Protein 3V4C (pdb70)

Secondary structure (DSSP, 8-state):
-------EEETTEEE--SSEEE---SSS---EEEPP-HHHHHHHHHHHHHHHHHHTT--HHHHHHHHHHHHHHHHHTHHHHHHHHHHHH---HHHHHHHHHHHHHHHHHHHHHHHH-GGG--EEE-----SSSPPPPEEEEEEE-S-EEEE--SSSTTTTSTTSHHHHHHHHHT--EEEE--TT-HHHHHHHHHHHHHHHHHHT--GGGEEEE----HHHHHHHHH-TT--EEEEES-HHHHHHHHHHHHHSSS---EEEE-------B-HHHHHHHHHHHHHHHHHHH--TT--TT---EEEEESSHHHHHHHHHHHHHHHTPPPB---HHHHHHHHHHHHHHHT-TT-EEEE-----TT-B--EEEEEEHHHHHH-GGGG---SSSEEEEEEESSS---HHHHHPPPEEEEEE--GGGHHHHHHHHHHHHHHEEEEEESS-TT----S------TTTTBS-TT--SS---GGGGEEEEEEE--GGGS-TT-/------EEETTEEE--SSEEE---SSS---EEEPP-HHHHHHHHHHHHHHHHHHTT--HHHHHHHHHHHHHHHHHTHHHHHHHHHHHH---HHHHHHHHHHHHHHHHHHHHHHHH-GGG--EEE-----SSSPPPPEEEEEEE-S-EEEE--SS-TTTTSTTSHHHHHHHHHT--EEEE--TTSHHHHHHHHHHHHHHHHHHT--GGGEEEE----HHHHHHHHH-TT--EEEEES-HHHHHHHHHHHHHSSS---EEEE-------B-HHHHHHHHHHHHHHHHHHH--TT--TT---EEEEESSHHHHHHHHHHHHHHTTPPPB---HHHHHHHHHHHHHHHT-TTSEEEE-----TT-B--EEEEEEHHHHHH-GGGGS--SSSEEEEEEESSS---HHHHHPPP-SEEEE--GGGHHHHHHHHHHHHHH-SEEEESS-TT----S------STTSBS-TT--SS---GGGGEEEEEEE--GGGS---

Nearest PDB structures (foldseek):
  3v4c-assembly1_B  TM=9.998E-01  e=1.213E-91  Sinorhizobium meliloti 1021
  1eyy-assembly1_A  TM=9.717E-01  e=1.287E-53  Vibrio harveyi
  3rhd-assembly1_A  TM=8.665E-01  e=6.251E-26  Methanocaldococcus jannaschii
  2y5d-assembly1_B  TM=8.096E-01  e=1.812E-25  Paraburkholderia xenovorans LB400
  5uju-assembly1_A  TM=7.709E-01  e=1.338E-21  Burkholderia multivorans ATCC 17616

Structure (mmCIF, N/CA/C/O backbone):
data_3V4C
#
_entry.id   3V4C
#
_cell.length_a   187.197
_cell.length_b   46.079
_cell.length_c   117.404
_cell.angle_alpha   90.00
_cell.angle_beta   104.76
_cell.angle_gamma   90.00
#
_symmetry.space_group_name_H-M   'C 1 2 1'
#
loop_
_entity.id
_entity.type
_entity.pdbx_description
1 polymer 'Aldehyde dehydrogenase (NADP+)'
2 non-polymer 2-{2-[2-(2-{2-[2-(2-ETHOXY-ETHOXY)-ETHOXY]-ETHOXY}-ETHOXY)-ETHOXY]-ETHOXY}-ETHANOL
3 water water
#
loop_
_atom_site.group_PDB
_atom_site.id
_atom_site.type_symbol
_atom_site.label_atom_id
_atom_site.label_alt_id
_atom_site.label_comp_id
_atom_site.label_asym_id
_atom_site.label_entity_id
_atom_site.label_seq_id
_atom_site.pdbx_PDB_ins_code
_atom_site.Cartn_x
_atom_site.Cartn_y
_atom_site.Cartn_z
_atom_site.occupancy
_atom_site.B_iso_or_equiv
_atom_site.auth_seq_id
_atom_site.auth_comp_id
_atom_site.auth_asym_id
_atom_site.auth_atom_id
_atom_site.pdbx_PDB_model_num
ATOM 10 N N . ILE A 1 25 ? 39.079 4.085 -10.238 1.00 52.81 2 ILE A N 1
ATOM 11 C CA . ILE A 1 25 ? 37.959 3.126 -10.340 1.00 51.38 2 ILE A CA 1
ATOM 12 C C . ILE A 1 25 ? 36.609 3.813 -9.994 1.00 50.15 2 ILE A C 1
ATOM 13 O O . ILE A 1 25 ? 35.570 3.484 -10.575 1.00 51.15 2 ILE A O 1
ATOM 18 N N . PHE A 1 26 ? 36.642 4.803 -9.102 1.00 47.54 3 PHE A N 1
ATOM 19 C CA . PHE A 1 26 ? 35.431 5.431 -8.570 1.00 44.55 3 PHE A CA 1
ATOM 20 C C . PHE A 1 26 ? 35.618 6.938 -8.517 1.00 42.86 3 PHE A C 1
ATOM 21 O O . PHE A 1 26 ? 36.561 7.427 -7.899 1.00 43.12 3 PHE A O 1
ATOM 29 N N . THR A 1 27 ? 34.745 7.679 -9.174 1.00 41.78 4 THR A N 1
ATOM 30 C CA . THR A 1 27 ? 34.685 9.126 -8.959 1.00 41.36 4 THR A CA 1
ATOM 31 C C . THR A 1 27 ? 33.352 9.503 -8.276 1.00 40.80 4 THR A C 1
ATOM 32 O O . THR A 1 27 ? 32.290 9.196 -8.793 1.00 39.20 4 THR A O 1
ATOM 36 N N . PRO A 1 28 ? 33.415 10.155 -7.095 1.00 40.97 5 PRO A N 1
ATOM 37 C CA . PRO A 1 28 ? 32.182 10.377 -6.389 1.00 40.71 5 PRO A CA 1
ATOM 38 C C . PRO A 1 28 ? 31.298 11.418 -7.031 1.00 40.67 5 PRO A C 1
ATOM 39 O O . PRO A 1 28 ? 31.780 12.444 -7.464 1.00 40.58 5 PRO A O 1
ATOM 43 N N . LYS A 1 29 ? 30.006 11.094 -7.079 1.00 40.13 6 LYS A N 1
ATOM 44 C CA . LYS A 1 29 ? 28.909 12.033 -7.330 1.00 39.99 6 LYS A CA 1
ATOM 45 C C . LYS A 1 29 ? 29.027 13.235 -6.413 1.00 37.74 6 LYS A C 1
ATOM 46 O O . LYS A 1 29 ? 28.739 14.348 -6.815 1.00 37.90 6 LYS A O 1
ATOM 52 N N . GLY A 1 30 ? 29.414 12.998 -5.157 1.00 36.09 7 GLY A N 1
ATOM 53 C CA . GLY A 1 30 ? 29.424 14.027 -4.142 1.00 33.51 7 GLY A CA 1
ATOM 54 C C . GLY A 1 30 ? 28.044 14.480 -3.703 1.00 33.19 7 GLY A C 1
ATOM 55 O O . GLY A 1 30 ? 27.913 15.573 -3.217 1.00 34.06 7 GLY A O 1
ATOM 56 N N . LYS A 1 31 ? 27.005 13.672 -3.904 1.00 31.45 8 LYS A N 1
ATOM 57 C CA . LYS A 1 31 ? 25.638 14.087 -3.518 1.00 30.72 8 LYS A CA 1
ATOM 58 C C . LYS A 1 31 ? 25.150 13.377 -2.227 1.00 28.01 8 LYS A C 1
ATOM 59 O O . LYS A 1 31 ? 25.697 12.359 -1.852 1.00 25.10 8 LYS A O 1
ATOM 65 N N . HIS A 1 32 ? 24.131 13.955 -1.575 1.00 27.34 9 HIS A N 1
ATOM 66 C CA . HIS A 1 32 ? 23.380 13.234 -0.513 1.00 27.01 9 HIS A CA 1
ATOM 67 C C . HIS A 1 32 ? 22.509 12.179 -1.100 1.00 25.64 9 HIS A C 1
ATOM 68 O O . HIS A 1 32 ? 21.971 12.376 -2.228 1.00 25.80 9 HIS A O 1
ATOM 75 N N . LEU A 1 33 ? 22.342 11.062 -0.385 1.00 24.88 10 LEU A N 1
ATOM 76 C CA . LEU A 1 33 ? 21.325 10.093 -0.798 1.00 23.00 10 LEU A CA 1
ATOM 77 C C . LEU A 1 33 ? 20.154 10.226 0.165 1.00 24.93 10 LEU A C 1
ATOM 78 O O . LEU A 1 33 ? 20.301 9.888 1.368 1.00 23.82 10 LEU A O 1
ATOM 83 N N . VAL A 1 34 ? 19.027 10.755 -0.324 1.00 23.96 11 VAL A N 1
ATOM 84 C CA . VAL A 1 34 ? 17.874 10.988 0.538 1.00 25.04 11 VAL A CA 1
ATOM 85 C C . VAL A 1 34 ? 16.728 10.197 -0.042 1.00 25.97 11 VAL A C 1
ATOM 86 O O . VAL A 1 34 ? 16.218 10.537 -1.132 1.00 24.09 11 VAL A O 1
ATOM 90 N N . ALA A 1 35 ? 16.403 9.065 0.621 1.00 24.78 12 ALA A N 1
ATOM 91 C CA . ALA A 1 35 ? 15.288 8.219 0.184 1.00 24.69 12 ALA A CA 1
ATOM 92 C C . ALA A 1 35 ? 15.248 7.961 -1.344 1.00 24.99 12 ALA A C 1
ATOM 93 O O . ALA A 1 35 ? 14.254 8.245 -2.001 1.00 25.61 12 ALA A O 1
ATOM 95 N N . GLY A 1 36 ? 16.339 7.439 -1.871 1.00 25.03 13 GLY A N 1
ATOM 96 C CA . GLY A 1 36 ? 16.473 7.042 -3.277 1.00 25.90 13 GLY A CA 1
ATOM 97 C C . GLY A 1 36 ? 16.841 8.145 -4.247 1.00 26.37 13 GLY A C 1
ATOM 98 O O . GLY A 1 36 ? 17.017 7.843 -5.433 1.00 26.90 13 GLY A O 1
ATOM 99 N N . GLU A 1 37 ? 16.965 9.392 -3.785 1.00 26.26 14 GLU A N 1
ATOM 100 C CA . GLU A 1 37 ? 17.280 10.510 -4.669 1.00 28.02 14 GLU A CA 1
ATOM 101 C C . GLU A 1 37 ? 18.619 11.048 -4.312 1.00 29.24 14 GLU A C 1
ATOM 102 O O . GLU A 1 37 ? 18.878 11.250 -3.110 1.00 28.44 14 GLU A O 1
ATOM 108 N N . TRP A 1 38 ? 19.462 11.320 -5.316 1.00 28.22 15 TRP A N 1
ATOM 109 C CA . TRP A 1 38 ? 20.755 11.943 -5.046 1.00 29.82 15 TRP A CA 1
ATOM 110 C C . TRP A 1 38 ? 20.645 13.446 -5.175 1.00 30.99 15 TRP A C 1
ATOM 111 O O . TRP A 1 38 ? 20.202 13.986 -6.219 1.00 31.09 15 TRP A O 1
ATOM 122 N N . LEU A 1 39 ? 20.984 14.120 -4.095 1.00 30.23 16 LEU A N 1
ATOM 123 C CA . LEU A 1 39 ? 20.644 15.518 -3.944 1.00 30.92 16 LEU A CA 1
ATOM 124 C C . LEU A 1 39 ? 21.818 16.409 -3.654 1.00 31.97 16 LEU A C 1
ATOM 125 O O . LEU A 1 39 ? 22.808 15.995 -3.050 1.00 30.42 16 LEU A O 1
ATOM 130 N N . ASP A 1 40 ? 21.710 17.665 -4.101 1.00 33.28 17 ASP A N 1
ATOM 131 C CA . ASP A 1 40 ? 22.748 18.624 -3.749 1.00 35.05 17 ASP A CA 1
ATOM 132 C C . ASP A 1 40 ? 22.359 19.259 -2.443 1.00 34.22 17 ASP A C 1
ATOM 133 O O . ASP A 1 40 ? 21.261 19.043 -1.918 1.00 33.21 17 ASP A O 1
ATOM 138 N N . GLY A 1 41 ? 23.271 20.071 -1.950 1.00 34.46 18 GLY A N 1
ATOM 139 C CA . GLY A 1 41 ? 23.162 20.696 -0.656 1.00 35.53 18 GLY A CA 1
ATOM 140 C C . GLY A 1 41 ? 23.467 22.182 -0.694 1.00 37.02 18 GLY A C 1
ATOM 141 O O . GLY A 1 41 ? 23.484 22.788 -1.784 1.00 36.76 18 GLY A O 1
ATOM 142 N N . ALA A 1 42 ? 23.678 22.772 0.487 1.00 36.93 19 ALA A N 1
ATOM 143 C CA . ALA A 1 42 ? 24.030 24.188 0.595 1.00 38.11 19 ALA A CA 1
ATOM 144 C C . ALA A 1 42 ? 25.484 24.426 0.191 1.00 37.48 19 ALA A C 1
ATOM 145 O O . ALA A 1 42 ? 26.307 24.713 1.041 1.00 37.65 19 ALA A O 1
ATOM 147 N N . GLY A 1 43 ? 25.784 24.342 -1.105 1.00 37.36 20 GLY A N 1
ATOM 148 C CA . GLY A 1 43 ? 27.165 24.475 -1.556 1.00 37.37 20 GLY A CA 1
ATOM 149 C C . GLY A 1 43 ? 27.925 23.172 -1.357 1.00 37.26 20 GLY A C 1
ATOM 150 O O . GLY A 1 43 ? 27.326 22.088 -1.235 1.00 37.33 20 GLY A O 1
ATOM 151 N N . THR A 1 44 ? 29.242 23.250 -1.331 1.00 37.42 21 THR A N 1
ATOM 152 C CA . THR A 1 44 ? 30.079 22.057 -1.244 1.00 38.10 21 THR A CA 1
ATOM 153 C C . THR A 1 44 ? 31.233 22.194 -0.272 1.00 37.83 21 THR A C 1
ATOM 154 O O . THR A 1 44 ? 31.654 23.294 0.103 1.00 38.05 21 THR A O 1
ATOM 158 N N . PHE A 1 45 ? 31.736 21.054 0.174 1.00 36.48 22 PHE A N 1
ATOM 159 C CA . PHE A 1 45 ? 32.949 21.063 0.946 1.00 36.25 22 PHE A CA 1
ATOM 160 C C . PHE A 1 45 ? 33.898 20.048 0.336 1.00 36.56 22 PHE A C 1
ATOM 161 O O . PHE A 1 45 ? 33.472 19.067 -0.271 1.00 36.51 22 PHE A O 1
ATOM 169 N N . ALA A 1 46 ? 35.200 20.301 0.458 1.00 37.49 23 ALA A N 1
ATOM 170 C CA . ALA A 1 46 ? 36.218 19.430 -0.155 1.00 37.37 23 ALA A CA 1
ATOM 171 C C . ALA A 1 46 ? 36.645 18.360 0.807 1.00 37.18 23 ALA A C 1
ATOM 172 O O . ALA A 1 46 ? 36.794 18.647 1.966 1.00 38.43 23 ALA A O 1
ATOM 174 N N . SER A 1 47 ? 36.875 17.136 0.350 1.00 37.30 24 SER A N 1
ATOM 175 C CA . SER A 1 47 ? 37.472 16.133 1.233 1.00 37.01 24 SER A CA 1
ATOM 176 C C . SER A 1 47 ? 38.951 16.460 1.494 1.00 38.57 24 SER A C 1
ATOM 177 O O . SER A 1 47 ? 39.567 17.243 0.748 1.00 37.41 24 SER A O 1
ATOM 180 N N . ALA A 1 48 ? 39.517 15.861 2.534 1.00 37.59 25 ALA A N 1
ATOM 181 C CA . ALA A 1 48 ? 40.910 16.127 2.879 1.00 37.82 25 ALA A CA 1
ATOM 182 C C . ALA A 1 48 ? 41.697 14.853 2.927 1.00 37.15 25 ALA A C 1
ATOM 183 O O . ALA A 1 48 ? 42.163 14.514 4.005 1.00 36.94 25 ALA A O 1
ATOM 185 N N . PRO A 1 49 ? 41.847 14.141 1.775 1.00 36.74 26 PRO A N 1
ATOM 186 C CA . PRO A 1 49 ? 42.452 12.841 1.803 1.00 36.50 26 PRO A CA 1
ATOM 187 C C . PRO A 1 49 ? 43.940 12.958 2.137 1.00 38.33 26 PRO A C 1
ATOM 188 O O . PRO A 1 49 ? 44.540 14.058 1.959 1.00 37.59 26 PRO A O 1
ATOM 192 N N . ALA A 1 50 ? 44.483 11.837 2.619 1.00 37.89 27 ALA A N 1
ATOM 193 C CA . ALA A 1 50 ? 45.871 11.680 2.941 1.00 39.30 27 ALA A CA 1
ATOM 194 C C . ALA A 1 50 ? 46.657 11.615 1.636 1.00 40.75 27 ALA A C 1
ATOM 195 O O . ALA A 1 50 ? 47.789 12.079 1.569 1.00 41.70 27 ALA A O 1
ATOM 197 N N . HIS A 1 51 ? 46.049 11.014 0.608 1.00 41.61 28 HIS A N 1
ATOM 198 C CA . HIS A 1 51 ? 46.645 10.882 -0.724 1.00 41.11 28 HIS A CA 1
ATOM 199 C C . HIS A 1 51 ? 45.527 10.643 -1.729 1.00 41.25 28 HIS A C 1
ATOM 200 O O . HIS A 1 51 ? 44.417 10.282 -1.346 1.00 40.72 28 HIS A O 1
ATOM 207 N N . GLY A 1 52 ? 45.817 10.844 -3.005 1.00 39.68 29 GLY A N 1
ATOM 208 C CA . GLY A 1 52 ? 44.774 10.830 -4.033 1.00 38.73 29 GLY A CA 1
ATOM 209 C C . GLY A 1 52 ? 44.101 12.192 -4.116 1.00 37.95 29 GLY A C 1
ATOM 210 O O . GLY A 1 52 ? 44.456 13.108 -3.380 1.00 38.31 29 GLY A O 1
ATOM 211 N N . PRO A 1 53 ? 43.144 12.358 -5.030 1.00 37.43 30 PRO A N 1
ATOM 212 C CA . PRO A 1 53 ? 42.486 13.667 -5.201 1.00 37.82 30 PRO A CA 1
ATOM 213 C C . PRO A 1 53 ? 41.375 14.014 -4.175 1.00 38.25 30 PRO A C 1
ATOM 214 O O . PRO A 1 53 ? 40.556 13.125 -3.840 1.00 38.85 30 PRO A O 1
ATOM 218 N N . ALA A 1 54 ? 41.307 15.269 -3.729 1.00 38.40 31 ALA A N 1
ATOM 219 C CA . ALA A 1 54 ? 40.147 15.781 -2.971 1.00 38.84 31 ALA A CA 1
ATOM 220 C C . ALA A 1 54 ? 38.919 15.724 -3.872 1.00 39.26 31 ALA A C 1
ATOM 221 O O . ALA A 1 54 ? 39.083 15.810 -5.073 1.00 39.42 31 ALA A O 1
ATOM 223 N N . HIS A 1 55 ? 37.703 15.590 -3.319 1.00 38.12 32 HIS A N 1
ATOM 224 C CA . HIS A 1 55 ? 36.456 15.694 -4.109 1.00 36.97 32 HIS A CA 1
ATOM 225 C C . HIS A 1 55 ? 35.509 16.673 -3.444 1.00 36.26 32 HIS A C 1
ATOM 226 O O . HIS A 1 55 ? 35.661 16.969 -2.245 1.00 35.33 32 HIS A O 1
ATOM 233 N N . ASP A 1 56 ? 34.560 17.232 -4.189 1.00 36.51 33 ASP A N 1
ATOM 234 C CA . ASP A 1 56 ? 33.637 18.181 -3.554 1.00 37.35 33 ASP A CA 1
ATOM 235 C C . ASP A 1 56 ? 32.395 17.389 -3.128 1.00 36.17 33 ASP A C 1
ATOM 236 O O . ASP A 1 56 ? 31.906 16.571 -3.898 1.00 35.72 33 ASP A O 1
ATOM 241 N N . PHE A 1 57 ? 31.889 17.648 -1.920 1.00 35.93 34 PHE A N 1
ATOM 242 C CA . PHE A 1 57 ? 30.662 16.975 -1.447 1.00 34.64 34 PHE A CA 1
ATOM 243 C C . PHE A 1 57 ? 29.597 17.990 -1.062 1.00 34.21 34 PHE A C 1
ATOM 244 O O . PHE A 1 57 ? 29.881 19.113 -0.574 1.00 33.74 34 PHE A O 1
ATOM 252 N N . ALA A 1 58 ? 28.361 17.622 -1.332 1.00 32.94 35 ALA A N 1
ATOM 253 C CA . ALA A 1 58 ? 27.256 18.442 -0.908 1.00 33.35 35 ALA A CA 1
ATOM 254 C C . ALA A 1 58 ? 27.275 18.678 0.638 1.00 33.87 35 ALA A C 1
ATOM 255 O O . ALA A 1 58 ? 27.549 17.746 1.409 1.00 34.12 35 ALA A O 1
ATOM 257 N N . VAL A 1 59 ? 26.973 19.907 1.052 1.00 33.19 36 VAL A N 1
ATOM 258 C CA . VAL A 1 59 ? 26.889 20.293 2.451 1.00 32.54 36 VAL A CA 1
ATOM 259 C C . VAL A 1 59 ? 25.453 19.999 2.966 1.00 32.03 36 VAL A C 1
ATOM 260 O O . VAL A 1 59 ? 24.485 20.420 2.338 1.00 30.86 36 VAL A O 1
ATOM 264 N N . GLY A 1 60 ? 25.295 19.335 4.129 1.00 30.79 37 GLY A N 1
ATOM 265 C CA . GLY A 1 60 ? 23.916 19.064 4.602 1.00 29.03 37 GLY A CA 1
ATOM 266 C C . GLY A 1 60 ? 23.221 20.249 5.225 1.00 29.01 37 GLY A C 1
ATOM 267 O O . GLY A 1 60 ? 23.873 21.225 5.614 1.00 28.67 37 GLY A O 1
ATOM 268 N N . THR A 1 61 ? 21.901 20.200 5.293 1.00 27.22 38 THR A N 1
ATOM 269 C CA . THR A 1 61 ? 21.119 21.284 5.862 1.00 28.01 38 THR A CA 1
ATOM 270 C C . THR A 1 61 ? 20.024 20.664 6.705 1.00 27.16 38 THR A C 1
ATOM 271 O O . THR A 1 61 ? 19.734 19.459 6.566 1.00 27.99 38 THR A O 1
ATOM 275 N N . VAL A 1 62 ? 19.400 21.466 7.526 1.00 28.32 39 VAL A N 1
ATOM 276 C CA . VAL A 1 62 ? 18.199 21.053 8.289 1.00 29.50 39 VAL A CA 1
ATOM 277 C C . VAL A 1 62 ? 17.049 20.630 7.387 1.00 29.63 39 VAL A C 1
ATOM 278 O O . VAL A 1 62 ? 16.401 19.596 7.637 1.00 29.32 39 VAL A O 1
ATOM 282 N N . GLU A 1 63 ? 16.820 21.337 6.274 1.00 29.78 40 GLU A N 1
ATOM 283 C CA . GLU A 1 63 ? 15.790 20.835 5.300 1.00 30.61 40 GLU A CA 1
ATOM 284 C C . GLU A 1 63 ? 16.023 19.411 4.807 1.00 28.87 40 GLU A C 1
ATOM 285 O O . GLU A 1 63 ? 15.035 18.627 4.622 1.00 26.77 40 GLU A O 1
ATOM 291 N N . LEU A 1 64 ? 17.286 19.108 4.490 1.00 27.33 41 LEU A N 1
ATOM 292 C CA . LEU A 1 64 ? 17.663 17.790 4.006 1.00 26.72 41 LEU A CA 1
ATOM 293 C C . LEU A 1 64 ? 17.426 16.749 5.133 1.00 26.09 41 LEU A C 1
ATOM 294 O O . LEU A 1 64 ? 16.893 15.703 4.876 1.00 25.52 41 LEU A O 1
ATOM 299 N N . VAL A 1 65 ? 17.742 17.130 6.372 1.00 24.95 42 VAL A N 1
ATOM 300 C CA . VAL A 1 65 ? 17.410 16.265 7.542 1.00 25.00 42 VAL A CA 1
ATOM 301 C C . VAL A 1 65 ? 15.909 15.999 7.605 1.00 23.49 42 VAL A C 1
ATOM 302 O O . VAL A 1 65 ? 15.505 14.864 7.724 1.00 25.10 42 VAL A O 1
ATOM 306 N N . ASN A 1 66 ? 15.089 17.042 7.567 1.00 23.29 43 ASN A N 1
ATOM 307 C CA . ASN A 1 66 ? 13.673 16.905 7.576 1.00 23.93 43 ASN A CA 1
ATOM 308 C C . ASN A 1 66 ? 13.149 15.992 6.484 1.00 23.58 43 ASN A C 1
ATOM 309 O O . ASN A 1 66 ? 12.316 15.098 6.716 1.00 23.18 43 ASN A O 1
ATOM 314 N N . ARG A 1 67 ? 13.639 16.208 5.277 1.00 23.49 44 ARG A N 1
ATOM 315 C CA . ARG A 1 67 ? 13.276 15.346 4.156 1.00 24.25 44 ARG A CA 1
ATOM 316 C C . ARG A 1 67 ? 13.574 13.851 4.398 1.00 23.61 44 ARG A C 1
ATOM 317 O O . ARG A 1 67 ? 12.716 12.966 4.148 1.00 21.19 44 ARG A O 1
ATOM 325 N N . ALA A 1 68 ? 14.815 13.565 4.803 1.00 23.08 45 ALA A N 1
ATOM 326 C CA . ALA A 1 68 ? 15.194 12.185 5.112 1.00 21.22 45 ALA A CA 1
ATOM 327 C C . ALA A 1 68 ? 14.293 11.551 6.220 1.00 21.55 45 ALA A C 1
ATOM 328 O O . ALA A 1 68 ? 13.966 10.376 6.133 1.00 21.97 45 ALA A O 1
ATOM 330 N N . CYS A 1 69 ? 14.002 12.312 7.278 1.00 21.54 46 CYS A N 1
ATOM 331 C CA . CYS A 1 69 ? 13.303 11.763 8.451 1.00 20.41 46 CYS A CA 1
ATOM 332 C C . CYS A 1 69 ? 11.860 11.565 8.143 1.00 21.32 46 CYS A C 1
ATOM 333 O O . CYS A 1 69 ? 11.295 10.527 8.540 1.00 20.05 46 CYS A O 1
ATOM 336 N N . GLU A 1 70 ? 11.244 12.493 7.379 1.00 19.74 47 GLU A N 1
ATOM 337 C CA . GLU A 1 70 ? 9.877 12.247 6.878 1.00 20.84 47 GLU A CA 1
ATOM 338 C C . GLU A 1 70 ? 9.762 11.020 6.015 1.00 19.93 47 GLU A C 1
ATOM 339 O O . GLU A 1 70 ? 8.765 10.275 6.106 1.00 19.67 47 GLU A O 1
ATOM 345 N N . ALA A 1 71 ? 10.716 10.839 5.121 1.00 19.44 48 ALA A N 1
ATOM 346 C CA . ALA A 1 71 ? 10.741 9.635 4.320 1.00 19.43 48 ALA A CA 1
ATOM 347 C C . ALA A 1 71 ? 10.952 8.360 5.117 1.00 19.33 48 ALA A C 1
ATOM 348 O O . ALA A 1 71 ? 10.404 7.291 4.698 1.00 18.31 48 ALA A O 1
ATOM 350 N N . ALA A 1 72 ? 11.784 8.457 6.182 1.00 18.99 49 ALA A N 1
ATOM 351 C CA . ALA A 1 72 ? 12.058 7.267 7.043 1.00 19.14 49 ALA A CA 1
ATOM 352 C C . ALA A 1 72 ? 10.776 6.880 7.787 1.00 18.64 49 ALA A C 1
ATOM 353 O O . ALA A 1 72 ? 10.397 5.707 7.851 1.00 18.62 49 ALA A O 1
ATOM 355 N N . GLU A 1 73 ? 10.046 7.898 8.235 1.00 16.95 50 GLU A N 1
ATOM 356 C CA . GLU A 1 73 ? 8.733 7.667 8.830 1.00 19.19 50 GLU A CA 1
ATOM 357 C C . GLU A 1 73 ? 7.786 6.990 7.866 1.00 19.86 50 GLU A C 1
ATOM 358 O O . GLU A 1 73 ? 7.180 5.950 8.168 1.00 17.39 50 GLU A O 1
ATOM 364 N N . GLU A 1 74 ? 7.716 7.501 6.627 1.00 20.48 51 GLU A N 1
ATOM 365 C CA . GLU A 1 74 ? 6.838 6.905 5.649 1.00 19.48 51 GLU A CA 1
ATOM 366 C C . GLU A 1 74 ? 7.300 5.469 5.338 1.00 20.61 51 GLU A C 1
ATOM 367 O O . GLU A 1 74 ? 6.472 4.519 5.292 1.00 19.66 51 GLU A O 1
ATOM 373 N N . ALA A 1 75 ? 8.613 5.241 5.187 1.00 20.09 52 ALA A N 1
ATOM 374 C CA . ALA A 1 75 ? 9.090 3.837 4.985 1.00 19.92 52 ALA A CA 1
ATOM 375 C C . ALA A 1 75 ? 8.730 2.863 6.104 1.00 19.28 52 ALA A C 1
ATOM 376 O O . ALA A 1 75 ? 8.612 1.657 5.863 1.00 19.76 52 ALA A O 1
ATOM 378 N N . PHE A 1 76 ? 8.643 3.375 7.325 1.00 19.61 53 PHE A N 1
ATOM 379 C CA . PHE A 1 76 ? 8.473 2.516 8.474 1.00 19.45 53 PHE A CA 1
ATOM 380 C C . PHE A 1 76 ? 7.147 1.797 8.385 1.00 21.71 53 PHE A C 1
ATOM 381 O O . PHE A 1 76 ? 7.099 0.627 8.774 1.00 19.15 53 PHE A O 1
ATOM 389 N N . TRP A 1 77 ? 6.106 2.446 7.804 1.00 19.96 54 TRP A N 1
ATOM 390 C CA . TRP A 1 77 ? 4.818 1.708 7.677 1.00 23.56 54 TRP A CA 1
ATOM 391 C C . TRP A 1 77 ? 4.886 0.459 6.877 1.00 23.72 54 TRP A C 1
ATOM 392 O O . TRP A 1 77 ? 4.043 -0.373 7.060 1.00 25.12 54 TRP A O 1
ATOM 403 N N . THR A 1 78 ? 5.871 0.301 5.990 1.00 23.03 55 THR A N 1
ATOM 404 C CA . THR A 1 78 ? 6.012 -0.956 5.281 1.00 22.26 55 THR A CA 1
ATOM 405 C C . THR A 1 78 ? 7.230 -1.729 5.834 1.00 22.45 55 THR A C 1
ATOM 406 O O . THR A 1 78 ? 7.109 -2.925 6.169 1.00 21.11 55 THR A O 1
ATOM 410 N N . TYR A 1 79 ? 8.377 -1.034 5.978 1.00 20.36 56 TYR A N 1
ATOM 411 C CA . TYR A 1 79 ? 9.604 -1.754 6.372 1.00 20.18 56 TYR A CA 1
ATOM 412 C C . TYR A 1 79 ? 9.562 -2.257 7.824 1.00 18.68 56 TYR A C 1
ATOM 413 O O . TYR A 1 79 ? 10.031 -3.363 8.097 1.00 20.84 56 TYR A O 1
ATOM 422 N N . GLY A 1 80 ? 8.946 -1.471 8.714 1.00 19.03 57 GLY A N 1
ATOM 423 C CA . GLY A 1 80 ? 8.689 -1.865 10.105 1.00 19.98 57 GLY A CA 1
ATOM 424 C C . GLY A 1 80 ? 7.772 -3.072 10.216 1.00 22.25 57 GLY A C 1
ATOM 425 O O . GLY A 1 80 ? 7.717 -3.725 11.277 1.00 21.87 57 GLY A O 1
ATOM 426 N N . TYR A 1 81 ? 7.120 -3.419 9.108 1.00 21.23 58 TYR A N 1
ATOM 427 C CA . TYR A 1 81 ? 6.101 -4.472 9.152 1.00 22.60 58 TYR A CA 1
ATOM 428 C C . TYR A 1 81 ? 6.437 -5.636 8.250 1.00 23.65 58 TYR A C 1
ATOM 429 O O . TYR A 1 81 ? 5.612 -6.516 8.044 1.00 23.90 58 TYR A O 1
ATOM 438 N N . SER A 1 82 ? 7.682 -5.662 7.743 1.00 23.07 59 SER A N 1
ATOM 439 C CA . SER A 1 82 ? 8.162 -6.647 6.813 1.00 22.73 59 SER A CA 1
ATOM 440 C C . SER A 1 82 ? 8.480 -7.915 7.590 1.00 22.93 59 SER A C 1
ATOM 441 O O . SER A 1 82 ? 8.558 -7.888 8.820 1.00 23.03 59 SER A O 1
ATOM 444 N N . SER A 1 83 ? 8.653 -9.017 6.899 1.00 21.48 60 SER A N 1
ATOM 445 C CA . SER A 1 83 ? 8.984 -10.264 7.501 1.00 22.09 60 SER A CA 1
ATOM 446 C C . SER A 1 83 ? 10.479 -10.332 7.775 1.00 21.73 60 SER A C 1
ATOM 447 O O . SER A 1 83 ? 11.241 -9.667 7.166 1.00 20.96 60 SER A O 1
ATOM 450 N N . ARG A 1 84 ? 10.872 -11.207 8.655 1.00 21.26 61 ARG A N 1
ATOM 451 C CA . ARG A 1 84 ? 12.255 -11.437 8.941 1.00 22.96 61 ARG A CA 1
ATOM 452 C C . ARG A 1 84 ? 13.001 -11.944 7.705 1.00 23.95 61 ARG A C 1
ATOM 453 O O . ARG A 1 84 ? 14.093 -11.527 7.423 1.00 20.68 61 ARG A O 1
ATOM 461 N N . LYS A 1 85 ? 12.342 -12.812 6.960 1.00 24.44 62 LYS A N 1
ATOM 462 C CA . LYS A 1 85 ? 12.912 -13.378 5.737 1.00 25.78 62 LYS A CA 1
ATOM 463 C C . LYS A 1 85 ? 13.192 -12.265 4.748 1.00 24.38 62 LYS A C 1
ATOM 464 O O . LYS A 1 85 ? 14.228 -12.203 4.164 1.00 23.03 62 LYS A O 1
ATOM 470 N N . GLU A 1 86 ? 12.248 -11.365 4.616 1.00 24.40 63 GLU A N 1
ATOM 471 C CA . GLU A 1 86 ? 12.475 -10.169 3.757 1.00 22.76 63 GLU A CA 1
ATOM 472 C C . GLU A 1 86 ? 13.603 -9.272 4.248 1.00 21.26 63 GLU A C 1
ATOM 473 O O . GLU A 1 86 ? 14.388 -8.765 3.440 1.00 19.00 63 GLU A O 1
ATOM 479 N N . ARG A 1 87 ? 13.717 -9.040 5.553 1.00 19.95 64 ARG A N 1
ATOM 480 C CA . ARG A 1 87 ? 14.847 -8.200 5.992 1.00 18.78 64 ARG A CA 1
ATOM 481 C C . ARG A 1 87 ? 16.186 -8.923 5.888 1.00 19.38 64 ARG A C 1
ATOM 482 O O . ARG A 1 87 ? 17.184 -8.283 5.625 1.00 19.92 64 ARG A O 1
ATOM 490 N N . ALA A 1 88 ? 16.181 -10.245 6.108 1.00 19.01 65 ALA A N 1
ATOM 491 C CA . ALA A 1 88 ? 17.420 -11.019 6.017 1.00 20.44 65 ALA A CA 1
ATOM 492 C C . ALA A 1 88 ? 17.911 -10.943 4.585 1.00 21.24 65 ALA A C 1
ATOM 493 O O . ALA A 1 88 ? 19.115 -10.708 4.346 1.00 22.44 65 ALA A O 1
ATOM 495 N N . ALA A 1 89 ? 16.947 -11.083 3.641 1.00 23.31 66 ALA A N 1
ATOM 496 C CA . ALA A 1 89 ? 17.261 -10.935 2.217 1.00 23.48 66 ALA A CA 1
ATOM 497 C C . ALA A 1 89 ? 17.883 -9.562 1.897 1.00 23.24 66 ALA A C 1
ATOM 498 O O . ALA A 1 89 ? 18.873 -9.453 1.156 1.00 21.61 66 ALA A O 1
ATOM 500 N N . PHE A 1 90 ? 17.329 -8.513 2.489 1.00 20.89 67 PHE A N 1
ATOM 501 C CA . PHE A 1 90 ? 17.812 -7.204 2.255 1.00 20.51 67 PHE A CA 1
ATOM 502 C C . PHE A 1 90 ? 19.221 -6.998 2.859 1.00 21.73 67 PHE A C 1
ATOM 503 O O . PHE A 1 90 ? 20.082 -6.359 2.215 1.00 20.88 67 PHE A O 1
ATOM 511 N N . LEU A 1 91 ? 19.462 -7.529 4.066 1.00 20.68 68 LEU A N 1
ATOM 512 C CA . LEU A 1 91 ? 20.814 -7.371 4.665 1.00 19.89 68 LEU A CA 1
ATOM 513 C C . LEU A 1 91 ? 21.849 -8.140 3.807 1.00 19.52 68 LEU A C 1
ATOM 514 O O . LEU A 1 91 ? 22.927 -7.651 3.551 1.00 20.62 68 LEU A O 1
ATOM 519 N N . ARG A 1 92 ? 21.460 -9.297 3.301 1.00 22.42 69 ARG A N 1
ATOM 520 C CA . ARG A 1 92 ? 22.369 -10.113 2.480 1.00 23.43 69 ARG A CA 1
ATOM 521 C C . ARG A 1 92 ? 22.657 -9.438 1.146 1.00 24.88 69 ARG A C 1
ATOM 522 O O . ARG A 1 92 ? 23.793 -9.478 0.618 1.00 25.88 69 ARG A O 1
ATOM 530 N N . ALA A 1 93 ? 21.625 -8.799 0.610 1.00 24.11 70 ALA A N 1
ATOM 531 C CA . ALA A 1 93 ? 21.768 -7.987 -0.583 1.00 23.35 70 ALA A CA 1
ATOM 532 C C . ALA A 1 93 ? 22.717 -6.775 -0.357 1.00 22.88 70 ALA A C 1
ATOM 533 O O . ALA A 1 93 ? 23.555 -6.459 -1.226 1.00 23.64 70 ALA A O 1
ATOM 535 N N . ILE A 1 94 ? 22.634 -6.105 0.780 1.00 21.06 71 ILE A N 1
ATOM 536 C CA . ILE A 1 94 ? 23.546 -5.016 1.004 1.00 21.13 71 ILE A CA 1
ATOM 537 C C . ILE A 1 94 ? 25.005 -5.542 1.061 1.00 21.97 71 ILE A C 1
ATOM 538 O O . ILE A 1 94 ? 25.963 -4.879 0.541 1.00 22.05 71 ILE A O 1
ATOM 543 N N . ALA A 1 95 ? 25.171 -6.675 1.721 1.00 23.12 72 ALA A N 1
ATOM 544 C CA . ALA A 1 95 ? 26.512 -7.239 1.923 1.00 24.90 72 ALA A CA 1
ATOM 545 C C . ALA A 1 95 ? 27.093 -7.591 0.521 1.00 25.69 72 ALA A C 1
ATOM 546 O O . ALA A 1 95 ? 28.275 -7.397 0.268 1.00 27.00 72 ALA A O 1
ATOM 548 N N . ASP A 1 96 ? 26.239 -8.137 -0.350 1.00 25.71 73 ASP A N 1
ATOM 549 C CA . ASP A 1 96 ? 26.651 -8.572 -1.691 1.00 25.76 73 ASP A CA 1
ATOM 550 C C . ASP A 1 96 ? 26.998 -7.378 -2.492 1.00 24.45 73 ASP A C 1
ATOM 551 O O . ASP A 1 96 ? 27.966 -7.404 -3.252 1.00 23.24 73 ASP A O 1
ATOM 556 N N . GLU A 1 97 ? 26.236 -6.299 -2.353 1.00 24.13 74 GLU A N 1
ATOM 557 C CA . GLU A 1 97 ? 26.589 -5.059 -3.084 1.00 23.02 74 GLU A CA 1
ATOM 558 C C . GLU A 1 97 ? 27.879 -4.380 -2.608 1.00 24.58 74 GLU A C 1
ATOM 559 O O . GLU A 1 97 ? 28.613 -3.763 -3.372 1.00 25.19 74 GLU A O 1
ATOM 565 N N . ILE A 1 98 ? 28.161 -4.481 -1.319 1.00 24.11 75 ILE A N 1
ATOM 566 C CA . ILE A 1 98 ? 29.351 -3.879 -0.784 1.00 25.02 75 ILE A CA 1
ATOM 567 C C . ILE A 1 98 ? 30.534 -4.669 -1.358 1.00 25.42 75 ILE A C 1
ATOM 568 O O . ILE A 1 98 ? 31.532 -4.088 -1.762 1.00 25.36 75 ILE A O 1
ATOM 573 N N . GLU A 1 99 ? 30.421 -5.986 -1.333 1.00 26.85 76 GLU A N 1
ATOM 574 C CA . GLU A 1 99 ? 31.475 -6.870 -1.878 1.00 29.80 76 GLU A CA 1
ATOM 575 C C . GLU A 1 99 ? 31.686 -6.674 -3.407 1.00 30.95 76 GLU A C 1
ATOM 576 O O . GLU A 1 99 ? 32.842 -6.737 -3.908 1.00 28.88 76 GLU A O 1
ATOM 582 N N . ALA A 1 100 ? 30.603 -6.383 -4.147 1.00 29.92 77 ALA A N 1
ATOM 583 C CA . ALA A 1 100 ? 30.742 -6.009 -5.554 1.00 31.28 77 ALA A CA 1
ATOM 584 C C . ALA A 1 100 ? 31.531 -4.724 -5.710 1.00 31.43 77 ALA A C 1
ATOM 585 O O . ALA A 1 100 ? 32.104 -4.477 -6.784 1.00 32.10 77 ALA A O 1
ATOM 587 N N . ARG A 1 101 ? 31.648 -3.931 -4.650 1.00 30.20 78 ARG A N 1
ATOM 588 C CA . ARG A 1 101 ? 32.398 -2.684 -4.739 1.00 28.75 78 ARG A CA 1
ATOM 589 C C . ARG A 1 101 ? 33.770 -2.662 -4.017 1.00 27.79 78 ARG A C 1
ATOM 590 O O . ARG A 1 101 ? 34.308 -1.587 -3.794 1.00 28.63 78 ARG A O 1
ATOM 598 N N . ALA A 1 102 ? 34.280 -3.836 -3.669 1.00 28.62 79 ALA A N 1
ATOM 599 C CA . ALA A 1 102 ? 35.549 -4.047 -2.945 1.00 28.75 79 ALA A CA 1
ATOM 600 C C . ALA A 1 102 ? 36.653 -3.125 -3.439 1.00 30.69 79 ALA A C 1
ATOM 601 O O . ALA A 1 102 ? 37.199 -2.315 -2.682 1.00 29.43 79 ALA A O 1
ATOM 603 N N . GLU A 1 103 ? 36.926 -3.183 -4.753 1.00 30.90 80 GLU A N 1
ATOM 604 C CA . GLU A 1 103 ? 37.965 -2.323 -5.322 1.00 32.07 80 GLU A CA 1
ATOM 605 C C . GLU A 1 103 ? 37.752 -0.834 -5.131 1.00 30.63 80 GLU A C 1
ATOM 606 O O . GLU A 1 103 ? 38.667 -0.187 -4.673 1.00 31.09 80 GLU A O 1
ATOM 612 N N . ALA A 1 104 ? 36.573 -0.262 -5.415 1.00 29.56 81 ALA A N 1
ATOM 613 C CA . ALA A 1 104 ? 36.356 1.204 -5.199 1.00 29.11 81 ALA A CA 1
ATOM 614 C C . ALA A 1 104 ? 36.421 1.587 -3.672 1.00 28.96 81 ALA A C 1
ATOM 615 O O . ALA A 1 104 ? 36.886 2.670 -3.319 1.00 28.94 81 ALA A O 1
ATOM 617 N N . ILE A 1 105 ? 35.942 0.680 -2.806 1.00 29.24 82 ILE A N 1
ATOM 618 C CA . ILE A 1 105 ? 35.913 0.934 -1.339 1.00 29.34 82 ILE A CA 1
ATOM 619 C C . ILE A 1 105 ? 37.364 1.071 -0.794 1.00 30.24 82 ILE A C 1
ATOM 620 O O . ILE A 1 105 ? 37.737 2.064 -0.141 1.00 30.90 82 ILE A O 1
ATOM 625 N N . THR A 1 106 ? 38.190 0.097 -1.113 1.00 31.11 83 THR A N 1
ATOM 626 C CA . THR A 1 106 ? 39.619 0.178 -0.768 1.00 32.25 83 THR A CA 1
ATOM 627 C C . THR A 1 106 ? 40.321 1.441 -1.314 1.00 32.23 83 THR A C 1
ATOM 628 O O . THR A 1 106 ? 41.004 2.134 -0.568 1.00 33.49 83 THR A O 1
ATOM 632 N N . GLU A 1 107 ? 40.094 1.797 -2.568 1.00 33.12 84 GLU A N 1
ATOM 633 C CA . GLU A 1 107 ? 40.720 2.973 -3.135 1.00 32.85 84 GLU A CA 1
ATOM 634 C C . GLU A 1 107 ? 40.286 4.280 -2.464 1.00 33.69 84 GLU A C 1
ATOM 635 O O . GLU A 1 107 ? 41.137 5.095 -2.037 1.00 32.01 84 GLU A O 1
ATOM 641 N N . ILE A 1 108 ? 38.979 4.522 -2.366 1.00 30.97 85 ILE A N 1
ATOM 642 C CA . ILE A 1 108 ? 38.610 5.806 -1.823 1.00 31.95 85 ILE A CA 1
ATOM 643 C C . ILE A 1 108 ? 38.865 5.784 -0.293 1.00 31.84 85 ILE A C 1
ATOM 644 O O . ILE A 1 108 ? 39.251 6.821 0.311 1.00 32.57 85 ILE A O 1
ATOM 649 N N . GLY A 1 109 ? 38.630 4.609 0.309 1.00 30.77 86 GLY A N 1
ATOM 650 C CA . GLY A 1 109 ? 38.780 4.432 1.763 1.00 32.14 86 GLY A CA 1
ATOM 651 C C . GLY A 1 109 ? 40.186 4.679 2.237 1.00 32.07 86 GLY A C 1
ATOM 652 O O . GLY A 1 109 ? 40.392 5.420 3.189 1.00 32.57 86 GLY A O 1
ATOM 653 N N . SER A 1 110 ? 41.161 4.104 1.546 1.00 32.66 87 SER A N 1
ATOM 654 C CA . SER A 1 110 ? 42.567 4.380 1.920 1.00 34.02 87 SER A CA 1
ATOM 655 C C . SER A 1 110 ? 43.001 5.809 1.593 1.00 33.59 87 SER A C 1
ATOM 656 O O . SER A 1 110 ? 43.691 6.461 2.388 1.00 33.88 87 SER A O 1
ATOM 659 N N . GLN A 1 111 ? 42.565 6.349 0.455 1.00 33.02 88 GLN A N 1
ATOM 660 C CA . GLN A 1 111 ? 42.819 7.759 0.222 1.00 32.18 88 GLN A CA 1
ATOM 661 C C . GLN A 1 111 ? 42.416 8.684 1.378 1.00 33.16 88 GLN A C 1
ATOM 662 O O . GLN A 1 111 ? 43.177 9.608 1.790 1.00 32.73 88 GLN A O 1
ATOM 668 N N . GLU A 1 112 ? 41.176 8.492 1.845 1.00 31.51 89 GLU A N 1
ATOM 669 C CA . GLU A 1 112 ? 40.541 9.484 2.721 1.00 30.93 89 GLU A CA 1
ATOM 670 C C . GLU A 1 112 ? 41.091 9.421 4.130 1.00 29.57 89 GLU A C 1
ATOM 671 O O . GLU A 1 112 ? 41.375 10.463 4.759 1.00 29.89 89 GLU A O 1
ATOM 677 N N . THR A 1 113 ? 41.263 8.203 4.587 1.00 29.59 90 THR A N 1
ATOM 678 C CA . THR A 1 113 ? 41.667 7.974 5.937 1.00 31.21 90 THR A CA 1
ATOM 679 C C . THR A 1 113 ? 43.180 7.890 6.182 1.00 32.41 90 THR A C 1
ATOM 680 O O . THR A 1 113 ? 43.612 8.156 7.314 1.00 34.96 90 THR A O 1
ATOM 684 N N . GLY A 1 114 ? 43.954 7.508 5.160 1.00 32.25 91 GLY A N 1
ATOM 685 C CA . GLY A 1 114 ? 45.399 7.259 5.309 1.00 31.81 91 GLY A CA 1
ATOM 686 C C . GLY A 1 114 ? 45.648 5.859 5.849 1.00 30.98 91 GLY A C 1
ATOM 687 O O . GLY A 1 114 ? 46.763 5.483 6.090 1.00 30.57 91 GLY A O 1
ATOM 688 N N . LEU A 1 115 ? 44.596 5.110 6.131 1.00 29.86 92 LEU A N 1
ATOM 689 C CA . LEU A 1 115 ? 44.779 3.732 6.565 1.00 31.78 92 LEU A CA 1
ATOM 690 C C . LEU A 1 115 ? 45.246 2.875 5.393 1.00 32.70 92 LEU A C 1
ATOM 691 O O . LEU A 1 115 ? 44.789 3.090 4.273 1.00 32.95 92 LEU A O 1
ATOM 696 N N . PRO A 1 116 ? 46.132 1.891 5.636 1.00 34.24 93 PRO A N 1
ATOM 697 C CA . PRO A 1 116 ? 46.618 1.072 4.531 1.00 34.24 93 PRO A CA 1
ATOM 698 C C . PRO A 1 116 ? 45.477 0.353 3.809 1.00 35.77 93 PRO A C 1
ATOM 699 O O . PRO A 1 116 ? 44.466 0.009 4.437 1.00 34.32 93 PRO A O 1
ATOM 703 N N . GLU A 1 117 ? 45.663 0.071 2.511 1.00 34.11 94 GLU A N 1
ATOM 704 C CA . GLU A 1 117 ? 44.769 -0.819 1.789 1.00 34.94 94 GLU A CA 1
ATOM 705 C C . GLU A 1 117 ? 44.439 -2.116 2.522 1.00 34.42 94 GLU A C 1
ATOM 706 O O . GLU A 1 117 ? 43.255 -2.521 2.534 1.00 33.56 94 GLU A O 1
ATOM 712 N N . ALA A 1 118 ? 45.431 -2.779 3.150 1.00 32.09 95 ALA A N 1
ATOM 713 C CA . ALA A 1 118 ? 45.115 -4.060 3.816 1.00 31.28 95 ALA A CA 1
ATOM 714 C C . ALA A 1 118 ? 44.052 -3.903 4.958 1.00 30.98 95 ALA A C 1
ATOM 715 O O . ALA A 1 118 ? 43.284 -4.855 5.303 1.00 30.27 95 ALA A O 1
ATOM 717 N N . ARG A 1 119 ? 44.060 -2.742 5.570 1.00 29.70 96 ARG A N 1
ATOM 718 C CA . ARG A 1 119 ? 43.073 -2.455 6.579 1.00 29.20 96 ARG A CA 1
ATOM 719 C C . ARG A 1 119 ? 41.663 -2.311 5.991 1.00 29.22 96 ARG A C 1
ATOM 720 O O . ARG A 1 119 ? 40.736 -2.867 6.488 1.00 30.29 96 ARG A O 1
ATOM 728 N N . LEU A 1 120 ? 41.558 -1.585 4.903 1.00 29.20 97 LEU A N 1
ATOM 729 C CA . LEU A 1 120 ? 40.286 -1.369 4.254 1.00 28.70 97 LEU A CA 1
ATOM 730 C C . LEU A 1 120 ? 39.707 -2.677 3.750 1.00 30.33 97 LEU A C 1
ATOM 731 O O . LEU A 1 120 ? 38.531 -2.916 3.857 1.00 29.51 97 LEU A O 1
ATOM 736 N N . ASN A 1 121 ? 40.551 -3.525 3.201 1.00 30.60 98 ASN A N 1
ATOM 737 C CA . ASN A 1 121 ? 40.107 -4.812 2.747 1.00 31.02 98 ASN A CA 1
ATOM 738 C C . ASN A 1 121 ? 39.613 -5.705 3.878 1.00 30.33 98 ASN A C 1
ATOM 739 O O . ASN A 1 121 ? 38.583 -6.307 3.779 1.00 30.15 98 ASN A O 1
ATOM 744 N N . GLY A 1 122 ? 40.343 -5.736 4.972 1.00 28.93 99 GLY A N 1
ATOM 745 C CA . GLY A 1 122 ? 39.916 -6.567 6.091 1.00 28.48 99 GLY A CA 1
ATOM 746 C C . GLY A 1 122 ? 38.653 -6.008 6.744 1.00 25.57 99 GLY A C 1
ATOM 747 O O . GLY A 1 122 ? 37.791 -6.766 7.110 1.00 26.03 99 GLY A O 1
ATOM 748 N N . GLU A 1 123 ? 38.564 -4.699 6.910 1.00 26.21 100 GLU A N 1
ATOM 749 C CA . GLU A 1 123 ? 37.376 -4.088 7.577 1.00 26.73 100 GLU A CA 1
ATOM 750 C C . GLU A 1 123 ? 36.128 -4.232 6.671 1.00 28.08 100 GLU A C 1
ATOM 751 O O . GLU A 1 123 ? 34.951 -4.236 7.150 1.00 27.98 100 GLU A O 1
ATOM 757 N N . ARG A 1 124 ? 36.345 -4.325 5.359 1.00 28.48 101 ARG A N 1
ATOM 758 C CA . ARG A 1 124 ? 35.224 -4.637 4.472 1.00 28.09 101 ARG A CA 1
ATOM 759 C C . ARG A 1 124 ? 34.647 -5.983 4.774 1.00 27.99 101 ARG A C 1
ATOM 760 O O . ARG A 1 124 ? 33.434 -6.109 4.839 1.00 26.37 101 ARG A O 1
ATOM 768 N N . GLY A 1 125 ? 35.510 -6.979 4.988 1.00 26.66 102 GLY A N 1
ATOM 769 C CA . GLY A 1 125 ? 35.092 -8.337 5.348 1.00 25.90 102 GLY A CA 1
ATOM 770 C C . GLY A 1 125 ? 34.352 -8.392 6.692 1.00 25.22 102 GLY A C 1
ATOM 771 O O . GLY A 1 125 ? 33.373 -9.128 6.875 1.00 22.87 102 GLY A O 1
ATOM 772 N N . ARG A 1 126 ? 34.810 -7.571 7.604 1.00 25.48 103 ARG A N 1
ATOM 773 C CA . ARG A 1 126 ? 34.129 -7.45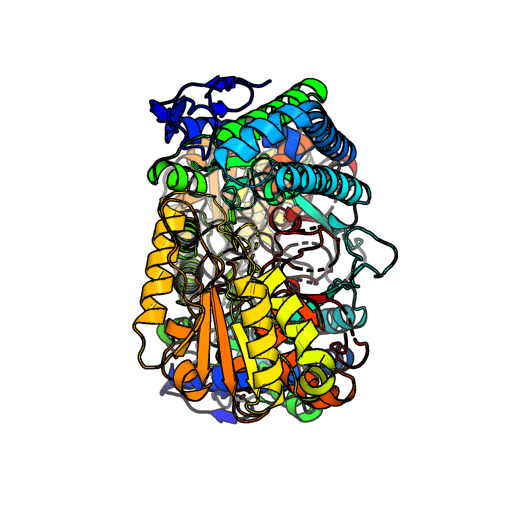7 8.906 1.00 25.84 103 ARG A CA 1
ATOM 774 C C . ARG A 1 126 ? 32.705 -6.915 8.672 1.00 24.29 103 ARG A C 1
ATOM 775 O O . ARG A 1 126 ? 31.777 -7.415 9.241 1.00 26.13 103 ARG A O 1
ATOM 783 N N . THR A 1 127 ? 32.593 -5.863 7.890 1.00 24.97 104 THR A N 1
ATOM 784 C CA . THR A 1 127 ? 31.299 -5.197 7.615 1.00 25.58 104 THR A CA 1
ATOM 785 C C . THR A 1 127 ? 30.294 -6.142 6.970 1.00 25.72 104 THR A C 1
ATOM 786 O O . THR A 1 127 ? 29.120 -6.195 7.373 1.00 23.02 104 THR A O 1
ATOM 790 N N . THR A 1 128 ? 30.731 -6.877 5.935 1.00 24.78 105 THR A N 1
ATOM 791 C CA . THR A 1 128 ? 29.802 -7.748 5.232 1.00 24.99 105 THR A CA 1
ATOM 792 C C . THR A 1 128 ? 29.501 -8.932 6.074 1.00 24.87 105 THR A C 1
ATOM 793 O O . THR A 1 128 ? 28.381 -9.414 6.032 1.00 23.58 105 THR A O 1
ATOM 797 N N . GLY A 1 129 ? 30.484 -9.464 6.829 1.00 25.09 106 GLY A N 1
ATOM 798 C CA . GLY A 1 129 ? 30.140 -10.608 7.660 1.00 23.29 106 GLY A CA 1
ATOM 799 C C . GLY A 1 129 ? 29.138 -10.213 8.772 1.00 22.76 106 GLY A C 1
ATOM 800 O O . GLY A 1 129 ? 28.287 -10.994 9.165 1.00 21.79 106 GLY A O 1
ATOM 801 N N . GLN A 1 130 ? 29.273 -8.999 9.253 1.00 23.32 107 GLN A N 1
ATOM 802 C CA . GLN A 1 130 ? 28.411 -8.463 10.379 1.00 23.11 107 GLN A CA 1
ATOM 803 C C . GLN A 1 130 ? 26.957 -8.333 9.830 1.00 22.53 107 GLN A C 1
ATOM 804 O O . GLN A 1 130 ? 26.041 -8.737 10.494 1.00 21.74 107 GLN A O 1
ATOM 810 N N . LEU A 1 131 ? 26.775 -7.817 8.610 1.00 21.02 108 LEU A N 1
ATOM 811 C CA . LEU A 1 131 ? 25.431 -7.810 7.938 1.00 21.00 108 LEU A CA 1
ATOM 812 C C . LEU A 1 131 ? 24.800 -9.185 7.891 1.00 20.61 108 LEU A C 1
ATOM 813 O O . LEU A 1 131 ? 23.613 -9.396 8.231 1.00 23.26 108 LEU A O 1
ATOM 818 N N . ARG A 1 132 ? 25.608 -10.148 7.485 1.00 20.55 109 ARG A N 1
ATOM 819 C CA . ARG A 1 132 ? 25.159 -11.529 7.282 1.00 20.23 109 ARG A CA 1
ATOM 820 C C . ARG A 1 132 ? 24.887 -12.212 8.608 1.00 20.60 109 ARG A C 1
ATOM 821 O O . ARG A 1 132 ? 24.029 -13.031 8.689 1.00 21.41 109 ARG A O 1
ATOM 829 N N . LEU A 1 133 ? 25.627 -11.879 9.666 1.00 22.52 110 LEU A N 1
ATOM 830 C CA . LEU A 1 133 ? 25.360 -12.431 11.018 1.00 21.71 110 LEU A CA 1
ATOM 831 C C . LEU A 1 133 ? 23.974 -11.899 11.477 1.00 20.86 110 LEU A C 1
ATOM 832 O O . LEU A 1 133 ? 23.166 -12.643 11.969 1.00 21.13 110 LEU A O 1
ATOM 837 N N . PHE A 1 134 ? 23.704 -10.621 11.264 1.00 19.28 111 PHE A N 1
ATOM 838 C CA . PHE A 1 134 ? 22.348 -10.134 11.621 1.00 21.48 111 PHE A CA 1
ATOM 839 C C . PHE A 1 134 ? 21.258 -10.819 10.804 1.00 20.98 111 PHE A C 1
ATOM 840 O O . PHE A 1 134 ? 20.161 -11.090 11.299 1.00 19.25 111 PHE A O 1
ATOM 848 N N . ALA A 1 135 ? 21.552 -11.077 9.519 1.00 21.99 112 ALA A N 1
ATOM 849 C CA . ALA A 1 135 ? 20.565 -11.774 8.726 1.00 21.04 112 ALA A CA 1
ATOM 850 C C . ALA A 1 135 ? 20.283 -13.142 9.294 1.00 21.96 112 ALA A C 1
ATOM 851 O O . ALA A 1 135 ? 19.127 -13.518 9.442 1.00 21.28 112 ALA A O 1
ATOM 853 N N . ASP A 1 136 ? 21.324 -13.896 9.624 1.00 21.63 113 ASP A N 1
ATOM 854 C CA . ASP A 1 136 ? 21.093 -15.198 10.228 1.00 23.31 113 ASP A CA 1
ATOM 855 C C . ASP A 1 136 ? 20.312 -15.076 11.546 1.00 22.05 113 ASP A C 1
ATOM 856 O O . ASP A 1 136 ? 19.408 -15.894 11.865 1.00 22.88 113 ASP A O 1
ATOM 861 N N . HIS A 1 137 ? 20.701 -14.084 12.336 1.00 20.70 114 HIS A N 1
ATOM 862 C CA . HIS A 1 137 ? 20.136 -13.891 13.670 1.00 20.37 114 HIS A CA 1
ATOM 863 C C . HIS A 1 137 ? 18.634 -13.671 13.629 1.00 19.48 114 HIS A C 1
ATOM 864 O O . HIS A 1 137 ? 17.887 -14.306 14.363 1.00 19.24 114 HIS A O 1
ATOM 871 N N . ILE A 1 138 ? 18.163 -12.801 12.738 1.00 21.34 115 ILE A N 1
ATOM 872 C CA . ILE A 1 138 ? 16.706 -12.591 12.704 1.00 20.11 115 ILE A CA 1
ATOM 873 C C . ILE A 1 138 ? 15.939 -13.774 12.115 1.00 22.30 115 ILE A C 1
ATOM 874 O O . ILE A 1 138 ? 14.793 -14.027 12.489 1.00 21.98 115 ILE A O 1
ATOM 879 N N . GLU A 1 139 ? 16.555 -14.502 11.198 1.00 23.00 116 GLU A N 1
ATOM 880 C CA . GLU A 1 139 ? 15.898 -15.712 10.730 1.00 25.06 116 GLU A CA 1
ATOM 881 C C . GLU A 1 139 ? 15.666 -16.758 11.812 1.00 23.77 116 GLU A C 1
ATOM 882 O O . GLU A 1 139 ? 14.671 -17.417 11.763 1.00 24.71 116 GLU A O 1
ATOM 888 N N . LYS A 1 140 ? 16.559 -16.869 12.794 1.00 23.18 117 LYS A N 1
ATOM 889 C CA . LYS A 1 140 ? 16.357 -17.731 13.983 1.00 24.46 117 LYS A CA 1
ATOM 890 C C . LYS A 1 140 ? 15.164 -17.254 14.813 1.00 24.12 117 LYS A C 1
ATOM 891 O O . LYS A 1 140 ? 14.433 -18.086 15.355 1.00 23.60 117 LYS A O 1
ATOM 897 N N . GLY A 1 141 ? 14.958 -15.919 14.900 1.00 24.10 118 GLY A N 1
ATOM 898 C CA . GLY A 1 141 ? 13.747 -15.373 15.565 1.00 22.97 118 GLY A CA 1
ATOM 899 C C . GLY A 1 141 ? 13.700 -15.349 17.093 1.00 23.28 118 GLY A C 1
ATOM 900 O O . GLY A 1 141 ? 12.670 -14.920 17.682 1.00 21.99 118 GLY A O 1
ATOM 901 N N . ASP A 1 142 ? 14.731 -15.895 17.742 1.00 22.71 119 ASP A N 1
ATOM 902 C CA . ASP A 1 142 ? 14.753 -15.904 19.199 1.00 22.31 119 ASP A CA 1
ATOM 903 C C . ASP A 1 142 ? 14.778 -14.426 19.724 1.00 20.99 119 ASP A C 1
ATOM 904 O O . ASP A 1 142 ? 14.224 -14.205 20.773 1.00 20.21 119 ASP A O 1
ATOM 909 N N . TYR A 1 143 ? 15.454 -13.513 19.004 1.00 19.70 120 TYR A N 1
ATOM 910 C CA . TYR A 1 143 ? 15.579 -12.121 19.421 1.00 21.39 120 TYR A CA 1
ATOM 911 C C . TYR A 1 143 ? 14.178 -11.472 19.610 1.00 19.80 120 TYR A C 1
ATOM 912 O O . TYR A 1 143 ? 14.093 -10.364 20.231 1.00 20.22 120 TYR A O 1
ATOM 921 N N . LEU A 1 144 ? 13.111 -12.060 19.021 1.00 19.60 121 LEU A N 1
ATOM 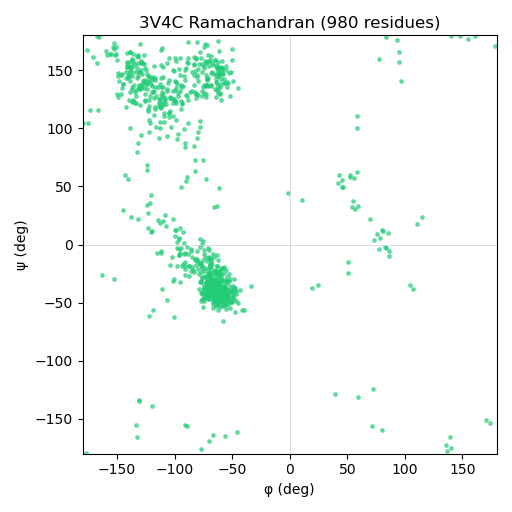922 C CA . LEU A 1 144 ? 11.749 -11.428 19.103 1.00 20.34 121 LEU A CA 1
ATOM 923 C C . LEU A 1 144 ? 11.183 -11.536 20.503 1.00 20.46 121 LEU A C 1
ATOM 924 O O . LEU A 1 144 ? 10.130 -10.946 20.807 1.00 17.97 121 LEU A O 1
ATOM 929 N N . ASP A 1 145 ? 11.821 -12.343 21.338 1.00 20.94 122 ASP A N 1
ATOM 930 C CA . ASP A 1 145 ? 11.418 -12.575 22.718 1.00 21.92 122 ASP A CA 1
ATOM 931 C C . ASP A 1 145 ? 9.978 -13.030 22.824 1.00 22.71 122 ASP A C 1
ATOM 932 O O . ASP A 1 145 ? 9.320 -12.641 23.725 1.00 22.29 122 ASP A O 1
ATOM 937 N N . ARG A 1 146 ? 9.502 -13.836 21.900 1.00 21.48 123 ARG A N 1
ATOM 938 C CA . ARG A 1 146 ? 8.098 -14.166 21.896 1.00 22.95 123 ARG A CA 1
ATOM 939 C C . ARG A 1 146 ? 7.724 -14.918 23.167 1.00 24.01 123 ARG A C 1
ATOM 940 O O . ARG A 1 146 ? 8.403 -15.799 23.574 1.00 21.75 123 ARG A O 1
ATOM 948 N N . ARG A 1 147 ? 6.638 -14.505 23.796 1.00 20.22 124 ARG A N 1
ATOM 949 C CA . ARG A 1 147 ? 6.158 -15.116 25.018 1.00 20.48 124 ARG A CA 1
ATOM 950 C C . ARG A 1 147 ? 4.639 -15.173 24.958 1.00 19.72 124 ARG A C 1
ATOM 951 O O . ARG A 1 147 ? 4.042 -14.387 24.311 1.00 18.85 124 ARG A O 1
ATOM 959 N N . VAL A 1 148 ? 4.039 -16.132 25.641 1.00 20.58 125 VAL A N 1
ATOM 960 C CA . VAL A 1 148 ? 2.611 -16.228 25.729 1.00 19.84 125 VAL A CA 1
ATOM 961 C C . VAL A 1 148 ? 2.152 -16.731 27.082 1.00 21.26 125 VAL A C 1
ATOM 962 O O . VAL A 1 148 ? 2.726 -17.613 27.618 1.00 20.53 125 VAL A O 1
ATOM 966 N N . ASP A 1 149 ? 1.106 -16.140 27.606 1.00 18.58 126 ASP A N 1
ATOM 967 C CA . ASP A 1 149 ? 0.490 -16.618 28.803 1.00 20.98 126 ASP A CA 1
ATOM 968 C C . ASP A 1 149 ? -0.936 -16.900 28.445 1.00 20.12 126 ASP A C 1
ATOM 969 O O . ASP A 1 149 ? -1.686 -16.011 28.044 1.00 20.09 126 ASP A O 1
ATOM 974 N N . ALA A 1 150 ? -1.350 -18.172 28.585 1.00 20.66 127 ALA A N 1
ATOM 975 C CA . ALA A 1 150 ? -2.673 -18.616 28.058 1.00 19.01 127 ALA A CA 1
ATOM 976 C C . ALA A 1 150 ? -3.833 -17.978 28.787 1.00 20.47 127 ALA A C 1
ATOM 977 O O . ALA A 1 150 ? -3.711 -17.590 29.944 1.00 20.88 127 ALA A O 1
ATOM 979 N N . ALA A 1 151 ? -4.987 -17.861 28.138 1.00 19.59 128 ALA A N 1
ATOM 980 C CA . ALA A 1 151 ? -6.199 -17.517 28.836 1.00 20.07 128 ALA A CA 1
ATOM 981 C C . ALA A 1 151 ? -6.547 -18.460 29.978 1.00 23.67 128 ALA A C 1
ATOM 982 O O . ALA A 1 151 ? -6.230 -19.651 29.936 1.00 21.09 128 ALA A O 1
ATOM 992 N N . PRO A 1 153 ? -10.113 -18.506 31.615 1.00 20.87 130 PRO A N 1
ATOM 993 C CA . PRO A 1 153 ? -11.508 -18.158 31.882 1.00 22.68 130 PRO A CA 1
ATOM 994 C C . PRO A 1 153 ? -12.018 -18.671 33.245 1.00 23.82 130 PRO A C 1
ATOM 995 O O . PRO A 1 153 ? -12.941 -18.094 33.873 1.00 22.29 130 PRO A O 1
ATOM 999 N N . GLU A 1 154 ? -11.392 -19.738 33.703 1.00 21.99 131 GLU A N 1
ATOM 1000 C CA . GLU A 1 154 ? -11.819 -20.357 34.949 1.00 23.08 131 GLU A CA 1
ATOM 1001 C C . GLU A 1 154 ? -11.278 -19.609 36.149 1.00 23.87 131 GLU A C 1
ATOM 1002 O O . GLU A 1 154 ? -11.711 -19.879 37.299 1.00 24.91 131 GLU A O 1
ATOM 1008 N N . ARG A 1 155 ? -10.294 -18.713 35.967 1.00 23.23 132 ARG A N 1
ATOM 1009 C CA . ARG A 1 155 ? -9.684 -18.116 37.151 1.00 24.32 132 ARG A CA 1
ATOM 1010 C C . ARG A 1 155 ? -10.697 -17.287 37.908 1.00 26.74 132 ARG A C 1
ATOM 1011 O O . ARG A 1 155 ? -11.514 -16.589 37.311 1.00 28.25 132 ARG A O 1
ATOM 1019 N N . GLN A 1 156 ? -10.578 -17.363 39.226 1.00 30.24 133 GLN A N 1
ATOM 1020 C CA . GLN A 1 156 ? -11.401 -16.632 40.218 1.00 34.04 133 GLN A CA 1
ATOM 1021 C C . GLN A 1 156 ? -10.484 -15.713 41.046 1.00 33.25 133 GLN A C 1
ATOM 1022 O O . GLN A 1 156 ? -9.370 -16.102 41.381 1.00 33.39 133 GLN A O 1
ATOM 1028 N N . PRO A 1 157 ? -10.965 -14.515 41.427 1.00 34.76 134 PRO A N 1
ATOM 1029 C CA . PRO A 1 157 ? -12.315 -14.055 41.210 1.00 34.36 134 PRO A CA 1
ATOM 1030 C C . PRO A 1 157 ? -12.560 -13.405 39.842 1.00 34.63 134 PRO A C 1
ATOM 1031 O O . PRO A 1 157 ? -13.703 -13.082 39.529 1.00 35.92 134 PRO A O 1
ATOM 1035 N N . ALA A 1 158 ? -11.512 -13.250 39.021 1.00 31.63 135 ALA A N 1
ATOM 1036 C CA . ALA A 1 158 ? -11.702 -12.715 37.677 1.00 30.37 135 ALA A CA 1
ATOM 1037 C C . ALA A 1 158 ? -10.850 -13.490 36.714 1.00 27.31 135 ALA A C 1
ATOM 1038 O O . ALA A 1 158 ? -9.682 -13.791 37.045 1.00 26.93 135 ALA A O 1
ATOM 1040 N N . PRO A 1 159 ? -11.416 -13.758 35.522 1.00 25.87 136 PRO A N 1
ATOM 1041 C CA . PRO A 1 159 ? -10.773 -14.559 34.473 1.00 24.90 136 PRO A CA 1
ATOM 1042 C C . PRO A 1 159 ? -9.499 -13.850 34.019 1.00 24.39 136 PRO A C 1
ATOM 1043 O O . PRO A 1 159 ? -9.411 -12.587 34.146 1.00 23.49 136 PRO A O 1
ATOM 1047 N N . ARG A 1 160 ? -8.533 -14.621 33.533 1.00 20.89 137 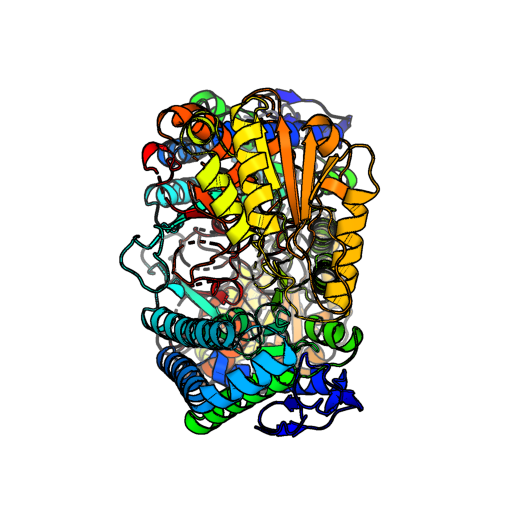ARG A N 1
ATOM 1048 C CA . ARG A 1 160 ? -7.363 -14.079 32.831 1.00 20.11 137 ARG A CA 1
ATOM 1049 C C . ARG A 1 160 ? -7.544 -14.206 31.322 1.00 20.33 137 ARG A C 1
ATOM 1050 O O . ARG A 1 160 ? -7.973 -15.261 30.768 1.00 19.57 137 ARG A O 1
ATOM 1058 N N . GLN A 1 161 ? -7.263 -13.124 30.614 1.00 17.69 138 GLN A N 1
ATOM 1059 C CA . GLN A 1 161 ? -7.237 -13.164 29.149 1.00 17.03 138 GLN A CA 1
ATOM 1060 C C . GLN A 1 161 ? -5.909 -13.536 28.664 1.00 15.60 138 GLN A C 1
ATOM 1061 O O . GLN A 1 161 ? -4.903 -13.309 29.334 1.00 16.33 138 GLN A O 1
ATOM 1067 N N . GLU A 1 162 ? -5.853 -14.081 27.437 1.00 17.07 139 GLU A N 1
ATOM 1068 C CA . GLU A 1 162 ? -4.548 -14.453 26.837 1.00 17.31 139 GLU A CA 1
ATOM 1069 C C . GLU A 1 162 ? -3.690 -13.192 26.629 1.00 17.69 139 GLU A C 1
ATOM 1070 O O . GLU A 1 162 ? -4.238 -12.144 26.233 1.00 18.31 139 GLU A O 1
ATOM 1076 N N . ILE A 1 163 ? -2.395 -13.294 26.900 1.00 17.14 140 ILE A N 1
ATOM 1077 C CA . ILE A 1 163 ? -1.485 -12.195 26.574 1.00 16.99 140 ILE A CA 1
ATOM 1078 C C . ILE A 1 163 ? -0.258 -12.726 25.894 1.00 17.70 140 ILE A C 1
ATOM 1079 O O . ILE A 1 163 ? 0.383 -13.682 26.384 1.00 17.59 140 ILE A O 1
ATOM 1084 N N . ARG A 1 164 ? 0.124 -12.080 24.778 1.00 16.09 141 ARG A N 1
ATOM 1085 C CA . ARG A 1 164 ? 1.321 -12.423 24.059 1.00 17.00 141 ARG A CA 1
ATOM 1086 C C . ARG A 1 164 ? 2.240 -11.252 23.957 1.00 19.06 141 ARG A C 1
ATOM 1087 O O . ARG A 1 164 ? 1.770 -10.120 23.806 1.00 19.19 141 ARG A O 1
ATOM 1095 N N . LEU A 1 165 ? 3.545 -11.509 24.004 1.00 16.86 142 LEU A N 1
ATOM 1096 C CA . LEU A 1 165 ? 4.495 -10.413 23.906 1.00 17.92 142 LEU A CA 1
ATOM 1097 C C . LEU A 1 165 ? 5.400 -10.645 22.687 1.00 18.33 142 LEU A C 1
ATOM 1098 O O . LEU A 1 165 ? 5.816 -11.771 22.460 1.00 18.33 142 LEU A O 1
ATOM 1103 N N . VAL A 1 166 ? 5.790 -9.586 21.961 1.00 17.06 143 VAL A N 1
ATOM 1104 C CA . VAL A 1 166 ? 6.836 -9.692 20.923 1.00 15.75 143 VAL A CA 1
ATOM 1105 C C . VAL A 1 166 ? 7.585 -8.357 20.816 1.00 16.16 143 VAL A C 1
ATOM 1106 O O . VAL A 1 166 ? 6.949 -7.296 20.990 1.00 14.98 143 VAL A O 1
ATOM 1110 N N . GLN A 1 167 ? 8.863 -8.413 20.502 1.00 15.11 144 GLN A N 1
ATOM 1111 C CA . GLN A 1 167 ? 9.632 -7.228 20.209 1.00 15.49 144 GLN A CA 1
ATOM 1112 C C . GLN A 1 167 ? 9.234 -6.642 18.864 1.00 15.94 144 GLN A C 1
ATOM 1113 O O . GLN A 1 167 ? 8.974 -7.357 17.929 1.00 15.72 144 GLN A O 1
ATOM 1119 N N . ARG A 1 168 ? 9.196 -5.316 18.811 1.00 15.36 145 ARG A N 1
ATOM 1120 C CA . ARG A 1 168 ? 8.890 -4.580 17.620 1.00 14.84 145 ARG A CA 1
ATOM 1121 C C . ARG A 1 168 ? 9.934 -3.466 17.361 1.00 15.00 145 ARG A C 1
ATOM 1122 O O . ARG A 1 168 ? 10.434 -2.924 18.259 1.00 14.48 145 ARG A O 1
ATOM 1130 N N . PRO A 1 169 ? 10.220 -3.123 16.117 1.00 16.51 146 PRO A N 1
ATOM 1131 C CA . PRO A 1 169 ? 11.170 -2.052 15.869 1.00 16.62 146 PRO A CA 1
ATOM 1132 C C . PRO A 1 169 ? 10.686 -0.718 16.441 1.00 18.24 146 PRO A C 1
ATOM 1133 O O . PRO A 1 169 ? 9.540 -0.465 16.443 1.00 19.25 146 PRO A O 1
ATOM 1137 N N . VAL A 1 170 ? 11.588 0.091 16.928 1.00 16.59 147 VAL A N 1
ATOM 1138 C CA . VAL A 1 170 ? 11.199 1.371 17.522 1.00 16.86 147 VAL A CA 1
ATOM 1139 C C . VAL A 1 170 ? 10.731 2.443 16.532 1.00 17.82 147 VAL A C 1
ATOM 1140 O O . VAL A 1 170 ? 9.883 3.258 16.892 1.00 17.35 147 VAL A O 1
ATOM 1144 N N . GLY A 1 171 ? 11.266 2.465 15.332 1.00 17.57 148 GLY A N 1
ATOM 1145 C CA . GLY A 1 171 ? 10.930 3.569 14.422 1.00 18.83 148 GLY A CA 1
ATOM 1146 C C . GLY A 1 171 ? 12.214 3.924 13.717 1.00 18.31 148 GLY A C 1
ATOM 1147 O O . GLY A 1 171 ? 13.216 3.225 13.876 1.00 18.10 148 GLY A O 1
ATOM 1148 N N . PRO A 1 172 ? 12.197 4.998 12.894 1.00 18.64 149 PRO A N 1
ATOM 1149 C CA . PRO A 1 172 ? 13.407 5.529 12.314 1.00 17.95 149 PRO A CA 1
ATOM 1150 C C . PRO A 1 172 ? 14.497 5.746 13.375 1.00 15.55 149 PRO A C 1
ATOM 1151 O O . PRO A 1 172 ? 14.243 6.248 14.503 1.00 18.14 149 PRO A O 1
ATOM 1155 N N . VAL A 1 173 ? 15.721 5.428 12.995 1.00 16.59 150 VAL A N 1
ATOM 1156 C CA . VAL A 1 173 ? 16.910 5.604 13.815 1.00 16.82 150 VAL A CA 1
ATOM 1157 C C . VAL A 1 173 ? 17.947 6.471 13.124 1.00 17.59 150 VAL A C 1
ATOM 1158 O O . VAL A 1 173 ? 18.175 6.302 11.941 1.00 18.69 150 VAL A O 1
ATOM 1162 N N . ALA A 1 174 ? 18.613 7.365 13.867 1.00 17.60 151 ALA A N 1
ATOM 1163 C CA . ALA A 1 174 ? 19.734 8.151 13.371 1.00 17.82 151 ALA A CA 1
ATOM 1164 C C . ALA A 1 174 ? 21.056 7.407 13.736 1.00 19.64 151 ALA A C 1
ATOM 1165 O O . ALA A 1 174 ? 21.194 6.923 14.861 1.00 18.83 151 ALA A O 1
ATOM 1167 N N . VAL A 1 175 ? 21.987 7.330 12.789 1.00 18.15 152 VAL A N 1
ATOM 1168 C CA . VAL A 1 175 ? 23.324 6.709 13.005 1.00 19.42 152 VAL A CA 1
ATOM 1169 C C . VAL A 1 175 ? 24.392 7.771 12.691 1.00 21.07 152 VAL A C 1
ATOM 1170 O O . VAL A 1 175 ? 24.388 8.387 11.619 1.00 21.03 152 VAL A O 1
ATOM 1174 N N . PHE A 1 176 ? 25.274 8.022 13.664 1.00 21.54 153 PHE A N 1
ATOM 1175 C CA . PHE A 1 176 ? 26.422 8.949 13.482 1.00 23.69 153 PHE A CA 1
ATOM 1176 C C . PHE A 1 176 ? 27.589 7.994 13.329 1.00 25.01 153 PHE A C 1
ATOM 1177 O O . PHE A 1 176 ? 27.882 7.170 14.243 1.00 26.13 153 PHE A O 1
ATOM 1185 N N . GLY A 1 177 ? 28.205 7.990 12.134 1.00 25.93 154 GLY A N 1
ATOM 1186 C CA . GLY A 1 177 ? 29.262 7.003 11.851 1.00 26.73 154 GLY A CA 1
ATOM 1187 C C . GLY A 1 177 ? 30.574 7.332 12.559 1.00 27.28 154 GLY A C 1
ATOM 1188 O O . GLY A 1 177 ? 30.849 8.493 12.810 1.00 29.41 154 GLY A O 1
ATOM 1189 N N . ALA A 1 178 ? 31.372 6.334 12.871 1.00 28.56 155 ALA A N 1
ATOM 1190 C CA . ALA A 1 178 ? 32.671 6.605 13.495 1.00 30.59 155 ALA A CA 1
ATOM 1191 C C . ALA A 1 178 ? 33.734 7.030 12.442 1.00 31.78 155 ALA A C 1
ATOM 1192 O O . ALA A 1 178 ? 33.743 6.479 11.349 1.00 31.56 155 ALA A O 1
ATOM 1194 N N . SER A 1 179 ? 34.666 7.927 12.810 1.00 31.65 156 SER A N 1
ATOM 1195 C CA . SER A 1 179 ? 35.750 8.271 11.900 1.00 32.64 156 SER A CA 1
ATOM 1196 C C . SER A 1 179 ? 36.822 7.175 11.769 1.00 33.21 156 SER A C 1
ATOM 1197 O O . SER A 1 179 ? 37.465 7.042 10.723 1.00 32.35 156 SER A O 1
ATOM 1200 N N . ASN A 1 180 ? 36.994 6.368 12.811 1.00 31.75 157 ASN A N 1
ATOM 1201 C CA . ASN A 1 180 ? 38.166 5.525 12.877 1.00 32.92 157 ASN A CA 1
ATOM 1202 C C . ASN A 1 180 ? 37.938 4.104 12.374 1.00 32.55 157 ASN A C 1
ATOM 1203 O O . ASN A 1 180 ? 38.870 3.305 12.234 1.00 32.55 157 ASN A O 1
ATOM 1208 N N . PHE A 1 181 ? 36.674 3.770 12.126 1.00 31.27 158 PHE A N 1
ATOM 1209 C CA . PHE A 1 181 ? 36.315 2.518 11.523 1.00 30.66 158 PHE A CA 1
ATOM 1210 C C . PHE A 1 181 ? 35.325 2.851 10.423 1.00 30.27 158 PHE A C 1
ATOM 1211 O O . PHE A 1 181 ? 34.147 2.739 10.622 1.00 30.51 158 PHE A O 1
ATOM 1219 N N . PRO A 1 182 ? 35.824 3.306 9.273 1.00 31.12 159 PRO A N 1
ATOM 1220 C CA . PRO A 1 182 ? 35.043 4.008 8.251 1.00 29.83 159 PRO A CA 1
ATOM 1221 C C . PRO A 1 182 ? 34.128 3.072 7.432 1.00 27.30 159 PRO A C 1
ATOM 1222 O O . PRO A 1 182 ? 33.427 3.508 6.536 1.00 26.60 159 PRO A O 1
ATOM 1226 N N . LEU A 1 183 ? 34.133 1.822 7.788 1.00 24.99 160 LEU A N 1
ATOM 1227 C CA . LEU A 1 183 ? 33.253 0.813 7.211 1.00 25.81 160 LEU A CA 1
ATOM 1228 C C . LEU A 1 183 ? 32.379 0.123 8.272 1.00 24.44 160 LEU A C 1
ATOM 1229 O O . LEU A 1 183 ? 31.144 0.245 8.205 1.00 23.39 160 LEU A O 1
ATOM 1234 N N . ALA A 1 184 ? 33.021 -0.557 9.250 1.00 22.47 161 ALA A N 1
ATOM 1235 C CA . ALA A 1 184 ? 32.340 -1.469 10.163 1.00 22.36 161 ALA A CA 1
ATOM 1236 C C . ALA A 1 184 ? 31.592 -0.727 11.265 1.00 22.32 161 ALA A C 1
ATOM 1237 O O . ALA A 1 184 ? 30.756 -1.348 11.916 1.00 23.67 161 ALA A O 1
ATOM 1239 N N . PHE A 1 185 ? 31.918 0.546 11.473 1.00 22.16 162 PHE A N 1
ATOM 1240 C CA . PHE A 1 185 ? 31.246 1.408 12.439 1.00 23.83 162 PHE A CA 1
ATOM 1241 C C . PHE A 1 185 ? 30.708 2.643 11.743 1.00 23.51 162 PHE A C 1
ATOM 1242 O O . PHE A 1 185 ? 30.556 3.697 12.354 1.00 24.35 162 PHE A O 1
ATOM 1250 N N . SER A 1 186 ? 30.407 2.527 10.454 1.00 24.95 163 SER A N 1
ATOM 1251 C CA . SER A 1 186 ? 30.013 3.708 9.710 1.00 25.15 163 SER A CA 1
ATOM 1252 C C . SER A 1 186 ? 28.718 3.417 8.913 1.00 24.43 163 SER A C 1
ATOM 1253 O O . SER A 1 186 ? 27.771 2.794 9.416 1.00 22.80 163 SER A O 1
ATOM 1256 N N . THR A 1 187 ? 28.727 3.838 7.659 1.00 24.55 164 THR A N 1
ATOM 1257 C CA . THR A 1 187 ? 27.536 3.814 6.778 1.00 24.34 164 THR A CA 1
ATOM 1258 C C . THR A 1 187 ? 26.629 2.607 6.877 1.00 23.85 164 THR A C 1
ATOM 1259 O O . THR A 1 187 ? 25.410 2.774 7.142 1.00 24.79 164 THR A O 1
ATOM 1263 N N . ALA A 1 188 ? 27.210 1.421 6.678 1.00 21.46 165 ALA A N 1
ATOM 1264 C CA . ALA A 1 188 ? 26.490 0.156 6.767 1.00 20.60 165 ALA A CA 1
ATOM 1265 C C . ALA A 1 188 ? 27.140 -0.710 7.828 1.00 21.01 165 ALA A C 1
ATOM 1266 O O . ALA A 1 188 ? 27.183 -1.953 7.699 1.00 22.40 165 ALA A O 1
ATOM 1268 N N . GLY A 1 189 ? 27.615 -0.069 8.889 1.00 20.64 166 GLY A N 1
ATOM 1269 C CA . GLY A 1 189 ? 28.339 -0.760 9.940 1.00 20.30 166 GLY A CA 1
ATOM 1270 C C . GLY A 1 189 ? 27.389 -1.235 11.021 1.00 21.59 166 GLY A C 1
ATOM 1271 O O . GLY A 1 189 ? 26.185 -1.450 10.734 1.00 21.49 166 GLY A O 1
ATOM 1272 N N . GLY A 1 190 ? 27.905 -1.412 12.256 1.00 18.76 167 GLY A N 1
ATOM 1273 C CA . GLY A 1 190 ? 27.163 -2.154 13.289 1.00 18.65 167 GLY A CA 1
ATOM 1274 C C . GLY A 1 190 ? 25.832 -1.570 13.715 1.00 19.56 167 GLY A C 1
ATOM 1275 O O . GLY A 1 190 ? 24.898 -2.315 13.973 1.00 20.78 167 GLY A O 1
ATOM 1276 N N . ASP A 1 191 ? 25.754 -0.251 13.790 1.00 18.64 168 ASP A N 1
ATOM 1277 C CA . ASP A 1 191 ? 24.493 0.364 14.220 1.00 19.71 168 ASP A CA 1
ATOM 1278 C C . ASP A 1 191 ? 23.480 0.334 13.088 1.00 19.82 168 ASP A C 1
ATOM 1279 O O . ASP A 1 191 ? 22.311 -0.002 13.296 1.00 19.86 168 ASP A O 1
ATOM 1284 N N . THR A 1 192 ? 23.901 0.719 11.895 1.00 19.10 169 THR A N 1
ATOM 1285 C CA . THR A 1 192 ? 22.990 0.567 10.732 1.00 18.90 169 THR A CA 1
ATOM 1286 C C . THR A 1 192 ? 22.478 -0.854 10.560 1.00 18.37 169 THR A C 1
ATOM 1287 O O . THR A 1 192 ? 21.243 -1.114 10.342 1.00 17.95 169 THR A O 1
ATOM 1291 N N . ALA A 1 193 ? 23.416 -1.815 10.604 1.00 18.18 170 ALA A N 1
ATOM 1292 C CA . ALA A 1 193 ? 23.025 -3.196 10.456 1.00 18.52 170 ALA A CA 1
ATOM 1293 C C . ALA A 1 193 ? 22.004 -3.675 11.527 1.00 17.97 170 ALA A C 1
ATOM 1294 O O . ALA A 1 193 ? 20.992 -4.279 11.199 1.00 17.37 170 ALA A O 1
ATOM 1296 N N . ALA A 1 194 ? 22.288 -3.410 12.805 1.00 17.37 171 ALA A N 1
ATOM 1297 C CA . ALA A 1 194 ? 21.321 -3.762 13.893 1.00 17.18 171 ALA A CA 1
ATOM 1298 C C . ALA A 1 194 ? 19.950 -3.077 13.693 1.00 15.80 171 ALA A C 1
ATOM 1299 O O . ALA A 1 194 ? 18.904 -3.682 13.897 1.00 15.86 171 ALA A O 1
ATOM 1301 N N . ALA A 1 195 ? 19.971 -1.804 13.337 1.00 16.83 172 ALA A N 1
ATOM 1302 C CA . ALA A 1 195 ? 18.678 -1.067 13.162 1.00 15.90 172 ALA A CA 1
ATOM 1303 C C . ALA A 1 195 ? 17.866 -1.608 11.988 1.00 16.99 172 ALA A C 1
ATOM 1304 O O . ALA A 1 195 ? 16.646 -1.871 12.126 1.00 16.20 172 ALA A O 1
ATOM 1306 N N . LEU A 1 196 ? 18.509 -1.815 10.843 1.00 16.81 173 LEU A N 1
ATOM 1307 C CA . LEU A 1 196 ? 17.837 -2.459 9.700 1.00 17.51 173 LEU A CA 1
ATOM 1308 C C . LEU A 1 196 ? 17.325 -3.846 10.008 1.00 18.82 173 LEU A C 1
ATOM 1309 O O . LEU A 1 196 ? 16.229 -4.207 9.571 1.00 19.44 173 LEU A O 1
ATOM 1314 N N . ALA A 1 197 ? 18.114 -4.645 10.765 1.00 17.67 174 ALA A N 1
ATOM 1315 C CA . ALA A 1 197 ? 17.709 -5.982 11.108 1.00 17.18 174 ALA A CA 1
ATOM 1316 C C . ALA A 1 197 ? 16.461 -5.929 11.948 1.00 16.10 174 ALA A C 1
ATOM 1317 O O . ALA A 1 197 ? 15.596 -6.774 11.800 1.00 16.91 174 ALA A O 1
ATOM 1319 N N . ALA A 1 198 ? 16.381 -4.972 12.868 1.00 17.59 175 ALA A N 1
ATOM 1320 C CA . ALA A 1 198 ? 15.180 -4.840 13.753 1.00 17.62 175 ALA A CA 1
ATOM 1321 C C . ALA A 1 198 ? 13.894 -4.535 12.944 1.00 17.15 175 ALA A C 1
ATOM 1322 O O . ALA A 1 198 ? 12.807 -4.887 13.386 1.00 19.42 175 ALA A O 1
ATOM 1324 N N . GLY A 1 199 ? 14.059 -3.747 11.880 1.00 16.97 176 GLY A N 1
ATOM 1325 C CA . GLY A 1 199 ? 12.962 -3.177 11.051 1.00 16.59 176 GLY A CA 1
ATOM 1326 C C . GLY A 1 199 ? 12.908 -1.661 11.148 1.00 16.74 176 GLY A C 1
ATOM 1327 O O . GLY A 1 199 ? 11.819 -1.053 10.915 1.00 17.53 176 GLY A O 1
ATOM 1328 N N . CYS A 1 200 ? 14.038 -1.047 11.497 1.00 15.98 177 CYS A N 1
ATOM 1329 C CA . CYS A 1 200 ? 14.125 0.432 11.568 1.00 16.48 177 CYS A CA 1
ATOM 1330 C C . CYS A 1 200 ? 14.770 1.012 10.330 1.00 16.99 177 CYS A C 1
ATOM 1331 O O . CYS A 1 200 ? 15.888 0.687 10.031 1.00 17.88 177 CYS A O 1
ATOM 1334 N N . PRO A 1 201 ? 14.085 1.930 9.625 1.00 17.55 178 PRO A N 1
ATOM 1335 C CA . PRO A 1 201 ? 14.831 2.711 8.615 1.00 16.31 178 PRO A CA 1
ATOM 1336 C C . PRO A 1 201 ? 15.940 3.548 9.323 1.00 17.94 178 PRO A C 1
ATOM 1337 O O . PRO A 1 201 ? 15.780 3.909 10.480 1.00 16.90 178 PRO A O 1
ATOM 1341 N N . VAL A 1 202 ? 16.999 3.939 8.592 1.00 17.91 179 VAL A N 1
ATOM 1342 C CA . VAL A 1 202 ? 18.181 4.574 9.193 1.00 17.62 179 VAL A CA 1
ATOM 1343 C C . VAL A 1 202 ? 18.468 5.848 8.430 1.00 18.15 179 VAL A C 1
ATOM 1344 O O . VAL A 1 202 ? 18.417 5.838 7.191 1.00 18.37 179 VAL A O 1
ATOM 1348 N N . VAL A 1 203 ? 18.748 6.926 9.153 1.00 18.52 180 VAL A N 1
ATOM 1349 C CA . VAL A 1 203 ? 19.266 8.155 8.552 1.00 18.35 180 VAL A CA 1
ATOM 1350 C C . VAL A 1 203 ? 20.677 8.282 9.088 1.00 20.48 180 VAL A C 1
ATOM 1351 O O . VAL A 1 203 ? 20.863 8.365 10.277 1.00 19.29 180 VAL A O 1
ATOM 1355 N N . VAL A 1 204 ? 21.658 8.262 8.188 1.00 19.82 181 VAL A N 1
ATOM 1356 C CA . VAL A 1 204 ? 23.081 8.284 8.590 1.00 21.90 181 VAL A CA 1
ATOM 1357 C C . VAL A 1 204 ? 23.557 9.726 8.375 1.00 23.16 181 VAL A C 1
ATOM 1358 O O . VAL A 1 204 ? 23.362 10.289 7.285 1.00 23.25 181 VAL A O 1
ATOM 1362 N N . LYS A 1 205 ? 24.032 10.331 9.459 1.00 24.07 182 LYS A N 1
ATOM 1363 C CA . LYS A 1 205 ? 24.873 11.531 9.447 1.00 27.68 182 LYS A CA 1
ATOM 1364 C C . LYS A 1 205 ? 26.316 11.126 9.075 1.00 27.85 182 LYS A C 1
ATOM 1365 O O . LYS A 1 205 ? 27.054 10.577 9.878 1.00 26.34 182 LYS A O 1
ATOM 1371 N N . GLY A 1 206 ? 26.671 11.365 7.806 1.00 29.63 183 GLY A N 1
ATOM 1372 C CA . GLY A 1 206 ? 27.982 10.947 7.250 1.00 30.15 183 GLY A CA 1
ATOM 1373 C C . GLY A 1 206 ? 29.113 11.731 7.865 1.00 29.66 183 GLY A C 1
ATOM 1374 O O . GLY A 1 206 ? 28.986 12.917 8.148 1.00 31.99 183 GLY A O 1
ATOM 1375 N N . HIS A 1 207 ? 30.156 11.033 8.199 1.00 29.75 184 HIS A N 1
ATOM 1376 C CA . HIS A 1 207 ? 31.306 11.664 8.820 1.00 30.97 184 HIS A CA 1
ATOM 1377 C C . HIS A 1 207 ? 32.095 12.510 7.776 1.00 31.26 184 HIS A C 1
ATOM 1378 O O . HIS A 1 207 ? 32.421 12.034 6.693 1.00 30.31 184 HIS A O 1
ATOM 1385 N N . SER A 1 208 ? 32.375 13.766 8.115 1.00 32.52 185 SER A N 1
ATOM 1386 C CA . SER A 1 208 ? 33.162 14.659 7.269 1.00 33.84 185 SER A CA 1
ATOM 1387 C C . SER A 1 208 ? 34.513 14.155 6.877 1.00 33.71 185 SER A C 1
ATOM 1388 O O . SER A 1 208 ? 35.038 14.618 5.872 1.00 32.74 185 SER A O 1
ATOM 1391 N N . ALA A 1 209 ? 35.057 13.219 7.652 1.00 31.55 186 ALA A N 1
ATOM 1392 C CA . ALA A 1 209 ? 36.398 12.702 7.420 1.00 31.97 186 ALA A CA 1
ATOM 1393 C C . ALA A 1 209 ? 36.564 11.616 6.348 1.00 31.30 186 ALA A C 1
ATOM 1394 O O . ALA A 1 209 ? 37.686 11.346 5.901 1.00 30.82 186 ALA A O 1
ATOM 1396 N N . HIS A 1 210 ? 35.463 10.969 5.958 1.00 30.17 187 HIS A N 1
ATOM 1397 C CA . HIS A 1 210 ? 35.454 10.016 4.865 1.00 28.53 187 HIS A CA 1
ATOM 1398 C C . HIS A 1 210 ? 34.204 10.077 3.960 1.00 28.47 187 HIS A C 1
ATOM 1399 O O . HIS A 1 210 ? 33.539 9.079 3.806 1.00 27.23 187 HIS A O 1
ATOM 1406 N N . PRO A 1 211 ? 33.884 11.233 3.360 1.00 29.00 188 PRO A N 1
ATOM 1407 C CA . PRO A 1 211 ? 32.576 11.310 2.649 1.00 29.21 188 PRO A CA 1
ATOM 1408 C C . PRO A 1 211 ? 32.462 10.421 1.399 1.00 29.37 188 PRO A C 1
ATOM 1409 O O . PRO A 1 211 ? 31.362 9.906 1.057 1.00 28.44 188 PRO A O 1
ATOM 1413 N N . GLY A 1 212 ? 33.603 10.204 0.731 1.00 29.89 189 GLY A N 1
ATOM 1414 C CA . GLY A 1 212 ? 33.629 9.336 -0.476 1.00 28.25 189 GLY A CA 1
ATOM 1415 C C . GLY A 1 212 ? 33.484 7.901 -0.100 1.00 27.70 189 GLY A C 1
ATOM 1416 O O . GLY A 1 212 ? 32.756 7.120 -0.753 1.00 26.87 189 GLY A O 1
ATOM 1417 N N . THR A 1 213 ? 34.087 7.528 1.022 1.00 26.36 190 THR A N 1
ATOM 1418 C CA . THR A 1 213 ? 33.869 6.163 1.537 1.00 25.02 190 THR A CA 1
ATOM 1419 C C . THR A 1 213 ? 32.351 5.926 1.964 1.00 25.97 190 THR A C 1
ATOM 1420 O O . THR A 1 213 ? 31.789 4.856 1.721 1.00 27.62 190 THR A O 1
ATOM 1424 N N . GLY A 1 214 ? 31.724 6.926 2.564 1.00 25.36 191 GLY A N 1
ATOM 1425 C CA . GLY A 1 214 ? 30.300 6.879 2.918 1.00 25.84 191 GLY A CA 1
ATOM 1426 C C . GLY A 1 214 ? 29.491 6.789 1.627 1.00 26.03 191 GLY A C 1
ATOM 1427 O O . GLY A 1 214 ? 28.623 5.911 1.496 1.00 24.47 191 GLY A O 1
ATOM 1428 N N . GLU A 1 215 ? 29.844 7.608 0.622 1.00 26.61 192 GLU A N 1
ATOM 1429 C CA . GLU A 1 215 ? 29.145 7.506 -0.695 1.00 27.09 192 GLU A CA 1
ATOM 1430 C C . GLU A 1 215 ? 29.153 6.113 -1.372 1.00 24.60 192 GLU A C 1
ATOM 1431 O O . GLU A 1 215 ? 28.098 5.654 -1.753 1.00 25.59 192 GLU A O 1
ATOM 1437 N N . ILE A 1 216 ? 30.303 5.449 -1.557 1.00 24.56 193 ILE A N 1
ATOM 1438 C CA . ILE A 1 216 ? 30.324 4.150 -2.244 1.00 22.75 193 ILE A CA 1
ATOM 1439 C C . ILE A 1 216 ? 29.518 3.149 -1.480 1.00 23.24 193 ILE A C 1
ATOM 1440 O O . ILE A 1 216 ? 28.875 2.269 -2.041 1.00 22.68 193 ILE A O 1
ATOM 1445 N N . VAL A 1 217 ? 29.517 3.255 -0.154 1.00 23.46 194 VAL A N 1
ATOM 1446 C CA . VAL A 1 217 ? 28.664 2.300 0.605 1.00 21.94 194 VAL A CA 1
ATOM 1447 C C . VAL A 1 217 ? 27.155 2.653 0.488 1.00 21.03 194 VAL A C 1
ATOM 1448 O O . VAL A 1 217 ? 26.326 1.773 0.368 1.00 21.21 194 VAL A O 1
ATOM 1452 N N . ALA A 1 218 ? 26.814 3.935 0.477 1.00 22.96 195 ALA A N 1
ATOM 1453 C CA . ALA A 1 218 ? 25.428 4.329 0.192 1.00 23.18 195 ALA A CA 1
ATOM 1454 C C . ALA A 1 218 ? 24.984 3.831 -1.189 1.00 23.53 195 ALA A C 1
ATOM 1455 O O . ALA A 1 218 ? 23.826 3.485 -1.372 1.00 22.41 195 ALA A O 1
ATOM 1457 N N . GLU A 1 219 ? 25.906 3.823 -2.191 1.00 23.95 196 GLU A N 1
ATOM 1458 C CA . GLU A 1 219 ? 25.600 3.242 -3.522 1.00 23.78 196 GLU A CA 1
ATOM 1459 C C . GLU A 1 219 ? 25.262 1.748 -3.473 1.00 24.10 196 GLU A C 1
ATOM 1460 O O . GLU A 1 219 ? 24.365 1.243 -4.184 1.00 21.66 196 GLU A O 1
ATOM 1466 N N . ALA A 1 220 ? 25.970 1.014 -2.606 1.00 22.21 197 ALA A N 1
ATOM 1467 C CA . ALA A 1 220 ? 25.702 -0.386 -2.408 1.00 23.06 197 ALA A CA 1
ATOM 1468 C C . ALA A 1 220 ? 24.312 -0.557 -1.797 1.00 22.18 197 ALA A C 1
ATOM 1469 O O . ALA A 1 220 ? 23.579 -1.468 -2.183 1.00 23.59 197 ALA A O 1
ATOM 1471 N N . VAL A 1 221 ? 24.000 0.226 -0.772 1.00 21.56 198 VAL A N 1
ATOM 1472 C CA . VAL A 1 221 ? 22.700 0.126 -0.109 1.00 20.82 198 VAL A CA 1
ATOM 1473 C C . VAL A 1 221 ? 21.581 0.499 -1.118 1.00 20.77 198 VAL A C 1
ATOM 1474 O O . VAL A 1 221 ? 20.569 -0.159 -1.169 1.00 20.57 198 VAL A O 1
ATOM 1478 N N . ASP A 1 222 ? 21.775 1.581 -1.848 1.00 20.89 199 ASP A N 1
ATOM 1479 C CA . ASP A 1 222 ? 20.870 1.984 -2.924 1.00 22.94 199 ASP A CA 1
ATOM 1480 C C . ASP A 1 222 ? 20.650 0.851 -3.924 1.00 21.90 199 ASP A C 1
ATOM 1481 O O . ASP A 1 222 ? 19.518 0.525 -4.280 1.00 21.58 199 ASP A O 1
ATOM 1486 N N . ALA A 1 223 ? 21.719 0.195 -4.358 1.00 23.10 200 ALA A N 1
ATOM 1487 C CA . ALA A 1 223 ? 21.526 -0.925 -5.247 1.00 22.87 200 ALA A CA 1
ATOM 1488 C C . ALA A 1 223 ? 20.692 -2.045 -4.605 1.00 23.24 200 ALA A C 1
ATOM 1489 O O . ALA A 1 223 ? 19.790 -2.655 -5.276 1.00 21.39 200 ALA A O 1
ATOM 1491 N N . ALA A 1 224 ? 20.959 -2.312 -3.324 1.00 20.58 201 ALA A N 1
ATOM 1492 C CA . ALA A 1 224 ? 20.226 -3.404 -2.626 1.00 21.09 201 ALA A CA 1
ATOM 1493 C C . ALA A 1 224 ? 18.727 -3.057 -2.483 1.00 19.27 201 ALA A C 1
ATOM 1494 O O . ALA A 1 224 ? 17.865 -3.930 -2.557 1.00 22.04 201 ALA A O 1
ATOM 1496 N N . ILE A 1 225 ? 18.437 -1.788 -2.241 1.00 21.04 202 ILE A N 1
ATOM 1497 C CA . ILE A 1 225 ? 17.052 -1.292 -2.111 1.00 20.93 202 ILE A CA 1
ATOM 1498 C C . ILE A 1 225 ? 16.320 -1.500 -3.472 1.00 22.64 202 ILE A C 1
ATOM 1499 O O . ILE A 1 225 ? 15.221 -2.019 -3.498 1.00 22.93 202 ILE A O 1
ATOM 1504 N N . ARG A 1 226 ? 16.917 -1.047 -4.581 1.00 23.91 203 ARG A N 1
ATOM 1505 C CA . ARG A 1 226 ? 16.294 -1.279 -5.958 1.00 24.56 203 ARG A CA 1
ATOM 1506 C C . ARG A 1 226 ? 16.086 -2.771 -6.233 1.00 24.82 203 ARG A C 1
ATOM 1507 O O . ARG A 1 226 ? 15.020 -3.200 -6.714 1.00 25.77 203 ARG A O 1
ATOM 1515 N N . LYS A 1 227 ? 17.092 -3.585 -5.963 1.00 24.15 204 LYS A N 1
ATOM 1516 C CA . LYS A 1 227 ? 16.925 -5.015 -6.196 1.00 25.43 204 LYS A CA 1
ATOM 1517 C C . LYS A 1 227 ? 15.835 -5.693 -5.328 1.00 24.09 204 LYS A C 1
ATOM 1518 O O . LYS A 1 227 ? 15.092 -6.549 -5.816 1.00 23.03 204 LYS A O 1
ATOM 1524 N N . THR A 1 228 ? 15.757 -5.372 -4.049 1.00 24.09 205 THR A N 1
ATOM 1525 C CA . THR A 1 228 ? 14.796 -6.052 -3.148 1.00 24.28 205 THR A CA 1
ATOM 1526 C C . THR A 1 228 ? 13.395 -5.452 -3.189 1.00 23.57 205 THR A C 1
ATOM 1527 O O . THR A 1 228 ? 12.400 -6.095 -2.837 1.00 24.04 205 THR A O 1
ATOM 1531 N N . GLY A 1 229 ? 13.273 -4.213 -3.617 1.00 23.59 206 GLY A N 1
ATOM 1532 C CA . GLY A 1 229 ? 11.944 -3.638 -3.608 1.00 22.72 206 GLY A CA 1
ATOM 1533 C C . GLY A 1 229 ? 11.534 -3.014 -2.265 1.00 24.00 206 GLY A C 1
ATOM 1534 O O . GLY A 1 229 ? 10.416 -2.543 -2.121 1.00 22.97 206 GLY A O 1
ATOM 1535 N N . VAL A 1 230 ? 12.446 -2.855 -1.316 1.00 22.99 207 VAL A N 1
ATOM 1536 C CA . VAL A 1 230 ? 12.038 -2.184 -0.035 1.00 24.23 207 VAL A CA 1
ATOM 1537 C C . VAL A 1 230 ? 11.875 -0.702 -0.283 1.00 24.54 207 VAL A C 1
ATOM 1538 O O . VAL A 1 230 ? 12.412 -0.200 -1.279 1.00 22.73 207 VAL A O 1
ATOM 1542 N N . HIS A 1 231 ? 11.104 -0.013 0.565 1.00 24.57 208 HIS A N 1
ATOM 1543 C CA . HIS A 1 231 ? 10.839 1.408 0.404 1.00 23.67 208 HIS A CA 1
ATOM 1544 C C . HIS A 1 231 ? 12.133 2.217 0.460 1.00 25.42 208 HIS A C 1
ATOM 1545 O O . HIS A 1 231 ? 12.940 2.007 1.397 1.00 23.60 208 HIS A O 1
ATOM 1552 N N . PRO A 1 232 ? 12.372 3.121 -0.536 1.00 25.12 209 PRO A N 1
ATOM 1553 C CA . PRO A 1 232 ? 13.644 3.830 -0.541 1.00 24.55 209 PRO A CA 1
ATOM 1554 C C . PRO A 1 232 ? 13.929 4.668 0.696 1.00 24.31 209 PRO A C 1
ATOM 1555 O O . PRO A 1 232 ? 15.101 4.978 0.886 1.00 24.46 209 PRO A O 1
ATOM 1559 N N . GLY A 1 233 ? 12.896 5.042 1.474 1.00 21.20 210 GLY A N 1
ATOM 1560 C CA . GLY A 1 233 ? 13.067 5.837 2.729 1.00 20.53 210 GLY A CA 1
ATOM 1561 C C . GLY A 1 233 ? 13.738 5.004 3.827 1.00 19.61 210 GLY A C 1
ATOM 1562 O O . GLY A 1 233 ? 14.019 5.534 4.923 1.00 20.05 210 GLY A O 1
ATOM 1563 N N . VAL A 1 234 ? 13.965 3.707 3.554 1.00 19.59 211 VAL A N 1
ATOM 1564 C CA . VAL A 1 234 ? 14.653 2.822 4.549 1.00 21.19 211 VAL A CA 1
ATOM 1565 C C . VAL A 1 234 ? 16.100 3.328 4.847 1.00 21.93 211 VAL A C 1
ATOM 1566 O O . VAL A 1 234 ? 16.666 3.066 5.930 1.00 20.95 211 VAL A O 1
ATOM 1570 N N . PHE A 1 235 ? 16.679 4.086 3.914 1.00 21.98 212 PHE A N 1
ATOM 1571 C CA . PHE A 1 235 ? 18.057 4.520 4.127 1.00 22.47 212 PHE A CA 1
ATOM 1572 C C . PHE A 1 235 ? 18.351 5.849 3.472 1.00 22.49 212 PHE A C 1
ATOM 1573 O O . PHE A 1 235 ? 18.036 6.050 2.283 1.00 22.64 212 PHE A O 1
ATOM 1581 N N . SER A 1 236 ? 18.929 6.774 4.251 1.00 22.22 213 SER A N 1
ATOM 1582 C CA . SER A 1 236 ? 19.426 8.048 3.710 1.00 21.73 213 SER A CA 1
ATOM 1583 C C . SER A 1 236 ? 20.855 8.265 4.247 1.00 24.46 213 SER A C 1
ATOM 1584 O O . SER A 1 236 ? 21.204 7.775 5.357 1.00 22.96 213 SER A O 1
ATOM 1587 N N . LEU A 1 237 ? 21.638 9.067 3.508 1.00 24.93 214 LEU A N 1
ATOM 1588 C CA . LEU A 1 237 ? 22.955 9.492 3.963 1.00 24.48 214 LEU A CA 1
ATOM 1589 C C . LEU A 1 237 ? 23.053 10.990 3.694 1.00 24.62 214 LEU A C 1
ATOM 1590 O O . LEU A 1 237 ? 22.898 11.427 2.525 1.00 24.56 214 LEU A O 1
ATOM 1595 N N . ILE A 1 238 ? 23.290 11.760 4.757 1.00 24.19 215 ILE A N 1
ATOM 1596 C CA . ILE A 1 238 ? 23.490 13.178 4.693 1.00 26.00 215 ILE A CA 1
ATOM 1597 C C . ILE A 1 238 ? 24.960 13.519 4.999 1.00 26.99 215 ILE A C 1
ATOM 1598 O O . ILE A 1 238 ? 25.452 13.273 6.110 1.00 25.51 215 ILE A O 1
ATOM 1603 N N . GLN A 1 239 ? 25.613 14.183 4.027 1.00 27.22 216 GLN A N 1
ATOM 1604 C CA . GLN A 1 239 ? 27.048 14.494 4.083 1.00 27.65 216 GLN A CA 1
ATOM 1605 C C . GLN A 1 239 ? 27.295 15.838 4.717 1.00 28.10 216 GLN A C 1
ATOM 1606 O O . GLN A 1 239 ? 26.507 16.701 4.594 1.00 27.74 216 GLN A O 1
ATOM 1612 N N . GLY A 1 240 ? 28.431 16.010 5.384 1.00 32.32 217 GLY A N 1
ATOM 1613 C CA . GLY A 1 240 ? 28.816 17.316 5.982 1.00 34.46 217 GLY A CA 1
ATOM 1614 C C . GLY A 1 240 ? 27.856 18.230 6.722 1.00 37.07 217 GLY A C 1
ATOM 1615 O O . GLY A 1 240 ? 27.752 19.432 6.435 1.00 37.50 217 GLY A O 1
ATOM 1616 N N . GLY A 1 241 ? 27.148 17.730 7.717 1.00 38.15 218 GLY A N 1
ATOM 1617 C CA . GLY A 1 241 ? 26.452 18.679 8.566 1.00 42.92 218 GLY A CA 1
ATOM 1618 C C . GLY A 1 241 ? 27.315 19.656 9.392 1.00 44.42 218 GLY A C 1
ATOM 1619 O O . GLY A 1 241 ? 28.228 19.207 10.092 1.00 46.24 218 GLY A O 1
ATOM 1620 N N . SER A 1 242 ? 27.044 20.970 9.288 1.00 44.48 219 SER A N 1
ATOM 1621 C CA . SER A 1 242 ? 27.306 21.893 10.397 1.00 44.58 219 SER A CA 1
ATOM 1622 C C . SER A 1 242 ? 26.677 21.303 11.660 1.00 44.55 219 SER A C 1
ATOM 1623 O O . SER A 1 242 ? 25.868 20.371 11.590 1.00 44.47 219 SER A O 1
ATOM 1626 N N . ARG A 1 243 ? 27.019 21.874 12.813 1.00 44.25 220 ARG A N 1
ATOM 1627 C CA . ARG A 1 243 ? 26.586 21.342 14.125 1.00 43.87 220 ARG A CA 1
ATOM 1628 C C . ARG A 1 243 ? 25.061 21.403 14.242 1.00 42.38 220 ARG A C 1
ATOM 1629 O O . ARG A 1 243 ? 24.466 20.504 14.824 1.00 41.74 220 ARG A O 1
ATOM 1637 N N . ASP A 1 244 ? 24.430 22.415 13.644 1.00 39.96 221 ASP A N 1
ATOM 1638 C CA . ASP A 1 244 ? 22.981 22.463 13.611 1.00 39.34 221 ASP A CA 1
ATOM 1639 C C . ASP A 1 244 ? 22.324 21.320 12.844 1.00 36.85 221 ASP A C 1
ATOM 1640 O O . ASP A 1 244 ? 21.165 21.007 13.111 1.00 35.29 221 ASP A O 1
ATOM 1645 N N . VAL A 1 245 ? 23.052 20.702 11.919 1.00 34.11 222 VAL A N 1
ATOM 1646 C CA . VAL A 1 245 ? 22.501 19.625 11.135 1.00 32.86 222 VAL A CA 1
ATOM 1647 C C . VAL A 1 245 ? 22.430 18.345 12.011 1.00 32.20 222 VAL A C 1
ATOM 1648 O O . VAL A 1 245 ? 21.399 17.652 12.013 1.00 30.48 222 VAL A O 1
ATOM 1652 N N . GLY A 1 246 ? 23.526 18.049 12.726 1.00 30.80 223 GLY A N 1
ATOM 1653 C CA . GLY A 1 246 ? 23.545 16.907 13.678 1.00 29.30 223 GLY A CA 1
ATOM 1654 C C . GLY A 1 246 ? 22.496 17.066 14.773 1.00 27.68 223 GLY A C 1
ATOM 1655 O O . GLY A 1 246 ? 21.813 16.089 15.147 1.00 25.97 223 GLY A O 1
ATOM 1656 N N . HIS A 1 247 ? 22.327 18.297 15.258 1.00 25.48 224 HIS A N 1
ATOM 1657 C CA . HIS A 1 247 ? 21.289 18.594 16.225 1.00 26.51 224 HIS A CA 1
ATOM 1658 C C . HIS A 1 247 ? 19.895 18.370 15.678 1.00 26.14 224 HIS A C 1
ATOM 1659 O O . HIS A 1 247 ? 19.019 17.791 16.356 1.00 22.16 224 HIS A O 1
ATOM 1666 N N . ALA A 1 248 ? 19.632 18.894 14.482 1.00 26.35 225 ALA A N 1
ATOM 1667 C CA . ALA A 1 248 ? 18.297 18.716 13.943 1.00 26.38 225 ALA A CA 1
ATOM 1668 C C . ALA A 1 248 ? 17.951 17.228 13.825 1.00 25.50 225 ALA A C 1
ATOM 1669 O O . ALA A 1 248 ? 16.776 16.835 13.961 1.00 26.91 225 ALA A O 1
ATOM 1671 N N . LEU A 1 249 ? 18.948 16.417 13.511 1.00 24.86 226 LEU A N 1
ATOM 1672 C CA . LEU A 1 249 ? 18.733 15.004 13.308 1.00 23.53 226 LEU A CA 1
ATOM 1673 C C . LEU A 1 249 ? 18.295 14.334 14.637 1.00 23.20 226 LEU A C 1
ATOM 1674 O O . LEU A 1 249 ? 17.292 13.622 14.653 1.00 20.75 226 LEU A O 1
ATOM 1679 N N . VAL A 1 250 ? 18.996 14.597 15.740 1.00 22.13 227 VAL A N 1
ATOM 1680 C CA . VAL A 1 250 ? 18.677 13.885 17.021 1.00 20.98 227 VAL A CA 1
ATOM 1681 C C . VAL A 1 250 ? 17.416 14.471 17.644 1.00 20.55 227 VAL A C 1
ATOM 1682 O O . VAL A 1 250 ? 16.755 13.782 18.423 1.00 21.51 227 VAL A O 1
ATOM 1686 N N . GLN A 1 251 ? 17.033 15.715 17.261 1.00 19.60 228 GLN A N 1
ATOM 1687 C CA . GLN A 1 251 ? 15.776 16.328 17.723 1.00 19.17 228 GLN A CA 1
ATOM 1688 C C . GLN A 1 251 ? 14.594 16.076 16.837 1.00 19.22 228 GLN A C 1
ATOM 1689 O O . GLN A 1 251 ? 13.475 16.467 17.186 1.00 19.60 228 GLN A O 1
ATOM 1695 N N . HIS A 1 252 ? 14.805 15.483 15.683 1.00 19.72 229 HIS A N 1
ATOM 1696 C CA . HIS A 1 252 ? 13.686 15.301 14.766 1.00 20.88 229 HIS A CA 1
ATOM 1697 C C . HIS A 1 252 ? 12.559 14.434 15.408 1.00 21.67 229 HIS A C 1
ATOM 1698 O O . HIS A 1 252 ? 12.836 13.364 15.905 1.00 22.76 229 HIS A O 1
ATOM 1705 N N . PRO A 1 253 ? 11.280 14.882 15.365 1.00 22.46 230 PRO A N 1
ATOM 1706 C CA . PRO A 1 253 ? 10.174 14.148 16.062 1.00 21.65 230 PRO A CA 1
ATOM 1707 C C . PRO A 1 253 ? 9.976 12.681 15.573 1.00 19.97 230 PRO A C 1
ATOM 1708 O O . PRO A 1 253 ? 9.509 11.841 16.350 1.00 20.34 230 PRO A O 1
ATOM 1712 N N . HIS A 1 254 ? 10.325 12.368 14.322 1.00 17.83 231 HIS A N 1
ATOM 1713 C CA . HIS A 1 254 ? 10.227 10.993 13.855 1.00 19.54 231 HIS A CA 1
ATOM 1714 C C . HIS A 1 254 ? 11.444 10.085 14.178 1.00 18.39 231 HIS A C 1
ATOM 1715 O O . HIS A 1 254 ? 11.383 8.878 13.958 1.00 19.81 231 HIS A O 1
ATOM 1722 N N . ILE A 1 255 ? 12.545 10.645 14.640 1.00 19.15 232 ILE A N 1
ATOM 1723 C CA . ILE A 1 255 ? 13.722 9.821 14.970 1.00 16.20 232 ILE A CA 1
ATOM 1724 C C . ILE A 1 255 ? 13.424 9.258 16.380 1.00 17.56 232 ILE A C 1
ATOM 1725 O O . ILE A 1 255 ? 13.042 10.010 17.294 1.00 17.08 232 ILE A O 1
ATOM 1730 N N . LYS A 1 256 ? 13.578 7.936 16.522 1.00 17.04 233 LYS A N 1
ATOM 1731 C CA . LYS A 1 256 ? 13.152 7.211 17.755 1.00 15.52 233 LYS A CA 1
ATOM 1732 C C . LYS A 1 256 ? 14.312 6.641 18.614 1.00 16.76 233 LYS A C 1
ATOM 1733 O O . LYS A 1 256 ? 14.093 6.210 19.745 1.00 15.75 233 LYS A O 1
ATOM 1739 N N . ALA A 1 257 ? 15.536 6.730 18.099 1.00 16.25 234 ALA A N 1
ATOM 1740 C CA . ALA A 1 257 ? 16.733 6.325 18.888 1.00 16.02 234 ALA A CA 1
ATOM 1741 C C . ALA A 1 257 ? 17.937 6.794 18.037 1.00 17.51 234 ALA A C 1
ATOM 1742 O O . ALA A 1 257 ? 17.802 6.964 16.820 1.00 17.01 234 ALA A O 1
ATOM 1744 N N . VAL A 1 258 ? 19.109 6.909 18.665 1.00 16.11 235 VAL A N 1
ATOM 1745 C CA . VAL A 1 258 ? 20.317 7.331 17.983 1.00 16.93 235 VAL A CA 1
ATOM 1746 C C . VAL A 1 258 ? 21.433 6.336 18.320 1.00 18.45 235 VAL A C 1
ATOM 1747 O O . VAL A 1 258 ? 21.632 5.997 19.492 1.00 18.42 235 VAL A O 1
ATOM 1751 N N . GLY A 1 259 ? 22.168 5.906 17.311 1.00 18.26 236 GLY A N 1
ATOM 1752 C CA . GLY A 1 259 ? 23.447 5.198 17.603 1.00 20.29 236 GLY A CA 1
ATOM 1753 C C . GLY A 1 259 ? 24.607 6.080 17.199 1.00 20.78 236 GLY A C 1
ATOM 1754 O O . GLY A 1 259 ? 24.576 6.669 16.098 1.00 21.80 236 GLY A O 1
ATOM 1755 N N . PHE A 1 260 ? 25.633 6.184 18.040 1.00 20.17 237 PHE A N 1
ATOM 1756 C CA . PHE A 1 260 ? 26.677 7.182 17.805 1.00 21.17 237 PHE A CA 1
ATOM 1757 C C . PHE A 1 260 ? 28.018 6.598 18.266 1.00 23.75 237 PHE A C 1
ATOM 1758 O O . PHE A 1 260 ? 28.065 5.832 19.236 1.00 21.51 237 PHE A O 1
ATOM 1766 N N . THR A 1 261 ? 29.105 6.983 17.571 1.00 24.59 238 THR A N 1
ATOM 1767 C CA . THR A 1 261 ? 30.482 6.601 17.991 1.00 26.93 238 THR A CA 1
ATOM 1768 C C . THR A 1 261 ? 31.335 7.836 17.756 1.00 27.16 238 THR A C 1
ATOM 1769 O O . THR A 1 261 ? 31.286 8.435 16.668 1.00 27.40 238 THR A O 1
ATOM 1773 N N . GLY A 1 262 ? 32.026 8.308 18.790 1.00 27.50 239 GLY A N 1
ATOM 1774 C CA . GLY A 1 262 ? 32.713 9.567 18.688 1.00 27.97 239 GLY A CA 1
ATOM 1775 C C . GLY A 1 262 ? 33.325 9.994 20.015 1.00 29.54 239 GLY A C 1
ATOM 1776 O O . GLY A 1 262 ? 33.652 9.174 20.867 1.00 28.57 239 GLY A O 1
ATOM 1777 N N . SER A 1 263 ? 33.485 11.300 20.164 1.00 29.11 240 SER A N 1
ATOM 1778 C CA . SER A 1 263 ? 34.100 11.840 21.354 1.00 31.57 240 SER A CA 1
ATOM 1779 C C . SER A 1 263 ? 33.096 11.979 22.514 1.00 31.17 240 SER A C 1
ATOM 1780 O O . SER A 1 263 ? 31.883 12.149 22.289 1.00 31.12 240 SER A O 1
ATOM 1783 N N . LEU A 1 264 ? 33.637 11.963 23.724 1.00 30.03 241 LEU A N 1
ATOM 1784 C CA . LEU A 1 264 ? 32.907 12.350 24.920 1.00 29.75 241 LEU A CA 1
ATOM 1785 C C . LEU A 1 264 ? 32.148 13.669 24.780 1.00 31.59 241 LEU A C 1
ATOM 1786 O O . LEU A 1 264 ? 30.924 13.694 24.974 1.00 29.97 241 LEU A O 1
ATOM 1791 N N . ALA A 1 265 ? 32.823 14.780 24.463 1.00 30.97 242 ALA A N 1
ATOM 1792 C CA . ALA A 1 265 ? 32.128 16.084 24.489 1.00 31.85 242 ALA A CA 1
ATOM 1793 C C . ALA A 1 265 ? 30.984 16.111 23.484 1.00 31.06 242 ALA A C 1
ATOM 1794 O O . ALA A 1 265 ? 29.894 16.638 23.748 1.00 30.66 242 ALA A O 1
ATOM 1796 N N . GLY A 1 266 ? 31.266 15.549 22.318 1.00 30.49 243 GLY A N 1
ATOM 1797 C CA . GLY A 1 266 ? 30.317 15.553 21.212 1.00 30.08 243 GLY A CA 1
ATOM 1798 C C . GLY A 1 266 ? 29.121 14.633 21.559 1.00 28.88 243 GLY A C 1
ATOM 1799 O O . GLY A 1 266 ? 27.976 15.028 21.343 1.00 28.17 243 GLY A O 1
ATOM 1800 N N . GLY A 1 267 ? 29.435 13.431 22.052 1.00 26.57 244 GLY A N 1
ATOM 1801 C CA . GLY A 1 267 ? 28.432 12.444 22.439 1.00 26.47 244 GLY A CA 1
ATOM 1802 C C . GLY A 1 267 ? 27.560 12.946 23.586 1.00 24.83 244 GLY A C 1
ATOM 1803 O O . GLY A 1 267 ? 26.361 12.913 23.496 1.00 24.98 244 GLY A O 1
ATOM 1804 N N . ARG A 1 268 ? 28.162 13.429 24.679 1.00 22.21 245 ARG A N 1
ATOM 1805 C CA . ARG A 1 268 ? 27.387 13.888 25.786 1.00 22.26 245 ARG A CA 1
ATOM 1806 C C . ARG A 1 268 ? 26.489 15.041 25.368 1.00 22.86 245 ARG A C 1
ATOM 1807 O O . ARG A 1 268 ? 25.368 15.142 25.849 1.00 21.70 245 ARG A O 1
ATOM 1815 N N . ALA A 1 269 ? 26.949 15.933 24.476 1.00 23.65 246 ALA A N 1
ATOM 1816 C CA . ALA A 1 269 ? 26.073 17.064 24.070 1.00 24.17 246 ALA A CA 1
ATOM 1817 C C . ALA A 1 269 ? 24.850 16.526 23.346 1.00 22.71 246 ALA A C 1
ATOM 1818 O O . ALA A 1 269 ? 23.765 17.024 23.586 1.00 24.24 246 ALA A O 1
ATOM 1820 N N . LEU A 1 270 ? 25.018 15.544 22.449 1.00 23.11 247 LEU A N 1
ATOM 1821 C CA . LEU A 1 270 ? 23.853 14.976 21.737 1.00 22.79 247 LEU A CA 1
ATOM 1822 C C . LEU A 1 270 ? 22.927 14.203 22.707 1.00 22.36 247 LEU A C 1
ATOM 1823 O O . LEU A 1 270 ? 21.665 14.267 22.583 1.00 21.94 247 LEU A O 1
ATOM 1828 N N . PHE A 1 271 ? 23.554 13.405 23.609 1.00 21.62 248 PHE A N 1
ATOM 1829 C CA . PHE A 1 271 ? 22.761 12.737 24.680 1.00 19.76 248 PHE A CA 1
ATOM 1830 C C . PHE A 1 271 ? 21.855 13.769 25.410 1.00 20.43 248 PHE A C 1
ATOM 1831 O O . PHE A 1 271 ? 20.673 13.521 25.697 1.00 18.52 248 PHE A O 1
ATOM 1839 N N . ASP A 1 272 ? 22.413 14.930 25.745 1.00 20.16 249 ASP A N 1
ATOM 1840 C CA . ASP A 1 272 ? 21.662 15.904 26.534 1.00 21.58 249 ASP A CA 1
ATOM 1841 C C . ASP A 1 272 ? 20.579 16.455 25.657 1.00 20.45 249 ASP A C 1
ATOM 1842 O O . ASP A 1 272 ? 19.509 16.731 26.166 1.00 20.28 249 ASP A O 1
ATOM 1847 N N . LEU A 1 273 ? 20.840 16.642 24.365 1.00 19.58 250 LEU A N 1
ATOM 1848 C CA . LEU A 1 273 ? 19.747 17.071 23.489 1.00 20.57 250 LEU A CA 1
ATOM 1849 C C . LEU A 1 273 ? 18.592 16.037 23.420 1.00 18.82 250 LEU A C 1
ATOM 1850 O O . LEU A 1 273 ? 17.394 16.394 23.389 1.00 18.56 250 LEU A O 1
ATOM 1855 N N . CYS A 1 274 ? 18.958 14.762 23.352 1.00 19.09 251 CYS A N 1
ATOM 1856 C CA . CYS A 1 274 ? 17.906 13.691 23.300 1.00 17.14 251 CYS A CA 1
ATOM 1857 C C . CYS A 1 274 ? 17.083 13.682 24.552 1.00 18.42 251 CYS A C 1
ATOM 1858 O O . CYS A 1 274 ? 15.874 13.460 24.482 1.00 18.82 251 CYS A O 1
ATOM 1861 N N . ALA A 1 275 ? 17.712 14.011 25.705 1.00 18.32 252 ALA A N 1
ATOM 1862 C CA . ALA A 1 275 ? 17.011 13.993 26.962 1.00 18.86 252 ALA A CA 1
ATOM 1863 C C . ALA A 1 275 ? 16.162 15.248 27.115 1.00 19.54 252 ALA A C 1
ATOM 1864 O O . ALA A 1 275 ? 15.157 15.232 27.824 1.00 18.37 252 ALA A O 1
ATOM 1866 N N . ALA A 1 276 ? 16.558 16.330 26.441 1.00 21.27 253 ALA A N 1
ATOM 1867 C CA . ALA A 1 276 ? 15.777 17.610 26.481 1.00 21.30 253 ALA A CA 1
ATOM 1868 C C . ALA A 1 276 ? 14.613 17.760 25.476 1.00 21.66 253 ALA A C 1
ATOM 1869 O O . ALA A 1 276 ? 13.807 18.674 25.570 1.00 19.29 253 ALA A O 1
ATOM 1871 N N . ARG A 1 277 ? 14.448 16.807 24.566 1.00 20.65 254 ARG A N 1
ATOM 1872 C CA . ARG A 1 277 ? 13.399 16.852 23.602 1.00 19.97 254 ARG A CA 1
ATOM 1873 C C . ARG A 1 277 ? 12.052 16.889 24.307 1.00 21.03 254 ARG A C 1
ATOM 1874 O O . ARG A 1 277 ? 11.932 16.348 25.430 1.00 19.27 254 ARG A O 1
ATOM 1882 N N . PRO A 1 278 ? 11.007 17.476 23.659 1.00 22.10 255 PRO A N 1
ATOM 1883 C CA . PRO A 1 278 ? 9.622 17.376 24.172 1.00 22.21 255 PRO A CA 1
ATOM 1884 C C . PRO A 1 278 ? 9.243 15.889 24.414 1.00 21.85 255 PRO A C 1
ATOM 1885 O O . PRO A 1 278 ? 8.693 15.585 25.492 1.00 21.78 255 PRO A O 1
ATOM 1889 N N . GLU A 1 279 ? 9.681 14.995 23.511 1.00 20.59 256 GLU A N 1
ATOM 1890 C CA . GLU A 1 279 ? 9.538 13.537 23.702 1.00 20.60 256 GLU A CA 1
ATOM 1891 C C . GLU A 1 279 ? 10.929 12.908 23.639 1.00 17.95 256 GLU A C 1
ATOM 1892 O O . GLU A 1 279 ? 11.480 12.735 22.542 1.00 19.30 256 GLU A O 1
ATOM 1898 N N . PRO A 1 280 ? 11.553 12.664 24.795 1.00 17.40 257 PRO A N 1
ATOM 1899 C CA . PRO A 1 280 ? 12.929 12.190 24.757 1.00 16.23 257 PRO A CA 1
ATOM 1900 C C . PRO A 1 280 ? 13.008 10.831 24.116 1.00 15.76 257 PRO A C 1
ATOM 1901 O O . PRO A 1 280 ? 11.992 10.112 24.023 1.00 16.34 257 PRO A O 1
ATOM 1905 N N . ILE A 1 281 ? 14.203 10.529 23.640 1.00 15.62 258 ILE A N 1
ATOM 1906 C CA . ILE A 1 281 ? 14.504 9.247 22.962 1.00 16.77 258 ILE A CA 1
ATOM 1907 C C . ILE A 1 281 ? 15.842 8.745 23.497 1.00 16.78 258 ILE A C 1
ATOM 1908 O O . ILE A 1 281 ? 16.682 9.543 23.938 1.00 15.77 258 ILE A O 1
ATOM 1913 N N . PRO A 1 282 ? 16.044 7.405 23.463 1.00 14.26 259 PRO A N 1
ATOM 1914 C CA . PRO A 1 282 ? 17.335 6.901 23.913 1.00 15.34 259 PRO A CA 1
ATOM 1915 C C . PRO A 1 282 ? 18.529 7.192 22.962 1.00 14.73 259 PRO A C 1
ATOM 1916 O O . PRO A 1 282 ? 18.406 7.027 21.742 1.00 16.07 259 PRO A O 1
ATOM 1920 N N . PHE A 1 283 ? 19.670 7.597 23.532 1.00 15.21 260 PHE A N 1
ATOM 1921 C CA . PHE A 1 283 ? 20.908 7.908 22.761 1.00 15.50 260 PHE A CA 1
ATOM 1922 C C . PHE A 1 283 ? 21.933 6.862 23.153 1.00 16.56 260 PHE A C 1
ATOM 1923 O O . PHE A 1 283 ? 22.219 6.730 24.325 1.00 17.21 260 PHE A O 1
ATOM 1931 N N . PHE A 1 284 ? 22.454 6.106 22.178 1.00 17.71 261 PHE A N 1
ATOM 1932 C CA . PHE A 1 284 ? 23.354 5.023 22.459 1.00 17.93 261 PHE A CA 1
ATOM 1933 C C . PHE A 1 284 ? 24.721 5.446 21.861 1.00 18.74 261 PHE A C 1
ATOM 1934 O O . PHE A 1 284 ? 24.981 5.189 20.678 1.00 17.72 261 PHE A O 1
ATOM 1942 N N . GLY A 1 285 ? 25.572 6.105 22.665 1.00 19.31 262 GLY A N 1
ATOM 1943 C CA . GLY A 1 285 ? 26.854 6.530 22.167 1.00 21.11 262 GLY A CA 1
ATOM 1944 C C . GLY A 1 285 ? 28.047 5.818 22.763 1.00 22.60 262 GLY A C 1
ATOM 1945 O O . GLY A 1 285 ? 28.108 5.666 23.980 1.00 20.88 262 GLY A O 1
ATOM 1946 N N . GLU A 1 286 ? 28.993 5.424 21.921 1.00 23.75 263 GLU A N 1
ATOM 1947 C CA . GLU A 1 286 ? 30.251 4.828 22.392 1.00 27.73 263 GLU A CA 1
ATOM 1948 C C . GLU A 1 286 ? 31.249 5.959 22.342 1.00 28.68 263 GLU A C 1
ATOM 1949 O O . GLU A 1 286 ? 31.360 6.644 21.305 1.00 28.88 263 GLU A O 1
ATOM 1955 N N . LEU A 1 287 ? 31.895 6.254 23.483 1.00 29.85 264 LEU A N 1
ATOM 1956 C CA . LEU A 1 287 ? 32.656 7.497 23.636 1.00 31.26 264 LEU A CA 1
ATOM 1957 C C . LEU A 1 287 ? 34.114 7.076 23.916 1.00 33.38 264 LEU A C 1
ATOM 1958 O O . LEU A 1 287 ? 34.617 6.082 23.343 1.00 36.69 264 LEU A O 1
ATOM 1963 N N . GLY A 1 288 ? 34.769 7.758 24.828 1.00 34.31 265 GLY A N 1
ATOM 1964 C CA . GLY A 1 288 ? 36.199 7.469 25.062 1.00 34.26 265 GLY A CA 1
ATOM 1965 C C . GLY A 1 288 ? 36.495 6.437 26.144 1.00 33.30 265 GLY A C 1
ATOM 1966 O O . GLY A 1 288 ? 35.801 6.409 27.166 1.00 34.71 265 GLY A O 1
ATOM 1967 N N . SER A 1 289 ? 37.547 5.622 25.946 1.00 30.40 266 SER A N 1
ATOM 1968 C CA . SER A 1 289 ? 38.105 4.775 27.029 1.00 30.49 266 SER A CA 1
ATOM 1969 C C . SER A 1 289 ? 39.639 4.749 27.000 1.00 29.69 266 SER A C 1
ATOM 1970 O O . SER A 1 289 ? 40.186 4.775 25.901 1.00 29.52 266 SER A O 1
ATOM 1973 N N . VAL A 1 290 ? 40.302 4.680 28.175 1.00 29.11 267 VAL A N 1
ATOM 1974 C CA . VAL A 1 290 ? 41.763 4.326 28.279 1.00 28.92 267 VAL A CA 1
ATOM 1975 C C . VAL A 1 290 ? 42.062 2.850 28.262 1.00 27.42 267 VAL A C 1
ATOM 1976 O O . VAL A 1 290 ? 43.150 2.477 27.914 1.00 28.92 267 VAL A O 1
ATOM 1980 N N . ASN A 1 291 ? 41.103 1.994 28.633 1.00 26.02 268 ASN A N 1
ATOM 1981 C CA . ASN A 1 291 ? 41.257 0.556 28.504 1.00 24.27 268 ASN A CA 1
ATOM 1982 C C . ASN A 1 291 ? 42.493 0.011 29.277 1.00 24.98 268 ASN A C 1
ATOM 1983 O O . ASN A 1 291 ? 43.369 -0.581 28.665 1.00 25.57 268 ASN A O 1
ATOM 1988 N N . PRO A 1 292 ? 42.510 0.166 30.606 1.00 24.17 269 PRO A N 1
ATOM 1989 C CA . PRO A 1 292 ? 43.686 -0.216 31.420 1.00 23.77 269 PRO A CA 1
ATOM 1990 C C . PRO A 1 292 ? 43.885 -1.751 31.486 1.00 23.25 269 PRO A C 1
ATOM 1991 O O . PRO A 1 292 ? 42.930 -2.507 31.462 1.00 21.22 269 PRO A O 1
ATOM 2003 N N . PHE A 1 294 ? 46.242 -4.715 33.695 1.00 23.39 271 PHE A N 1
ATOM 2004 C CA . PHE A 1 294 ? 46.840 -4.947 34.992 1.00 26.52 271 PHE A CA 1
ATOM 2005 C C . PHE A 1 294 ? 47.634 -6.234 34.773 1.00 27.34 271 PHE A C 1
ATOM 2006 O O . PHE A 1 294 ? 47.053 -7.288 34.504 1.00 27.59 271 PHE A O 1
ATOM 2014 N N . LEU A 1 295 ? 48.946 -6.113 34.902 1.00 29.09 272 LEU A N 1
ATOM 2015 C CA . LEU A 1 295 ? 49.853 -7.198 34.611 1.00 31.57 272 LEU A CA 1
ATOM 2016 C C . LEU A 1 295 ? 50.334 -7.740 35.969 1.00 31.26 272 LEU A C 1
ATOM 2017 O O . LEU A 1 295 ? 50.998 -7.054 36.730 1.00 32.53 272 LEU A O 1
ATOM 2022 N N . LEU A 1 296 ? 49.943 -8.959 36.271 1.00 31.39 273 LEU A N 1
ATOM 2023 C CA . LEU A 1 296 ? 50.111 -9.478 37.621 1.00 31.64 273 LEU A CA 1
ATOM 2024 C C . LEU A 1 296 ? 51.527 -10.021 37.781 1.00 33.30 273 LEU A C 1
ATOM 2025 O O . LEU A 1 296 ? 52.185 -10.366 36.768 1.00 31.02 273 LEU A O 1
ATOM 2030 N N . PRO A 1 297 ? 52.013 -10.044 39.037 1.00 34.15 274 PRO A N 1
ATOM 2031 C CA . PRO A 1 297 ? 53.466 -10.343 39.265 1.00 35.40 274 PRO A CA 1
ATOM 2032 C C . PRO A 1 297 ? 53.966 -11.667 38.661 1.00 35.19 274 PRO A C 1
ATOM 2033 O O . PRO A 1 297 ? 55.075 -11.707 38.141 1.00 36.10 274 PRO A O 1
ATOM 2037 N N . GLU A 1 298 ? 53.188 -12.737 38.687 1.00 35.54 275 GLU A N 1
ATOM 2038 C CA . GLU A 1 298 ? 53.749 -13.978 38.196 1.00 36.55 275 GLU A CA 1
ATOM 2039 C C . GLU A 1 298 ? 53.818 -14.032 36.649 1.00 37.27 275 GLU A C 1
ATOM 2040 O O . GLU A 1 298 ? 54.677 -14.716 36.060 1.00 35.86 275 GLU A O 1
ATOM 2046 N N . ALA A 1 299 ? 52.918 -13.316 35.973 1.00 36.54 276 ALA A N 1
ATOM 2047 C CA . ALA A 1 299 ? 52.855 -13.407 34.519 1.00 35.41 276 ALA A CA 1
ATOM 2048 C C . ALA A 1 299 ? 54.003 -12.567 34.055 1.00 35.33 276 ALA A C 1
ATOM 2049 O O . ALA A 1 299 ? 54.664 -12.813 33.015 1.00 33.87 276 ALA A O 1
ATOM 2051 N N . LEU A 1 300 ? 54.258 -11.557 34.842 1.00 34.68 277 LEU A N 1
ATOM 2052 C CA . LEU A 1 300 ? 55.187 -10.577 34.416 1.00 37.38 277 LEU A CA 1
ATOM 2053 C C . LEU A 1 300 ? 56.578 -11.206 34.593 1.00 40.12 277 LEU A C 1
ATOM 2054 O O . LEU A 1 300 ? 57.560 -10.913 33.839 1.00 40.75 277 LEU A O 1
ATOM 2059 N N . LYS A 1 301 ? 56.663 -12.106 35.569 1.00 41.60 278 LYS A N 1
ATOM 2060 C CA . LYS A 1 301 ? 57.977 -12.644 35.870 1.00 42.92 278 LYS A CA 1
ATOM 2061 C C . LYS A 1 301 ? 58.307 -13.589 34.745 1.00 42.10 278 LYS A C 1
ATOM 2062 O O . LYS A 1 301 ? 59.425 -13.513 34.222 1.00 43.13 278 LYS A O 1
ATOM 2068 N N . ALA A 1 302 ? 57.320 -14.402 34.333 1.00 41.03 279 ALA A N 1
ATOM 2069 C CA . ALA A 1 302 ? 57.458 -15.406 33.280 1.00 41.11 279 ALA A CA 1
ATOM 2070 C C . ALA A 1 302 ? 57.438 -14.861 31.833 1.00 41.83 279 ALA A C 1
ATOM 2071 O O . ALA A 1 302 ? 58.091 -15.430 30.970 1.00 43.14 279 ALA A O 1
ATOM 2073 N N . ARG A 1 303 ? 56.717 -13.777 31.544 1.00 41.35 280 ARG A N 1
ATOM 2074 C CA . ARG A 1 303 ? 56.491 -13.425 30.159 1.00 40.26 280 ARG A CA 1
ATOM 2075 C C . ARG A 1 303 ? 56.608 -11.954 29.862 1.00 40.03 280 ARG A C 1
ATOM 2076 O O . ARG A 1 303 ? 56.028 -11.514 28.849 1.00 39.37 280 ARG A O 1
ATOM 2084 N N . ALA A 1 304 ? 57.347 -11.194 30.687 1.00 37.70 281 ALA A N 1
ATOM 2085 C CA . ALA A 1 304 ? 57.434 -9.730 30.556 1.00 37.93 281 ALA A CA 1
ATOM 2086 C C . ALA A 1 304 ? 57.789 -9.199 29.189 1.00 39.02 281 ALA A C 1
ATOM 2087 O O . ALA A 1 304 ? 57.325 -8.100 28.790 1.00 37.08 281 ALA A O 1
ATOM 2089 N N . GLU A 1 305 ? 58.657 -9.932 28.482 1.00 38.39 282 GLU A N 1
ATOM 2090 C CA . GLU A 1 305 ? 59.193 -9.428 27.199 1.00 39.24 282 GLU A CA 1
ATOM 2091 C C . GLU A 1 305 ? 58.136 -9.527 26.093 1.00 36.62 282 GLU A C 1
ATOM 2092 O O . GLU A 1 305 ? 57.913 -8.574 25.315 1.00 36.62 282 GLU A O 1
ATOM 2098 N N . THR A 1 306 ? 57.516 -10.692 26.064 1.00 35.98 283 THR A N 1
ATOM 2099 C CA . THR A 1 306 ? 56.438 -11.040 25.185 1.00 36.60 283 THR A CA 1
ATOM 2100 C C . THR A 1 306 ? 55.224 -10.110 25.442 1.00 36.15 283 THR A C 1
ATOM 2101 O O . THR A 1 306 ? 54.578 -9.581 24.476 1.00 35.56 283 THR A O 1
ATOM 2105 N N . LEU A 1 307 ? 54.972 -9.862 26.732 1.00 33.67 284 LEU A N 1
ATOM 2106 C CA . LEU A 1 307 ? 53.921 -8.945 27.156 1.00 32.87 284 LEU A CA 1
ATOM 2107 C C . LEU A 1 307 ? 54.219 -7.501 26.717 1.00 33.62 284 LEU A C 1
ATOM 2108 O O . LEU A 1 307 ? 53.313 -6.724 26.317 1.00 31.53 284 LEU A O 1
ATOM 2113 N N . GLY A 1 308 ? 55.491 -7.114 26.747 1.00 32.82 285 GLY A N 1
ATOM 2114 C CA . GLY A 1 308 ? 55.815 -5.719 26.403 1.00 32.84 285 GLY A CA 1
ATOM 2115 C C . GLY A 1 308 ? 55.685 -5.547 24.897 1.00 33.63 285 GLY A C 1
ATOM 2116 O O . GLY A 1 308 ? 55.254 -4.492 24.417 1.00 32.70 285 GLY A O 1
ATOM 2117 N N . GLN A 1 309 ? 56.083 -6.576 24.143 1.00 34.80 286 GLN A N 1
ATOM 2118 C CA . GLN A 1 309 ? 55.936 -6.546 22.659 1.00 36.77 286 GLN A CA 1
ATOM 2119 C C . GLN A 1 309 ? 54.490 -6.662 22.198 1.00 36.15 286 GLN A C 1
ATOM 2120 O O . GLN A 1 309 ? 54.117 -6.022 21.214 1.00 36.50 286 GLN A O 1
ATOM 2126 N N . GLY A 1 310 ? 53.735 -7.556 22.841 1.00 35.47 287 GLY A N 1
ATOM 2127 C CA . GLY A 1 310 ? 52.257 -7.680 22.611 1.00 35.60 287 GLY A CA 1
ATOM 2128 C C . GLY A 1 310 ? 51.597 -6.303 22.842 1.00 35.00 287 GLY A C 1
ATOM 2129 O O . GLY A 1 310 ? 50.780 -5.838 22.019 1.00 35.89 287 GLY A O 1
ATOM 2130 N N . TRP A 1 311 ? 51.983 -5.626 23.920 1.00 32.80 288 TRP A N 1
ATOM 2131 C CA . TRP A 1 311 ? 51.477 -4.277 24.189 1.00 33.02 288 TRP A CA 1
ATOM 2132 C C . TRP A 1 311 ? 51.871 -3.265 23.127 1.00 33.07 288 TRP A C 1
ATOM 2133 O O . TRP A 1 311 ? 51.036 -2.461 22.695 1.00 33.34 288 TRP A O 1
ATOM 2144 N N . ALA A 1 312 ? 53.139 -3.259 22.703 1.00 31.42 289 ALA A N 1
ATOM 2145 C CA . ALA A 1 312 ? 53.501 -2.251 21.716 1.00 32.05 289 ALA A CA 1
ATOM 2146 C C . ALA A 1 312 ? 52.706 -2.497 20.422 1.00 31.38 289 ALA A C 1
ATOM 2147 O O . ALA A 1 312 ? 52.329 -1.541 19.733 1.00 32.43 289 ALA A O 1
ATOM 2149 N N . GLY A 1 313 ? 52.445 -3.755 20.104 1.00 31.56 290 GLY A N 1
ATOM 2150 C CA . GLY A 1 313 ? 51.615 -4.043 18.938 1.00 32.50 290 GLY A CA 1
ATOM 2151 C C . GLY A 1 313 ? 50.185 -3.456 19.010 1.00 32.32 290 GLY A C 1
ATOM 2152 O O . GLY A 1 313 ? 49.696 -2.825 18.057 1.00 33.72 290 GLY A O 1
ATOM 2153 N N . SER A 1 314 ? 49.533 -3.639 20.138 1.00 32.09 291 SER A N 1
ATOM 2154 C CA . SER A 1 314 ? 48.200 -3.111 20.408 1.00 30.04 291 SER A CA 1
ATOM 2155 C C . SER A 1 314 ? 48.144 -1.583 20.417 1.00 30.58 291 SER A C 1
ATOM 2156 O O . SER A 1 314 ? 47.244 -1.012 19.900 1.00 31.25 291 SER A O 1
ATOM 2159 N N . LEU A 1 315 ? 49.120 -0.952 20.998 1.00 28.67 292 LEU A N 1
ATOM 2160 C CA . LEU A 1 315 ? 49.177 0.485 21.085 1.00 31.27 292 LEU A CA 1
ATOM 2161 C C . LEU A 1 315 ? 49.261 1.145 19.736 1.00 30.78 292 LEU A C 1
ATOM 2162 O O . LEU A 1 315 ? 48.771 2.210 19.562 1.00 31.36 292 LEU A O 1
ATOM 2167 N N . THR A 1 316 ? 50.013 0.549 18.823 1.00 31.60 293 THR A N 1
ATOM 2168 C CA . THR A 1 316 ? 50.287 1.158 17.527 1.00 31.32 293 THR A CA 1
ATOM 2169 C C . THR A 1 316 ? 49.423 0.719 16.334 1.00 31.65 293 THR A C 1
ATOM 2170 O O . THR A 1 316 ? 49.508 1.294 15.306 1.00 32.11 293 THR A O 1
ATOM 2182 N N . GLY A 1 318 ? 46.645 0.521 13.602 1.00 30.70 295 GLY A N 1
ATOM 2183 C CA . GLY A 1 318 ? 45.936 1.669 13.004 1.00 30.62 295 GLY A CA 1
ATOM 2184 C C . GLY A 1 318 ? 46.311 3.036 13.531 1.00 31.39 295 GLY A C 1
ATOM 2185 O O . GLY A 1 318 ? 45.414 3.895 13.786 1.00 31.68 295 GLY A O 1
ATOM 2186 N N . ALA A 1 319 ? 47.633 3.280 13.685 1.00 30.05 296 ALA A N 1
ATOM 2187 C CA . ALA A 1 319 ? 48.129 4.560 14.204 1.00 28.94 296 ALA A CA 1
ATOM 2188 C C . ALA A 1 319 ? 47.535 4.868 15.573 1.00 28.14 296 ALA A C 1
ATOM 2189 O O . ALA A 1 319 ? 47.316 6.059 15.945 1.00 27.88 296 ALA A O 1
ATOM 2191 N N . GLY A 1 320 ? 47.251 3.797 16.323 1.00 26.94 297 GLY A N 1
ATOM 2192 C CA . GLY A 1 320 ? 46.655 3.984 17.653 1.00 28.21 297 GLY A CA 1
ATOM 2193 C C . GLY A 1 320 ? 45.153 4.292 17.682 1.00 28.73 297 GLY A C 1
ATOM 2194 O O . GLY A 1 320 ? 44.581 4.507 18.762 1.00 28.63 297 GLY A O 1
ATOM 2195 N N . GLN A 1 321 ? 44.506 4.257 16.521 1.00 27.59 298 GLN A N 1
ATOM 2196 C CA . GLN A 1 321 ? 43.166 4.871 16.383 1.00 27.81 298 GLN A CA 1
ATOM 2197 C C . GLN A 1 321 ? 42.078 3.844 16.607 1.00 27.70 298 GLN A C 1
ATOM 2198 O O . GLN A 1 321 ? 41.134 3.772 15.809 1.00 26.84 298 GLN A O 1
ATOM 2204 N N . PHE A 1 322 ? 42.182 3.089 17.714 1.00 27.24 299 PHE A N 1
ATOM 2205 C CA . PHE A 1 322 ? 41.158 2.125 18.105 1.00 27.71 299 PHE A CA 1
ATOM 2206 C C . PHE A 1 322 ? 40.522 2.652 19.390 1.00 27.81 299 PHE A C 1
ATOM 2207 O O . PHE A 1 322 ? 41.233 3.174 20.269 1.00 26.02 299 PHE A O 1
ATOM 2215 N N . CYS A 1 323 ? 39.190 2.564 19.516 1.00 27.55 300 CYS A N 1
ATOM 2216 C CA . CYS A 1 323 ? 38.544 2.961 20.772 1.00 28.64 300 CYS A CA 1
ATOM 2217 C C . CYS A 1 323 ? 38.974 2.018 21.932 1.00 26.15 300 CYS A C 1
ATOM 2218 O O . CYS A 1 323 ? 38.920 2.414 23.096 1.00 27.62 300 CYS A O 1
ATOM 2222 N N . THR A 1 324 ? 39.429 0.828 21.605 1.00 25.73 301 THR A N 1
ATOM 2223 C CA . THR A 1 324 ? 39.777 -0.199 22.604 1.00 25.52 301 THR A CA 1
ATOM 2224 C C . THR A 1 324 ? 41.331 -0.204 22.856 1.00 25.46 301 THR A C 1
ATOM 2225 O O . THR A 1 324 ? 41.879 -1.146 23.432 1.00 24.86 301 THR A O 1
ATOM 2229 N N . ASN A 1 325 ? 42.013 0.826 22.380 1.00 24.40 302 ASN A N 1
ATOM 2230 C CA . ASN A 1 325 ? 43.474 0.946 22.563 1.00 25.00 302 ASN A CA 1
ATOM 2231 C C . ASN A 1 325 ? 43.823 0.982 24.083 1.00 26.23 302 ASN A C 1
ATOM 2232 O O . ASN A 1 325 ? 43.289 1.845 24.832 1.00 25.82 302 ASN A O 1
ATOM 2237 N N . PRO A 1 326 ? 44.713 0.054 24.566 1.00 27.21 303 PRO A N 1
ATOM 2238 C CA . PRO A 1 326 ? 45.070 -0.014 26.004 1.00 26.97 303 PRO A CA 1
ATOM 2239 C C . PRO A 1 326 ? 46.098 1.062 26.289 1.00 27.93 303 PRO A C 1
ATOM 2240 O O . PRO A 1 326 ? 47.310 0.857 26.019 1.00 26.88 303 PRO A O 1
ATOM 2244 N N . GLY A 1 327 ? 45.643 2.215 26.785 1.00 25.92 304 GLY A N 1
ATOM 2245 C CA . GLY A 1 327 ? 46.508 3.369 26.921 1.00 25.53 304 GLY A CA 1
ATOM 2246 C C . GLY A 1 327 ? 47.382 3.289 28.199 1.00 26.24 304 GLY A C 1
ATOM 2247 O O . GLY A 1 327 ? 48.291 4.102 28.374 1.00 26.50 304 GLY A O 1
ATOM 2248 N N . ILE A 1 328 ? 47.061 2.352 29.102 1.00 26.46 305 ILE A N 1
ATOM 2249 C CA . ILE A 1 328 ? 47.658 2.301 30.434 1.00 27.06 305 ILE A CA 1
ATOM 2250 C C . ILE A 1 328 ? 47.977 0.880 30.825 1.00 27.82 305 ILE A C 1
ATOM 2251 O O . ILE A 1 328 ? 47.102 -0.014 30.685 1.00 28.56 305 ILE A O 1
ATOM 2256 N N . ALA A 1 329 ? 49.214 0.638 31.310 1.00 27.25 306 ALA A N 1
ATOM 2257 C CA . ALA A 1 329 ? 49.561 -0.717 31.844 1.00 27.33 306 ALA A CA 1
ATOM 2258 C C . ALA A 1 329 ? 49.997 -0.533 33.289 1.00 27.71 306 ALA A C 1
ATOM 2259 O O . ALA A 1 329 ? 50.845 0.339 33.569 1.00 29.27 306 ALA A O 1
ATOM 2261 N N . VAL A 1 330 ? 49.386 -1.308 34.181 1.00 27.30 307 VAL A N 1
ATOM 2262 C CA . VAL A 1 330 ? 49.579 -1.141 35.623 1.00 28.68 307 VAL A CA 1
ATOM 2263 C C . VAL A 1 330 ? 50.358 -2.339 36.087 1.00 28.98 307 VAL A C 1
ATOM 2264 O O . VAL A 1 330 ? 49.936 -3.504 35.884 1.00 28.09 307 VAL A O 1
ATOM 2268 N N . VAL A 1 331 ? 51.464 -2.045 36.775 1.00 30.37 308 VAL A N 1
ATOM 2269 C CA . VAL A 1 331 ? 52.430 -3.104 37.152 1.00 31.35 308 VAL A CA 1
ATOM 2270 C C . VAL A 1 331 ? 52.934 -2.807 38.568 1.00 32.31 308 VAL A C 1
ATOM 2271 O O . VAL A 1 331 ? 53.065 -1.632 38.926 1.00 31.53 308 VAL A O 1
ATOM 2275 N N . ILE A 1 332 ? 53.155 -3.868 39.352 1.00 33.67 309 ILE A N 1
ATOM 2276 C CA . ILE A 1 332 ? 53.894 -3.744 40.630 1.00 36.12 309 ILE A CA 1
ATOM 2277 C C . ILE A 1 332 ? 55.399 -3.517 40.320 1.00 36.98 309 ILE A C 1
ATOM 2278 O O . ILE A 1 332 ? 55.985 -4.240 39.517 1.00 37.59 309 ILE A O 1
ATOM 2283 N N . GLU A 1 333 ? 55.964 -2.459 40.907 1.00 39.14 310 GLU A N 1
ATOM 2284 C CA . GLU A 1 333 ? 57.355 -2.018 40.715 1.00 41.12 310 GLU A CA 1
ATOM 2285 C C . GLU A 1 333 ? 58.337 -3.163 40.912 1.00 41.36 310 GLU A C 1
ATOM 2286 O O . GLU A 1 333 ? 58.079 -4.116 41.711 1.00 40.65 310 GLU A O 1
ATOM 2292 N N . GLY A 1 334 ? 59.441 -3.090 40.180 1.00 41.22 311 GLY A N 1
ATOM 2293 C CA . GLY A 1 334 ? 60.544 -4.016 40.408 1.00 42.83 311 GLY A CA 1
ATOM 2294 C C . GLY A 1 334 ? 61.156 -4.485 39.121 1.00 43.69 311 GLY A C 1
ATOM 2295 O O . GLY A 1 334 ? 60.900 -3.930 38.029 1.00 43.38 311 GLY A O 1
ATOM 2296 N N . ALA A 1 335 ? 61.949 -5.536 39.240 1.00 44.00 312 ALA A N 1
ATOM 2297 C CA . ALA A 1 335 ? 62.739 -5.990 38.121 1.00 44.48 312 ALA A CA 1
ATOM 2298 C C . ALA A 1 335 ? 61.899 -6.400 36.886 1.00 44.56 312 ALA A C 1
ATOM 2299 O O . ALA A 1 335 ? 62.257 -6.082 35.730 1.00 43.50 312 ALA A O 1
ATOM 2301 N N . ASP A 1 336 ? 60.826 -7.150 37.134 1.00 43.85 313 ASP A N 1
ATOM 2302 C CA . ASP A 1 336 ? 60.029 -7.707 36.050 1.00 44.22 313 ASP A CA 1
ATOM 2303 C C . ASP A 1 336 ? 59.305 -6.588 35.319 1.00 43.63 313 ASP A C 1
ATOM 2304 O O . ASP A 1 336 ? 59.198 -6.632 34.102 1.00 43.95 313 ASP A O 1
ATOM 2309 N N . ALA A 1 337 ? 58.830 -5.590 36.071 1.00 43.58 314 ALA A N 1
ATOM 2310 C CA . ALA A 1 337 ? 58.275 -4.356 35.466 1.00 43.06 314 ALA A CA 1
ATOM 2311 C C . ALA A 1 337 ? 59.287 -3.723 34.499 1.00 43.22 314 ALA A C 1
ATOM 2312 O O . ALA A 1 337 ? 58.912 -3.268 33.371 1.00 40.95 314 ALA A O 1
ATOM 2314 N N . ASP A 1 338 ? 60.572 -3.729 34.915 1.00 42.13 315 ASP A N 1
ATOM 2315 C CA . ASP A 1 338 ? 61.650 -3.107 34.115 1.00 41.79 315 ASP A CA 1
ATOM 2316 C C . ASP A 1 338 ? 61.876 -3.868 32.803 1.00 40.57 315 ASP A C 1
ATOM 2317 O O . ASP A 1 338 ? 62.012 -3.268 31.731 1.00 41.10 315 ASP A O 1
ATOM 2322 N N . ARG A 1 339 ? 61.906 -5.193 32.909 1.00 39.44 316 ARG A N 1
ATOM 2323 C CA . ARG A 1 339 ? 61.926 -6.115 31.776 1.00 39.25 316 ARG A CA 1
ATOM 2324 C C . ARG A 1 339 ? 60.763 -5.763 30.808 1.00 38.90 316 ARG A C 1
ATOM 2325 O O . ARG A 1 339 ? 60.960 -5.547 29.627 1.00 38.31 316 ARG A O 1
ATOM 2333 N N . PHE A 1 340 ? 59.546 -5.719 31.339 1.00 38.90 317 PHE A N 1
ATOM 2334 C CA . PHE A 1 340 ? 58.353 -5.398 30.534 1.00 37.38 317 PHE A CA 1
ATOM 2335 C C . PHE A 1 340 ? 58.499 -4.053 29.843 1.00 37.68 317 PHE A C 1
ATOM 2336 O O . PHE A 1 340 ? 58.298 -3.951 28.626 1.00 37.48 317 PHE A O 1
ATOM 2344 N N . THR A 1 341 ? 58.854 -3.030 30.620 1.00 35.90 318 THR A N 1
ATOM 2345 C CA . THR A 1 341 ? 58.930 -1.657 30.151 1.00 36.76 318 THR A CA 1
ATOM 2346 C C . THR A 1 341 ? 60.006 -1.427 29.057 1.00 37.85 318 THR A C 1
ATOM 2347 O O . THR A 1 341 ? 59.804 -0.643 28.079 1.00 37.37 318 THR A O 1
ATOM 2351 N N . THR A 1 342 ? 61.174 -2.065 29.260 1.00 37.70 319 THR A N 1
ATOM 2352 C CA . THR A 1 342 ? 62.242 -2.124 28.243 1.00 36.90 319 THR A CA 1
ATOM 2353 C C . THR A 1 342 ? 61.794 -2.852 26.979 1.00 36.13 319 THR A C 1
ATOM 2354 O O . THR A 1 342 ? 62.073 -2.390 25.864 1.00 35.45 319 THR A O 1
ATOM 2358 N N . ALA A 1 343 ? 61.117 -3.983 27.152 1.00 36.52 320 ALA A N 1
ATOM 2359 C CA . ALA A 1 343 ? 60.598 -4.756 26.018 1.00 37.33 320 ALA A CA 1
ATOM 2360 C C . ALA A 1 343 ? 59.609 -3.933 25.150 1.00 38.64 320 ALA A C 1
ATOM 2361 O O . ALA A 1 343 ? 59.657 -4.006 23.898 1.00 38.39 320 ALA A O 1
ATOM 2363 N N . ALA A 1 344 ? 58.755 -3.138 25.823 1.00 38.58 321 ALA A N 1
ATOM 2364 C CA . ALA A 1 344 ? 57.782 -2.234 25.166 1.00 38.67 321 ALA A CA 1
ATOM 2365 C C . ALA A 1 344 ? 58.486 -1.121 24.422 1.00 39.37 321 ALA A C 1
ATOM 2366 O O . ALA A 1 344 ? 58.265 -0.929 23.209 1.00 38.43 321 ALA A O 1
ATOM 2368 N N . VAL A 1 345 ? 59.348 -0.398 25.155 1.00 40.39 322 VAL A N 1
ATOM 2369 C CA . VAL A 1 345 ? 60.181 0.673 24.576 1.00 41.73 322 VAL A CA 1
ATOM 2370 C C . VAL A 1 345 ? 60.893 0.187 23.290 1.00 42.65 322 VAL A C 1
ATOM 2371 O O . VAL A 1 345 ? 60.869 0.881 22.243 1.00 43.49 322 VAL A O 1
ATOM 2375 N N . GLU A 1 346 ? 61.501 -1.002 23.362 1.00 44.50 323 GLU A N 1
ATOM 2376 C CA . GLU A 1 346 ? 62.286 -1.532 22.223 1.00 45.34 323 GLU A CA 1
ATOM 2377 C C . GLU A 1 346 ? 61.428 -1.742 20.987 1.00 44.95 323 GLU A C 1
ATOM 2378 O O . GLU A 1 346 ? 61.725 -1.161 19.918 1.00 44.89 323 GLU A O 1
ATOM 2384 N N . ALA A 1 347 ? 60.362 -2.535 21.158 1.00 43.89 324 ALA A N 1
ATOM 2385 C CA . ALA A 1 347 ? 59.348 -2.775 20.117 1.00 42.91 324 ALA A CA 1
ATOM 2386 C C . ALA A 1 347 ? 58.764 -1.456 19.556 1.00 42.37 324 ALA A C 1
ATOM 2387 O O . ALA A 1 347 ? 58.789 -1.213 18.334 1.00 43.29 324 ALA A O 1
ATOM 2389 N N . LEU A 1 348 ? 58.317 -0.563 20.433 1.00 41.50 325 LEU A N 1
ATOM 2390 C CA . LEU A 1 348 ? 57.888 0.765 19.990 1.00 40.87 325 LEU A CA 1
ATOM 2391 C C . LEU A 1 348 ? 58.949 1.553 19.230 1.00 41.45 325 LEU A C 1
ATOM 2392 O O . LEU A 1 348 ? 58.606 2.298 18.288 1.00 40.98 325 LEU A O 1
ATOM 2397 N N . ALA A 1 349 ? 60.211 1.477 19.650 1.00 41.40 326 ALA A N 1
ATOM 2398 C CA . ALA A 1 349 ? 61.236 2.278 18.923 1.00 42.07 326 ALA A CA 1
ATOM 2399 C C . ALA A 1 349 ? 61.386 1.911 17.423 1.00 42.23 326 ALA A C 1
ATOM 2400 O O . ALA A 1 349 ? 61.751 2.788 16.608 1.00 42.74 326 ALA A O 1
ATOM 2402 N N . LYS A 1 350 ? 61.052 0.655 17.092 1.00 41.22 327 LYS A N 1
ATOM 2403 C CA . LYS A 1 350 ? 61.012 0.114 15.738 1.00 41.40 327 LYS A CA 1
ATOM 2404 C C . LYS A 1 350 ? 59.842 0.554 14.855 1.00 42.03 327 LYS A C 1
ATOM 2405 O O . LYS A 1 350 ? 59.861 0.213 13.688 1.00 40.70 327 LYS A O 1
ATOM 2411 N N . VAL A 1 351 ? 58.826 1.278 15.396 1.00 41.26 328 VAL A N 1
ATOM 2412 C CA . VAL A 1 351 ? 57.575 1.555 14.637 1.00 40.00 328 VAL A CA 1
ATOM 2413 C C . VAL A 1 351 ? 57.670 2.905 13.905 1.00 40.59 328 VAL A C 1
ATOM 2414 O O . VAL A 1 351 ? 57.878 3.966 14.517 1.00 40.16 328 VAL A O 1
ATOM 2418 N N . ALA A 1 352 ? 57.522 2.841 12.585 1.00 41.16 329 ALA A N 1
ATOM 2419 C CA . ALA A 1 352 ? 57.569 4.033 11.732 1.00 40.86 329 ALA A CA 1
ATOM 2420 C C . ALA A 1 352 ? 56.318 4.889 11.922 1.00 40.98 329 ALA A C 1
ATOM 2421 O O . ALA A 1 352 ? 55.273 4.359 12.333 1.00 40.19 329 ALA A O 1
ATOM 2423 N N . PRO A 1 353 ? 56.406 6.205 11.598 1.00 40.79 330 PRO A N 1
ATOM 2424 C CA . PRO A 1 353 ? 55.214 7.058 11.632 1.00 40.59 330 PRO A CA 1
ATOM 2425 C C . PRO A 1 353 ? 54.078 6.445 10.814 1.00 39.82 330 PRO A C 1
ATOM 2426 O O . PRO A 1 353 ? 54.305 5.720 9.822 1.00 38.46 330 PRO A O 1
ATOM 2430 N N . GLN A 1 354 ? 52.865 6.707 11.294 1.00 39.18 331 GLN A N 1
ATOM 2431 C CA . GLN A 1 354 ? 51.636 6.317 10.616 1.00 37.46 331 GLN A CA 1
ATOM 2432 C C . GLN A 1 354 ? 50.760 7.559 10.457 1.00 36.04 331 GLN A C 1
ATOM 2433 O O . GLN A 1 354 ? 50.623 8.390 11.369 1.00 34.62 331 GLN A O 1
ATOM 2439 N N . THR A 1 355 ? 50.224 7.687 9.254 1.00 34.82 332 THR A N 1
ATOM 2440 C CA . THR A 1 355 ? 49.232 8.679 8.905 1.00 34.28 332 THR A CA 1
ATOM 2441 C C . THR A 1 355 ? 47.948 8.458 9.741 1.00 32.64 332 THR A C 1
ATOM 2442 O O . THR A 1 355 ? 47.460 7.359 9.821 1.00 32.09 332 THR A O 1
ATOM 2454 N N . LEU A 1 357 ? 43.809 10.031 10.804 1.00 30.45 334 LEU A N 1
ATOM 2455 C CA . LEU A 1 357 ? 42.606 10.170 10.031 1.00 30.94 334 LEU A CA 1
ATOM 2456 C C . LEU A 1 357 ? 42.359 11.586 9.552 1.00 32.70 334 LEU A C 1
ATOM 2457 O O . LEU A 1 357 ? 41.707 11.788 8.526 1.00 33.99 334 LEU A O 1
ATOM 2462 N N . THR A 1 358 ? 42.789 12.554 10.336 1.00 32.50 335 THR A N 1
ATOM 2463 C CA . THR A 1 358 ? 42.623 13.963 10.005 1.00 35.48 335 THR A CA 1
ATOM 2464 C C . THR A 1 358 ? 43.763 14.775 10.617 1.00 36.09 335 THR A C 1
ATOM 2465 O O . THR A 1 358 ? 44.479 14.296 11.499 1.00 33.27 335 THR A O 1
ATOM 2469 N N . ASP A 1 359 ? 43.914 16.017 10.124 1.00 38.52 336 ASP A N 1
ATOM 2470 C CA . ASP A 1 359 ? 44.924 16.936 10.632 1.00 39.84 336 ASP A CA 1
ATOM 2471 C C . ASP A 1 359 ? 44.630 17.317 12.071 1.00 40.22 336 ASP A C 1
ATOM 2472 O O . ASP A 1 359 ? 45.565 17.381 12.901 1.00 41.53 336 ASP A O 1
ATOM 2477 N N . GLY A 1 360 ? 43.358 17.610 12.364 1.00 39.37 337 GLY A N 1
ATOM 2478 C CA . GLY A 1 360 ? 42.878 17.885 13.739 1.00 37.96 337 GLY A CA 1
ATOM 2479 C C . GLY A 1 360 ? 43.155 16.776 14.751 1.00 36.96 337 GLY A C 1
ATOM 2480 O O . GLY A 1 360 ? 43.492 17.048 15.921 1.00 36.98 337 GLY A O 1
ATOM 2481 N N . ILE A 1 361 ? 43.063 15.533 14.293 1.00 34.10 338 ILE A N 1
ATOM 2482 C CA . ILE A 1 361 ? 43.380 14.377 15.135 1.00 33.83 338 ILE A CA 1
ATOM 2483 C C . ILE A 1 361 ? 44.879 14.276 15.370 1.00 34.90 338 ILE A C 1
ATOM 2484 O O . ILE A 1 361 ? 45.314 14.071 16.500 1.00 33.08 338 ILE A O 1
ATOM 2489 N N . ALA A 1 362 ? 45.663 14.451 14.299 1.00 35.27 339 ALA A N 1
ATOM 2490 C CA . ALA A 1 362 ? 47.120 14.484 14.446 1.00 37.24 339 ALA A CA 1
ATOM 2491 C C . ALA A 1 362 ? 47.564 15.583 15.421 1.00 37.98 339 ALA A C 1
ATOM 2492 O O . ALA A 1 362 ? 48.417 15.323 16.266 1.00 38.64 339 ALA A O 1
ATOM 2494 N N . LYS A 1 363 ? 46.977 16.791 15.310 1.00 38.51 340 LYS A N 1
ATOM 2495 C CA . LYS A 1 363 ? 47.214 17.897 16.235 1.00 38.89 340 LYS A CA 1
ATOM 2496 C C . LYS A 1 363 ? 46.829 17.580 17.693 1.00 39.03 340 LYS A C 1
ATOM 2497 O O . LYS A 1 363 ? 47.688 17.712 18.579 1.00 38.86 340 LYS A O 1
ATOM 2503 N N . ALA A 1 364 ? 45.588 17.131 17.945 1.00 38.40 341 ALA A N 1
ATOM 2504 C CA . ALA A 1 364 ? 45.196 16.602 19.281 1.00 38.73 341 ALA A CA 1
ATOM 2505 C C . ALA A 1 364 ? 46.190 15.585 19.835 1.00 38.38 341 ALA A C 1
ATOM 2506 O O . ALA A 1 364 ? 46.414 15.527 21.048 1.00 39.14 341 ALA A O 1
ATOM 2508 N N . TYR A 1 365 ? 46.748 14.745 18.991 1.00 37.17 342 TYR A N 1
ATOM 2509 C CA . TYR A 1 365 ? 47.711 13.801 19.475 1.00 37.03 342 TYR A CA 1
ATOM 2510 C C . TYR A 1 365 ? 48.974 14.501 19.969 1.00 38.47 342 TYR A C 1
ATOM 2511 O O . TYR A 1 365 ? 49.480 14.198 21.004 1.00 36.80 342 TYR A O 1
ATOM 2520 N N . ARG A 1 366 ? 49.454 15.479 19.221 1.00 40.31 343 ARG A N 1
ATOM 2521 C CA . ARG A 1 366 ? 50.613 16.232 19.666 1.00 42.79 343 ARG A CA 1
ATOM 2522 C C . ARG A 1 366 ? 50.348 17.000 20.952 1.00 43.95 343 ARG A C 1
ATOM 2523 O O . ARG A 1 366 ? 51.158 17.040 21.827 1.00 44.14 343 ARG A O 1
ATOM 2531 N N . ASP A 1 367 ? 49.176 17.580 21.049 1.00 45.35 344 ASP A N 1
ATOM 2532 C CA . ASP A 1 367 ? 48.748 18.342 22.200 1.00 46.77 344 ASP A CA 1
ATOM 2533 C C . ASP A 1 367 ? 48.754 17.419 23.419 1.00 47.13 344 ASP A C 1
ATOM 2534 O O . ASP A 1 367 ? 49.111 17.812 24.483 1.00 46.76 344 ASP A O 1
ATOM 2539 N N . GLY A 1 368 ? 48.334 16.185 23.225 1.00 47.00 345 GLY A N 1
ATOM 2540 C CA . GLY A 1 368 ? 48.309 15.163 24.265 1.00 48.11 345 GLY A CA 1
ATOM 2541 C C . GLY A 1 368 ? 49.738 14.815 24.663 1.00 49.65 345 GLY A C 1
ATOM 2542 O O . GLY A 1 368 ? 50.108 14.810 25.859 1.00 49.27 345 GLY A O 1
ATOM 2543 N N . GLN A 1 369 ? 50.553 14.547 23.655 1.00 50.28 346 GLN A N 1
ATOM 2544 C CA . GLN A 1 369 ? 51.925 14.210 23.905 1.00 51.82 346 GLN A CA 1
ATOM 2545 C C . GLN A 1 369 ? 52.629 15.286 24.744 1.00 51.82 346 GLN A C 1
ATOM 2546 O O . GLN A 1 369 ? 53.362 14.949 25.668 1.00 51.10 346 GLN A O 1
ATOM 2552 N N . ALA A 1 370 ? 52.378 16.556 24.424 1.00 52.50 347 ALA A N 1
ATOM 2553 C CA . ALA A 1 370 ? 52.849 17.706 25.206 1.00 53.49 347 ALA A CA 1
ATOM 2554 C C . ALA A 1 370 ? 52.330 17.733 26.651 1.00 54.11 347 ALA A C 1
ATOM 2555 O O . ALA A 1 370 ? 53.063 18.143 27.542 1.00 54.52 347 ALA A O 1
ATOM 2557 N N . ARG A 1 371 ? 51.089 17.322 26.905 1.00 54.49 348 ARG A N 1
ATOM 2558 C CA . ARG A 1 371 ? 50.606 17.366 28.282 1.00 55.44 348 ARG A CA 1
ATOM 2559 C C . ARG A 1 371 ? 51.324 16.332 29.145 1.00 55.29 348 ARG A C 1
ATOM 2560 O O . ARG A 1 371 ? 51.492 16.542 30.356 1.00 55.95 348 ARG A O 1
ATOM 2568 N N . PHE A 1 372 ? 51.785 15.242 28.525 1.00 54.53 349 PHE A N 1
ATOM 2569 C CA . PHE A 1 372 ? 52.652 14.279 29.228 1.00 53.58 349 PHE A CA 1
ATOM 2570 C C . PHE A 1 372 ? 54.133 14.718 29.404 1.00 53.99 349 PHE A C 1
ATOM 2571 O O . PHE A 1 372 ? 54.699 14.613 30.513 1.00 53.54 349 PHE A O 1
ATOM 2579 N N . ALA A 1 373 ? 54.748 15.172 28.305 1.00 54.07 350 ALA A N 1
ATOM 2580 C CA . ALA A 1 373 ? 56.121 15.673 28.283 1.00 54.06 350 ALA A CA 1
ATOM 2581 C C . ALA A 1 373 ? 56.366 16.795 29.311 1.00 54.33 350 ALA A C 1
ATOM 2582 O O . ALA A 1 373 ? 57.488 16.939 29.791 1.00 54.84 350 ALA A O 1
ATOM 2584 N N . THR A 1 374 ? 55.324 17.553 29.657 1.00 54.06 351 THR A N 1
ATOM 2585 C CA . THR A 1 374 ? 55.419 18.666 30.621 1.00 54.75 351 THR A CA 1
ATOM 2586 C C . THR A 1 374 ? 55.040 18.374 32.096 1.00 55.18 351 THR A C 1
ATOM 2587 O O . THR A 1 374 ? 55.225 19.235 32.954 1.00 54.88 351 THR A O 1
ATOM 2591 N N . ARG A 1 375 ? 54.473 17.203 32.393 1.00 55.81 352 ARG A N 1
ATOM 2592 C CA . ARG A 1 375 ? 54.196 16.829 33.793 1.00 56.16 352 ARG A CA 1
ATOM 2593 C C . ARG A 1 375 ? 55.506 16.413 34.425 1.00 55.57 352 ARG A C 1
ATOM 2594 O O . ARG A 1 375 ? 56.216 15.550 33.878 1.00 54.51 352 ARG A O 1
ATOM 2602 N N . ASN A 1 376 ? 55.831 17.016 35.574 1.00 55.08 353 ASN A N 1
ATOM 2603 C CA . ASN A 1 376 ? 57.046 16.647 36.293 1.00 54.52 353 ASN A CA 1
ATOM 2604 C C . ASN A 1 376 ? 56.819 15.322 36.949 1.00 53.47 353 ASN A C 1
ATOM 2605 O O . ASN A 1 376 ? 57.787 14.580 37.201 1.00 53.91 353 ASN A O 1
ATOM 2610 N N . ALA A 1 377 ? 55.526 15.026 37.163 1.00 51.82 354 ALA A N 1
ATOM 2611 C CA . ALA A 1 377 ? 55.004 13.740 37.677 1.00 50.49 354 ALA A CA 1
ATOM 2612 C C . ALA A 1 377 ? 55.242 12.484 36.789 1.00 49.67 354 ALA A C 1
ATOM 2613 O O . ALA A 1 377 ? 54.995 11.348 37.219 1.00 48.58 354 ALA A O 1
ATOM 2615 N N . VAL A 1 378 ? 55.724 12.690 35.560 1.00 48.14 355 VAL A N 1
ATOM 2616 C CA . VAL A 1 378 ? 55.784 11.634 34.563 1.00 47.03 355 VAL A CA 1
ATOM 2617 C C . VAL A 1 378 ? 57.161 11.620 33.959 1.00 46.57 355 VAL A C 1
ATOM 2618 O O . VAL A 1 378 ? 57.686 12.671 33.626 1.00 47.54 355 VAL A O 1
ATOM 2622 N N . LYS A 1 379 ? 57.771 10.454 33.818 1.00 45.48 356 LYS A N 1
ATOM 2623 C CA . LYS A 1 379 ? 59.040 10.410 33.121 1.00 46.09 356 LYS A CA 1
ATOM 2624 C C . LYS A 1 379 ? 58.859 9.785 31.745 1.00 46.29 356 LYS A C 1
ATOM 2625 O O . LYS A 1 379 ? 58.222 8.747 31.629 1.00 45.90 356 LYS A O 1
ATOM 2627 N N . PRO A 1 380 ? 59.435 10.396 30.693 1.00 47.15 357 PRO A N 1
ATOM 2628 C CA . PRO A 1 380 ? 59.292 9.794 29.358 1.00 47.44 357 PRO A CA 1
ATOM 2629 C C . PRO A 1 380 ? 60.183 8.586 29.153 1.00 47.76 357 PRO A C 1
ATOM 2630 O O . PRO A 1 380 ? 61.362 8.637 29.478 1.00 48.54 357 PRO A O 1
ATOM 2634 N N . LEU A 1 381 ? 59.641 7.496 28.637 1.00 47.97 358 LEU A N 1
ATOM 2635 C CA . LEU A 1 381 ? 60.482 6.354 28.244 1.00 48.27 358 LEU A CA 1
ATOM 2636 C C . LEU A 1 381 ? 60.818 6.400 26.760 1.00 47.80 358 LEU A C 1
ATOM 2637 O O . LEU A 1 381 ? 61.873 5.957 26.363 1.00 47.42 358 LEU A O 1
ATOM 2642 N N . LEU A 1 382 ? 59.903 6.935 25.956 1.00 47.29 359 LEU A N 1
ATOM 2643 C CA . LEU A 1 382 ? 60.135 7.202 24.539 1.00 46.91 359 LEU A CA 1
ATOM 2644 C C . LEU A 1 382 ? 59.372 8.447 24.160 1.00 47.57 359 LEU A C 1
ATOM 2645 O O . LEU A 1 382 ? 58.190 8.614 24.458 1.00 46.72 359 LEU A O 1
ATOM 2650 N N . ALA A 1 383 ? 60.064 9.359 23.521 1.00 48.40 360 ALA A N 1
ATOM 2651 C CA . ALA A 1 383 ? 59.409 10.525 22.999 1.00 50.05 360 ALA A CA 1
ATOM 2652 C C . ALA A 1 383 ? 59.893 10.611 21.561 1.00 51.29 360 ALA A C 1
ATOM 2653 O O . ALA A 1 383 ? 61.080 10.338 21.280 1.00 52.24 360 ALA A O 1
ATOM 2655 N N . THR A 1 384 ? 58.974 10.870 20.637 1.00 52.17 361 THR A N 1
ATOM 2656 C CA . THR A 1 384 ? 59.315 11.044 19.226 1.00 53.09 361 THR A CA 1
ATOM 2657 C C . THR A 1 384 ? 58.667 12.344 18.777 1.00 53.14 361 THR A C 1
ATOM 2658 O O . THR A 1 384 ? 57.700 12.828 19.363 1.00 53.21 361 THR A O 1
ATOM 2662 N N . GLU A 1 385 ? 59.209 12.942 17.740 1.00 53.85 362 GLU A N 1
ATOM 2663 C CA . GLU A 1 385 ? 58.515 14.055 17.148 1.00 54.14 362 GLU A CA 1
ATOM 2664 C C . GLU A 1 385 ? 57.473 13.402 16.234 1.00 53.52 362 GLU A C 1
ATOM 2665 O O . GLU A 1 385 ? 57.763 12.454 15.500 1.00 53.94 362 GLU A O 1
ATOM 2667 N N . SER A 1 386 ? 56.239 13.852 16.333 1.00 53.30 363 SER A N 1
ATOM 2668 C CA . SER A 1 386 ? 55.252 13.527 15.302 1.00 52.73 363 SER A CA 1
ATOM 2669 C C . SER A 1 386 ? 55.062 14.795 14.465 1.00 52.61 363 SER A C 1
ATOM 2670 O O . SER A 1 386 ? 55.103 15.906 14.984 1.00 52.41 363 SER A O 1
ATOM 2673 N N . SER A 1 387 ? 54.913 14.644 13.159 1.00 51.88 364 SER A N 1
ATOM 2674 C CA . SER A 1 387 ? 54.708 15.825 12.329 1.00 51.06 364 SER A CA 1
ATOM 2675 C C . SER A 1 387 ? 53.565 15.600 11.366 1.00 49.58 364 SER A C 1
ATOM 2676 O O . SER A 1 387 ? 53.319 14.464 10.945 1.00 48.14 364 SER A O 1
ATOM 2679 N N . GLY A 1 388 ? 52.878 16.696 11.056 1.00 48.14 365 GLY A N 1
ATOM 2680 C CA . GLY A 1 388 ? 51.904 16.746 9.978 1.00 47.91 365 GLY A CA 1
ATOM 2681 C C . GLY A 1 388 ? 50.678 15.974 10.383 1.00 46.71 365 GLY A C 1
ATOM 2682 O O . GLY A 1 388 ? 50.096 16.226 11.432 1.00 47.24 365 GLY A O 1
ATOM 2683 N N . ARG A 1 389 ? 50.311 15.011 9.558 1.00 46.08 366 ARG A N 1
ATOM 2684 C CA . ARG A 1 389 ? 49.216 14.132 9.844 1.00 44.67 366 ARG A CA 1
ATOM 2685 C C . ARG A 1 389 ? 49.716 12.812 10.430 1.00 44.85 366 ARG A C 1
ATOM 2686 O O . ARG A 1 389 ? 48.933 11.925 10.695 1.00 43.99 366 ARG A O 1
ATOM 2694 N N . ASP A 1 390 ? 51.023 12.672 10.628 1.00 44.70 367 ASP A N 1
ATOM 2695 C CA . ASP A 1 390 ? 51.542 11.394 11.117 1.00 45.46 367 ASP A CA 1
ATOM 2696 C C . ASP A 1 390 ? 51.805 11.385 12.623 1.00 44.69 367 ASP A C 1
ATOM 2697 O O . ASP A 1 390 ? 51.953 12.457 13.279 1.00 45.58 367 ASP A O 1
ATOM 2702 N N . ALA A 1 391 ? 51.833 10.172 13.172 1.00 42.90 368 ALA A N 1
ATOM 2703 C CA . ALA A 1 391 ? 52.042 10.000 14.576 1.00 41.08 368 ALA A CA 1
ATOM 2704 C C . ALA A 1 391 ? 53.114 8.954 14.707 1.00 40.18 368 ALA A C 1
ATOM 2705 O O . ALA A 1 391 ? 53.082 7.980 13.973 1.00 39.04 368 ALA A O 1
ATOM 2707 N N . SER A 1 392 ? 54.075 9.180 15.623 1.00 39.85 369 SER A N 1
ATOM 2708 C CA . SER A 1 392 ? 54.972 8.100 16.044 1.00 39.02 369 SER A CA 1
ATOM 2709 C C . SER A 1 392 ? 54.657 7.772 17.478 1.00 37.51 369 SER A C 1
ATOM 2710 O O . SER A 1 392 ? 54.141 8.626 18.209 1.00 37.37 369 SER A O 1
ATOM 2713 N N . PRO A 1 393 ? 54.947 6.538 17.899 1.00 37.01 370 PRO A N 1
ATOM 2714 C CA . PRO A 1 393 ? 54.560 6.231 19.296 1.00 37.52 370 PRO A CA 1
ATOM 2715 C C . PRO A 1 393 ? 55.249 7.101 20.376 1.00 38.39 370 PRO A C 1
ATOM 2716 O O . PRO A 1 393 ? 56.273 7.818 20.090 1.00 39.61 370 PRO A O 1
ATOM 2720 N N . ASN A 1 394 ? 54.712 7.023 21.600 1.00 37.42 371 ASN A N 1
ATOM 2721 C CA . ASN A 1 394 ? 55.283 7.628 22.820 1.00 37.09 371 ASN A CA 1
ATOM 2722 C C . ASN A 1 394 ? 54.961 6.716 24.014 1.00 36.51 371 ASN A C 1
ATOM 2723 O O . ASN A 1 394 ? 53.913 6.077 24.049 1.00 34.87 371 ASN A O 1
ATOM 2728 N N . LEU A 1 395 ? 55.870 6.659 24.975 1.00 36.24 372 LEU A N 1
ATOM 2729 C CA . LEU A 1 395 ? 55.660 5.935 26.201 1.00 36.21 372 LEU A CA 1
ATOM 2730 C C . LEU A 1 395 ? 56.160 6.762 27.385 1.00 36.75 372 LEU A C 1
ATOM 2731 O O . LEU A 1 395 ? 57.218 7.379 27.312 1.00 36.23 372 LEU A O 1
ATOM 2736 N N . PHE A 1 396 ? 55.364 6.806 28.449 1.00 36.14 373 PHE A N 1
ATOM 2737 C CA . PHE A 1 396 ? 55.667 7.609 29.616 1.00 35.98 373 PHE A CA 1
ATOM 2738 C C . PHE A 1 396 ? 55.454 6.674 30.766 1.00 36.66 373 PHE A C 1
ATOM 2739 O O . PHE A 1 396 ? 54.853 5.622 30.575 1.00 35.42 373 PHE A O 1
ATOM 2747 N N . GLU A 1 397 ? 55.992 7.030 31.934 1.00 38.23 374 GLU A N 1
ATOM 2748 C CA . GLU A 1 397 ? 55.870 6.207 33.128 1.00 40.51 374 GLU A CA 1
ATOM 2749 C C . GLU A 1 397 ? 55.626 7.100 34.343 1.00 40.17 374 GLU A C 1
ATOM 2750 O O . GLU A 1 397 ? 56.104 8.264 34.424 1.00 39.50 374 GLU A O 1
ATOM 2756 N N . THR A 1 398 ? 54.873 6.554 35.284 1.00 39.36 375 THR A N 1
ATOM 2757 C CA . THR A 1 398 ? 54.590 7.242 36.509 1.00 39.82 375 THR A CA 1
ATOM 2758 C C . THR A 1 398 ? 54.305 6.202 37.612 1.00 39.23 375 THR A C 1
ATOM 2759 O O . THR A 1 398 ? 54.240 5.027 37.332 1.00 37.57 375 THR A O 1
ATOM 2763 N N . THR A 1 399 ? 54.217 6.653 38.863 1.00 39.41 376 THR A N 1
ATOM 2764 C CA . THR A 1 399 ? 53.882 5.788 40.016 1.00 39.14 376 THR A CA 1
ATOM 2765 C C . THR A 1 399 ? 52.394 5.866 40.315 1.00 38.30 376 THR A C 1
ATOM 2766 O O . THR A 1 399 ? 51.756 6.827 39.927 1.00 38.06 376 THR A O 1
ATOM 2770 N N . GLY A 1 400 ? 51.853 4.887 41.038 1.00 38.45 377 GLY A N 1
ATOM 2771 C CA . GLY A 1 400 ? 50.435 4.904 41.404 1.00 38.06 377 GLY A CA 1
ATOM 2772 C C . GLY A 1 400 ? 50.059 6.152 42.205 1.00 39.73 377 GLY A C 1
ATOM 2773 O O . GLY A 1 400 ? 49.025 6.809 41.948 1.00 37.74 377 GLY A O 1
ATOM 2774 N N . ALA A 1 401 ? 50.903 6.515 43.179 1.00 39.97 378 ALA A N 1
ATOM 2775 C CA . ALA A 1 401 ? 50.533 7.664 44.007 1.00 41.02 378 ALA A CA 1
ATOM 2776 C C . ALA A 1 401 ? 50.441 8.963 43.153 1.00 41.41 378 ALA A C 1
ATOM 2777 O O . ALA A 1 401 ? 49.556 9.800 43.397 1.00 40.93 378 ALA A O 1
ATOM 2779 N N . GLN A 1 402 ? 51.346 9.133 42.182 1.00 41.01 379 GLN A N 1
ATOM 2780 C CA . GLN A 1 402 ? 51.313 10.349 41.351 1.00 42.43 379 GLN A CA 1
ATOM 2781 C C . GLN A 1 402 ? 50.089 10.308 40.405 1.00 42.11 379 GLN A C 1
ATOM 2782 O O . GLN A 1 402 ? 49.565 11.337 40.016 1.00 40.79 379 GLN A O 1
ATOM 2788 N N . PHE A 1 403 ? 49.640 9.103 40.066 1.00 43.07 380 PHE A N 1
ATOM 2789 C CA . PHE A 1 403 ? 48.509 8.916 39.142 1.00 44.39 380 PHE A CA 1
ATOM 2790 C C 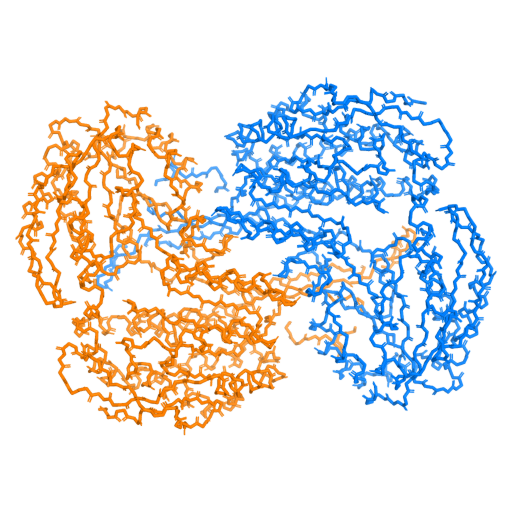. PHE A 1 403 ? 47.219 9.182 39.866 1.00 45.96 380 PHE A C 1
ATOM 2791 O O . PHE A 1 403 ? 46.325 9.817 39.314 1.00 46.33 380 PHE A O 1
ATOM 2799 N N . LEU A 1 404 ? 47.151 8.686 41.112 1.00 47.90 381 LEU A N 1
ATOM 2800 C CA . LEU A 1 404 ? 46.032 8.899 42.024 1.00 49.04 381 LEU A CA 1
ATOM 2801 C C . LEU A 1 404 ? 46.024 10.360 42.458 1.00 49.98 381 LEU A C 1
ATOM 2802 O O . LEU 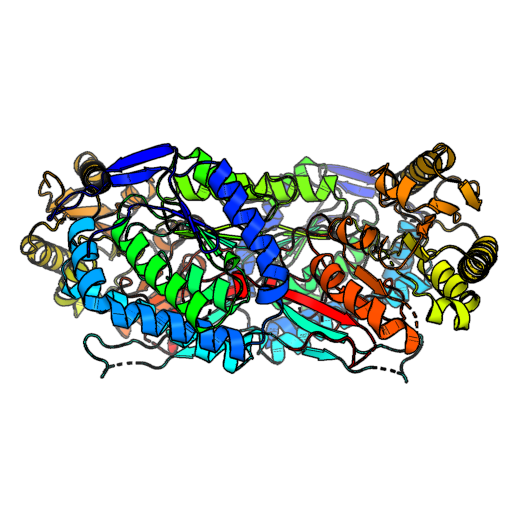A 1 404 ? 44.981 10.887 42.782 1.00 50.82 381 LEU A O 1
ATOM 2807 N N . ALA A 1 405 ? 47.196 10.995 42.487 1.00 50.94 382 ALA A N 1
ATOM 2808 C CA . ALA A 1 405 ? 47.310 12.452 42.716 1.00 51.90 382 ALA A CA 1
ATOM 2809 C C . ALA A 1 405 ? 46.741 13.332 41.585 1.00 52.74 382 ALA A C 1
ATOM 2810 O O . ALA A 1 405 ? 46.213 14.395 41.851 1.00 53.59 382 ALA A O 1
ATOM 2812 N N . ASP A 1 406 ? 46.879 12.916 40.323 1.00 53.23 383 ASP A N 1
ATOM 2813 C CA . ASP A 1 406 ? 46.481 13.765 39.177 1.00 53.62 383 ASP A CA 1
ATOM 2814 C C . ASP A 1 406 ? 45.569 13.042 38.167 1.00 52.65 383 ASP A C 1
ATOM 2815 O O . ASP A 1 406 ? 46.060 12.364 37.245 1.00 52.09 383 ASP A O 1
ATOM 2820 N N . HIS A 1 407 ? 44.260 13.217 38.357 1.00 52.13 384 HIS A N 1
ATOM 2821 C CA . HIS A 1 407 ? 43.222 12.809 37.410 1.00 51.78 384 HIS A CA 1
ATOM 2822 C C . HIS A 1 407 ? 43.591 12.907 35.929 1.00 52.04 384 HIS A C 1
ATOM 2823 O O . HIS A 1 407 ? 43.147 12.083 35.140 1.00 52.47 384 HIS A O 1
ATOM 2825 N N . ALA A 1 408 ? 44.373 13.918 35.540 1.00 51.89 385 ALA A N 1
ATOM 2826 C CA . ALA A 1 408 ? 44.702 14.151 34.111 1.00 51.62 385 ALA A CA 1
ATOM 2827 C C . ALA A 1 408 ? 45.622 13.080 33.522 1.00 51.43 385 ALA A C 1
ATOM 2828 O O . ALA A 1 408 ? 45.713 12.928 32.312 1.00 51.34 385 ALA A O 1
ATOM 2830 N N . LEU A 1 409 ? 46.298 12.327 34.378 1.00 51.31 386 LEU A N 1
ATOM 2831 C CA . LEU A 1 409 ? 47.176 11.271 33.892 1.00 50.68 386 LEU A CA 1
ATOM 2832 C C . LEU A 1 409 ? 46.400 10.047 33.407 1.00 50.10 386 LEU A C 1
ATOM 2833 O O . LEU A 1 409 ? 46.960 9.192 32.740 1.00 49.59 386 LEU A O 1
ATOM 2838 N N . GLY A 1 410 ? 45.109 9.974 33.720 1.00 49.17 387 GLY A N 1
ATOM 2839 C CA . GLY A 1 410 ? 44.256 8.864 33.232 1.00 49.12 387 GLY A CA 1
ATOM 2840 C C . GLY A 1 410 ? 43.419 9.265 32.009 1.00 48.05 387 GLY A C 1
ATOM 2841 O O . GLY A 1 410 ? 42.530 8.517 31.592 1.00 47.37 387 GLY A O 1
ATOM 2842 N N . GLU A 1 411 ? 43.698 10.475 31.493 1.00 48.01 388 GLU A N 1
ATOM 2843 C CA . GLU A 1 411 ? 43.159 11.037 30.225 1.00 47.40 388 GLU A CA 1
ATOM 2844 C C . GLU A 1 411 ? 43.435 10.090 29.073 1.00 46.03 388 GLU A C 1
ATOM 2845 O O . GLU A 1 411 ? 44.550 9.596 28.931 1.00 45.42 388 GLU A O 1
ATOM 2851 N N . GLU A 1 412 ? 42.431 9.874 28.242 1.00 44.26 389 GLU A N 1
ATOM 2852 C CA . GLU A 1 412 ? 42.613 9.139 27.022 1.00 43.12 389 GLU A CA 1
ATOM 2853 C C . GLU A 1 412 ? 43.354 10.057 26.061 1.00 40.88 389 GLU A C 1
ATOM 2854 O O . GLU A 1 412 ? 42.971 11.193 25.859 1.00 40.50 389 GLU A O 1
ATOM 2860 N N . VAL A 1 413 ? 44.420 9.557 25.456 1.00 39.41 390 VAL A N 1
ATOM 2861 C CA . VAL A 1 413 ? 45.042 10.278 24.339 1.00 37.75 390 VAL A CA 1
ATOM 2862 C C . VAL A 1 413 ? 44.768 9.469 23.104 1.00 36.81 390 VAL A C 1
ATOM 2863 O O . VAL A 1 413 ? 45.162 8.276 23.016 1.00 36.48 390 VAL A O 1
ATOM 2867 N N . PHE A 1 414 ? 44.083 10.095 22.146 1.00 34.96 391 PHE A N 1
ATOM 2868 C CA . PHE A 1 414 ? 43.722 9.350 20.900 1.00 34.03 391 PHE A CA 1
ATOM 2869 C C . PHE A 1 414 ? 44.950 9.241 19.945 1.00 32.59 391 PHE A C 1
ATOM 2870 O O . PHE A 1 414 ? 45.335 10.244 19.285 1.00 32.46 391 PHE A O 1
ATOM 2878 N N . GLY A 1 415 ? 45.541 8.047 19.865 1.00 29.25 392 GLY A N 1
ATOM 2879 C CA . GLY A 1 415 ? 46.813 7.903 19.162 1.00 29.00 392 GLY A CA 1
ATOM 2880 C C . GLY A 1 415 ? 47.717 6.954 19.928 1.00 28.45 392 GLY A C 1
ATOM 2881 O O . GLY A 1 415 ? 47.295 6.438 20.953 1.00 28.65 392 GLY A O 1
ATOM 2882 N N . PRO A 1 416 ? 48.945 6.692 19.423 1.00 29.26 393 PRO A N 1
ATOM 2883 C CA . PRO A 1 416 ? 49.853 5.634 19.951 1.00 29.74 393 PRO A CA 1
ATOM 2884 C C . PRO A 1 416 ? 50.800 6.115 21.081 1.00 30.96 393 PRO A C 1
ATOM 2885 O O . PRO A 1 416 ? 52.040 6.016 20.990 1.00 30.55 393 PRO A O 1
ATOM 2889 N N . LEU A 1 417 ? 50.180 6.618 22.138 1.00 31.85 394 LEU A N 1
ATOM 2890 C CA . LEU A 1 417 ? 50.831 6.926 23.426 1.00 32.23 394 LEU A CA 1
ATOM 2891 C C . LEU A 1 417 ? 50.368 5.971 24.524 1.00 32.29 394 LEU A C 1
ATOM 2892 O O . LEU A 1 417 ? 49.149 5.771 24.714 1.00 32.02 394 LEU A O 1
ATOM 2897 N N . GLY A 1 418 ? 51.341 5.410 25.251 1.00 32.91 395 GLY A N 1
ATOM 2898 C CA . GLY A 1 418 ? 51.124 4.468 26.393 1.00 32.32 395 GLY A CA 1
ATOM 2899 C C . GLY A 1 418 ? 51.664 5.049 27.721 1.00 34.04 395 GLY A C 1
ATOM 2900 O O . GLY A 1 418 ? 52.619 5.854 27.719 1.00 33.24 395 GLY A O 1
ATOM 2901 N N . LEU A 1 419 ? 51.096 4.629 28.854 1.00 33.07 396 LEU A N 1
ATOM 2902 C CA . LEU A 1 419 ? 51.573 5.060 30.183 1.00 33.88 396 LEU A CA 1
ATOM 2903 C C . LEU A 1 419 ? 51.689 3.846 31.100 1.00 34.84 396 LEU A C 1
ATOM 2904 O O . LEU A 1 419 ? 50.748 3.024 31.211 1.00 31.54 396 LEU A O 1
ATOM 2909 N N . VAL A 1 420 ? 52.875 3.703 31.703 1.00 34.89 397 VAL A N 1
ATOM 2910 C CA . VAL A 1 420 ? 53.092 2.613 32.646 1.00 36.01 397 VAL A CA 1
ATOM 2911 C C . VAL A 1 420 ? 52.871 3.222 34.014 1.00 36.86 397 VAL A C 1
ATOM 2912 O O . VAL A 1 420 ? 53.336 4.333 34.287 1.00 36.82 397 VAL A O 1
ATOM 2916 N N . VAL A 1 421 ? 52.065 2.573 34.845 1.00 37.38 398 VAL A N 1
ATOM 2917 C CA . VAL A 1 421 ? 51.870 3.121 36.169 1.00 37.83 398 VAL A CA 1
ATOM 2918 C C . VAL A 1 421 ? 52.436 2.058 37.104 1.00 39.20 398 VAL A C 1
ATOM 2919 O O . VAL A 1 421 ? 51.934 0.913 37.109 1.00 38.73 398 VAL A O 1
ATOM 2923 N N . ARG A 1 422 ? 53.470 2.418 37.880 1.00 40.38 399 ARG A N 1
ATOM 2924 C CA . ARG A 1 422 ? 54.103 1.410 38.759 1.00 41.52 399 ARG A CA 1
ATOM 2925 C C . ARG A 1 422 ? 53.507 1.580 40.113 1.00 40.59 399 ARG A C 1
ATOM 2926 O O . ARG A 1 422 ? 53.505 2.685 40.647 1.00 40.97 399 ARG A O 1
ATOM 2934 N N . VAL A 1 423 ? 53.021 0.478 40.660 1.00 40.22 400 VAL A N 1
ATOM 2935 C CA . VAL A 1 423 ? 52.301 0.463 41.926 1.00 41.35 400 VAL A CA 1
ATOM 2936 C C . VAL A 1 423 ? 53.149 -0.257 42.998 1.00 41.63 400 VAL A C 1
ATOM 2937 O O . VAL A 1 423 ? 54.132 -0.902 42.659 1.00 40.93 400 VAL A O 1
ATOM 2941 N N . GLY A 1 424 ? 52.777 -0.144 44.276 1.00 42.08 401 GLY A N 1
ATOM 2942 C CA . GLY A 1 424 ? 53.543 -0.839 45.341 1.00 43.05 401 GLY A CA 1
ATOM 2943 C C . GLY A 1 424 ? 53.175 -2.296 45.704 1.00 43.51 401 GLY A C 1
ATOM 2944 O O . GLY A 1 424 ? 53.993 -3.010 46.305 1.00 43.22 401 GLY A O 1
ATOM 2945 N N . SER A 1 425 ? 51.975 -2.755 45.341 1.00 42.54 402 SER A N 1
ATOM 2946 C CA . SER A 1 425 ? 51.432 -4.007 45.906 1.00 42.73 402 SER A CA 1
ATOM 2947 C C . SER A 1 425 ? 50.114 -4.319 45.252 1.00 41.31 402 SER A C 1
ATOM 2948 O O . SER A 1 425 ? 49.553 -3.465 44.580 1.00 42.13 402 SER A O 1
ATOM 2951 N N . PRO A 1 426 ? 49.595 -5.538 45.445 1.00 40.51 403 PRO A N 1
ATOM 2952 C CA . PRO A 1 426 ? 48.231 -5.772 44.994 1.00 38.40 403 PRO A CA 1
ATOM 2953 C C . PRO A 1 426 ? 47.225 -4.737 45.535 1.00 38.06 403 PRO A C 1
ATOM 2954 O O . PRO A 1 426 ? 46.318 -4.316 44.795 1.00 35.17 403 PRO A O 1
ATOM 2958 N N . ALA A 1 427 ? 47.403 -4.340 46.797 1.00 37.60 404 ALA A N 1
ATOM 2959 C CA . ALA A 1 427 ? 46.485 -3.455 47.485 1.00 37.95 404 ALA A CA 1
ATOM 2960 C C . ALA A 1 427 ? 46.430 -2.115 46.758 1.00 38.37 404 ALA A C 1
ATOM 2961 O O . ALA A 1 427 ? 45.346 -1.614 46.467 1.00 37.96 404 ALA A O 1
ATOM 2963 N N . GLU A 1 428 ? 47.591 -1.548 46.453 1.00 38.77 405 GLU A N 1
ATOM 2964 C CA . GLU A 1 428 ? 47.607 -0.331 45.638 1.00 40.13 405 GLU A CA 1
ATOM 2965 C C . GLU A 1 428 ? 47.041 -0.562 44.219 1.00 40.09 405 GLU A C 1
ATOM 2966 O O . GLU A 1 428 ? 46.377 0.317 43.674 1.00 40.67 405 GLU A O 1
ATOM 2980 N N . GLU A 1 430 ? 44.668 -2.646 43.400 1.00 37.64 407 GLU A N 1
ATOM 2981 C CA . GLU A 1 430 ? 43.204 -2.587 43.616 1.00 38.05 407 GLU A CA 1
ATOM 2982 C C . GLU A 1 430 ? 42.663 -1.159 43.793 1.00 36.69 407 GLU A C 1
ATOM 2983 O O . GLU A 1 430 ? 41.541 -0.826 43.391 1.00 36.07 407 GLU A O 1
ATOM 2989 N N . GLU A 1 431 ? 43.469 -0.335 44.424 1.00 37.22 408 GLU A N 1
ATOM 2990 C CA . GLU A 1 431 ? 43.113 1.046 44.719 1.00 36.76 408 GLU A CA 1
ATOM 2991 C C . GLU A 1 431 ? 42.930 1.756 43.379 1.00 35.83 408 GLU A C 1
ATOM 2992 O O . GLU A 1 431 ? 41.908 2.413 43.152 1.00 34.35 408 GLU A O 1
ATOM 2998 N N . LEU A 1 432 ? 43.899 1.578 42.482 1.00 34.38 409 LEU A N 1
ATOM 2999 C CA . LEU A 1 432 ? 43.790 2.183 41.172 1.00 34.86 409 LEU A CA 1
ATOM 3000 C C . LEU A 1 432 ? 42.531 1.689 40.460 1.00 33.70 409 LEU A C 1
ATOM 3001 O O . LEU A 1 432 ? 41.771 2.509 39.920 1.00 32.38 409 LEU A O 1
ATOM 3006 N N . ALA A 1 433 ? 42.335 0.364 40.483 1.00 30.33 410 ALA A N 1
ATOM 3007 C CA . ALA A 1 433 ? 41.247 -0.268 39.806 1.00 29.87 410 ALA A CA 1
ATOM 3008 C C . ALA A 1 433 ? 39.928 0.315 40.282 1.00 30.47 410 ALA A C 1
ATOM 3009 O O . ALA A 1 433 ? 38.987 0.470 39.447 1.00 28.98 410 ALA A O 1
ATOM 3011 N N . ARG A 1 434 ? 39.820 0.587 41.597 1.00 28.84 411 ARG A N 1
ATOM 3012 C CA . ARG A 1 434 ? 38.591 1.203 42.164 1.00 29.00 411 ARG A CA 1
ATOM 3013 C C . ARG A 1 434 ? 38.441 2.633 41.738 1.00 28.64 411 ARG A C 1
ATOM 3014 O O . ARG A 1 434 ? 37.326 3.100 41.646 1.00 29.93 411 ARG A O 1
ATOM 3022 N N . GLY A 1 435 ? 39.531 3.296 41.400 1.00 28.25 412 GLY A N 1
ATOM 3023 C CA . GLY A 1 435 ? 39.464 4.740 41.069 1.00 30.43 412 GLY A CA 1
ATOM 3024 C C . GLY A 1 435 ? 39.171 5.005 39.590 1.00 29.35 412 GLY A C 1
ATOM 3025 O O . GLY A 1 435 ? 38.997 6.162 39.217 1.00 30.17 412 GLY A O 1
ATOM 3026 N N . PHE A 1 436 ? 39.177 3.980 38.722 1.00 28.68 413 PHE A N 1
ATOM 3027 C CA . PHE A 1 436 ? 38.949 4.238 37.254 1.00 29.91 413 PHE A CA 1
ATOM 3028 C C . PHE A 1 436 ? 37.494 4.596 36.992 1.00 28.54 413 PHE A C 1
ATOM 3029 O O . PHE A 1 436 ? 36.591 4.006 37.617 1.00 29.59 413 PHE A O 1
ATOM 3037 N N . GLN A 1 437 ? 37.242 5.524 36.072 1.00 28.30 414 GLN A N 1
ATOM 3038 C CA . GLN A 1 437 ? 35.839 5.691 35.627 1.00 28.36 414 GLN A CA 1
ATOM 3039 C C . GLN A 1 437 ? 35.539 4.587 34.590 1.00 26.39 414 GLN A C 1
ATOM 3040 O O . GLN A 1 437 ? 36.456 3.867 34.139 1.00 25.04 414 GLN A O 1
ATOM 3046 N N . GLY A 1 438 ? 34.282 4.487 34.158 1.00 23.96 415 GLY A N 1
ATOM 3047 C CA . GLY A 1 438 ? 33.847 3.403 33.343 1.00 21.51 415 GLY A CA 1
ATOM 3048 C C . GLY A 1 438 ? 34.658 3.346 32.063 1.00 20.00 415 GLY A C 1
ATOM 3049 O O . GLY A 1 438 ? 35.105 4.376 31.538 1.00 20.56 415 GLY A O 1
ATOM 3050 N N . GLN A 1 439 ? 34.876 2.127 31.571 1.00 20.25 416 GLN A N 1
ATOM 3051 C CA . GLN A 1 439 ? 35.757 1.835 30.426 1.00 20.51 416 GLN A CA 1
ATOM 3052 C C . GLN A 1 439 ? 35.017 0.865 29.484 1.00 21.01 416 GLN A C 1
ATOM 3053 O O . GLN A 1 439 ? 34.180 0.094 29.925 1.00 21.84 416 GLN A O 1
ATOM 3059 N N . LEU A 1 440 ? 35.382 0.869 28.207 1.00 21.20 417 LEU A N 1
ATOM 3060 C CA . LEU A 1 440 ? 34.930 -0.203 27.353 1.00 22.01 417 LEU A CA 1
ATOM 3061 C C . LEU A 1 440 ? 35.503 -1.523 27.871 1.00 21.10 417 LEU A C 1
ATOM 3062 O O . LEU A 1 440 ? 34.829 -2.537 27.900 1.00 19.42 417 LEU A O 1
ATOM 3067 N N . THR A 1 441 ? 36.805 -1.523 28.220 1.00 22.31 418 THR A N 1
ATOM 3068 C CA . THR A 1 441 ? 37.450 -2.792 28.535 1.00 20.28 418 THR A CA 1
ATOM 3069 C C . THR A 1 441 ? 38.352 -2.615 29.702 1.00 20.48 418 THR A C 1
ATOM 3070 O O . THR A 1 441 ? 38.823 -1.510 30.031 1.00 19.18 418 THR A O 1
ATOM 3074 N N . ALA A 1 442 ? 38.606 -3.737 30.353 1.00 19.52 419 ALA A N 1
ATOM 3075 C CA . ALA A 1 442 ? 39.776 -3.768 31.304 1.00 22.01 419 ALA A CA 1
ATOM 3076 C C . ALA A 1 442 ? 40.436 -5.096 31.135 1.00 22.32 419 ALA A C 1
ATOM 3077 O O . ALA A 1 442 ? 39.737 -6.080 30.877 1.00 22.48 419 ALA A O 1
ATOM 3079 N N . THR A 1 443 ? 41.790 -5.173 31.243 1.00 22.60 420 THR A N 1
ATOM 3080 C CA . THR A 1 443 ? 42.399 -6.496 30.951 1.00 24.53 420 THR A CA 1
ATOM 3081 C C . THR A 1 443 ? 43.298 -6.961 32.114 1.00 24.25 420 THR A C 1
ATOM 3082 O O . THR A 1 443 ? 43.932 -6.136 32.752 1.00 21.99 420 THR A O 1
ATOM 3086 N N . ILE A 1 444 ? 43.262 -8.243 32.398 1.00 22.25 421 ILE A N 1
ATOM 3087 C CA . ILE A 1 444 ? 44.204 -8.829 33.360 1.00 24.65 421 ILE A CA 1
ATOM 3088 C C . ILE A 1 444 ? 45.174 -9.782 32.643 1.00 25.26 421 ILE A C 1
ATOM 3089 O O . ILE A 1 444 ? 44.750 -10.733 31.967 1.00 27.05 421 ILE A O 1
ATOM 3094 N N . HIS A 1 445 ? 46.464 -9.544 32.810 1.00 26.48 422 HIS A N 1
ATOM 3095 C CA . HIS A 1 445 ? 47.484 -10.522 32.367 1.00 26.51 422 HIS A CA 1
ATOM 3096 C C . HIS A 1 445 ? 47.945 -11.331 33.569 1.00 28.21 422 HIS A C 1
ATOM 3097 O O . HIS A 1 445 ? 48.278 -10.762 34.600 1.00 27.47 422 HIS A O 1
ATOM 3112 N N . ASP A 1 447 ? 49.212 -15.489 35.233 1.00 35.27 424 ASP A N 1
ATOM 3113 C CA . ASP A 1 447 ? 49.521 -16.923 35.246 1.00 37.20 424 ASP A CA 1
ATOM 3114 C C . ASP A 1 447 ? 48.777 -17.546 36.391 1.00 37.42 424 ASP A C 1
ATOM 3115 O O . ASP A 1 447 ? 48.178 -16.844 37.235 1.00 35.87 424 ASP A O 1
ATOM 3120 N N . ALA A 1 448 ? 48.818 -18.867 36.456 1.00 37.18 425 ALA A N 1
ATOM 3121 C CA . ALA A 1 448 ? 48.037 -19.588 37.475 1.00 36.84 425 ALA A CA 1
ATOM 3122 C C . ALA A 1 448 ? 48.363 -19.156 38.920 1.00 36.32 425 ALA A C 1
ATOM 3123 O O . ALA A 1 448 ? 47.468 -19.140 39.778 1.00 36.48 425 ALA A O 1
ATOM 3125 N N . GLY A 1 449 ? 49.612 -18.728 39.170 1.00 35.01 426 GLY A N 1
ATOM 3126 C CA . GLY A 1 449 ? 50.018 -18.200 40.491 1.00 33.62 426 GLY A CA 1
ATOM 3127 C C . GLY A 1 449 ? 49.510 -16.787 40.834 1.00 32.55 426 GLY A C 1
ATOM 3128 O O . GLY A 1 449 ? 49.719 -16.296 41.954 1.00 31.44 426 GLY A O 1
ATOM 3129 N N . ASP A 1 450 ? 48.838 -16.132 39.876 1.00 30.84 427 ASP A N 1
ATOM 3130 C CA . ASP A 1 450 ? 48.288 -14.792 40.085 1.00 29.81 427 ASP A CA 1
ATOM 3131 C C . ASP A 1 450 ? 46.796 -14.854 40.492 1.00 29.61 427 ASP A C 1
ATOM 3132 O O . ASP A 1 450 ? 46.134 -13.831 40.598 1.00 28.31 427 ASP A O 1
ATOM 3137 N N . LEU A 1 451 ? 46.263 -16.055 40.713 1.00 29.79 428 LEU A N 1
ATOM 3138 C CA . LEU A 1 451 ? 44.815 -16.234 40.713 1.00 28.46 428 LEU A CA 1
ATOM 3139 C C . LEU A 1 451 ? 44.157 -15.400 41.839 1.00 29.45 428 LEU A C 1
ATOM 3140 O O . LEU A 1 451 ? 43.112 -14.749 41.629 1.00 29.56 428 LEU A O 1
ATOM 3145 N N . GLU A 1 452 ? 44.806 -15.391 43.005 1.00 28.63 429 GLU A N 1
ATOM 3146 C CA . GLU A 1 452 ? 44.253 -14.753 44.193 1.00 29.36 429 GLU A CA 1
ATOM 3147 C C . GLU A 1 452 ? 44.088 -13.269 43.931 1.00 28.28 429 GLU A C 1
ATOM 3148 O O . GLU A 1 452 ? 42.999 -12.716 44.219 1.00 28.89 429 GLU A O 1
ATOM 3154 N N . THR A 1 453 ? 45.121 -12.646 43.379 1.00 25.85 430 THR A N 1
ATOM 3155 C CA . THR A 1 453 ? 45.038 -11.209 42.995 1.00 27.51 430 THR A CA 1
ATOM 3156 C C . THR A 1 453 ? 43.980 -10.931 41.925 1.00 27.78 430 THR A C 1
ATOM 3157 O O . THR A 1 453 ? 43.192 -9.950 42.035 1.00 27.48 430 THR A O 1
ATOM 3161 N N . ALA A 1 454 ? 43.984 -11.772 40.898 1.00 27.89 431 ALA A N 1
ATOM 3162 C CA . ALA A 1 454 ? 43.004 -11.641 39.827 1.00 28.08 431 ALA A CA 1
ATOM 3163 C C . ALA A 1 454 ? 41.589 -11.697 40.410 1.00 28.79 431 ALA A C 1
ATOM 3164 O O . ALA A 1 454 ? 40.693 -10.975 39.931 1.00 28.38 431 ALA A O 1
ATOM 3166 N N . ARG A 1 455 ? 41.370 -12.534 41.419 1.00 29.31 432 ARG A N 1
ATOM 3167 C CA . ARG A 1 455 ? 40.049 -12.662 42.025 1.00 29.52 432 ARG A CA 1
ATOM 3168 C C . ARG A 1 455 ? 39.625 -11.445 42.835 1.00 30.31 432 ARG A C 1
ATOM 3169 O O . ARG A 1 455 ? 38.448 -11.252 42.996 1.00 29.21 432 ARG A O 1
ATOM 3177 N N . ARG A 1 456 ? 40.572 -10.647 43.334 1.00 29.03 433 ARG A N 1
ATOM 3178 C CA . ARG A 1 456 ? 40.243 -9.446 44.052 1.00 29.94 433 ARG A CA 1
ATOM 3179 C C . ARG A 1 456 ? 39.901 -8.425 42.983 1.00 29.03 433 ARG A C 1
ATOM 3180 O O . ARG A 1 456 ? 38.992 -7.642 43.170 1.00 30.17 433 ARG A O 1
ATOM 3188 N N . LEU A 1 457 ? 40.629 -8.447 41.865 1.00 27.45 434 LEU A N 1
ATOM 3189 C CA . LEU A 1 457 ? 40.431 -7.464 40.784 1.00 26.40 434 LEU A CA 1
ATOM 3190 C C . LEU A 1 457 ? 39.159 -7.677 39.975 1.00 25.17 434 LEU A C 1
ATOM 3191 O O . LEU A 1 457 ? 38.518 -6.671 39.668 1.00 23.78 434 LEU A O 1
ATOM 3196 N N . ARG A 1 458 ? 38.791 -8.925 39.680 1.00 23.44 435 ARG A N 1
ATOM 3197 C CA . ARG A 1 458 ? 37.658 -9.194 38.726 1.00 27.29 435 ARG A CA 1
ATOM 3198 C C . ARG A 1 458 ? 36.332 -8.512 39.132 1.00 27.28 435 ARG A C 1
ATOM 3199 O O . ARG A 1 458 ? 35.654 -7.904 38.270 1.00 28.46 435 ARG A O 1
ATOM 3207 N N . PRO A 1 459 ? 35.972 -8.581 40.431 1.00 26.48 436 PRO A N 1
ATOM 3208 C CA . PRO A 1 459 ? 34.673 -7.970 40.730 1.00 25.84 436 PRO A CA 1
ATOM 3209 C C . PRO A 1 459 ? 34.713 -6.461 40.628 1.00 25.21 436 PRO A C 1
ATOM 3210 O O . PRO A 1 459 ? 33.692 -5.894 40.357 1.00 27.12 436 PRO A O 1
ATOM 3214 N N . VAL A 1 460 ? 35.856 -5.811 40.843 1.00 22.99 437 VAL A N 1
ATOM 3215 C CA . VAL A 1 460 ? 35.962 -4.371 40.658 1.00 23.62 437 VAL A CA 1
ATOM 3216 C C . VAL A 1 460 ? 35.908 -4.070 39.108 1.00 24.35 437 VAL A C 1
ATOM 3217 O O . VAL A 1 460 ? 35.182 -3.177 38.672 1.00 25.46 437 VAL A O 1
ATOM 3221 N N . LEU A 1 461 ? 36.659 -4.821 38.297 1.00 25.59 438 LEU A N 1
ATOM 3222 C CA . LEU A 1 461 ? 36.753 -4.541 36.833 1.00 25.05 438 LEU A CA 1
ATOM 3223 C C . LEU A 1 461 ? 35.453 -4.856 36.079 1.00 25.36 438 LEU A C 1
ATOM 3224 O O . LEU A 1 461 ? 35.168 -4.161 35.097 1.00 26.10 438 LEU A O 1
ATOM 3229 N N . GLU A 1 462 ? 34.746 -5.907 36.480 1.00 23.77 439 GLU A N 1
ATOM 3230 C CA . GLU A 1 462 ? 33.410 -6.247 36.000 1.00 25.89 439 GLU A CA 1
ATOM 3231 C C . GLU A 1 462 ? 32.453 -5.010 36.051 1.00 23.96 439 GLU A C 1
ATOM 3232 O O . GLU A 1 462 ? 31.499 -4.931 35.248 1.00 22.65 439 GLU A O 1
ATOM 3238 N N . ARG A 1 463 ? 32.616 -4.158 37.078 1.00 23.11 440 ARG A N 1
ATOM 3239 C CA . ARG A 1 463 ? 31.677 -3.045 37.285 1.00 22.77 440 ARG A CA 1
ATOM 3240 C C . ARG A 1 463 ? 32.181 -1.825 36.563 1.00 23.87 440 ARG A C 1
ATOM 3241 O O . ARG A 1 463 ? 31.445 -0.899 36.361 1.00 22.61 440 ARG A O 1
ATOM 3249 N N . LYS A 1 464 ? 33.448 -1.826 36.157 1.00 21.73 441 LYS A N 1
ATOM 3250 C CA . LYS A 1 464 ? 34.040 -0.693 35.494 1.00 21.86 441 LYS A CA 1
ATOM 3251 C C . LYS A 1 464 ? 33.946 -0.837 33.939 1.00 21.24 441 LYS A C 1
ATOM 3252 O O . LYS A 1 464 ? 34.206 0.126 33.199 1.00 23.30 441 LYS A O 1
ATOM 3258 N N . ALA A 1 465 ? 33.721 -2.040 33.444 1.00 20.21 442 ALA A N 1
ATOM 3259 C CA . ALA A 1 465 ? 33.840 -2.213 31.995 1.00 20.24 442 ALA A CA 1
ATOM 3260 C C . ALA A 1 465 ? 32.833 -3.115 31.389 1.00 19.08 442 ALA A C 1
ATOM 3261 O O . ALA A 1 465 ? 32.359 -4.042 32.045 1.00 19.52 442 ALA A O 1
ATOM 3263 N N . GLY A 1 466 ? 32.542 -2.938 30.095 1.00 19.28 443 GLY A N 1
ATOM 3264 C CA . GLY A 1 466 ? 31.622 -3.919 29.492 1.00 19.11 443 GLY A CA 1
ATOM 3265 C C . GLY A 1 466 ? 32.254 -5.238 29.105 1.00 19.45 443 GLY A C 1
ATOM 3266 O O . GLY A 1 466 ? 31.553 -6.228 28.968 1.00 21.49 443 GLY A O 1
ATOM 3267 N N . ARG A 1 467 ? 33.582 -5.264 28.926 1.00 19.46 444 ARG A N 1
ATOM 3268 C CA . ARG A 1 467 ? 34.304 -6.486 28.508 1.00 19.45 444 ARG A CA 1
ATOM 3269 C C . ARG A 1 467 ? 35.593 -6.625 29.369 1.00 20.17 444 ARG A C 1
ATOM 3270 O O . ARG A 1 467 ? 36.344 -5.656 29.483 1.00 21.70 444 ARG A O 1
ATOM 3278 N N . VAL A 1 468 ? 35.718 -7.782 30.024 1.00 19.70 445 VAL A N 1
ATOM 3279 C CA . VAL A 1 468 ? 36.859 -8.089 30.896 1.00 21.59 445 VAL A CA 1
ATOM 3280 C C . VAL A 1 468 ? 37.603 -9.233 30.204 1.00 20.74 445 VAL A C 1
ATOM 3281 O O . VAL A 1 468 ? 37.035 -10.279 29.941 1.00 22.07 445 VAL A O 1
ATOM 3285 N N . LEU A 1 469 ? 38.850 -8.942 29.879 1.00 22.19 446 LEU A N 1
ATOM 3286 C CA . LEU A 1 469 ? 39.696 -9.821 29.083 1.00 26.53 446 LEU A CA 1
ATOM 3287 C C . LEU A 1 469 ? 40.786 -10.314 30.018 1.00 26.36 446 LEU A C 1
ATOM 3288 O O . LEU A 1 469 ? 41.269 -9.590 30.884 1.00 25.01 446 LEU A O 1
ATOM 3293 N N . VAL A 1 470 ? 41.165 -11.564 29.830 1.00 28.31 447 VAL A N 1
ATOM 3294 C CA . VAL A 1 470 ? 42.336 -12.163 30.481 1.00 29.35 447 VAL A CA 1
ATOM 3295 C C . VAL A 1 470 ? 43.308 -12.567 29.346 1.00 28.87 447 VAL A C 1
ATOM 3296 O O . VAL A 1 470 ? 42.894 -13.251 28.377 1.00 28.13 447 VAL A O 1
ATOM 3300 N N . ASN A 1 471 ? 44.576 -12.204 29.513 1.00 28.67 448 ASN A N 1
ATOM 3301 C CA . ASN A 1 471 ? 45.688 -12.688 28.643 1.00 27.72 448 ASN A CA 1
ATOM 3302 C C . ASN A 1 471 ? 45.349 -12.446 27.173 1.00 27.83 448 ASN A C 1
ATOM 3303 O O . ASN A 1 471 ? 45.293 -13.378 26.357 1.00 27.70 448 ASN A O 1
ATOM 3308 N N . GLY A 1 472 ? 45.102 -11.174 26.846 1.00 26.94 449 GLY A N 1
ATOM 3309 C CA . GLY A 1 472 ? 44.781 -10.834 25.490 1.00 25.33 449 GLY A CA 1
ATOM 3310 C C . GLY A 1 472 ? 44.939 -9.356 25.475 1.00 25.12 449 GLY A C 1
ATOM 3311 O O . GLY A 1 472 ? 45.257 -8.740 26.507 1.00 24.83 449 GLY A O 1
ATOM 3312 N N . PHE A 1 473 ? 44.731 -8.780 24.311 1.00 24.77 450 PHE A N 1
ATOM 3313 C CA . PHE A 1 473 ? 44.829 -7.338 24.157 1.00 25.56 450 PHE A CA 1
ATOM 3314 C C . PHE A 1 473 ? 43.464 -6.855 23.708 1.00 25.85 450 PHE A C 1
ATOM 3315 O O . PHE A 1 473 ? 42.818 -7.577 22.994 1.00 26.92 450 PHE A O 1
ATOM 3323 N N . PRO A 1 474 ? 43.023 -5.680 24.191 1.00 26.53 451 PRO A N 1
ATOM 3324 C CA . PRO A 1 474 ? 41.589 -5.360 23.991 1.00 26.85 451 PRO A CA 1
ATOM 3325 C C . PRO A 1 474 ? 41.276 -4.809 22.582 1.00 29.44 451 PRO A C 1
ATOM 3326 O O . PRO A 1 474 ? 40.085 -4.611 22.242 1.00 29.30 451 PRO A O 1
ATOM 3330 N N . THR A 1 475 ? 42.316 -4.575 21.775 1.00 27.83 452 THR A N 1
ATOM 3331 C CA . THR A 1 475 ? 42.113 -4.099 20.427 1.00 30.48 452 THR A CA 1
ATOM 3332 C C . THR A 1 475 ? 41.266 -5.005 19.535 1.00 31.53 452 THR A C 1
ATOM 3333 O O . THR A 1 475 ? 40.461 -4.506 18.816 1.00 35.08 452 THR A O 1
ATOM 3337 N N . GLY A 1 476 ? 41.323 -6.305 19.588 1.00 31.49 453 GLY A N 1
ATOM 3338 C CA . GLY A 1 476 ? 40.292 -6.923 18.709 1.00 31.42 453 GLY A CA 1
ATOM 3339 C C . GLY A 1 476 ? 38.883 -7.189 19.293 1.00 30.77 453 GLY A C 1
ATOM 3340 O O . GLY A 1 476 ? 38.731 -7.913 20.330 1.00 32.04 453 GLY A O 1
ATOM 3341 N N . VAL A 1 477 ? 37.852 -6.634 18.623 1.00 28.14 454 VAL A N 1
ATOM 3342 C CA . VAL A 1 477 ? 36.463 -6.752 19.078 1.00 25.89 454 VAL A CA 1
ATOM 3343 C C . VAL A 1 477 ? 35.729 -7.785 18.230 1.00 26.44 454 VAL A C 1
ATOM 3344 O O . VAL A 1 477 ? 35.395 -7.511 17.081 1.00 27.96 454 VAL A O 1
ATOM 3348 N N . GLU A 1 478 ? 35.552 -8.996 18.732 1.00 24.69 455 GLU A N 1
ATOM 3349 C CA . GLU A 1 478 ? 34.903 -10.041 17.925 1.00 26.53 455 GLU A CA 1
ATOM 3350 C C . GLU A 1 478 ? 33.415 -9.700 17.711 1.00 27.14 455 GLU A C 1
ATOM 3351 O O . GLU A 1 478 ? 32.764 -9.248 18.629 1.00 26.93 455 GLU A O 1
ATOM 3357 N N . VAL A 1 479 ? 32.924 -9.893 16.493 1.00 25.48 456 VAL A N 1
ATOM 3358 C CA . VAL A 1 479 ? 31.509 -9.702 16.150 1.00 24.40 456 VAL A CA 1
ATOM 3359 C C . VAL A 1 479 ? 30.789 -10.996 16.328 1.00 24.02 456 VAL A C 1
ATOM 3360 O O . VAL A 1 479 ? 30.612 -11.782 15.369 1.00 25.63 456 VAL A O 1
ATOM 3364 N N . VAL A 1 480 ? 30.389 -11.260 17.570 1.00 22.74 457 VAL A N 1
ATOM 3365 C CA . VAL A 1 480 ? 29.800 -12.553 17.947 1.00 23.65 457 VAL A CA 1
ATOM 3366 C C . VAL A 1 480 ? 28.558 -12.326 18.867 1.00 22.95 457 VAL A C 1
ATOM 3367 O O . VAL A 1 480 ? 28.390 -11.233 19.407 1.00 24.60 457 VAL A O 1
ATOM 3371 N N . ASP A 1 481 ? 27.719 -13.327 19.035 1.00 22.93 458 ASP A N 1
ATOM 3372 C CA . ASP A 1 481 ? 26.522 -13.220 19.864 1.00 24.12 458 ASP A CA 1
ATOM 3373 C C . ASP A 1 481 ? 26.859 -12.778 21.284 1.00 24.91 458 ASP A C 1
ATOM 3374 O O . ASP A 1 481 ? 26.062 -12.078 21.932 1.00 23.50 458 ASP A O 1
ATOM 3379 N N . SER A 1 482 ? 28.039 -13.213 21.770 1.00 22.12 459 SER A N 1
ATOM 3380 C CA . SER A 1 482 ? 28.521 -12.979 23.123 1.00 22.78 459 SER A CA 1
ATOM 3381 C C . SER A 1 482 ? 29.210 -11.644 23.382 1.00 22.17 459 SER A C 1
ATOM 3382 O O . SER A 1 482 ? 29.662 -11.432 24.530 1.00 22.29 459 SER A O 1
ATOM 3393 N N . VAL A 1 484 ? 30.106 -7.775 24.209 1.00 21.71 461 VAL A N 1
ATOM 3394 C CA . VAL A 1 484 ? 29.641 -6.541 24.834 1.00 23.58 461 VAL A CA 1
ATOM 3395 C C . VAL A 1 484 ? 30.660 -5.482 24.551 1.00 24.00 461 VAL A C 1
ATOM 3396 O O . VAL A 1 484 ? 31.719 -5.387 25.185 1.00 23.16 461 VAL A O 1
ATOM 3400 N N . HIS A 1 485 ? 30.290 -4.631 23.628 1.00 22.59 462 HIS A N 1
ATOM 3401 C CA . HIS A 1 485 ? 31.122 -3.544 23.268 1.00 21.90 462 HIS A CA 1
ATOM 3402 C C . HIS A 1 485 ? 30.415 -2.279 23.722 1.00 22.99 462 HIS A C 1
ATOM 3403 O O . HIS A 1 485 ? 29.417 -1.790 23.118 1.00 20.79 462 HIS A O 1
ATOM 3410 N N . GLY A 1 486 ? 30.943 -1.719 24.803 1.00 23.01 463 GLY A N 1
ATOM 3411 C CA . GLY A 1 486 ? 30.272 -0.625 25.490 1.00 22.75 463 GLY A CA 1
ATOM 3412 C C . GLY A 1 486 ? 30.791 -0.695 26.911 1.00 23.23 463 GLY A C 1
ATOM 3413 O O . GLY A 1 486 ? 31.509 -1.645 27.305 1.00 24.06 463 GLY A O 1
ATOM 3414 N N . GLY A 1 487 ? 30.384 0.242 27.725 1.00 22.58 464 GLY A N 1
ATOM 3415 C CA . GLY A 1 487 ? 30.693 0.121 29.178 1.00 21.50 464 GLY A CA 1
ATOM 3416 C C . GLY A 1 487 ? 30.060 1.265 29.926 1.00 22.10 464 GLY A C 1
ATOM 3417 O O . GLY A 1 487 ? 29.468 2.155 29.289 1.00 20.62 464 GLY A O 1
ATOM 3418 N N . PRO A 1 488 ? 30.268 1.308 31.264 1.00 21.00 465 PRO A N 1
ATOM 3419 C CA . PRO A 1 488 ? 29.665 2.363 32.066 1.00 21.36 465 PRO A CA 1
ATOM 3420 C C . PRO A 1 488 ? 30.076 3.742 31.645 1.00 21.15 465 PRO A C 1
ATOM 3421 O O . PRO A 1 488 ? 31.224 3.930 31.181 1.00 22.45 465 PRO A O 1
ATOM 3425 N N . TYR A 1 489 ? 29.159 4.708 31.827 1.00 19.36 466 TYR A N 1
ATOM 3426 C CA . TYR A 1 489 ? 29.473 6.078 31.456 1.00 20.69 466 TYR A CA 1
ATOM 3427 C C . TYR A 1 489 ? 30.779 6.463 32.228 1.00 21.39 466 TYR A C 1
ATOM 3428 O O . TYR A 1 489 ? 30.892 6.226 33.415 1.00 22.48 466 TYR A O 1
ATOM 3437 N N . PRO A 1 490 ? 31.704 7.151 31.608 1.00 21.34 467 PRO A N 1
ATOM 3438 C CA . PRO A 1 490 ? 31.689 7.850 30.379 1.00 21.79 467 PRO A CA 1
ATOM 3439 C C . PRO A 1 490 ? 32.200 7.071 29.205 1.00 20.74 467 PRO A C 1
ATOM 3440 O O . PRO A 1 490 ? 32.331 7.694 28.149 1.00 22.31 467 PRO A O 1
ATOM 3444 N N . ALA A 1 491 ? 32.345 5.749 29.329 1.00 19.22 468 ALA A N 1
ATOM 3445 C CA . ALA A 1 491 ? 32.749 4.927 28.197 1.00 19.08 468 ALA A CA 1
ATOM 3446 C C . ALA A 1 491 ? 31.647 4.907 27.110 1.00 19.55 468 ALA A C 1
ATOM 3447 O O . ALA A 1 491 ? 31.937 4.980 25.912 1.00 19.21 468 ALA A O 1
ATOM 3449 N N . SER A 1 492 ? 30.404 4.833 27.564 1.00 19.39 469 SER A N 1
ATOM 3450 C CA . SER A 1 492 ? 29.217 4.879 26.702 1.00 18.68 469 SER A CA 1
ATOM 3451 C C . SER A 1 492 ? 27.991 5.437 27.434 1.00 20.25 469 SER A C 1
ATOM 3452 O O . SER A 1 492 ? 28.040 5.604 28.650 1.00 19.49 469 SER A O 1
ATOM 3455 N N . THR A 1 493 ? 26.922 5.757 26.693 1.00 19.52 470 THR A N 1
ATOM 3456 C CA . THR A 1 493 ? 25.640 6.138 27.315 1.00 20.37 470 THR A CA 1
ATOM 3457 C C . THR A 1 493 ? 24.638 4.986 27.093 1.00 20.39 470 THR A C 1
ATOM 3458 O O . THR A 1 493 ? 23.399 5.197 27.170 1.00 19.50 470 THR A O 1
ATOM 3462 N N . ASN A 1 494 ? 25.171 3.757 26.916 1.00 19.44 471 ASN A N 1
ATOM 3463 C CA . ASN A 1 494 ? 24.370 2.621 26.492 1.00 19.22 471 ASN A CA 1
ATOM 3464 C C . ASN A 1 494 ? 23.526 2.041 27.615 1.00 18.61 471 ASN A C 1
ATOM 3465 O O . ASN A 1 494 ? 22.608 1.312 27.334 1.00 19.24 471 ASN A O 1
ATOM 3470 N N . PHE A 1 495 ? 23.844 2.396 28.863 1.00 18.56 472 PHE A N 1
ATOM 3471 C CA . PHE A 1 495 ? 23.149 1.889 30.058 1.00 18.84 472 PHE A CA 1
ATOM 3472 C C . PHE A 1 495 ? 22.971 0.381 29.956 1.00 19.86 472 PHE A C 1
ATOM 3473 O O . PHE A 1 495 ? 21.850 -0.135 30.153 1.00 19.53 472 PHE A O 1
ATOM 3481 N N . GLY A 1 496 ? 24.081 -0.296 29.645 1.00 20.86 473 GLY A N 1
ATOM 3482 C CA . GLY A 1 496 ? 24.070 -1.758 29.517 1.00 21.28 473 GLY A CA 1
ATOM 3483 C C . GLY A 1 496 ? 24.116 -2.254 28.084 1.00 22.94 473 GLY A C 1
ATOM 3484 O O . GLY A 1 496 ? 24.813 -3.242 27.837 1.00 23.97 473 GLY A O 1
ATOM 3485 N N . ALA A 1 497 ? 23.492 -1.570 27.099 1.00 20.32 474 ALA A N 1
ATOM 3486 C CA . ALA A 1 497 ? 23.437 -2.120 25.747 1.00 20.53 474 ALA A CA 1
ATOM 3487 C C . ALA A 1 497 ? 24.849 -2.243 25.142 1.00 20.22 474 ALA A C 1
ATOM 3488 O O . ALA A 1 497 ? 25.784 -1.493 25.496 1.00 21.12 474 ALA A O 1
ATOM 3490 N N . THR A 1 498 ? 24.985 -3.171 24.202 1.00 17.98 475 THR A N 1
ATOM 3491 C CA . THR A 1 498 ? 26.188 -3.310 23.399 1.00 18.78 475 THR A CA 1
ATOM 3492 C C . THR A 1 498 ? 25.962 -2.677 22.043 1.00 19.47 475 THR A C 1
ATOM 3493 O O . THR A 1 498 ? 24.825 -2.685 21.553 1.00 19.67 475 THR A O 1
ATOM 3497 N N . SER A 1 499 ? 27.014 -2.152 21.426 1.00 18.48 476 SER A N 1
ATOM 3498 C CA . SER A 1 499 ? 26.925 -1.662 20.056 1.00 21.12 476 SER A CA 1
ATOM 3499 C C . SER A 1 499 ? 27.409 -2.659 19.049 1.00 21.43 476 SER A C 1
ATOM 3500 O O . SER A 1 499 ? 27.350 -2.362 17.865 1.00 21.99 476 SER A O 1
ATOM 3503 N N . VAL A 1 500 ? 27.912 -3.824 19.503 1.00 20.92 477 VAL A N 1
ATOM 3504 C CA . VAL A 1 500 ? 28.487 -4.811 18.567 1.00 19.95 477 VAL A CA 1
ATOM 3505 C C . VAL A 1 500 ? 28.100 -6.169 19.055 1.00 20.08 477 VAL A C 1
ATOM 3506 O O . VAL A 1 500 ? 28.087 -6.410 20.272 1.00 21.01 477 VAL A O 1
ATOM 3510 N N . GLY A 1 501 ? 27.816 -7.087 18.127 1.00 19.93 478 GLY A N 1
ATOM 3511 C CA . GLY A 1 501 ? 27.263 -8.380 18.488 1.00 20.28 478 GLY A CA 1
ATOM 3512 C C . GLY A 1 501 ? 25.751 -8.345 18.383 1.00 21.28 478 GLY A C 1
ATOM 3513 O O . GLY A 1 501 ? 25.127 -7.240 18.327 1.00 20.54 478 GLY A O 1
ATOM 3514 N N . THR A 1 502 ? 25.137 -9.502 18.390 1.00 21.99 479 THR A N 1
ATOM 3515 C CA . THR A 1 502 ? 23.736 -9.593 18.017 1.00 22.16 479 THR A CA 1
ATOM 3516 C C . THR A 1 502 ? 22.830 -9.014 19.106 1.00 22.50 479 THR A C 1
ATOM 3517 O O . THR A 1 502 ? 21.692 -8.616 18.831 1.00 22.87 479 THR A O 1
ATOM 3529 N N . SER A 1 504 ? 23.049 -6.235 20.187 1.00 17.23 481 SER A N 1
ATOM 3530 C CA . SER A 1 504 ? 22.955 -4.768 19.972 1.00 17.41 481 SER A CA 1
ATOM 3531 C C . SER A 1 504 ? 21.610 -4.473 19.323 1.00 17.54 481 SER A C 1
ATOM 3532 O O . SER A 1 504 ? 21.136 -3.337 19.357 1.00 16.13 481 SER A O 1
ATOM 3535 N N . ILE A 1 505 ? 20.965 -5.529 18.804 1.00 17.13 482 ILE A N 1
ATOM 3536 C CA . ILE A 1 505 ? 19.620 -5.345 18.193 1.00 16.73 482 ILE A CA 1
ATOM 3537 C C . ILE A 1 505 ? 18.551 -4.840 19.210 1.00 17.03 482 ILE A C 1
ATOM 3538 O O . ILE A 1 505 ? 17.606 -4.122 18.843 1.00 17.78 482 ILE A O 1
ATOM 3543 N N . ARG A 1 506 ? 18.727 -5.175 20.477 1.00 17.16 483 ARG A N 1
ATOM 3544 C CA . ARG A 1 506 ? 17.852 -4.666 21.532 1.00 18.04 483 ARG A CA 1
ATOM 3545 C C . ARG A 1 506 ? 17.773 -3.173 21.625 1.00 17.30 483 ARG A C 1
ATOM 3546 O O . ARG A 1 506 ? 16.761 -2.687 22.161 1.00 17.16 483 ARG A O 1
ATOM 3554 N N . ARG A 1 507 ? 18.794 -2.449 21.151 1.00 16.71 484 ARG A N 1
ATOM 3555 C CA . ARG A 1 507 ? 18.711 -0.974 21.259 1.00 16.88 484 ARG A CA 1
ATOM 3556 C C . ARG A 1 507 ? 17.561 -0.420 20.444 1.00 17.28 484 ARG A C 1
ATOM 3557 O O . ARG A 1 507 ? 17.076 0.698 20.731 1.00 16.76 484 ARG A O 1
ATOM 3565 N N . PHE A 1 508 ? 17.167 -1.179 19.424 1.00 16.70 485 PHE A N 1
ATOM 3566 C CA . PHE A 1 508 ? 16.228 -0.707 18.418 1.00 17.76 485 PHE A CA 1
ATOM 3567 C C . PHE A 1 508 ? 14.895 -1.444 18.407 1.00 17.31 485 PHE A C 1
ATOM 3568 O O . PHE A 1 508 ? 14.128 -1.364 17.387 1.00 15.69 485 PHE A O 1
ATOM 3576 N N . LEU A 1 509 ? 14.574 -2.091 19.529 1.00 15.19 486 LEU A N 1
ATOM 3577 C CA . LEU A 1 509 ? 13.299 -2.803 19.614 1.00 15.56 486 LEU A CA 1
ATOM 3578 C C . LEU A 1 509 ? 12.568 -2.326 20.871 1.00 16.17 486 LEU A C 1
ATOM 3579 O O . LEU A 1 509 ? 13.228 -1.960 21.870 1.00 14.72 486 LEU A O 1
ATOM 3584 N N . ARG A 1 510 ? 11.241 -2.476 20.864 1.00 15.06 487 ARG A N 1
ATOM 3585 C CA . ARG A 1 510 ? 10.397 -2.260 22.053 1.00 15.64 487 ARG A CA 1
ATOM 3586 C C . ARG A 1 510 ? 9.411 -3.431 22.087 1.00 13.58 487 ARG A C 1
ATOM 3587 O O . ARG A 1 510 ? 8.783 -3.730 21.074 1.00 14.55 487 ARG A O 1
ATOM 3595 N N . PRO A 1 511 ? 9.178 -4.008 23.256 1.00 14.61 488 PRO A N 1
ATOM 3596 C CA . PRO A 1 511 ? 8.216 -5.087 23.283 1.00 14.40 488 PRO A CA 1
ATOM 3597 C C . PRO A 1 511 ? 6.793 -4.537 23.377 1.00 16.75 488 PRO A C 1
ATOM 3598 O O . PRO A 1 511 ? 6.568 -3.466 23.963 1.00 16.61 488 PRO A O 1
ATOM 3602 N N . VAL A 1 512 ? 5.833 -5.210 22.760 1.00 14.75 489 VAL A N 1
ATOM 3603 C CA . VAL A 1 512 ? 4.445 -4.875 22.887 1.00 15.30 489 VAL A CA 1
ATOM 3604 C C . VAL A 1 512 ? 3.658 -6.121 23.296 1.00 16.14 489 VAL A C 1
ATOM 3605 O O . VAL A 1 512 ? 3.991 -7.235 22.846 1.00 14.05 489 VAL A O 1
ATOM 3609 N N . ALA A 1 513 ? 2.696 -5.930 24.214 1.00 14.21 490 ALA A N 1
ATOM 3610 C CA . ALA A 1 513 ? 1.819 -6.983 24.708 1.00 14.70 490 ALA A CA 1
ATOM 3611 C C . ALA A 1 513 ? 0.502 -6.889 23.945 1.00 15.82 490 ALA A C 1
ATOM 3612 O O . ALA A 1 513 ? -0.053 -5.796 23.658 1.00 15.15 490 ALA A O 1
ATOM 3614 N N . TYR A 1 514 ? -0.019 -8.066 23.568 1.00 15.66 491 TYR A N 1
ATOM 3615 C CA . TYR A 1 514 ? -1.236 -8.147 22.801 1.00 17.15 491 TYR A CA 1
ATOM 3616 C C . TYR A 1 514 ? -2.192 -9.007 23.597 1.00 17.60 491 TYR A C 1
ATOM 3617 O O . TYR A 1 514 ? -1.879 -10.181 23.819 1.00 18.58 491 TYR A O 1
ATOM 3626 N N . GLN A 1 515 ? -3.301 -8.431 24.058 1.00 16.06 492 GLN A N 1
ATOM 3627 C CA . GLN A 1 515 ? -4.174 -9.122 25.029 1.00 15.14 492 GLN A CA 1
ATOM 3628 C C . GLN A 1 515 ? -5.520 -9.488 24.386 1.00 15.68 492 GLN A C 1
ATOM 3629 O O . GLN A 1 515 ? -6.219 -8.652 23.808 1.00 16.83 492 GLN A O 1
ATOM 3635 N N . ASN A 1 516 ? -5.919 -10.773 24.514 1.00 17.98 493 ASN A N 1
ATOM 3636 C CA . ASN A 1 516 ? -7.206 -11.259 23.983 1.00 16.38 493 ASN A CA 1
ATOM 3637 C C . ASN A 1 516 ? -7.321 -11.041 22.478 1.00 16.82 493 ASN A C 1
ATOM 3638 O O . ASN A 1 516 ? -8.400 -10.842 21.922 1.00 18.25 493 ASN A O 1
ATOM 3651 N N . PRO A 1 518 ? -7.540 -11.755 18.550 1.00 24.70 495 PRO A N 1
ATOM 3652 C CA . PRO A 1 518 ? -7.848 -12.830 17.554 1.00 25.64 495 PRO A CA 1
ATOM 3653 C C . PRO A 1 518 ? -6.630 -13.124 16.729 1.00 26.96 495 PRO A C 1
ATOM 3654 O O . PRO A 1 518 ? -5.874 -12.221 16.345 1.00 24.09 495 PRO A O 1
ATOM 3658 N N . GLU A 1 519 ? -6.436 -14.400 16.434 1.00 28.51 496 GLU A N 1
ATOM 3659 C CA . GLU A 1 519 ? -5.314 -14.826 15.635 1.00 31.52 496 GLU A CA 1
ATOM 3660 C C . GLU A 1 519 ? -5.152 -14.039 14.335 1.00 30.86 496 GLU A C 1
ATOM 3661 O O . GLU A 1 519 ? -4.036 -13.638 13.983 1.00 30.76 496 GLU A O 1
ATOM 3667 N N . ASP A 1 520 ? -6.257 -13.717 13.659 1.00 31.57 497 ASP A N 1
ATOM 3668 C CA . ASP A 1 520 ? -6.126 -13.000 12.380 1.00 33.66 497 ASP A CA 1
ATOM 3669 C C . ASP A 1 520 ? -5.840 -11.528 12.520 1.00 32.78 497 ASP A C 1
ATOM 3670 O O . ASP A 1 520 ? -5.747 -10.845 11.512 1.00 33.24 497 ASP A O 1
ATOM 3675 N N . LEU A 1 521 ? -5.781 -11.035 13.753 1.00 29.74 498 LEU A N 1
ATOM 3676 C CA . LEU A 1 521 ? -5.425 -9.649 13.958 1.00 29.03 498 LEU A CA 1
ATOM 3677 C C . LEU A 1 521 ? -3.979 -9.493 14.460 1.00 28.61 498 LEU A C 1
ATOM 3678 O O . LEU A 1 521 ? -3.368 -8.424 14.324 1.00 29.23 498 LEU A O 1
ATOM 3683 N N . LEU A 1 522 ? -3.394 -10.569 14.976 1.00 29.38 499 LEU A N 1
ATOM 3684 C CA . LEU A 1 522 ? -2.014 -10.542 15.447 1.00 31.28 499 LEU A CA 1
ATOM 3685 C C . LEU A 1 522 ? -1.049 -10.061 14.368 1.00 33.86 499 LEU A C 1
ATOM 3686 O O . LEU A 1 522 ? -1.325 -10.273 13.157 1.00 32.52 499 LEU A O 1
ATOM 3691 N N . PRO A 1 523 ? 0.068 -9.404 14.783 1.00 34.55 500 PRO A N 1
ATOM 3692 C CA . PRO A 1 523 ? 1.064 -9.024 13.777 1.00 36.29 500 PRO A CA 1
ATOM 3693 C C . PRO A 1 523 ? 1.778 -10.294 13.254 1.00 37.58 500 PRO A C 1
ATOM 3694 O O . PRO A 1 523 ? 1.819 -11.318 13.940 1.00 35.14 500 PRO A O 1
ATOM 3698 N N . GLU A 1 524 ? 2.277 -10.221 12.024 1.00 39.12 501 GLU A N 1
ATOM 3699 C CA . GLU A 1 524 ? 3.011 -11.323 11.408 1.00 41.78 501 GLU A CA 1
ATOM 3700 C C . GLU A 1 524 ? 4.151 -11.874 12.236 1.00 41.91 501 GLU A C 1
ATOM 3701 O O . GLU A 1 524 ? 4.499 -13.050 12.116 1.00 41.65 501 GLU A O 1
ATOM 3707 N N . ASP A 1 525 ? 4.745 -10.999 13.051 1.00 42.45 502 ASP A N 1
ATOM 3708 C CA . ASP A 1 525 ? 5.908 -11.367 13.841 1.00 42.29 502 ASP A CA 1
ATOM 3709 C C . ASP A 1 525 ? 5.713 -12.647 14.575 1.00 40.11 502 ASP A C 1
ATOM 3710 O O . ASP A 1 525 ? 6.689 -13.325 14.797 1.00 41.21 502 ASP A O 1
ATOM 3715 N N . PHE A 1 526 ? 4.468 -12.967 14.936 1.00 37.98 503 PHE A N 1
ATOM 3716 C CA . PHE A 1 526 ? 4.134 -14.221 15.590 1.00 36.28 503 PHE A CA 1
ATOM 3717 C C . PHE A 1 526 ? 4.125 -15.373 14.587 1.00 38.41 503 PHE A C 1
ATOM 3718 O O . PHE A 1 526 ? 4.293 -16.506 15.034 1.00 39.55 503 PHE A O 1
ATOM 3726 N N . PHE B 1 26 ? -1.652 -3.151 65.031 1.00 32.01 3 PHE B N 1
ATOM 3727 C CA . PHE B 1 26 ? -0.343 -2.495 64.575 1.00 31.99 3 PHE B CA 1
ATOM 3728 C C . PHE B 1 26 ? -0.304 -1.021 64.935 1.00 30.70 3 PHE B C 1
ATOM 3729 O O . PHE B 1 26 ? -1.207 -0.251 64.571 1.00 30.74 3 PHE B O 1
ATOM 3737 N N . THR B 1 27 ? 0.736 -0.663 65.679 1.00 31.22 4 THR B N 1
ATOM 3738 C CA . THR B 1 27 ? 1.022 0.726 66.002 1.00 31.53 4 THR B CA 1
ATOM 3739 C C . THR B 1 27 ? 2.369 1.114 65.427 1.00 30.89 4 THR B C 1
ATOM 3740 O O . THR B 1 27 ? 3.410 0.669 65.895 1.00 29.74 4 THR B O 1
ATOM 3744 N N . PRO B 1 28 ? 2.359 1.989 64.424 1.00 30.40 5 PRO B N 1
ATOM 3745 C CA . PRO B 1 28 ? 3.657 2.305 63.753 1.00 30.52 5 PRO B CA 1
ATOM 3746 C C . PRO B 1 28 ? 4.687 2.898 64.723 1.00 31.54 5 PRO B C 1
ATOM 3747 O O . PRO B 1 28 ? 4.296 3.669 65.591 1.00 33.61 5 PRO B O 1
ATOM 3751 N N . LYS B 1 29 ? 5.968 2.555 64.575 1.00 31.28 6 LYS B N 1
ATOM 3752 C CA . LYS B 1 29 ? 7.099 3.264 65.231 1.00 31.49 6 LYS B CA 1
ATOM 3753 C C . LYS B 1 29 ? 7.378 4.619 64.639 1.00 29.24 6 LYS B C 1
ATOM 3754 O O . LYS B 1 29 ? 8.014 5.461 65.288 1.00 28.83 6 LYS B O 1
ATOM 3760 N N . GLY B 1 30 ? 7.064 4.797 63.349 1.00 26.67 7 GLY B N 1
ATOM 3761 C CA . GLY B 1 30 ? 7.304 6.044 62.704 1.00 25.93 7 GLY B CA 1
ATOM 3762 C C . GLY B 1 30 ? 8.736 6.306 62.244 1.00 25.87 7 GLY B C 1
ATOM 3763 O O . GLY B 1 30 ? 9.044 7.411 61.807 1.00 28.27 7 GLY B O 1
ATOM 3764 N N . LYS B 1 31 ? 9.590 5.294 62.241 1.00 23.99 8 LYS B N 1
ATOM 3765 C CA . LYS B 1 31 ? 11.028 5.487 61.951 1.00 23.51 8 LYS B CA 1
ATOM 3766 C C . LYS B 1 31 ? 11.302 5.065 60.505 1.00 23.29 8 LYS B C 1
ATOM 3767 O O . LYS B 1 31 ? 10.612 4.204 59.989 1.00 22.92 8 LYS B O 1
ATOM 3773 N N . HIS B 1 32 ? 12.288 5.690 59.889 1.00 23.00 9 HIS B N 1
ATOM 3774 C CA . HIS B 1 32 ? 12.966 5.199 58.686 1.00 22.73 9 HIS B CA 1
ATOM 3775 C C . HIS B 1 32 ? 13.673 3.883 58.988 1.00 23.91 9 HIS B C 1
ATOM 3776 O O . HIS B 1 32 ? 14.102 3.661 60.124 1.00 24.33 9 HIS B O 1
ATOM 3783 N N . LEU B 1 33 ? 13.833 3.018 57.976 1.00 22.91 10 LEU B N 1
ATOM 3784 C CA . LEU B 1 33 ? 14.677 1.840 58.083 1.00 21.32 10 LEU B CA 1
ATOM 3785 C C . LEU B 1 33 ? 15.914 2.082 57.197 1.00 22.88 10 LEU B C 1
ATOM 3786 O O . LEU B 1 33 ? 15.781 2.162 55.971 1.00 18.36 10 LEU B O 1
ATOM 3791 N N . VAL B 1 34 ? 17.093 2.262 57.818 1.00 22.64 11 VAL B N 1
ATOM 3792 C CA . VAL B 1 34 ? 18.296 2.533 57.029 1.00 25.13 11 VAL B CA 1
ATOM 3793 C C . VAL B 1 34 ? 19.273 1.455 57.365 1.00 26.56 11 VAL B C 1
ATOM 3794 O O . VAL B 1 34 ? 19.807 1.385 58.488 1.00 27.95 11 VAL B O 1
ATOM 3798 N N . ALA B 1 35 ? 19.465 0.554 56.407 1.00 26.86 12 ALA B N 1
ATOM 3799 C CA . ALA B 1 35 ? 20.385 -0.535 56.573 1.00 26.72 12 ALA B CA 1
ATOM 3800 C C . ALA B 1 35 ? 20.318 -1.205 57.964 1.00 27.28 12 ALA B C 1
ATOM 3801 O O . ALA B 1 35 ? 21.320 -1.255 58.652 1.00 28.87 12 ALA B O 1
ATOM 3803 N N . GLY B 1 36 ? 19.167 -1.744 58.337 1.00 26.17 13 GLY B N 1
ATOM 3804 C CA . GLY B 1 36 ? 19.019 -2.562 59.525 1.00 25.49 13 GLY B CA 1
ATOM 3805 C C . GLY B 1 36 ? 18.749 -1.758 60.804 1.00 26.94 13 GLY B C 1
ATOM 3806 O O . GLY B 1 36 ? 18.471 -2.375 61.839 1.00 27.21 13 GLY B O 1
ATOM 3807 N N . GLU B 1 37 ? 18.785 -0.412 60.718 1.00 25.30 14 GLU B N 1
ATOM 3808 C CA . GLU B 1 37 ? 18.563 0.494 61.848 1.00 26.87 14 GLU B CA 1
ATOM 3809 C C . GLU B 1 37 ? 17.337 1.349 61.638 1.00 26.20 14 GLU B C 1
ATOM 3810 O O . GLU B 1 37 ? 17.114 1.818 60.526 1.00 25.33 14 GLU B O 1
ATOM 3816 N N . TRP B 1 38 ? 16.514 1.487 62.693 1.00 25.22 15 TRP B N 1
ATOM 3817 C CA . TRP B 1 38 ? 15.304 2.290 62.671 1.00 24.62 15 TRP B CA 1
ATOM 3818 C C . TRP B 1 38 ? 15.632 3.673 63.205 1.00 26.17 15 TRP B C 1
ATOM 3819 O O . TRP B 1 38 ? 16.051 3.832 64.394 1.00 26.95 15 TRP B O 1
ATOM 3830 N N . LEU B 1 39 ? 15.498 4.691 62.364 1.00 23.74 16 LEU B N 1
ATOM 3831 C CA . LEU B 1 39 ? 16.083 5.968 62.652 1.00 24.62 16 LEU B CA 1
ATOM 3832 C C . LEU B 1 39 ? 15.078 7.095 62.650 1.00 24.49 16 LEU B C 1
ATOM 3833 O O . LEU B 1 39 ? 14.103 7.073 61.887 1.00 23.60 16 LEU B O 1
ATOM 3838 N N . ASP B 1 40 ? 15.303 8.090 63.507 1.00 24.11 17 ASP B N 1
ATOM 3839 C CA . ASP B 1 40 ? 14.533 9.334 63.453 1.00 24.61 17 ASP B CA 1
ATOM 3840 C C . ASP B 1 40 ? 14.914 10.202 62.284 1.00 24.36 17 ASP B C 1
ATOM 3841 O O . ASP B 1 40 ? 15.879 9.898 61.596 1.00 23.85 17 ASP B O 1
ATOM 3846 N N . GLY B 1 41 ? 14.160 11.289 62.051 1.00 23.57 18 GLY B N 1
ATOM 3847 C CA . GLY B 1 41 ? 14.398 12.191 60.933 1.00 24.44 18 GLY B CA 1
ATOM 3848 C C . GLY B 1 41 ? 14.365 13.616 61.397 1.00 25.26 18 GLY B C 1
ATOM 3849 O O . GLY B 1 41 ? 14.598 13.871 62.630 1.00 26.90 18 GLY B O 1
ATOM 3850 N N . ALA B 1 42 ? 14.062 14.526 60.474 1.00 23.69 19 ALA B N 1
ATOM 3851 C CA . ALA B 1 42 ? 13.912 15.947 60.760 1.00 24.96 19 ALA B CA 1
ATOM 3852 C C . ALA B 1 42 ? 12.522 16.253 61.318 1.00 24.48 19 ALA B C 1
ATOM 3853 O O . ALA B 1 42 ? 11.663 16.864 60.669 1.00 25.08 19 ALA B O 1
ATOM 3855 N N . GLY B 1 43 ? 12.341 15.835 62.559 1.00 26.37 20 GLY B N 1
ATOM 3856 C CA . GLY B 1 43 ? 11.006 15.858 63.185 1.00 28.55 20 GLY B CA 1
ATOM 3857 C C . GLY B 1 43 ? 10.053 14.789 62.599 1.00 27.70 20 GLY B C 1
ATOM 3858 O O . GLY B 1 43 ? 10.530 13.780 62.032 1.00 25.29 20 GLY B O 1
ATOM 3859 N N . THR B 1 44 ? 8.737 15.030 62.717 1.00 27.78 21 THR B N 1
ATOM 3860 C CA . THR B 1 44 ? 7.708 14.067 62.251 1.00 26.54 21 THR B CA 1
ATOM 3861 C C . THR B 1 44 ? 6.721 14.762 61.295 1.00 27.45 21 THR B C 1
ATOM 3862 O O . THR B 1 44 ? 6.680 16.003 61.264 1.00 27.56 21 THR B O 1
ATOM 3866 N N . PHE B 1 45 ? 5.934 13.998 60.494 1.00 25.46 22 PHE B N 1
ATOM 3867 C CA . PHE B 1 45 ? 4.794 14.534 59.781 1.00 24.41 22 PHE B CA 1
ATOM 3868 C C . PHE B 1 45 ? 3.662 13.580 60.136 1.00 26.01 22 PHE B C 1
ATOM 3869 O O . PHE B 1 45 ? 3.909 12.446 60.486 1.00 25.48 22 PHE B O 1
ATOM 3877 N N . ALA B 1 46 ? 2.422 14.042 60.034 1.00 26.24 23 ALA B N 1
ATOM 3878 C CA . ALA B 1 46 ? 1.251 13.209 60.414 1.00 26.81 23 ALA B CA 1
ATOM 3879 C C . ALA B 1 46 ? 0.664 12.508 59.188 1.00 25.59 23 ALA B C 1
ATOM 3880 O O . ALA B 1 46 ? 0.471 13.153 58.187 1.00 25.29 23 ALA B O 1
ATOM 3882 N N . SER B 1 47 ? 0.396 11.199 59.282 1.00 24.78 24 SER B N 1
ATOM 3883 C CA . SER B 1 47 ? -0.436 10.540 58.263 1.00 23.91 24 SER B CA 1
ATOM 3884 C C . SER B 1 47 ? -1.830 11.224 58.200 1.00 26.23 24 SER B C 1
ATOM 3885 O O . SER B 1 47 ? -2.212 11.927 59.143 1.00 24.81 24 SER B O 1
ATOM 3888 N N . ALA B 1 48 ? -2.541 11.073 57.068 1.00 25.55 25 ALA B N 1
ATOM 3889 C CA . ALA B 1 48 ? -3.847 11.697 56.841 1.00 25.21 25 ALA B CA 1
ATOM 3890 C C . ALA B 1 48 ? -4.839 10.544 56.501 1.00 24.78 25 ALA B C 1
ATOM 3891 O O . ALA B 1 48 ? -5.318 10.424 55.393 1.00 26.32 25 ALA B O 1
ATOM 3893 N N . PRO B 1 49 ? -5.153 9.690 57.478 1.00 24.73 26 PRO B N 1
ATOM 3894 C CA . PRO B 1 49 ? -5.913 8.554 56.988 1.00 24.77 26 PRO B CA 1
ATOM 3895 C C . PRO B 1 49 ? -7.396 8.871 56.693 1.00 26.10 26 PRO B C 1
ATOM 3896 O O . PRO B 1 49 ? -7.952 9.869 57.234 1.00 25.34 26 PRO B O 1
ATOM 3900 N N . ALA B 1 50 ? -8.005 8.080 55.809 1.00 24.50 27 ALA B N 1
ATOM 3901 C CA . ALA B 1 50 ? -9.451 8.205 55.589 1.00 25.52 27 ALA B CA 1
ATOM 3902 C C . ALA B 1 50 ? -10.246 7.871 56.848 1.00 25.59 27 ALA B C 1
ATOM 3903 O O . ALA B 1 50 ? -11.314 8.439 57.054 1.00 26.74 27 ALA B O 1
ATOM 3905 N N . HIS B 1 51 ? -9.806 6.893 57.630 1.00 25.66 28 HIS B N 1
ATOM 3906 C CA . HIS B 1 51 ? -10.464 6.545 58.899 1.00 26.66 28 HIS B CA 1
ATOM 3907 C C . HIS B 1 51 ? -9.405 5.961 59.808 1.00 27.19 28 HIS B C 1
ATOM 3908 O O . HIS B 1 51 ? -8.338 5.549 59.309 1.00 26.25 28 HIS B O 1
ATOM 3915 N N . GLY B 1 52 ? -9.656 5.881 61.112 1.00 25.92 29 GLY B N 1
ATOM 3916 C CA . GLY B 1 52 ? -8.597 5.341 62.009 1.00 25.70 29 GLY B CA 1
ATOM 3917 C C . GLY B 1 52 ? -7.745 6.487 62.575 1.00 25.47 29 GLY B C 1
ATOM 3918 O O . GLY B 1 52 ? -7.908 7.635 62.195 1.00 26.39 29 GLY B O 1
ATOM 3919 N N . PRO B 1 53 ? -6.818 6.173 63.457 1.00 24.48 30 PRO B N 1
ATOM 3920 C CA . PRO B 1 53 ? -5.884 7.219 64.023 1.00 26.21 30 PRO B CA 1
ATOM 3921 C C . PRO B 1 53 ? -4.780 7.732 63.046 1.00 26.32 30 PRO B C 1
ATOM 3922 O O . PRO B 1 53 ? -4.203 6.893 62.291 1.00 25.68 30 PRO B O 1
ATOM 3926 N N . ALA B 1 54 ? -4.532 9.041 63.023 1.00 25.64 31 ALA B N 1
ATOM 3927 C CA . ALA B 1 54 ? -3.278 9.539 62.385 1.00 26.98 31 ALA B CA 1
ATOM 3928 C C . ALA B 1 54 ? -2.046 9.110 63.225 1.00 27.44 31 ALA B C 1
ATOM 3929 O O . ALA B 1 54 ? -2.145 8.879 64.475 1.00 27.85 31 ALA B O 1
ATOM 3931 N N . HIS B 1 55 ? -0.918 8.868 62.555 1.00 26.21 32 HIS B N 1
ATOM 3932 C CA . HIS B 1 55 ? 0.301 8.519 63.257 1.00 25.14 32 HIS B CA 1
ATOM 3933 C C . HIS B 1 55 ? 1.410 9.464 62.809 1.00 24.80 32 HIS B C 1
ATOM 3934 O O . HIS B 1 55 ? 1.319 10.057 61.749 1.00 26.38 32 HIS B O 1
ATOM 3941 N N . ASP B 1 56 ? 2.440 9.660 63.649 1.00 24.49 33 ASP B N 1
ATOM 3942 C CA . ASP B 1 56 ? 3.547 10.545 63.291 1.00 24.09 33 ASP B CA 1
ATOM 3943 C C . ASP B 1 56 ? 4.725 9.705 62.761 1.00 24.01 33 ASP B C 1
ATOM 3944 O O . ASP B 1 56 ? 5.029 8.638 63.319 1.00 24.78 33 ASP B O 1
ATOM 3949 N N . PHE B 1 57 ? 5.375 10.222 61.722 1.00 21.60 34 PHE B N 1
ATOM 3950 C CA . PHE B 1 57 ? 6.384 9.498 60.994 1.00 21.49 34 PHE B CA 1
ATOM 3951 C C . PHE B 1 57 ? 7.599 10.406 60.829 1.00 21.41 34 PHE B C 1
ATOM 3952 O O . PHE B 1 57 ? 7.443 11.598 60.614 1.00 22.30 34 PHE B O 1
ATOM 3960 N N . ALA B 1 58 ? 8.798 9.817 60.872 1.00 22.26 35 ALA B N 1
ATOM 3961 C CA . ALA B 1 58 ? 10.042 10.590 60.658 1.00 21.49 35 ALA B CA 1
ATOM 3962 C C . ALA B 1 58 ? 10.101 11.275 59.296 1.00 22.46 35 ALA B C 1
ATOM 3963 O O . ALA B 1 58 ? 9.756 10.682 58.245 1.00 20.59 35 ALA B O 1
ATOM 3965 N N . VAL B 1 59 ? 10.581 12.524 59.270 1.00 20.22 36 VAL B N 1
ATOM 3966 C CA . VAL B 1 59 ? 10.759 13.236 58.031 1.00 20.54 36 VAL B CA 1
ATOM 3967 C C . VAL B 1 59 ? 12.120 12.861 57.449 1.00 20.65 36 VAL B C 1
ATOM 3968 O O . VAL B 1 59 ? 13.166 12.874 58.183 1.00 20.45 36 VAL B O 1
ATOM 3972 N N . GLY B 1 60 ? 12.117 12.524 56.155 1.00 19.76 37 GLY B N 1
ATOM 3973 C CA . GLY B 1 60 ? 13.384 12.145 55.489 1.00 21.41 37 GLY B CA 1
ATOM 3974 C C . GLY B 1 60 ? 14.303 13.373 55.256 1.00 20.18 37 GLY B C 1
ATOM 3975 O O . GLY B 1 60 ? 13.865 14.512 55.180 1.00 21.06 37 GLY B O 1
ATOM 3976 N N . THR B 1 61 ? 15.593 13.122 55.127 1.00 19.71 38 THR B N 1
ATOM 3977 C CA . THR B 1 61 ? 16.562 14.201 54.894 1.00 21.49 38 THR B CA 1
ATOM 3978 C C . THR B 1 61 ? 17.583 13.750 53.849 1.00 22.69 38 THR B C 1
ATOM 3979 O O . THR B 1 61 ? 17.810 12.537 53.628 1.00 21.37 38 THR B O 1
ATOM 3983 N N . VAL B 1 62 ? 18.335 14.716 53.324 1.00 22.44 39 VAL B N 1
ATOM 3984 C CA . VAL B 1 62 ? 19.486 14.379 52.504 1.00 23.52 39 VAL B CA 1
ATOM 3985 C C . VAL B 1 62 ? 20.523 13.483 53.169 1.00 23.90 39 VAL B C 1
ATOM 3986 O O . VAL B 1 62 ? 21.105 12.555 52.535 1.00 23.27 39 VAL B O 1
ATOM 3990 N N . GLU B 1 63 ? 20.784 13.719 54.459 1.00 24.13 40 GLU B N 1
ATOM 3991 C CA . GLU B 1 63 ? 21.818 12.963 55.109 1.00 24.04 40 GLU B CA 1
ATOM 3992 C C . GLU B 1 63 ? 21.392 11.514 55.228 1.00 22.19 40 GLU B C 1
ATOM 3993 O O . GLU B 1 63 ? 22.235 10.591 55.202 1.00 21.23 40 GLU B O 1
ATOM 3999 N N . LEU B 1 64 ? 20.078 11.306 55.396 1.00 20.72 41 LEU B N 1
ATOM 4000 C CA . LEU B 1 64 ? 19.583 9.941 55.528 1.00 21.00 41 LEU B CA 1
ATOM 4001 C C . LEU B 1 64 ? 19.636 9.242 54.145 1.00 20.51 41 LEU B C 1
ATOM 4002 O O . LEU B 1 64 ? 19.995 8.045 54.056 1.00 21.62 41 LEU B O 1
ATOM 4007 N N . VAL B 1 65 ? 19.316 9.987 53.098 1.00 19.55 42 VAL B N 1
ATOM 4008 C CA . VAL B 1 65 ? 19.527 9.472 51.701 1.00 19.93 42 VAL B CA 1
ATOM 4009 C C . VAL B 1 65 ? 21.002 9.027 51.573 1.00 21.94 42 VAL B C 1
ATOM 4010 O O . VAL B 1 65 ? 21.304 7.903 51.093 1.00 19.66 42 VAL B O 1
ATOM 4014 N N . ASN B 1 66 ? 21.933 9.855 52.062 1.00 21.85 43 ASN B N 1
ATOM 4015 C CA . ASN B 1 66 ? 23.354 9.564 51.827 1.00 21.80 43 ASN B CA 1
ATOM 4016 C C . ASN B 1 66 ? 23.705 8.301 52.554 1.00 21.46 43 ASN B C 1
ATOM 4017 O O . ASN B 1 66 ? 24.437 7.425 52.036 1.00 21.81 43 ASN B O 1
ATOM 4022 N N . ARG B 1 67 ? 23.189 8.178 53.770 1.00 20.98 44 ARG B N 1
ATOM 4023 C CA . ARG B 1 67 ? 23.486 6.997 54.603 1.00 21.96 44 ARG B CA 1
ATOM 4024 C C . ARG B 1 67 ? 22.940 5.707 53.980 1.00 20.61 44 ARG B C 1
ATOM 4025 O O . ARG B 1 67 ? 23.657 4.638 53.947 1.00 20.74 44 ARG B O 1
ATOM 4033 N N . ALA B 1 68 ? 21.696 5.768 53.501 1.00 20.76 45 ALA B N 1
ATOM 4034 C CA . ALA B 1 68 ? 21.090 4.589 52.838 1.00 20.03 45 ALA B CA 1
ATOM 4035 C C . ALA B 1 68 ? 21.904 4.212 51.561 1.00 19.18 45 ALA B C 1
ATOM 4036 O O . ALA B 1 68 ? 22.137 3.040 51.308 1.00 20.34 45 ALA B O 1
ATOM 4038 N N . CYS B 1 69 ? 22.234 5.208 50.743 1.00 17.28 46 CYS B N 1
ATOM 4039 C CA . CYS B 1 69 ? 23.004 4.955 49.509 1.00 18.45 46 CYS B CA 1
ATOM 4040 C C . CYS B 1 69 ? 24.401 4.452 49.760 1.00 19.18 46 CYS B C 1
ATOM 4041 O O . CYS B 1 69 ? 24.861 3.539 49.052 1.00 18.28 46 CYS B O 1
ATOM 4044 N N . GLU B 1 70 ? 25.086 4.967 50.784 1.00 19.56 47 GLU B N 1
ATOM 4045 C CA . GLU B 1 70 ? 26.384 4.403 51.161 1.00 20.78 47 GLU B CA 1
ATOM 4046 C C . GLU B 1 70 ? 26.250 2.949 51.615 1.00 20.24 47 GLU B C 1
ATOM 4047 O O . GLU B 1 70 ? 27.063 2.098 51.251 1.00 22.61 47 GLU B O 1
ATOM 4053 N N . ALA B 1 71 ? 25.221 2.644 52.415 1.00 18.56 48 ALA B N 1
ATOM 4054 C CA . ALA B 1 71 ? 25.056 1.277 52.837 1.00 19.99 48 ALA B CA 1
ATOM 4055 C C . ALA B 1 71 ? 24.658 0.366 51.690 1.00 20.98 48 ALA B C 1
ATOM 4056 O O . ALA B 1 71 ? 25.047 -0.819 51.668 1.00 19.92 48 ALA B O 1
ATOM 4058 N N . ALA B 1 72 ? 23.881 0.893 50.715 1.00 19.93 49 ALA B N 1
ATOM 4059 C CA . ALA B 1 72 ? 23.484 0.041 49.560 1.00 20.90 49 ALA B CA 1
ATOM 4060 C C . ALA B 1 72 ? 24.706 -0.303 48.715 1.00 20.19 49 ALA B C 1
ATOM 4061 O O . ALA B 1 72 ? 24.878 -1.425 48.258 1.00 20.23 49 ALA B O 1
ATOM 4063 N N . GLU B 1 73 ? 25.596 0.669 48.561 1.00 19.35 50 GLU B N 1
ATOM 4064 C CA . GLU B 1 73 ? 26.841 0.401 47.836 1.00 21.44 50 GLU B CA 1
ATOM 4065 C C . GLU B 1 73 ? 27.678 -0.655 48.537 1.00 22.14 50 GLU B C 1
ATOM 4066 O O . GLU B 1 73 ? 28.170 -1.633 47.914 1.00 21.49 50 GLU B O 1
ATOM 4072 N N . GLU B 1 74 ? 27.803 -0.524 49.856 1.00 23.15 51 GLU B N 1
ATOM 4073 C CA . GLU B 1 74 ? 28.536 -1.501 50.616 1.00 24.25 51 GLU B CA 1
ATOM 4074 C C . GLU B 1 74 ? 27.882 -2.890 50.497 1.00 23.21 51 GLU B C 1
ATOM 4075 O O . GLU B 1 74 ? 28.573 -3.915 50.246 1.00 22.78 51 GLU B O 1
ATOM 4081 N N . ALA B 1 75 ? 26.557 -2.951 50.586 1.00 21.02 52 ALA B N 1
ATOM 4082 C CA . ALA B 1 75 ? 25.833 -4.234 50.407 1.00 21.69 52 ALA B CA 1
ATOM 4083 C C . ALA B 1 75 ? 26.001 -4.887 49.017 1.00 21.07 52 ALA B C 1
ATOM 4084 O O . ALA B 1 75 ? 25.975 -6.129 48.880 1.00 24.06 52 ALA B O 1
ATOM 4086 N N . PHE B 1 76 ? 26.148 -4.053 47.994 1.00 20.66 53 PHE B N 1
ATOM 4087 C CA . PHE B 1 76 ? 26.299 -4.534 46.659 1.00 21.03 53 PHE B CA 1
ATOM 4088 C C . PHE B 1 76 ? 27.448 -5.571 46.548 1.00 21.84 53 PHE B C 1
ATOM 4089 O O . PHE B 1 76 ? 27.289 -6.608 45.856 1.00 22.41 53 PHE B O 1
ATOM 4097 N N . TRP B 1 77 ? 28.552 -5.310 47.221 1.00 22.00 54 TRP B N 1
ATOM 4098 C CA . TRP B 1 77 ? 29.707 -6.244 47.097 1.00 24.48 54 TRP B CA 1
ATOM 4099 C C . TRP B 1 77 ? 29.445 -7.635 47.609 1.00 25.28 54 TRP B C 1
ATOM 4100 O O . TRP B 1 77 ? 30.211 -8.571 47.274 1.00 26.75 54 TRP B O 1
ATOM 4111 N N . THR B 1 78 ? 28.399 -7.800 48.441 1.00 24.61 55 THR B N 1
ATOM 4112 C CA . THR B 1 78 ? 27.926 -9.132 48.827 1.00 24.97 55 THR B CA 1
ATOM 4113 C C . THR B 1 78 ? 26.707 -9.519 48.028 1.00 23.14 55 THR B C 1
ATOM 4114 O O . THR B 1 78 ? 26.734 -10.500 47.306 1.00 21.27 55 THR B O 1
ATOM 4118 N N . TYR B 1 79 ? 25.630 -8.742 48.185 1.00 19.77 56 TYR B N 1
ATOM 4119 C CA . TYR B 1 79 ? 24.360 -9.055 47.479 1.00 20.50 56 TYR B CA 1
ATOM 4120 C C . TYR B 1 79 ? 24.421 -9.123 45.960 1.00 20.58 56 TYR B C 1
ATOM 4121 O O . TYR B 1 79 ? 23.766 -10.002 45.357 1.00 22.94 56 TYR B O 1
ATOM 4130 N N . GLY B 1 80 ? 25.153 -8.226 45.348 1.00 21.06 57 GLY B N 1
ATOM 4131 C CA . GLY B 1 80 ? 25.322 -8.174 43.881 1.00 22.61 57 GLY B CA 1
ATOM 4132 C C . GLY B 1 80 ? 26.075 -9.428 43.361 1.00 24.71 57 GLY B C 1
ATOM 4133 O O . GLY B 1 80 ? 26.016 -9.718 42.143 1.00 23.24 57 GLY B O 1
ATOM 4134 N N . TYR B 1 81 ? 26.631 -10.219 44.308 1.00 24.18 58 TYR B N 1
ATOM 4135 C CA . TYR B 1 81 ? 27.484 -11.397 43.983 1.00 25.42 58 TYR B CA 1
ATOM 4136 C C . TYR B 1 81 ? 26.920 -12.653 44.596 1.00 27.06 58 TYR B C 1
ATOM 4137 O O . TYR B 1 81 ? 27.539 -13.751 44.581 1.00 28.97 58 TYR B O 1
ATOM 4146 N N . SER B 1 82 ? 25.668 -12.484 45.012 1.00 25.24 59 SER B N 1
ATOM 4147 C CA . SER B 1 82 ? 24.731 -13.494 45.471 1.00 26.82 59 SER B CA 1
ATOM 4148 C C . SER B 1 82 ? 24.488 -14.647 44.461 1.00 25.08 59 SER B C 1
ATOM 4149 O O . SER B 1 82 ? 24.563 -14.447 43.271 1.00 24.46 59 SER B O 1
ATOM 4152 N N . SER B 1 83 ? 24.122 -15.835 44.900 1.00 26.10 60 SER B N 1
ATOM 4153 C CA . SER B 1 83 ? 23.582 -16.831 43.934 1.00 25.10 60 SER B CA 1
ATOM 4154 C C . SER B 1 83 ? 22.122 -16.573 43.702 1.00 25.05 60 SER B C 1
ATOM 4155 O O . SER B 1 83 ? 21.475 -15.934 44.496 1.00 24.54 60 SER B O 1
ATOM 4158 N N . ARG B 1 84 ? 21.577 -17.091 42.618 1.00 24.96 61 ARG B N 1
ATOM 4159 C CA . ARG B 1 84 ? 20.183 -16.915 42.344 1.00 25.32 61 ARG B CA 1
ATOM 4160 C C . ARG B 1 84 ? 19.404 -17.691 43.386 1.00 26.72 61 ARG B C 1
ATOM 4161 O O . ARG B 1 84 ? 18.338 -17.298 43.773 1.00 23.59 61 ARG B O 1
ATOM 4169 N N . LYS B 1 85 ? 19.958 -18.819 43.830 1.00 26.47 62 LYS B N 1
ATOM 4170 C CA . LYS B 1 85 ? 19.301 -19.597 44.877 1.00 27.71 62 LYS B CA 1
ATOM 4171 C C . LYS B 1 85 ? 19.128 -18.714 46.137 1.00 25.28 62 LYS B C 1
ATOM 4172 O O . LYS B 1 85 ? 18.028 -18.699 46.733 1.00 26.22 62 LYS B O 1
ATOM 4178 N N . GLU B 1 86 ? 20.191 -17.989 46.498 1.00 24.92 63 GLU B N 1
ATOM 4179 C CA . GLU B 1 86 ? 20.155 -17.107 47.686 1.00 25.21 63 GLU B CA 1
ATOM 4180 C C . GLU B 1 86 ? 19.105 -16.034 47.554 1.00 25.04 63 GLU B C 1
ATOM 4181 O O . GLU B 1 86 ? 18.296 -15.819 48.461 1.00 23.43 63 GLU B O 1
ATOM 4187 N N . ARG B 1 87 ? 19.065 -15.423 46.379 1.00 23.30 64 ARG B N 1
ATOM 4188 C CA . ARG B 1 87 ? 18.097 -14.319 46.184 1.00 21.93 64 ARG B CA 1
ATOM 4189 C C . ARG B 1 87 ? 16.705 -14.829 46.069 1.00 21.80 64 ARG B C 1
ATOM 4190 O O . ARG B 1 87 ? 15.766 -14.158 46.478 1.00 20.81 64 ARG B O 1
ATOM 4198 N N . ALA B 1 88 ? 16.506 -16.014 45.511 1.00 20.50 65 ALA B N 1
ATOM 4199 C CA . ALA B 1 88 ? 15.139 -16.529 45.480 1.00 20.22 65 ALA B CA 1
ATOM 4200 C C . ALA B 1 88 ? 14.650 -16.805 46.864 1.00 20.98 65 ALA B C 1
ATOM 4201 O O . ALA B 1 88 ? 13.458 -16.571 47.172 1.00 20.99 65 ALA B O 1
ATOM 4203 N N . ALA B 1 89 ? 15.522 -17.336 47.711 1.00 22.56 66 ALA B N 1
ATOM 4204 C CA . ALA B 1 89 ? 15.122 -17.619 49.099 1.00 23.84 66 ALA B CA 1
ATOM 4205 C C . ALA B 1 89 ? 14.776 -16.292 49.824 1.00 24.81 66 ALA B C 1
ATOM 4206 O O . ALA B 1 89 ? 13.840 -16.251 50.595 1.00 25.13 66 ALA B O 1
ATOM 4208 N N . PHE B 1 90 ? 15.565 -15.245 49.601 1.00 22.85 67 PHE B N 1
ATOM 4209 C CA . PHE B 1 90 ? 15.258 -13.943 50.182 1.00 21.68 67 PHE B CA 1
ATOM 4210 C C . PHE B 1 90 ? 13.879 -13.424 49.708 1.00 23.04 67 PHE B C 1
ATOM 4211 O O . PHE B 1 90 ? 13.050 -13.026 50.550 1.00 22.44 67 PHE B O 1
ATOM 4219 N N . LEU B 1 91 ? 13.602 -13.455 48.376 1.00 22.33 68 LEU B N 1
ATOM 4220 C CA . LEU B 1 91 ? 12.285 -13.019 47.857 1.00 22.74 68 LEU B CA 1
ATOM 4221 C C . LEU B 1 91 ? 11.129 -13.768 48.488 1.00 23.11 68 LEU B C 1
ATOM 4222 O O . LEU B 1 91 ? 10.085 -13.203 48.794 1.00 22.44 68 LEU B O 1
ATOM 4227 N N . ARG B 1 92 ? 11.299 -15.092 48.628 1.00 23.80 69 ARG B N 1
ATOM 4228 C CA . ARG B 1 92 ? 10.231 -15.937 49.182 1.00 23.00 69 ARG B CA 1
ATOM 4229 C C . ARG B 1 92 ? 10.065 -15.658 50.676 1.00 23.13 69 ARG B C 1
ATOM 4230 O O . ARG B 1 92 ? 8.961 -15.736 51.189 1.00 24.50 69 ARG B O 1
ATOM 4238 N N . ALA B 1 93 ? 11.167 -15.326 51.351 1.00 23.04 70 ALA B N 1
ATOM 4239 C CA . ALA B 1 93 ? 11.104 -14.973 52.769 1.00 23.04 70 ALA B CA 1
ATOM 4240 C C . ALA B 1 93 ? 10.365 -13.638 52.926 1.00 23.00 70 ALA B C 1
ATOM 4241 O O . ALA B 1 93 ? 9.585 -13.453 53.884 1.00 22.22 70 ALA B O 1
ATOM 4243 N N . ILE B 1 94 ? 10.621 -12.713 52.003 1.00 21.03 71 ILE B N 1
ATOM 4244 C CA . ILE B 1 94 ? 9.836 -11.453 52.060 1.00 20.31 71 ILE B CA 1
ATOM 4245 C C . ILE B 1 94 ? 8.370 -11.703 51.906 1.00 19.62 71 ILE B C 1
ATOM 4246 O O . ILE B 1 94 ? 7.583 -11.198 52.686 1.00 24.07 71 ILE B O 1
ATOM 4251 N N . ALA B 1 95 ? 7.979 -12.509 50.940 1.00 21.50 72 ALA B N 1
ATOM 4252 C CA . ALA B 1 95 ? 6.611 -12.809 50.746 1.00 22.58 72 ALA B CA 1
ATOM 4253 C C . ALA B 1 95 ? 5.987 -13.469 51.968 1.00 23.42 72 ALA B C 1
ATOM 4254 O O . ALA B 1 95 ? 4.842 -13.185 52.319 1.00 22.60 72 ALA B O 1
ATOM 4256 N N . ASP B 1 96 ? 6.721 -14.431 52.539 1.00 25.18 73 ASP B N 1
ATOM 4257 C CA . ASP B 1 96 ? 6.240 -15.100 53.773 1.00 25.81 73 ASP B CA 1
ATOM 4258 C C . ASP B 1 96 ? 6.024 -14.084 54.918 1.00 24.78 73 ASP B C 1
ATOM 4259 O O . ASP B 1 96 ? 5.027 -14.136 55.630 1.00 24.87 73 ASP B O 1
ATOM 4264 N N . GLU B 1 97 ? 6.979 -13.189 55.129 1.00 24.29 74 GLU B N 1
ATOM 4265 C CA . GLU B 1 97 ? 6.825 -12.178 56.173 1.00 23.81 74 GLU B CA 1
ATOM 4266 C C . GLU B 1 97 ? 5.705 -11.201 55.941 1.00 23.01 74 GLU B C 1
ATOM 4267 O O . GLU B 1 97 ? 5.031 -10.756 56.879 1.00 22.92 74 GLU B O 1
ATOM 4273 N N . ILE B 1 98 ? 5.483 -10.826 54.694 1.00 21.51 75 ILE B N 1
ATOM 4274 C CA . ILE B 1 98 ? 4.278 -10.056 54.382 1.00 20.77 75 ILE B CA 1
ATOM 4275 C C . ILE B 1 98 ? 3.014 -10.798 54.696 1.00 22.36 75 ILE B C 1
ATOM 4276 O O . ILE B 1 98 ? 2.073 -10.226 55.283 1.00 23.32 75 ILE B O 1
ATOM 4281 N N . GLU B 1 99 ? 2.940 -12.084 54.290 1.00 25.19 76 GLU B N 1
ATOM 4282 C CA . GLU B 1 99 ? 1.694 -12.849 54.582 1.00 26.59 76 GLU B CA 1
ATOM 4283 C C . GLU B 1 99 ? 1.491 -13.023 56.111 1.00 26.49 76 GLU B C 1
ATOM 4284 O O . GLU B 1 99 ? 0.366 -12.957 56.577 1.00 26.65 76 GLU B O 1
ATOM 4290 N N . ALA B 1 100 ? 2.574 -13.185 56.876 1.00 26.82 77 ALA B N 1
ATOM 4291 C CA . ALA B 1 100 ? 2.568 -13.161 58.375 1.00 27.40 77 ALA B CA 1
ATOM 4292 C C . ALA B 1 100 ? 2.028 -11.856 58.992 1.00 28.65 77 ALA B C 1
ATOM 4293 O O . ALA B 1 100 ? 1.656 -11.844 60.174 1.00 29.91 77 ALA B O 1
ATOM 4295 N N . ARG B 1 101 ? 2.016 -10.763 58.219 1.00 26.73 78 ARG B N 1
ATOM 4296 C CA . ARG B 1 101 ? 1.480 -9.496 58.696 1.00 25.50 78 ARG B CA 1
ATOM 4297 C C . ARG B 1 101 ? 0.190 -9.079 57.963 1.00 24.96 78 ARG B C 1
ATOM 4298 O O . ARG B 1 101 ? -0.188 -7.926 58.051 1.00 25.13 78 ARG B O 1
ATOM 4306 N N . ALA B 1 102 ? -0.498 -10.005 57.295 1.00 23.76 79 ALA B N 1
ATOM 4307 C CA . ALA B 1 102 ? -1.720 -9.719 56.541 1.00 24.70 79 ALA B CA 1
ATOM 4308 C C . ALA B 1 102 ? -2.744 -8.833 57.254 1.00 25.71 79 ALA B C 1
ATOM 4309 O O . ALA B 1 102 ? -3.255 -7.882 56.659 1.00 26.13 79 ALA B O 1
ATOM 4311 N N . GLU B 1 103 ? -3.104 -9.172 58.503 1.00 25.59 80 GLU B N 1
ATOM 4312 C CA . GLU B 1 103 ? -4.163 -8.442 59.173 1.00 28.01 80 GLU B CA 1
ATOM 4313 C C . GLU B 1 103 ? -3.736 -6.989 59.433 1.00 25.75 80 GLU B C 1
ATOM 4314 O O . GLU B 1 103 ? -4.557 -6.070 59.310 1.00 27.50 80 GLU B O 1
ATOM 4316 N N . ALA B 1 104 ? -2.479 -6.792 59.838 1.00 25.52 81 ALA B N 1
ATOM 4317 C CA . ALA B 1 104 ? -1.959 -5.453 60.150 1.00 23.99 81 ALA B CA 1
ATOM 4318 C C . ALA B 1 104 ? -1.940 -4.614 58.876 1.00 22.95 81 ALA B C 1
ATOM 4319 O O . ALA B 1 104 ? -2.271 -3.402 58.860 1.00 21.29 81 ALA B O 1
ATOM 4321 N N . ILE B 1 105 ? -1.558 -5.274 57.781 1.00 22.51 82 ILE B N 1
ATOM 4322 C CA . ILE B 1 105 ? -1.416 -4.586 56.493 1.00 22.34 82 ILE B CA 1
ATOM 4323 C C . ILE B 1 105 ? -2.761 -4.101 56.052 1.00 22.50 82 ILE B C 1
ATOM 4324 O O . ILE B 1 105 ? -2.937 -2.929 55.648 1.00 21.39 82 ILE B O 1
ATOM 4329 N N . THR B 1 106 ? -3.756 -4.983 56.142 1.00 21.94 83 THR B N 1
ATOM 4330 C CA . THR B 1 106 ? -5.079 -4.552 55.719 1.00 22.79 83 THR B CA 1
ATOM 4331 C C . THR B 1 106 ? -5.654 -3.405 56.576 1.00 22.66 83 THR B C 1
ATOM 4332 O O . THR B 1 106 ? -6.314 -2.502 56.076 1.00 23.95 83 THR B O 1
ATOM 4336 N N . GLU B 1 107 ? -5.402 -3.480 57.867 1.00 22.98 84 GLU B N 1
ATOM 4337 C CA . GLU B 1 107 ? -5.860 -2.498 58.828 1.00 22.78 84 GLU B CA 1
ATOM 4338 C C . GLU B 1 107 ? -5.336 -1.133 58.453 1.00 22.14 84 GLU B C 1
ATOM 4339 O O . GLU B 1 107 ? -6.122 -0.209 58.117 1.00 22.15 84 GLU B O 1
ATOM 4345 N N . ILE B 1 108 ? -4.011 -0.985 58.527 1.00 23.39 85 ILE B N 1
ATOM 4346 C CA . ILE B 1 108 ? -3.374 0.338 58.318 1.00 22.20 85 ILE B CA 1
ATOM 4347 C C . ILE B 1 108 ? -3.520 0.787 56.851 1.00 20.86 85 ILE B C 1
ATOM 4348 O O . ILE B 1 108 ? -3.748 1.997 56.539 1.00 21.33 85 ILE B O 1
ATOM 4353 N N . GLY B 1 109 ? -3.424 -0.197 55.936 1.00 19.68 86 GLY B N 1
ATOM 4354 C CA . GLY B 1 109 ? -3.673 0.049 54.492 1.00 18.42 86 GLY B CA 1
ATOM 4355 C C . GLY B 1 109 ? -5.042 0.640 54.155 1.00 18.90 86 GLY B C 1
ATOM 4356 O O . GLY B 1 109 ? -5.119 1.694 53.474 1.00 20.06 86 GLY B O 1
ATOM 4357 N N . SER B 1 110 ? -6.124 0.040 54.637 1.00 18.28 87 SER B N 1
ATOM 4358 C CA . SER B 1 110 ? -7.455 0.563 54.371 1.00 19.82 87 SER B CA 1
ATOM 4359 C C . SER B 1 110 ? -7.619 1.914 55.059 1.00 19.43 87 SER B C 1
ATOM 4360 O O . SER B 1 110 ? -8.271 2.800 54.514 1.00 19.44 87 SER B O 1
ATOM 4363 N N . GLN B 1 111 ? -7.105 2.030 56.282 1.00 19.39 88 GLN B N 1
ATOM 4364 C CA . GLN B 1 111 ? -7.130 3.340 57.042 1.00 20.34 88 GLN B CA 1
ATOM 4365 C C . GLN B 1 111 ? -6.469 4.454 56.192 1.00 19.02 88 GLN B C 1
ATOM 4366 O O . GLN B 1 111 ? -7.045 5.527 55.988 1.00 20.47 88 GLN B O 1
ATOM 4372 N N . GLU B 1 112 ? -5.211 4.251 55.750 1.00 19.69 89 GLU B N 1
ATOM 4373 C CA . GLU B 1 112 ? -4.535 5.355 55.091 1.00 20.43 89 GLU B CA 1
ATOM 4374 C C . GLU B 1 112 ? -5.105 5.685 53.746 1.00 20.93 89 GLU B C 1
ATOM 4375 O O . GLU B 1 112 ? -5.153 6.858 53.353 1.00 21.01 89 GLU B O 1
ATOM 4381 N N . THR B 1 113 ? -5.463 4.660 52.988 1.00 18.31 90 THR B N 1
ATOM 4382 C CA . THR B 1 113 ? -5.826 4.932 51.653 1.00 18.72 90 THR B CA 1
ATOM 4383 C C . THR B 1 113 ? -7.301 5.208 51.427 1.00 19.07 90 THR B C 1
ATOM 4384 O O . THR B 1 113 ? -7.632 5.763 50.411 1.00 20.61 90 THR B O 1
ATOM 4388 N N . GLY B 1 114 ? -8.166 4.771 52.328 1.00 19.95 91 GLY B N 1
ATOM 4389 C CA . GLY B 1 114 ? -9.619 4.748 52.070 1.00 19.70 91 GLY B CA 1
ATOM 4390 C C . GLY B 1 114 ? -10.119 3.659 51.081 1.00 22.46 91 GLY B C 1
ATOM 4391 O O . GLY B 1 114 ? -11.279 3.635 50.712 1.00 21.47 91 GLY B O 1
ATOM 4392 N N . LEU B 1 115 ? -9.229 2.798 50.613 1.00 19.70 92 LEU B N 1
ATOM 4393 C CA . LEU B 1 115 ? -9.637 1.685 49.801 1.00 19.88 92 LEU B CA 1
ATOM 4394 C C . LEU B 1 115 ? -10.259 0.597 50.691 1.00 20.39 92 LEU B C 1
ATOM 4395 O O . LEU B 1 115 ? -9.809 0.392 51.819 1.00 20.36 92 LEU B O 1
ATOM 4400 N N . PRO B 1 116 ? -11.231 -0.169 50.164 1.00 22.10 93 PRO B N 1
ATOM 4401 C CA . PRO B 1 116 ? -11.822 -1.265 50.974 1.00 23.73 93 PRO B CA 1
ATOM 4402 C C . PRO B 1 116 ? -10.857 -2.349 51.397 1.00 23.86 93 PRO B C 1
ATOM 4403 O O . PRO B 1 116 ? -9.838 -2.609 50.711 1.00 22.82 93 PRO B O 1
ATOM 4407 N N . GLU B 1 117 ? -11.146 -3.001 52.530 1.00 24.39 94 GLU B N 1
ATOM 4408 C CA . GLU B 1 117 ? -10.318 -4.123 52.963 1.00 24.11 94 GLU B CA 1
ATOM 4409 C C . GLU B 1 117 ? -10.134 -5.205 51.897 1.00 23.90 94 GLU B C 1
ATOM 4410 O O . GLU B 1 117 ? -9.052 -5.836 51.844 1.00 22.19 94 GLU B O 1
ATOM 4416 N N . ALA B 1 118 ? -11.130 -5.394 51.035 1.00 23.88 95 ALA B N 1
ATOM 4417 C CA . ALA B 1 118 ? -11.058 -6.463 50.032 1.00 24.61 95 ALA B CA 1
ATOM 4418 C C . ALA B 1 118 ? -9.939 -6.142 49.023 1.00 23.69 95 ALA B C 1
ATOM 4419 O O . ALA B 1 118 ? -9.275 -7.036 48.507 1.00 20.49 95 ALA B O 1
ATOM 4421 N N . ARG B 1 119 ? -9.789 -4.843 48.734 1.00 21.37 96 ARG B N 1
ATOM 4422 C CA . ARG B 1 119 ? -8.773 -4.405 47.804 1.00 19.77 96 ARG B CA 1
ATOM 4423 C C . ARG B 1 119 ? -7.390 -4.586 48.421 1.00 19.45 96 ARG B C 1
ATOM 4424 O O . ARG B 1 119 ? -6.444 -5.090 47.732 1.00 21.32 96 ARG B O 1
ATOM 4432 N N . LEU B 1 120 ? -7.270 -4.248 49.701 1.00 19.80 97 LEU B N 1
ATOM 4433 C CA . LEU B 1 120 ? -5.970 -4.458 50.338 1.00 20.38 97 LEU B CA 1
ATOM 4434 C C . LEU B 1 120 ? -5.663 -5.957 50.410 1.00 21.39 97 LEU B C 1
ATOM 4435 O O . LEU B 1 120 ? -4.497 -6.359 50.242 1.00 19.97 97 LEU B O 1
ATOM 4440 N N . ASN B 1 121 ? -6.664 -6.796 50.654 1.00 20.35 98 ASN B N 1
ATOM 4441 C CA . ASN B 1 121 ? -6.402 -8.220 50.740 1.00 21.69 98 ASN B CA 1
ATOM 4442 C C . ASN B 1 121 ? -5.954 -8.752 49.364 1.00 20.59 98 ASN B C 1
ATOM 4443 O O . ASN B 1 121 ? -4.963 -9.473 49.277 1.00 18.96 98 ASN B O 1
ATOM 4448 N N . GLY B 1 122 ? -6.705 -8.397 48.326 1.00 20.81 99 GLY B N 1
ATOM 4449 C CA . GLY B 1 122 ? -6.408 -8.835 46.971 1.00 21.98 99 GLY B CA 1
ATOM 4450 C C . GLY B 1 122 ? -5.035 -8.330 46.566 1.00 22.26 99 GLY B C 1
ATOM 4451 O O . GLY B 1 122 ? -4.218 -9.073 45.971 1.00 19.35 99 GLY B O 1
ATOM 4452 N N . GLU B 1 123 ? -4.761 -7.051 46.869 1.00 19.52 100 GLU B N 1
ATOM 4453 C CA . GLU B 1 123 ? -3.471 -6.518 46.452 1.00 19.04 100 GLU B CA 1
ATOM 4454 C C . GLU B 1 123 ? -2.226 -7.147 47.210 1.00 18.21 100 GLU B C 1
ATOM 4455 O O . GLU B 1 123 ? -1.093 -7.262 46.674 1.00 20.01 100 GLU B O 1
ATOM 4461 N N . ARG B 1 124 ? -2.399 -7.534 48.461 1.00 17.04 101 ARG B N 1
ATOM 4462 C CA . ARG B 1 124 ? -1.358 -8.246 49.166 1.00 16.83 101 ARG B CA 1
ATOM 4463 C C . ARG B 1 124 ? -1.029 -9.554 48.434 1.00 18.05 101 ARG B C 1
ATOM 4464 O O . ARG B 1 124 ? 0.138 -9.944 48.355 1.00 19.62 101 ARG B O 1
ATOM 4472 N N . GLY B 1 125 ? -2.057 -10.267 48.009 1.00 19.74 102 GLY B N 1
ATOM 4473 C CA . GLY B 1 125 ? -1.863 -11.519 47.192 1.00 20.07 102 GLY B CA 1
ATOM 4474 C C . GLY B 1 125 ? -1.108 -11.222 45.901 1.00 19.93 102 GLY B C 1
ATOM 4475 O O . GLY B 1 125 ? -0.154 -11.958 45.515 1.00 18.13 102 GLY B O 1
ATOM 4476 N N . ARG B 1 126 ? -1.445 -10.079 45.281 1.00 18.54 103 ARG B N 1
ATOM 4477 C CA . ARG B 1 126 ? -0.705 -9.689 44.084 1.00 19.55 103 ARG B CA 1
ATOM 4478 C C . ARG B 1 126 ? 0.763 -9.480 44.435 1.00 17.60 103 ARG B C 1
ATOM 4479 O O . ARG B 1 126 ? 1.643 -9.840 43.645 1.00 19.06 103 ARG B O 1
ATOM 4487 N N . THR B 1 127 ? 1.037 -8.893 45.612 1.00 18.12 104 THR B N 1
ATOM 4488 C CA . THR B 1 127 ? 2.381 -8.502 45.965 1.00 17.96 104 THR B CA 1
ATOM 4489 C C . THR B 1 127 ? 3.244 -9.711 46.305 1.00 18.60 104 THR B C 1
ATOM 4490 O O . THR B 1 127 ? 4.389 -9.834 45.829 1.00 18.68 104 THR B O 1
ATOM 4494 N N . THR B 1 128 ? 2.685 -10.590 47.106 1.00 18.23 105 THR B N 1
ATOM 4495 C CA . THR B 1 128 ? 3.416 -11.811 47.445 1.00 19.23 105 THR B CA 1
ATOM 4496 C C . THR B 1 128 ? 3.553 -12.663 46.230 1.00 17.52 105 THR B C 1
ATOM 4497 O O . THR B 1 128 ? 4.627 -13.217 46.014 1.00 20.56 105 THR B O 1
ATOM 4501 N N . GLY B 1 129 ? 2.521 -12.759 45.403 1.00 20.30 106 GLY B N 1
ATOM 4502 C CA . GLY B 1 129 ? 2.601 -13.617 44.215 1.00 19.30 106 GLY B CA 1
ATOM 4503 C C . GLY B 1 129 ? 3.658 -13.112 43.238 1.00 20.64 106 GLY B C 1
ATOM 4504 O O . GLY B 1 129 ? 4.383 -13.884 42.552 1.00 16.97 106 GLY B O 1
ATOM 4505 N N . GLN B 1 130 ? 3.766 -11.777 43.152 1.00 17.81 107 GLN B N 1
ATOM 4506 C CA . GLN B 1 130 ? 4.810 -11.151 42.306 1.00 17.04 107 GLN B CA 1
ATOM 4507 C C . GLN B 1 130 ? 6.259 -11.435 42.820 1.00 16.62 107 GLN B C 1
ATOM 4508 O O . GLN B 1 130 ? 7.159 -11.761 42.052 1.00 16.80 107 GLN B O 1
ATOM 4514 N N . LEU B 1 131 ? 6.456 -11.395 44.119 1.00 17.58 108 LEU B N 1
ATOM 4515 C CA . LEU B 1 131 ? 7.757 -11.700 44.645 1.00 17.88 108 LEU B CA 1
ATOM 4516 C C . LEU B 1 131 ? 8.103 -13.134 44.276 1.00 19.34 108 LEU B C 1
ATOM 4517 O O . LEU B 1 131 ? 9.164 -13.416 43.827 1.00 19.77 108 LEU B O 1
ATOM 4522 N N . ARG B 1 132 ? 7.128 -13.990 44.429 1.00 18.58 109 ARG B N 1
ATOM 4523 C CA . ARG B 1 132 ? 7.296 -15.396 44.157 1.00 21.34 109 ARG B CA 1
ATOM 4524 C C . ARG B 1 132 ? 7.594 -15.680 42.707 1.00 20.23 109 ARG B C 1
ATOM 4525 O O . ARG B 1 132 ? 8.386 -16.515 42.423 1.00 20.55 109 ARG B O 1
ATOM 4533 N N . LEU B 1 133 ? 6.949 -14.953 41.825 1.00 19.29 110 LEU B N 1
ATOM 4534 C CA . LEU B 1 133 ? 7.197 -15.058 40.404 1.00 20.32 110 LEU B CA 1
ATOM 4535 C C . LEU B 1 133 ? 8.626 -14.675 40.058 1.00 21.29 110 LEU B C 1
ATOM 4536 O O . LEU B 1 133 ? 9.245 -15.371 39.306 1.00 21.06 110 LEU B O 1
ATOM 4541 N N . PHE B 1 134 ? 9.151 -13.603 40.635 1.00 19.48 111 PHE B N 1
ATOM 4542 C CA . PHE B 1 134 ? 10.540 -13.281 40.399 1.00 18.07 111 PHE B CA 1
ATOM 4543 C C . PHE B 1 134 ? 11.475 -14.331 40.991 1.00 18.74 111 PHE B C 1
ATOM 4544 O O . PHE B 1 134 ? 12.526 -14.607 40.417 1.00 18.38 111 PHE B O 1
ATOM 4552 N N . ALA B 1 135 ? 11.099 -14.908 42.141 1.00 19.31 112 ALA B N 1
ATOM 4553 C CA . ALA B 1 135 ? 11.963 -15.984 42.765 1.00 19.45 112 ALA B CA 1
ATOM 4554 C C . ALA B 1 135 ? 12.032 -17.126 41.749 1.00 19.51 112 ALA B C 1
ATOM 4555 O O . ALA B 1 135 ? 13.115 -17.580 41.404 1.00 20.87 112 ALA B O 1
ATOM 4557 N N . ASP B 1 136 ? 10.897 -17.493 41.179 1.00 20.89 113 ASP B N 1
ATOM 4558 C CA . ASP B 1 136 ? 10.837 -18.622 40.206 1.00 23.66 113 ASP B CA 1
ATOM 4559 C C . ASP B 1 136 ? 11.570 -18.295 38.930 1.00 24.48 113 ASP B C 1
ATOM 4560 O O . ASP B 1 136 ? 12.291 -19.132 38.312 1.00 21.02 113 ASP B O 1
ATOM 4565 N N . HIS B 1 137 ? 11.410 -17.034 38.503 1.00 22.49 114 HIS B N 1
ATOM 4566 C CA . HIS B 1 137 ? 12.103 -16.600 37.316 1.00 21.25 114 HIS B CA 1
ATOM 4567 C C . HIS B 1 137 ? 13.623 -16.669 37.432 1.00 19.70 114 HIS B C 1
ATOM 4568 O O . HIS B 1 137 ? 14.260 -17.118 36.495 1.00 21.24 114 HIS B O 1
ATOM 4575 N N . ILE B 1 138 ? 14.238 -16.179 38.511 1.00 19.60 115 ILE B N 1
ATOM 4576 C CA . ILE B 1 138 ? 15.661 -16.129 38.526 1.00 20.20 115 ILE B CA 1
ATOM 4577 C C . ILE B 1 138 ? 16.208 -17.577 38.719 1.00 21.85 115 ILE B C 1
ATOM 4578 O O . ILE B 1 138 ? 17.326 -17.860 38.312 1.00 21.52 115 ILE B O 1
ATOM 4583 N N . GLU B 1 139 ? 15.417 -18.425 39.363 1.00 23.15 116 GLU B N 1
ATOM 4584 C CA . GLU B 1 139 ? 15.857 -19.875 39.446 1.00 26.36 116 GLU B CA 1
ATOM 4585 C C . GLU B 1 139 ? 15.931 -20.543 38.064 1.00 27.20 116 GLU B C 1
ATOM 4586 O O . GLU B 1 139 ? 16.852 -21.303 37.809 1.00 28.73 116 GLU B O 1
ATOM 4592 N N . LYS B 1 140 ? 15.035 -20.221 37.129 1.00 29.13 117 LYS B N 1
ATOM 4593 C CA . LYS B 1 140 ? 15.132 -20.761 35.793 1.00 29.78 117 LYS B CA 1
ATOM 4594 C C . LYS B 1 140 ? 16.441 -20.256 35.162 1.00 29.45 117 LYS B C 1
ATOM 4595 O O . LYS B 1 140 ? 17.096 -20.983 34.417 1.00 27.98 117 LYS B O 1
ATOM 4601 N N . GLY B 1 141 ? 16.822 -18.986 35.388 1.00 26.22 118 GLY B N 1
ATOM 4602 C CA . GLY B 1 141 ? 18.126 -18.559 34.892 1.00 25.04 118 GLY B CA 1
ATOM 4603 C C . GLY B 1 141 ? 18.207 -18.055 33.461 1.00 23.96 118 GLY B C 1
ATOM 4604 O O . GLY B 1 141 ? 19.268 -17.543 33.069 1.00 26.86 118 GLY B O 1
ATOM 4605 N N . ASP B 1 142 ? 17.151 -18.206 32.686 1.00 22.49 119 ASP B N 1
ATOM 4606 C CA . ASP B 1 142 ? 17.094 -17.739 31.294 1.00 24.70 119 ASP B CA 1
ATOM 4607 C C . ASP B 1 142 ? 17.322 -16.188 31.148 1.00 23.18 119 ASP B C 1
ATOM 4608 O O . ASP B 1 142 ? 17.883 -15.721 30.131 1.00 21.68 119 ASP B O 1
ATOM 4613 N N . TYR B 1 143 ? 16.897 -15.464 32.192 1.00 21.30 120 TYR B N 1
ATOM 4614 C CA . TYR B 1 143 ? 16.990 -14.003 32.195 1.00 22.40 120 TYR B CA 1
ATOM 4615 C C . TYR B 1 143 ? 18.455 -13.536 32.178 1.00 21.23 120 TYR B C 1
ATOM 4616 O O . TYR B 1 143 ? 18.701 -12.376 31.822 1.00 19.45 120 TYR B O 1
ATOM 4625 N N . LEU B 1 144 ? 19.414 -14.389 32.617 1.00 20.37 121 LEU B N 1
ATOM 4626 C CA . LEU B 1 144 ? 20.796 -14.026 32.609 1.00 21.19 121 LEU B CA 1
ATOM 4627 C C . LEU B 1 144 ? 21.364 -13.909 31.208 1.00 20.75 121 LEU B C 1
ATOM 4628 O O . LEU B 1 144 ? 22.473 -13.413 31.072 1.00 21.25 121 LEU B O 1
ATOM 4633 N N . ASP B 1 145 ? 20.659 -14.371 30.198 1.00 21.08 122 ASP B N 1
ATOM 4634 C CA . ASP B 1 145 ? 21.068 -14.236 28.819 1.00 23.00 122 ASP B CA 1
ATOM 4635 C C . ASP B 1 145 ? 22.438 -14.884 28.524 1.00 24.37 122 ASP B C 1
ATOM 4636 O O . ASP B 1 145 ? 23.175 -14.410 27.704 1.00 23.57 122 ASP B O 1
ATOM 4641 N N . ARG B 1 146 ? 22.769 -15.970 29.211 1.00 23.86 123 ARG B N 1
ATOM 4642 C CA . ARG B 1 146 ? 24.081 -16.537 29.070 1.00 25.10 123 ARG B CA 1
ATOM 4643 C C . ARG B 1 146 ? 24.286 -16.986 27.624 1.00 24.15 123 ARG B C 1
ATOM 4644 O O . ARG B 1 146 ? 23.466 -17.616 27.063 1.00 24.54 123 ARG B O 1
ATOM 4652 N N . ARG B 1 147 ? 25.433 -16.628 27.085 1.00 25.22 124 ARG B N 1
ATOM 4653 C CA . ARG B 1 147 ? 25.849 -16.917 25.738 1.00 25.96 124 ARG B CA 1
ATOM 4654 C C . ARG B 1 147 ? 27.317 -17.311 25.759 1.00 26.44 124 ARG B C 1
ATOM 4655 O O . ARG B 1 147 ? 28.025 -16.879 26.607 1.00 26.05 124 ARG B O 1
ATOM 4663 N N . VAL B 1 148 ? 27.749 -18.116 24.794 1.00 26.94 125 VAL B N 1
ATOM 4664 C CA . VAL B 1 148 ? 29.153 -18.479 24.716 1.00 26.75 125 VAL B CA 1
ATOM 4665 C C . VAL B 1 148 ? 29.547 -18.716 23.251 1.00 27.25 125 VAL B C 1
ATOM 4666 O O . VAL B 1 148 ? 28.819 -19.352 22.520 1.00 25.64 125 VAL B O 1
ATOM 4670 N N . ASP B 1 149 ? 30.598 -18.025 22.845 1.00 27.40 126 ASP B N 1
ATOM 4671 C CA . ASP B 1 149 ? 31.259 -18.294 21.589 1.00 30.25 126 ASP B CA 1
ATOM 4672 C C . ASP B 1 149 ? 32.597 -18.910 21.887 1.00 31.49 126 ASP B C 1
ATOM 4673 O O . ASP B 1 149 ? 33.523 -18.216 22.384 1.00 31.59 126 ASP B O 1
ATOM 4678 N N . ALA B 1 150 ? 32.700 -20.198 21.496 1.00 33.03 127 ALA B N 1
ATOM 4679 C CA . ALA B 1 150 ? 33.889 -21.006 21.783 1.00 33.73 127 ALA B CA 1
ATOM 4680 C C . ALA B 1 150 ? 35.135 -20.449 21.113 1.00 33.74 127 ALA B C 1
ATOM 4681 O O . ALA B 1 150 ? 35.056 -19.825 20.081 1.00 33.81 127 ALA B O 1
ATOM 4683 N N . ALA B 1 151 ? 36.285 -20.634 21.767 1.00 34.73 128 ALA B N 1
ATOM 4684 C CA . ALA B 1 151 ? 37.594 -20.433 21.173 1.00 35.61 128 ALA B CA 1
ATOM 4685 C C . ALA B 1 151 ? 37.680 -21.079 19.765 1.00 36.64 128 ALA B C 1
ATOM 4686 O O . ALA B 1 151 ? 37.035 -22.108 19.516 1.00 37.06 128 ALA B O 1
ATOM 4696 N N . PRO B 1 153 ? 41.133 -21.813 18.230 1.00 44.16 130 PRO B N 1
ATOM 4697 C CA . PRO B 1 153 ? 42.608 -21.722 18.178 1.00 46.01 130 PRO B CA 1
ATOM 4698 C C . PRO B 1 153 ? 43.129 -21.856 16.729 1.00 47.99 130 PRO B C 1
ATOM 4699 O O . PRO B 1 153 ? 44.131 -21.233 16.356 1.00 48.19 130 PRO B O 1
ATOM 4703 N N . GLU B 1 154 ? 42.377 -22.608 15.923 1.00 50.61 131 GLU B N 1
ATOM 4704 C CA . GLU B 1 154 ? 42.691 -22.912 14.512 1.00 52.55 131 GLU B CA 1
ATOM 4705 C C . GLU B 1 154 ? 42.474 -21.728 13.538 1.00 53.00 131 GLU B C 1
ATOM 4706 O O . GLU B 1 154 ? 42.876 -21.809 12.380 1.00 52.67 131 GLU B O 1
ATOM 4712 N N . ARG B 1 155 ? 41.840 -20.643 13.970 1.00 52.66 132 ARG B N 1
ATOM 4713 C CA . ARG B 1 155 ? 41.617 -19.486 13.098 1.00 52.12 132 ARG B CA 1
ATOM 4714 C C . ARG B 1 155 ? 42.874 -18.661 12.819 1.00 52.36 132 ARG B C 1
ATOM 4715 O O . ARG B 1 155 ? 43.633 -18.348 13.684 1.00 51.43 132 ARG B O 1
ATOM 4723 N N . GLN B 1 156 ? 43.075 -18.265 11.586 1.00 52.34 133 GLN B N 1
ATOM 4724 C CA . GLN B 1 156 ? 44.173 -17.374 11.305 1.00 51.63 133 GLN B CA 1
ATOM 4725 C C . GLN B 1 156 ? 43.505 -16.458 10.429 1.00 51.27 133 GLN B C 1
ATOM 4726 O O . GLN B 1 156 ? 42.456 -16.769 9.946 1.00 53.32 133 GLN B O 1
ATOM 4728 N N . PRO B 1 157 ? 44.019 -15.264 10.324 1.00 50.62 134 PRO B N 1
ATOM 4729 C CA . PRO B 1 157 ? 45.325 -14.839 10.832 1.00 50.30 134 PRO B CA 1
ATOM 4730 C C . PRO B 1 157 ? 45.584 -14.884 12.352 1.00 49.97 134 PRO B C 1
ATOM 4731 O O . PRO B 1 157 ? 46.673 -15.195 12.787 1.00 50.87 134 PRO B O 1
ATOM 4735 N N . ALA B 1 158 ? 44.602 -14.511 13.145 1.00 48.51 135 ALA B N 1
ATOM 4736 C CA . ALA B 1 158 ? 44.688 -14.580 14.594 1.00 46.53 135 ALA B CA 1
ATOM 4737 C C . ALA B 1 158 ? 43.577 -15.479 15.119 1.00 44.88 135 ALA B C 1
ATOM 4738 O O . ALA B 1 158 ? 42.500 -15.470 14.623 1.00 45.51 135 ALA B O 1
ATOM 4740 N N . PRO B 1 159 ? 43.870 -16.317 16.071 1.00 42.97 136 PRO B N 1
ATOM 4741 C CA . PRO B 1 159 ? 42.871 -17.234 16.581 1.00 40.89 136 PRO B CA 1
ATOM 4742 C C . PRO B 1 159 ? 41.782 -16.488 17.333 1.00 38.27 136 PRO B C 1
ATOM 4743 O O . PRO B 1 159 ? 41.984 -15.345 17.698 1.00 36.83 136 PRO B O 1
ATOM 4747 N N . ARG B 1 160 ? 40.642 -17.116 17.533 1.00 36.22 137 ARG B N 1
ATOM 4748 C CA . ARG B 1 160 ? 39.602 -16.425 18.332 1.00 33.95 137 ARG B CA 1
ATOM 4749 C C . ARG B 1 160 ? 39.547 -16.960 19.768 1.00 32.18 137 ARG B C 1
ATOM 4750 O O . ARG B 1 160 ? 39.503 -18.161 19.965 1.00 32.66 137 ARG B O 1
ATOM 4758 N N . GLN B 1 161 ? 39.529 -16.081 20.774 1.00 30.35 138 GLN B N 1
ATOM 4759 C CA . GLN B 1 161 ? 39.479 -16.569 22.134 1.00 29.48 138 GLN B CA 1
ATOM 4760 C C . GLN B 1 161 ? 38.009 -16.754 22.516 1.00 29.33 138 GLN B C 1
ATOM 4761 O O . GLN B 1 161 ? 37.106 -16.170 21.914 1.00 29.22 138 GLN B O 1
ATOM 4767 N N . GLU B 1 162 ? 37.776 -17.553 23.533 1.00 29.16 139 GLU B N 1
ATOM 4768 C CA . GLU B 1 162 ? 36.426 -17.789 24.014 1.00 28.03 139 GLU B CA 1
ATOM 4769 C C . GLU B 1 162 ? 35.843 -16.453 24.542 1.00 26.45 139 GLU B C 1
ATOM 4770 O O . GLU B 1 162 ? 36.569 -15.682 25.152 1.00 26.47 139 GLU B O 1
ATOM 4776 N N . ILE B 1 163 ? 34.564 -16.201 24.245 1.00 26.54 140 ILE B N 1
ATOM 4777 C CA . ILE B 1 163 ? 33.834 -15.060 24.841 1.00 25.33 140 ILE B CA 1
ATOM 4778 C C . ILE B 1 163 ? 32.539 -15.568 25.409 1.00 24.67 140 ILE B C 1
ATOM 4779 O O . ILE B 1 163 ? 31.850 -16.380 24.769 1.00 26.77 140 ILE B O 1
ATOM 4784 N N . ARG B 1 164 ? 32.188 -15.087 26.609 1.00 23.96 141 ARG B N 1
ATOM 4785 C CA . ARG B 1 164 ? 30.987 -15.525 27.323 1.00 24.88 141 ARG B CA 1
ATOM 4786 C C . ARG B 1 164 ? 30.273 -14.268 27.803 1.00 24.25 141 ARG B C 1
ATOM 4787 O O . ARG B 1 164 ? 30.928 -13.355 28.221 1.00 25.77 141 ARG B O 1
ATOM 4795 N N . LEU B 1 165 ? 28.954 -14.276 27.776 1.00 23.68 142 LEU B N 1
ATOM 4796 C CA . LEU B 1 165 ? 28.203 -13.073 28.153 1.00 22.80 142 LEU B CA 1
ATOM 4797 C C . LEU B 1 165 ? 27.275 -13.446 29.219 1.00 20.67 142 LEU B C 1
ATOM 4798 O O . LEU B 1 165 ? 26.633 -14.477 29.160 1.00 22.91 142 LEU B O 1
ATOM 4803 N N . VAL B 1 166 ? 27.116 -12.572 30.205 1.00 20.91 143 VAL B N 1
ATOM 4804 C CA . VAL B 1 166 ? 26.108 -12.819 31.231 1.00 19.56 143 VAL B CA 1
ATOM 4805 C C . VAL B 1 166 ? 25.605 -11.446 31.718 1.00 17.81 143 VAL B C 1
ATOM 4806 O O . VAL B 1 166 ? 26.429 -10.521 31.809 1.00 17.63 143 VAL B O 1
ATOM 4810 N N . GLN B 1 167 ? 24.309 -11.390 32.036 1.00 17.63 144 GLN B N 1
ATOM 4811 C CA . GLN B 1 167 ? 23.680 -10.199 32.693 1.00 18.86 144 GLN B CA 1
ATOM 4812 C C . GLN B 1 167 ? 24.134 -10.075 34.150 1.00 18.10 144 GLN B C 1
ATOM 4813 O O . GLN B 1 167 ? 24.253 -11.066 34.870 1.00 20.07 144 GLN B O 1
ATOM 4819 N N . ARG B 1 168 ? 24.458 -8.847 34.578 1.00 18.43 145 ARG B N 1
ATOM 4820 C CA . ARG B 1 168 ? 24.865 -8.584 35.977 1.00 17.30 145 ARG B CA 1
ATOM 4821 C C . ARG B 1 168 ? 24.036 -7.408 36.521 1.00 15.68 145 ARG B C 1
ATOM 4822 O O . ARG B 1 168 ? 23.631 -6.549 35.718 1.00 15.18 145 ARG B O 1
ATOM 4830 N N . PRO B 1 169 ? 23.726 -7.385 37.831 1.00 17.29 146 PRO B N 1
ATOM 4831 C CA . PRO B 1 169 ? 22.888 -6.328 38.393 1.00 18.29 146 PRO B CA 1
ATOM 4832 C C . PRO B 1 169 ? 23.618 -4.984 38.242 1.00 17.54 146 PRO B C 1
ATOM 4833 O O . PRO B 1 169 ? 24.865 -4.934 38.310 1.00 16.59 146 PRO B O 1
ATOM 4837 N N . VAL B 1 170 ? 22.888 -3.898 38.021 1.00 17.47 147 VAL B N 1
ATOM 4838 C CA . VAL B 1 170 ? 23.591 -2.630 37.691 1.00 16.85 147 VAL B CA 1
ATOM 4839 C C . VAL B 1 170 ? 24.201 -1.981 38.923 1.00 19.01 147 VAL B C 1
ATOM 4840 O O . VAL B 1 170 ? 25.138 -1.181 38.828 1.00 19.99 147 VAL B O 1
ATOM 4844 N N . GLY B 1 171 ? 23.654 -2.306 40.092 1.00 17.80 148 GLY B N 1
ATOM 4845 C CA . GLY B 1 171 ? 24.070 -1.588 41.289 1.00 18.12 148 GLY B CA 1
ATOM 4846 C C . GLY B 1 171 ? 22.849 -1.210 42.131 1.00 17.96 148 GLY B C 1
ATOM 4847 O O . GLY B 1 171 ? 21.735 -1.661 41.836 1.00 18.46 148 GLY B O 1
ATOM 4848 N N . PRO B 1 172 ? 23.066 -0.393 43.211 1.00 17.09 149 PRO B N 1
ATOM 4849 C CA . PRO B 1 172 ? 21.955 0.124 44.003 1.00 17.00 149 PRO B CA 1
ATOM 4850 C C . PRO B 1 172 ? 20.902 0.846 43.136 1.00 15.52 149 PRO B C 1
ATOM 4851 O O . PRO B 1 172 ? 21.243 1.604 42.211 1.00 17.49 149 PRO B O 1
ATOM 4855 N N . VAL B 1 173 ? 19.632 0.609 43.448 1.00 14.40 150 VAL B N 1
ATOM 4856 C CA . VAL B 1 173 ? 18.527 1.140 42.685 1.00 16.05 150 VAL B CA 1
ATOM 4857 C C . VAL B 1 173 ? 17.648 1.916 43.647 1.00 14.76 150 VAL B C 1
ATOM 4858 O O . VAL B 1 173 ? 17.379 1.485 44.771 1.00 15.43 150 VAL B O 1
ATOM 4862 N N . ALA B 1 174 ? 17.196 3.077 43.181 1.00 13.92 151 ALA B N 1
ATOM 4863 C CA . ALA B 1 174 ? 16.176 3.871 43.910 1.00 13.77 151 ALA B CA 1
ATOM 4864 C C . ALA B 1 174 ? 14.769 3.537 43.447 1.00 16.21 151 ALA B C 1
ATOM 4865 O O . ALA B 1 174 ? 14.539 3.474 42.211 1.00 18.09 151 ALA B O 1
ATOM 4867 N N . VAL B 1 175 ? 13.807 3.379 44.373 1.00 14.40 152 VAL B N 1
ATOM 4868 C CA . VAL B 1 175 ? 12.452 3.068 44.017 1.00 14.74 152 VAL B CA 1
ATOM 4869 C C . VAL B 1 175 ? 11.537 4.111 44.652 1.00 16.67 152 VAL B C 1
ATOM 4870 O O . VAL B 1 175 ? 11.576 4.308 45.874 1.00 17.64 152 VAL B O 1
ATOM 4874 N N . PHE B 1 176 ? 10.730 4.767 43.827 1.00 14.57 153 PHE B N 1
ATOM 4875 C CA . PHE B 1 176 ? 9.696 5.687 44.331 1.00 16.84 153 PHE B CA 1
ATOM 4876 C C . PHE B 1 176 ? 8.377 4.952 44.273 1.00 16.08 153 PHE B C 1
ATOM 4877 O O . PHE B 1 176 ? 7.894 4.633 43.169 1.00 18.61 153 PHE B O 1
ATOM 4885 N N . GLY B 1 177 ? 7.847 4.629 45.427 1.00 19.30 154 GLY B N 1
ATOM 4886 C CA . GLY B 1 177 ? 6.537 3.926 45.477 1.00 19.31 154 GLY B CA 1
ATOM 4887 C C . GLY B 1 177 ? 5.375 4.774 44.998 1.00 21.54 154 GLY B C 1
ATOM 4888 O O . GLY B 1 177 ? 5.381 6.020 45.108 1.00 20.82 154 GLY B O 1
ATOM 4889 N N . ALA B 1 178 ? 4.388 4.103 44.416 1.00 20.28 155 ALA B N 1
ATOM 4890 C CA . ALA B 1 178 ? 3.185 4.720 43.863 1.00 22.28 155 ALA B CA 1
ATOM 4891 C C . ALA B 1 178 ? 2.165 5.030 44.945 1.00 22.52 155 ALA B C 1
ATOM 4892 O O . ALA B 1 178 ? 1.960 4.202 45.849 1.00 23.62 155 ALA B O 1
ATOM 4894 N N . SER B 1 179 ? 1.459 6.142 44.789 1.00 21.61 156 SER B N 1
ATOM 4895 C CA . SER B 1 179 ? 0.366 6.411 45.734 1.00 22.41 156 SER B CA 1
ATOM 4896 C C . SER B 1 179 ? -0.772 5.441 45.546 1.00 21.60 156 SER B C 1
ATOM 4897 O O . SER B 1 179 ? -1.443 5.067 46.515 1.00 23.43 156 SER B O 1
ATOM 4900 N N . ASN B 1 180 ? -1.009 4.977 44.331 1.00 20.91 157 ASN B N 1
ATOM 4901 C CA . ASN B 1 180 ? -2.297 4.326 44.097 1.00 22.10 157 ASN B CA 1
ATOM 4902 C C . ASN B 1 180 ? -2.379 2.777 44.205 1.00 22.55 157 ASN B C 1
ATOM 4903 O O . ASN B 1 180 ? -3.528 2.158 44.215 1.00 23.70 157 ASN B O 1
ATOM 4908 N N . PHE B 1 181 ? -1.205 2.161 44.357 1.00 20.34 158 PHE B N 1
ATOM 4909 C CA . PHE B 1 181 ? -1.109 0.735 44.670 1.00 21.60 158 PHE B CA 1
ATOM 4910 C C . PHE B 1 181 ? -0.149 0.604 45.814 1.00 20.07 158 PHE B C 1
ATOM 4911 O O . PHE B 1 181 ? 1.063 0.430 45.581 1.00 20.90 158 PHE B O 1
ATOM 4919 N N . PRO B 1 182 ? -0.654 0.722 47.042 1.00 20.11 159 PRO B N 1
ATOM 4920 C CA . PRO B 1 182 ? 0.201 0.920 48.158 1.00 20.61 159 PRO B CA 1
ATOM 4921 C C . PRO B 1 182 ? 0.919 -0.316 48.616 1.00 20.57 159 PRO B C 1
ATOM 4922 O O . PRO B 1 182 ? 1.666 -0.214 49.561 1.00 20.67 159 PRO B O 1
ATOM 4926 N N . LEU B 1 183 ? 0.694 -1.446 47.951 1.00 19.14 160 LEU B N 1
ATOM 4927 C CA . LEU B 1 183 ? 1.473 -2.655 48.190 1.00 19.36 160 LEU B CA 1
ATOM 4928 C C . LEU B 1 183 ? 2.203 -3.073 46.913 1.00 18.46 160 LEU B C 1
ATOM 4929 O O . LEU B 1 183 ? 3.444 -3.205 46.925 1.00 19.88 160 LEU B O 1
ATOM 4934 N N . ALA B 1 184 ? 1.453 -3.283 45.814 1.00 17.14 161 ALA B N 1
ATOM 4935 C CA . ALA B 1 184 ? 2.088 -3.907 44.649 1.00 17.98 161 ALA B CA 1
ATOM 4936 C C . ALA B 1 184 ? 2.997 -3.026 43.802 1.00 18.27 161 ALA B C 1
ATOM 4937 O O . ALA B 1 184 ? 3.738 -3.519 42.977 1.00 15.23 161 ALA B O 1
ATOM 4939 N N . PHE B 1 185 ? 2.857 -1.707 43.941 1.00 17.42 162 PHE B N 1
ATOM 4940 C CA . PHE B 1 185 ? 3.774 -0.814 43.271 1.00 18.28 162 PHE B CA 1
ATOM 4941 C C . PHE B 1 185 ? 4.428 0.098 44.300 1.00 19.38 162 PHE B C 1
ATOM 4942 O O . PHE B 1 185 ? 4.766 1.256 44.004 1.00 21.00 162 PHE B O 1
ATOM 4950 N N . SER B 1 186 ? 4.652 -0.431 45.485 1.00 16.94 163 SER B N 1
ATOM 4951 C CA . SER B 1 186 ? 5.209 0.366 46.563 1.00 18.78 163 SER B CA 1
ATOM 4952 C C . SER B 1 186 ? 6.408 -0.356 47.229 1.00 18.83 163 SER B C 1
ATOM 4953 O O . SER B 1 186 ? 7.307 -0.842 46.525 1.00 17.33 163 SER B O 1
ATOM 4956 N N . THR B 1 187 ? 6.458 -0.398 48.554 1.00 17.28 164 THR B N 1
ATOM 4957 C CA . THR B 1 187 ? 7.648 -0.743 49.285 1.00 18.48 164 THR B CA 1
ATOM 4958 C C . THR B 1 187 ? 8.310 -2.045 48.837 1.00 19.30 164 THR B C 1
ATOM 4959 O O . THR B 1 187 ? 9.520 -2.058 48.572 1.00 18.21 164 THR B O 1
ATOM 4963 N N . ALA B 1 188 ? 7.528 -3.121 48.727 1.00 18.70 165 ALA B N 1
ATOM 4964 C CA . ALA B 1 188 ? 8.113 -4.391 48.211 1.00 18.09 165 ALA B CA 1
ATOM 4965 C C . ALA B 1 188 ? 7.304 -4.735 46.945 1.00 17.98 165 ALA B C 1
ATOM 4966 O O . ALA B 1 188 ? 6.957 -5.918 46.645 1.00 17.18 165 ALA B O 1
ATOM 4968 N N . GLY B 1 189 ? 7.030 -3.703 46.130 1.00 15.65 166 GLY B N 1
ATOM 4969 C CA . GLY B 1 189 ? 6.201 -3.977 44.936 1.00 15.70 166 GLY B CA 1
ATOM 4970 C C . GLY B 1 189 ? 7.099 -4.361 43.776 1.00 14.35 166 GLY B C 1
ATOM 4971 O O . GLY B 1 189 ? 8.227 -4.814 43.965 1.00 15.72 166 GLY B O 1
ATOM 4972 N N . GLY B 1 190 ? 6.579 -4.156 42.550 1.00 14.91 167 GLY B N 1
ATOM 4973 C CA . GLY B 1 190 ? 7.187 -4.743 41.331 1.00 15.12 167 GLY B CA 1
ATOM 4974 C C . GLY B 1 190 ? 8.561 -4.178 41.036 1.00 16.03 167 GLY B C 1
ATOM 4975 O O . GLY B 1 190 ? 9.422 -4.894 40.518 1.00 17.04 167 GLY B O 1
ATOM 4976 N N . ASP B 1 191 ? 8.803 -2.873 41.294 1.00 15.83 168 ASP B N 1
ATOM 4977 C CA . ASP B 1 191 ? 10.182 -2.375 41.081 1.00 15.77 168 ASP B CA 1
ATOM 4978 C C . ASP B 1 191 ? 11.175 -2.900 42.123 1.00 14.61 168 ASP B C 1
ATOM 4979 O O . ASP B 1 191 ? 12.257 -3.328 41.779 1.00 15.32 168 ASP B O 1
ATOM 4984 N N . THR B 1 192 ? 10.813 -2.851 43.400 1.00 15.19 169 THR B N 1
ATOM 4985 C CA . THR B 1 192 ? 11.630 -3.438 44.433 1.00 14.68 169 THR B CA 1
ATOM 4986 C C . THR B 1 192 ? 11.899 -4.914 44.168 1.00 15.98 169 THR B C 1
ATOM 4987 O O . THR B 1 192 ? 13.043 -5.378 44.244 1.00 15.74 169 THR B O 1
ATOM 4991 N N . ALA B 1 193 ? 10.863 -5.618 43.808 1.00 14.23 170 ALA B N 1
ATOM 4992 C CA . ALA B 1 193 ? 10.979 -7.106 43.518 1.00 14.81 170 ALA B CA 1
ATOM 4993 C C . ALA B 1 193 ? 11.949 -7.323 42.402 1.00 16.31 170 ALA B C 1
ATOM 4994 O O . ALA B 1 193 ? 12.865 -8.171 42.499 1.00 17.60 170 ALA B O 1
ATOM 4996 N N . ALA B 1 194 ? 11.788 -6.599 41.304 1.00 15.45 171 ALA B N 1
ATOM 4997 C CA . ALA B 1 194 ? 12.698 -6.815 40.171 1.00 15.88 171 ALA B CA 1
ATOM 4998 C C . ALA B 1 194 ? 14.124 -6.448 40.469 1.00 15.63 171 ALA B C 1
ATOM 4999 O O . ALA B 1 194 ? 15.054 -7.179 40.054 1.00 15.66 171 ALA B O 1
ATOM 5001 N N . ALA B 1 195 ? 14.358 -5.292 41.151 1.00 15.22 172 ALA B N 1
ATOM 5002 C CA . ALA B 1 195 ? 15.705 -4.908 41.512 1.00 14.48 172 ALA B CA 1
ATOM 5003 C C . ALA B 1 195 ? 16.365 -5.944 42.445 1.00 14.16 172 ALA B C 1
ATOM 5004 O O . ALA B 1 195 ? 17.462 -6.404 42.155 1.00 15.14 172 ALA B O 1
ATOM 5006 N N . LEU B 1 196 ? 15.645 -6.355 43.487 1.00 15.76 173 LEU B N 1
ATOM 5007 C CA . LEU B 1 196 ? 16.191 -7.364 44.466 1.00 17.46 173 LEU B CA 1
ATOM 5008 C C . LEU B 1 196 ? 16.480 -8.690 43.719 1.00 17.83 173 LEU B C 1
ATOM 5009 O O . LEU B 1 196 ? 17.540 -9.304 43.942 1.00 18.04 173 LEU B O 1
ATOM 5014 N N . ALA B 1 197 ? 15.572 -9.065 42.828 1.00 17.95 174 ALA B N 1
ATOM 5015 C CA . ALA B 1 197 ? 15.755 -10.258 41.973 1.00 16.82 174 ALA B CA 1
ATOM 5016 C C . ALA B 1 197 ? 17.018 -10.200 41.134 1.00 17.80 174 ALA B C 1
ATOM 5017 O O . ALA B 1 197 ? 17.799 -11.202 41.089 1.00 19.14 174 ALA B O 1
ATOM 5019 N N . ALA B 1 198 ? 17.317 -9.037 40.525 1.00 16.51 175 ALA B N 1
ATOM 5020 C CA . ALA B 1 198 ? 18.476 -8.881 39.669 1.00 16.25 175 ALA B CA 1
ATOM 5021 C C . ALA B 1 198 ? 19.785 -8.971 40.467 1.00 17.77 175 ALA B C 1
ATOM 5022 O O . ALA B 1 198 ? 20.860 -9.303 39.912 1.00 18.18 175 ALA B O 1
ATOM 5024 N N . GLY B 1 199 ? 19.700 -8.648 41.752 1.00 17.52 176 GLY B N 1
ATOM 5025 C CA . GLY B 1 199 ? 20.884 -8.518 42.617 1.00 17.26 176 GLY B CA 1
ATOM 5026 C C . GLY B 1 199 ? 21.217 -7.067 43.067 1.00 16.87 176 GLY B C 1
ATOM 5027 O O . GLY B 1 199 ? 22.394 -6.775 43.471 1.00 17.14 176 GLY B O 1
ATOM 5028 N N . CYS B 1 200 ? 20.245 -6.180 42.948 1.00 15.67 177 CYS B N 1
ATOM 5029 C CA . CYS B 1 200 ? 20.491 -4.761 43.245 1.00 16.32 177 CYS B CA 1
ATOM 5030 C C . CYS B 1 200 ? 19.890 -4.458 44.620 1.00 15.76 177 CYS B C 1
ATOM 5031 O O . CYS B 1 200 ? 18.713 -4.650 44.845 1.00 16.79 177 CYS B O 1
ATOM 5034 N N . PRO B 1 201 ? 20.686 -3.913 45.538 1.00 16.36 178 PRO B N 1
ATOM 5035 C CA . PRO B 1 201 ? 20.103 -3.309 46.786 1.00 16.79 178 PRO B CA 1
ATOM 5036 C C . PRO B 1 201 ? 19.134 -2.203 46.389 1.00 16.16 178 PRO B C 1
ATOM 5037 O O . PRO B 1 201 ? 19.301 -1.601 45.312 1.00 16.73 178 PRO B O 1
ATOM 5041 N N . VAL B 1 202 ? 18.116 -1.950 47.217 1.00 17.51 179 VAL B N 1
ATOM 5042 C CA . VAL B 1 202 ? 17.110 -0.952 46.862 1.00 17.06 179 VAL B CA 1
ATOM 5043 C C . VAL B 1 202 ? 17.018 0.103 47.972 1.00 17.32 179 VAL B C 1
ATOM 5044 O O . VAL B 1 202 ? 16.978 -0.253 49.167 1.00 17.58 179 VAL B O 1
ATOM 5048 N N . VAL B 1 203 ? 16.996 1.383 47.582 1.00 17.42 180 VAL B N 1
ATOM 5049 C CA . VAL B 1 203 ? 16.562 2.407 48.530 1.00 16.32 180 VAL B CA 1
ATOM 5050 C C . VAL B 1 203 ? 15.173 2.910 48.085 1.00 15.35 180 VAL B C 1
ATOM 5051 O O . VAL B 1 203 ? 15.042 3.394 46.967 1.00 14.96 180 VAL B O 1
ATOM 5055 N N . VAL B 1 204 ? 14.176 2.842 48.982 1.00 14.74 181 VAL B N 1
ATOM 5056 C CA . VAL B 1 204 ? 12.786 3.203 48.662 1.00 15.73 181 VAL B CA 1
ATOM 5057 C C . VAL B 1 204 ? 12.524 4.606 49.227 1.00 16.61 181 VAL B C 1
ATOM 5058 O O . VAL B 1 204 ? 12.695 4.851 50.406 1.00 17.16 181 VAL B O 1
ATOM 5062 N N . LYS B 1 205 ? 12.089 5.473 48.362 1.00 15.57 182 LYS B N 1
ATOM 5063 C CA . LYS B 1 205 ? 11.544 6.787 48.783 1.00 19.06 182 LYS B CA 1
ATOM 5064 C C . LYS B 1 205 ? 10.054 6.519 49.012 1.00 18.12 182 LYS B C 1
ATOM 5065 O O . LYS B 1 205 ? 9.298 6.336 48.046 1.00 17.12 182 LYS B O 1
ATOM 5071 N N . GLY B 1 206 ? 9.608 6.431 50.277 1.00 19.06 183 GLY B N 1
ATOM 5072 C CA . GLY B 1 206 ? 8.250 5.903 50.539 1.00 19.61 183 GLY B CA 1
ATOM 5073 C C . GLY B 1 206 ? 7.266 7.029 50.368 1.00 20.47 183 GLY B C 1
ATOM 5074 O O . GLY B 1 206 ? 7.606 8.150 50.636 1.00 21.31 183 GLY B O 1
ATOM 5075 N N . HIS B 1 207 ? 6.139 6.737 49.720 1.00 20.02 184 HIS B N 1
ATOM 5076 C CA . HIS B 1 207 ? 5.139 7.725 49.428 1.00 18.89 184 HIS B CA 1
ATOM 5077 C C . HIS B 1 207 ? 4.511 8.256 50.752 1.00 19.76 184 HIS B C 1
ATOM 5078 O O . HIS B 1 207 ? 4.111 7.473 51.663 1.00 19.47 184 HIS B O 1
ATOM 5085 N N . SER B 1 208 ? 4.391 9.594 50.849 1.00 19.21 185 SER B N 1
ATOM 5086 C CA . SER B 1 208 ? 3.848 10.151 52.104 1.00 21.15 185 SER B CA 1
ATOM 5087 C C . SER B 1 208 ? 2.330 9.877 52.328 1.00 21.82 185 SER B C 1
ATOM 5088 O O . SER B 1 208 ? 1.796 10.061 53.445 1.00 21.73 185 SER B O 1
ATOM 5091 N N . ALA B 1 209 ? 1.627 9.385 51.297 1.00 20.98 186 ALA B N 1
ATOM 5092 C CA . ALA B 1 209 ? 0.190 9.032 51.455 1.00 21.21 186 ALA B CA 1
ATOM 5093 C C . ALA B 1 209 ? -0.115 7.704 52.187 1.00 21.71 186 ALA B C 1
ATOM 5094 O O . ALA B 1 209 ? -1.271 7.476 52.587 1.00 23.71 186 ALA B O 1
ATOM 5096 N N . HIS B 1 210 ? 0.868 6.792 52.318 1.00 20.44 187 HIS B N 1
ATOM 5097 C CA . HIS B 1 210 ? 0.657 5.558 53.063 1.00 18.71 187 HIS B CA 1
ATOM 5098 C C . HIS B 1 210 ? 1.890 5.151 53.843 1.00 19.15 187 HIS B C 1
ATOM 5099 O O . HIS B 1 210 ? 2.425 4.056 53.664 1.00 18.93 187 HIS B O 1
ATOM 5106 N N . PRO B 1 211 ? 2.350 6.029 54.761 1.00 20.44 188 PRO B N 1
ATOM 5107 C CA . PRO B 1 211 ? 3.589 5.722 55.529 1.00 19.00 188 PRO B CA 1
ATOM 5108 C C . PRO B 1 211 ? 3.486 4.511 56.436 1.00 18.35 188 PRO B C 1
ATOM 5109 O O . PRO B 1 211 ? 4.471 3.770 56.520 1.00 17.98 188 PRO B O 1
ATOM 5113 N N . GLY B 1 212 ? 2.374 4.296 57.140 1.00 18.04 189 GLY B N 1
ATOM 5114 C CA . GLY B 1 212 ? 2.299 3.099 58.026 1.00 18.77 189 GLY B CA 1
ATOM 5115 C C . GLY B 1 212 ? 2.258 1.797 57.213 1.00 18.62 189 GLY B C 1
ATOM 5116 O O . GLY B 1 212 ? 2.830 0.803 57.594 1.00 18.47 189 GLY B O 1
ATOM 5117 N N . THR B 1 213 ? 1.602 1.841 56.055 1.00 20.35 190 THR B N 1
ATOM 5118 C CA . THR B 1 213 ? 1.601 0.707 55.109 1.00 20.87 190 THR B CA 1
ATOM 5119 C C . THR B 1 213 ? 3.026 0.463 54.574 1.00 21.06 190 THR B C 1
ATOM 5120 O O . THR B 1 213 ? 3.438 -0.688 54.462 1.00 21.84 190 THR B O 1
ATOM 5124 N N . GLY B 1 214 ? 3.797 1.536 54.350 1.00 20.46 191 GLY B N 1
ATOM 5125 C CA . GLY B 1 214 ? 5.224 1.426 54.062 1.00 20.88 191 GLY B CA 1
ATOM 5126 C C . GLY B 1 214 ? 5.985 0.770 55.213 1.00 22.18 191 GLY B C 1
ATOM 5127 O O . GLY B 1 214 ? 6.785 -0.185 55.010 1.00 20.65 191 GLY B O 1
ATOM 5128 N N . GLU B 1 215 ? 5.696 1.233 56.435 1.00 20.92 192 GLU B N 1
ATOM 5129 C CA . GLU B 1 215 ? 6.427 0.733 57.575 1.00 22.05 192 GLU B CA 1
ATOM 5130 C C . GLU B 1 215 ? 6.233 -0.758 57.829 1.00 21.38 192 GLU B C 1
ATOM 5131 O O . GLU B 1 215 ? 7.190 -1.499 58.127 1.00 21.69 192 GLU B O 1
ATOM 5137 N N . ILE B 1 216 ? 4.991 -1.208 57.717 1.00 21.71 193 ILE B N 1
ATOM 5138 C CA . ILE B 1 216 ? 4.732 -2.587 58.062 1.00 22.17 193 ILE B CA 1
ATOM 5139 C C . ILE B 1 216 ? 5.391 -3.496 57.050 1.00 21.82 193 ILE B C 1
ATOM 5140 O O . ILE B 1 216 ? 5.928 -4.584 57.420 1.00 22.46 193 ILE B O 1
ATOM 5145 N N . VAL B 1 217 ? 5.417 -3.075 55.777 1.00 21.45 194 VAL B N 1
ATOM 5146 C CA . VAL B 1 217 ? 6.059 -3.915 54.726 1.00 20.42 194 VAL B CA 1
ATOM 5147 C C . VAL B 1 217 ? 7.587 -3.824 54.905 1.00 21.37 194 VAL B C 1
ATOM 5148 O O . VAL B 1 217 ? 8.286 -4.833 54.790 1.00 20.14 194 VAL B O 1
ATOM 5152 N N . ALA B 1 218 ? 8.122 -2.634 55.245 1.00 20.58 195 ALA B N 1
ATOM 5153 C CA . ALA B 1 218 ? 9.542 -2.591 55.649 1.00 21.29 195 ALA B CA 1
ATOM 5154 C C . ALA B 1 218 ? 9.888 -3.505 56.842 1.00 21.26 195 ALA B C 1
ATOM 5155 O O . ALA B 1 218 ? 10.987 -4.109 56.868 1.00 20.06 195 ALA B O 1
ATOM 5157 N N . GLU B 1 219 ? 8.976 -3.618 57.818 1.00 21.00 196 GLU B N 1
ATOM 5158 C CA . GLU B 1 219 ? 9.237 -4.488 59.004 1.00 22.54 196 GLU B CA 1
ATOM 5159 C C . GLU B 1 219 ? 9.282 -5.941 58.510 1.00 22.17 196 GLU B C 1
ATOM 5160 O O . GLU B 1 219 ? 10.045 -6.768 59.031 1.00 23.45 196 GLU B O 1
ATOM 5166 N N . ALA B 1 220 ? 8.447 -6.282 57.520 1.00 19.97 197 ALA B N 1
ATOM 5167 C CA . ALA B 1 220 ? 8.527 -7.657 56.848 1.00 20.82 197 ALA B CA 1
ATOM 5168 C C . ALA B 1 220 ? 9.841 -7.872 56.132 1.00 21.01 197 ALA B C 1
ATOM 5169 O O . ALA B 1 220 ? 10.470 -8.952 56.211 1.00 21.43 197 ALA B O 1
ATOM 5171 N N . VAL B 1 221 ? 10.263 -6.894 55.326 1.00 19.58 198 VAL B N 1
ATOM 5172 C CA . VAL B 1 221 ? 11.564 -7.018 54.642 1.00 18.91 198 VAL B CA 1
ATOM 5173 C C . VAL B 1 221 ? 12.746 -7.136 55.651 1.00 19.36 198 VAL B C 1
ATOM 5174 O O . VAL B 1 221 ? 13.666 -8.001 55.497 1.00 19.66 198 VAL B O 1
ATOM 5178 N N . ASP B 1 222 ? 12.703 -6.311 56.680 1.00 20.96 199 ASP B N 1
ATOM 5179 C CA . ASP B 1 222 ? 13.693 -6.387 57.781 1.00 21.87 199 ASP B CA 1
ATOM 5180 C C . ASP B 1 222 ? 13.775 -7.786 58.417 1.00 23.07 199 ASP B C 1
ATOM 5181 O O . ASP B 1 222 ? 14.873 -8.310 58.658 1.00 25.85 199 ASP B O 1
ATOM 5186 N N . ALA B 1 223 ? 12.610 -8.368 58.689 1.00 23.82 200 ALA B N 1
ATOM 5187 C CA . ALA B 1 223 ? 12.532 -9.726 59.244 1.00 24.72 200 ALA B CA 1
ATOM 5188 C C . ALA B 1 223 ? 13.113 -10.726 58.293 1.00 25.86 200 ALA B C 1
ATOM 5189 O O . ALA B 1 223 ? 13.819 -11.661 58.717 1.00 28.48 200 ALA B O 1
ATOM 5191 N N . ALA B 1 224 ? 12.844 -10.589 56.986 1.00 24.90 201 ALA B N 1
ATOM 5192 C CA . ALA B 1 224 ? 13.456 -11.521 56.013 1.00 24.23 201 ALA B CA 1
ATOM 5193 C C . ALA B 1 224 ? 14.960 -11.366 55.916 1.00 24.11 201 ALA B C 1
ATOM 5194 O O . ALA B 1 224 ? 15.709 -12.366 55.804 1.00 27.51 201 ALA B O 1
ATOM 5196 N N . ILE B 1 225 ? 15.452 -10.150 55.982 1.00 23.74 202 ILE B N 1
ATOM 5197 C CA . ILE B 1 225 ? 16.874 -9.906 55.985 1.00 23.89 202 ILE B CA 1
ATOM 5198 C C . ILE B 1 225 ? 17.558 -10.565 57.217 1.00 25.35 202 ILE B C 1
ATOM 5199 O O . ILE B 1 225 ? 18.604 -11.224 57.093 1.00 25.56 202 ILE B O 1
ATOM 5204 N N . ARG B 1 226 ? 16.958 -10.383 58.395 1.00 27.90 203 ARG B N 1
ATOM 5205 C CA . ARG B 1 226 ? 17.474 -11.040 59.616 1.00 31.18 203 ARG B CA 1
ATOM 5206 C C . ARG B 1 226 ? 17.371 -12.590 59.549 1.00 32.10 203 ARG B C 1
ATOM 5207 O O . ARG B 1 226 ? 18.303 -13.273 59.966 1.00 34.66 203 ARG B O 1
ATOM 5215 N N . LYS B 1 227 ? 16.301 -13.141 58.992 1.00 32.43 204 LYS B N 1
ATOM 5216 C CA . LYS B 1 227 ? 16.148 -14.615 58.885 1.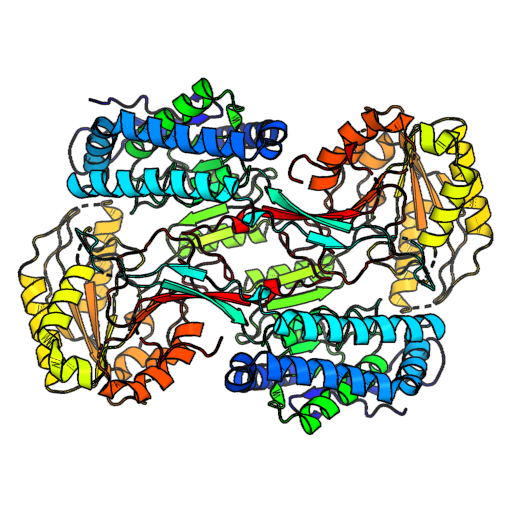00 32.91 204 LYS B CA 1
ATOM 5217 C C . LYS B 1 227 ? 17.149 -15.246 57.876 1.00 34.44 204 LYS B C 1
ATOM 5218 O O . LYS B 1 227 ? 17.625 -16.379 58.100 1.00 33.62 204 LYS B O 1
ATOM 5220 N N . THR B 1 228 ? 17.489 -14.518 56.788 1.00 32.01 205 THR B N 1
ATOM 5221 C CA . THR B 1 228 ? 18.263 -15.095 55.686 1.00 31.64 205 THR B CA 1
ATOM 5222 C C . THR B 1 228 ? 19.762 -14.750 55.791 1.00 31.05 205 THR B C 1
ATOM 5223 O O . THR B 1 228 ? 20.565 -15.383 55.131 1.00 31.92 205 THR B O 1
ATOM 5227 N N . GLY B 1 229 ? 20.144 -13.736 56.567 1.00 30.38 206 GLY B N 1
ATOM 5228 C CA . GLY B 1 229 ? 21.537 -13.349 56.645 1.00 29.54 206 GLY B CA 1
ATOM 5229 C C . GLY B 1 229 ? 22.046 -12.462 55.511 1.00 29.55 206 GLY B C 1
ATOM 5230 O O . GLY B 1 229 ? 23.285 -12.192 55.412 1.00 28.47 206 GLY B O 1
ATOM 5231 N N . VAL B 1 230 ? 21.138 -11.914 54.667 1.00 27.09 207 VAL B N 1
ATOM 5232 C CA . VAL B 1 230 ? 21.632 -10.977 53.631 1.00 27.26 207 VAL B CA 1
ATOM 5233 C C . VAL B 1 230 ? 22.093 -9.676 54.300 1.00 27.01 207 VAL B C 1
ATOM 5234 O O . VAL B 1 230 ? 21.636 -9.362 55.391 1.00 26.64 207 VAL B O 1
ATOM 5238 N N . HIS B 1 231 ? 22.964 -8.912 53.644 1.00 25.56 208 HIS B N 1
ATOM 5239 C CA . HIS B 1 231 ? 23.566 -7.708 54.172 1.00 25.72 208 HIS B CA 1
ATOM 5240 C C . HIS B 1 231 ? 22.454 -6.705 54.442 1.00 27.49 208 HIS B C 1
ATOM 5241 O O . HIS B 1 231 ? 21.488 -6.627 53.640 1.00 26.34 208 HIS B O 1
ATOM 5248 N N . PRO B 1 232 ? 22.513 -6.033 55.606 1.00 27.28 209 PRO B N 1
ATOM 5249 C CA . PRO B 1 232 ? 21.354 -5.206 55.936 1.00 25.96 209 PRO B CA 1
ATOM 5250 C C . PRO B 1 232 ? 21.177 -3.966 55.020 1.00 23.74 209 PRO B C 1
ATOM 5251 O O . PRO B 1 232 ? 20.087 -3.397 54.948 1.00 23.89 209 PRO B O 1
ATOM 5255 N N . GLY B 1 233 ? 22.232 -3.565 54.332 1.00 22.81 210 GLY B N 1
ATOM 5256 C CA . GLY B 1 233 ? 22.133 -2.426 53.361 1.00 21.86 210 GLY B CA 1
ATOM 5257 C C . GLY B 1 233 ? 21.488 -2.835 52.026 1.00 21.02 210 GLY B C 1
ATOM 5258 O O . GLY B 1 233 ? 21.395 -2.031 51.130 1.00 18.84 210 GLY B O 1
ATOM 5259 N N . VAL B 1 234 ? 21.006 -4.079 51.902 1.00 20.27 211 VAL B N 1
ATOM 5260 C CA . VAL B 1 234 ? 20.242 -4.451 50.720 1.00 21.76 211 VAL B CA 1
ATOM 5261 C C . VAL B 1 234 ? 18.884 -3.684 50.629 1.00 21.07 211 VAL B C 1
ATOM 5262 O O . VAL B 1 234 ? 18.276 -3.581 49.526 1.00 21.87 211 VAL B O 1
ATOM 5266 N N . PHE B 1 235 ? 18.365 -3.194 51.772 1.00 18.89 212 PHE B N 1
ATOM 5267 C CA . PHE B 1 235 ? 17.098 -2.471 51.725 1.00 19.74 212 PHE B CA 1
ATOM 5268 C C . PHE B 1 235 ? 17.002 -1.313 52.746 1.00 18.05 212 PHE B C 1
ATOM 5269 O O . PHE B 1 235 ? 17.318 -1.508 53.957 1.00 18.70 212 PHE B O 1
ATOM 5277 N N . SER B 1 236 ? 16.516 -0.157 52.282 1.00 17.05 213 SER B N 1
ATOM 5278 C CA . SER B 1 236 ? 16.248 1.000 53.137 1.00 18.08 213 SER B CA 1
ATOM 5279 C C . SER B 1 236 ? 14.933 1.606 52.684 1.00 18.40 213 SER B C 1
ATOM 5280 O O . SER B 1 236 ? 14.567 1.520 51.483 1.00 17.70 213 SER B O 1
ATOM 5283 N N . LEU B 1 237 ? 14.223 2.202 53.639 1.00 17.70 214 LEU B N 1
ATOM 5284 C CA . LEU B 1 237 ? 13.006 2.934 53.372 1.00 17.49 214 LEU B CA 1
ATOM 5285 C C . LEU B 1 237 ? 13.124 4.310 54.063 1.00 18.57 214 LEU B C 1
ATOM 5286 O O . LEU B 1 237 ? 13.282 4.389 55.286 1.00 20.71 214 LEU B O 1
ATOM 5291 N N . ILE B 1 238 ? 13.051 5.357 53.280 1.00 19.63 215 ILE B N 1
ATOM 5292 C CA . ILE B 1 238 ? 13.059 6.687 53.784 1.00 20.03 215 ILE B CA 1
ATOM 5293 C C . ILE B 1 238 ? 11.687 7.284 53.646 1.00 20.53 215 ILE B C 1
ATOM 5294 O O . ILE B 1 238 ? 11.134 7.389 52.523 1.00 19.44 215 ILE B O 1
ATOM 5299 N N . GLN B 1 239 ? 11.112 7.684 54.782 1.00 19.99 216 GLN B N 1
ATOM 5300 C CA . GLN B 1 239 ? 9.733 8.203 54.815 1.00 20.52 216 GLN B CA 1
ATOM 5301 C C . GLN B 1 239 ? 9.731 9.683 54.627 1.00 21.24 216 GLN B C 1
ATOM 5302 O O . GLN B 1 239 ? 10.685 10.399 54.984 1.00 22.94 216 GLN B O 1
ATOM 5308 N N . GLY B 1 240 ? 8.626 10.150 54.063 1.00 23.77 217 GLY B N 1
ATOM 5309 C CA . GLY B 1 240 ? 8.413 11.555 53.737 1.00 27.42 217 GLY B CA 1
ATOM 5310 C C . GLY B 1 240 ? 9.538 12.385 53.195 1.00 28.84 217 GLY B C 1
ATOM 5311 O O . GLY B 1 240 ? 10.249 12.017 52.208 1.00 28.50 217 GLY B O 1
ATOM 5312 N N . GLY B 1 241 ? 9.731 13.531 53.839 1.00 29.65 218 GLY B N 1
ATOM 5313 C CA . GLY B 1 241 ? 10.802 14.442 53.375 1.00 36.72 218 GLY B CA 1
ATOM 5314 C C . GLY B 1 241 ? 10.450 15.253 52.124 1.00 39.40 218 GLY B C 1
ATOM 5315 O O . GLY B 1 241 ? 9.565 14.893 51.342 1.00 41.89 218 GLY B O 1
ATOM 5316 N N . SER B 1 242 ? 11.172 16.344 51.920 1.00 41.40 219 SER B N 1
ATOM 5317 C CA . SER B 1 242 ? 10.896 17.242 50.831 1.00 41.06 219 SER B CA 1
ATOM 5318 C C . SER B 1 242 ? 11.254 16.746 49.400 1.00 40.27 219 SER B C 1
ATOM 5319 O O . SER B 1 242 ? 11.879 15.661 49.163 1.00 39.67 219 SER B O 1
ATOM 5322 N N . ARG B 1 243 ? 10.821 17.552 48.437 1.00 36.73 220 ARG B N 1
ATOM 5323 C CA . ARG B 1 243 ? 11.227 17.410 47.083 1.00 34.37 220 ARG B CA 1
ATOM 5324 C C . ARG B 1 243 ? 12.754 17.249 46.990 1.00 31.75 220 ARG B C 1
ATOM 5325 O O . ARG B 1 243 ? 13.263 16.377 46.250 1.00 30.15 220 ARG B O 1
ATOM 5333 N N . ASP B 1 244 ? 13.511 17.954 47.820 1.00 27.89 221 ASP B N 1
ATOM 5334 C CA . ASP B 1 244 ? 14.985 17.776 47.806 1.00 26.92 221 ASP B CA 1
ATOM 5335 C C . ASP B 1 244 ? 15.495 16.347 48.235 1.00 24.42 221 ASP B C 1
ATOM 5336 O O . ASP B 1 244 ? 16.627 15.940 47.912 1.00 22.24 221 ASP B O 1
ATOM 5341 N N . VAL B 1 245 ? 14.701 15.647 49.027 1.00 22.27 222 VAL B N 1
ATOM 5342 C CA . VAL B 1 245 ? 15.105 14.306 49.425 1.00 21.85 222 VAL B CA 1
ATOM 5343 C C . VAL B 1 245 ? 15.088 13.441 48.174 1.00 20.00 222 VAL B C 1
ATOM 5344 O O . VAL B 1 245 ? 16.090 12.764 47.864 1.00 20.13 222 VAL B O 1
ATOM 5348 N N . GLY B 1 246 ? 13.972 13.486 47.457 1.00 19.39 223 GLY B N 1
ATOM 5349 C CA . GLY B 1 246 ? 13.817 12.743 46.149 1.00 20.00 223 GLY B CA 1
ATOM 5350 C C . GLY B 1 246 ? 14.927 13.104 45.143 1.00 20.88 223 GLY B C 1
ATOM 5351 O O . GLY B 1 246 ? 15.527 12.261 44.461 1.00 17.80 223 GLY B O 1
ATOM 5352 N N . HIS B 1 247 ? 15.203 14.397 45.032 1.00 20.25 224 HIS B N 1
ATOM 5353 C CA . HIS B 1 247 ? 16.268 14.828 44.179 1.00 21.29 224 HIS B CA 1
ATOM 5354 C C . HIS B 1 247 ? 17.592 14.268 44.569 1.00 21.56 224 HIS B C 1
ATOM 5355 O O . HIS B 1 247 ? 18.288 13.716 43.700 1.00 22.02 224 HIS B O 1
ATOM 5362 N N . ALA B 1 248 ? 17.929 14.308 45.866 1.00 20.09 225 ALA B N 1
ATOM 5363 C CA . ALA B 1 248 ? 19.227 13.759 46.306 1.00 19.76 225 ALA B CA 1
ATOM 5364 C C . ALA B 1 248 ? 19.330 12.250 46.058 1.00 18.74 225 ALA B C 1
ATOM 5365 O O . ALA B 1 248 ? 20.367 11.789 45.751 1.00 17.63 225 ALA B O 1
ATOM 5367 N N . LEU B 1 249 ? 18.224 11.528 46.186 1.00 17.82 226 LEU B N 1
ATOM 5368 C CA . LEU B 1 249 ? 18.262 10.096 45.879 1.00 17.76 226 LEU B CA 1
ATOM 5369 C C . LEU B 1 249 ? 18.623 9.813 44.434 1.00 18.58 226 LEU B C 1
ATOM 5370 O O . LEU B 1 249 ? 19.505 9.005 44.181 1.00 19.36 226 LEU B O 1
ATOM 5375 N N . VAL B 1 250 ? 17.935 10.420 43.466 1.00 16.35 227 VAL B N 1
ATOM 5376 C CA . VAL B 1 250 ? 18.216 10.131 42.063 1.00 16.98 227 VAL B CA 1
ATOM 5377 C C . VAL B 1 250 ? 19.581 10.673 41.598 1.00 19.56 227 VAL B C 1
ATOM 5378 O O . VAL B 1 250 ? 20.137 10.183 40.639 1.00 18.45 227 VAL B O 1
ATOM 5382 N N . GLN B 1 251 ? 20.131 11.656 42.327 1.00 18.68 228 GLN B N 1
ATOM 5383 C CA . GLN B 1 251 ? 21.437 12.168 42.009 1.00 19.46 228 GLN B CA 1
ATOM 5384 C C . GLN B 1 251 ? 22.533 11.522 42.779 1.00 18.35 228 GLN B C 1
ATOM 5385 O O . GLN B 1 251 ? 23.691 11.869 42.566 1.00 18.81 228 GLN B O 1
ATOM 5391 N N . HIS B 1 252 ? 22.231 10.604 43.696 1.00 18.17 229 HIS B N 1
ATOM 5392 C CA . HIS B 1 252 ? 23.316 10.021 44.486 1.00 18.94 229 HIS B CA 1
ATOM 5393 C C . HIS B 1 252 ? 24.310 9.264 43.588 1.00 20.16 229 HIS B C 1
ATOM 5394 O O . HIS B 1 252 ? 23.888 8.426 42.787 1.00 21.95 229 HIS B O 1
ATOM 5401 N N . PRO B 1 253 ? 25.639 9.530 43.731 1.00 22.02 230 PRO B N 1
ATOM 5402 C CA . PRO B 1 253 ? 26.588 8.867 42.854 1.00 22.55 230 PRO B CA 1
ATOM 5403 C C . PRO B 1 253 ? 26.477 7.348 42.881 1.00 22.16 230 PRO B C 1
ATOM 5404 O O . PRO B 1 253 ? 26.832 6.751 41.882 1.00 23.21 230 PRO B O 1
ATOM 5408 N N . HIS B 1 254 ? 26.086 6.734 44.007 1.00 19.97 231 HIS B N 1
ATOM 5409 C CA . HIS B 1 254 ? 25.985 5.278 44.065 1.00 18.94 231 HIS B CA 1
ATOM 5410 C C . HIS B 1 254 ? 24.702 4.678 43.516 1.00 19.30 231 HIS B C 1
ATOM 5411 O O . HIS B 1 254 ? 24.680 3.467 43.289 1.00 19.49 231 HIS B O 1
ATOM 5418 N N . ILE B 1 255 ? 23.676 5.498 43.255 1.00 17.53 232 ILE B N 1
ATOM 5419 C CA . ILE B 1 255 ? 22.400 4.975 42.727 1.00 16.69 232 ILE B CA 1
ATOM 5420 C C . ILE B 1 255 ? 22.616 4.802 41.214 1.00 17.14 232 ILE B C 1
ATOM 5421 O O . ILE B 1 255 ? 23.168 5.678 40.575 1.00 16.58 232 ILE B O 1
ATOM 5426 N N . LYS B 1 256 ? 22.279 3.621 40.678 1.00 16.49 233 LYS B N 1
ATOM 5427 C CA . LYS B 1 256 ? 22.604 3.324 39.284 1.00 15.99 233 LYS B CA 1
ATOM 5428 C C . LYS B 1 256 ? 21.386 3.213 38.330 1.00 15.69 233 LYS B C 1
ATOM 5429 O O . LYS B 1 256 ? 21.569 3.006 37.128 1.00 16.15 233 LYS B O 1
ATOM 5435 N N . ALA B 1 257 ? 20.168 3.285 38.871 1.00 15.88 234 ALA B N 1
ATOM 5436 C CA . ALA B 1 257 ? 18.960 3.211 38.062 1.00 16.17 234 ALA B CA 1
ATOM 5437 C C . ALA B 1 257 ? 17.821 3.634 38.971 1.00 14.52 234 ALA B C 1
ATOM 5438 O O . ALA B 1 257 ? 17.917 3.498 40.207 1.00 14.91 234 ALA B O 1
ATOM 5440 N N . VAL B 1 258 ? 16.730 4.109 38.401 1.00 13.90 235 VAL B N 1
ATOM 5441 C CA . VAL B 1 258 ? 15.578 4.509 39.178 1.00 13.76 235 VAL B CA 1
ATOM 5442 C C . VAL B 1 258 ? 14.288 3.896 38.607 1.00 12.39 235 VAL B C 1
ATOM 5443 O O . VAL B 1 258 ? 14.095 3.867 37.370 1.00 14.50 235 VAL B O 1
ATOM 5447 N N . GLY B 1 259 ? 13.484 3.377 39.520 1.00 12.78 236 GLY B N 1
ATOM 5448 C CA . GLY B 1 259 ? 12.098 2.941 39.229 1.00 12.66 236 GLY B CA 1
ATOM 5449 C C . GLY B 1 259 ? 11.120 3.927 39.836 1.00 16.62 236 GLY B C 1
ATOM 5450 O O . GLY B 1 259 ? 11.203 4.177 41.000 1.00 17.90 236 GLY B O 1
ATOM 5451 N N . PHE B 1 260 ? 10.120 4.374 39.088 1.00 15.53 237 PHE B N 1
ATOM 5452 C CA . PHE B 1 260 ? 9.267 5.466 39.582 1.00 16.86 237 PHE B CA 1
ATOM 5453 C C . PHE B 1 260 ? 7.890 5.260 39.015 1.00 15.85 237 PHE B C 1
ATOM 5454 O O . PHE B 1 260 ? 7.763 4.836 37.866 1.00 15.54 237 PHE B O 1
ATOM 5462 N N . THR B 1 261 ? 6.865 5.528 39.824 1.00 16.27 238 THR B N 1
ATOM 5463 C CA . THR B 1 261 ? 5.460 5.517 39.396 1.00 17.96 238 THR B CA 1
ATOM 5464 C C . THR B 1 261 ? 4.806 6.781 39.929 1.00 20.41 238 THR B C 1
ATOM 5465 O O . THR B 1 261 ? 4.897 7.070 41.151 1.00 19.27 238 THR B O 1
ATOM 5469 N N . GLY B 1 262 ? 4.262 7.599 39.042 1.00 19.95 239 GLY B N 1
ATOM 5470 C CA . GLY B 1 262 ? 3.734 8.868 39.524 1.00 21.85 239 GLY B CA 1
ATOM 5471 C C . GLY B 1 262 ? 3.333 9.857 38.454 1.00 21.54 239 GLY B C 1
ATOM 5472 O O . GLY B 1 262 ? 3.003 9.429 37.361 1.00 21.65 239 GLY B O 1
ATOM 5473 N N . SER B 1 263 ? 3.415 11.177 38.747 1.00 21.80 240 SER B N 1
ATOM 5474 C CA . SER B 1 263 ? 2.901 12.139 37.791 1.00 22.20 240 SER B CA 1
ATOM 5475 C C . SER B 1 263 ? 3.861 12.381 36.642 1.00 22.16 240 SER B C 1
ATOM 5476 O O . SER B 1 263 ? 5.091 12.278 36.788 1.00 21.38 240 SER B O 1
ATOM 5479 N N . LEU B 1 264 ? 3.307 12.804 35.510 1.00 20.15 241 LEU B N 1
ATOM 5480 C CA . LEU B 1 264 ? 4.133 13.313 34.412 1.00 21.27 241 LEU B CA 1
ATOM 5481 C C . LEU B 1 264 ? 5.093 14.368 34.885 1.00 22.88 241 LEU B C 1
ATOM 5482 O O . LEU B 1 264 ? 6.310 14.290 34.577 1.00 22.30 241 LEU B O 1
ATOM 5487 N N . ALA B 1 265 ? 4.602 15.376 35.628 1.00 23.41 242 ALA B N 1
ATOM 5488 C CA . ALA B 1 265 ? 5.5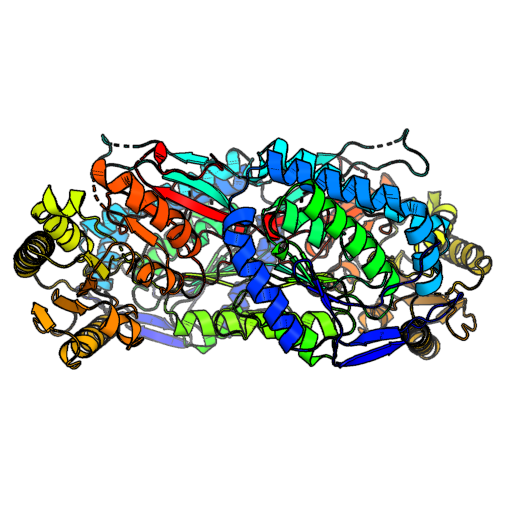01 16.511 35.967 1.00 25.53 242 ALA B CA 1
ATOM 5489 C C . ALA B 1 265 ? 6.658 16.118 36.864 1.00 24.50 242 ALA B C 1
ATOM 5490 O O . ALA B 1 265 ? 7.820 16.485 36.595 1.00 24.41 242 ALA B O 1
ATOM 5492 N N . GLY B 1 266 ? 6.351 15.383 37.920 1.00 25.13 243 GLY B N 1
ATOM 5493 C CA . GLY B 1 266 ? 7.361 14.912 38.885 1.00 22.53 243 GLY B CA 1
ATOM 5494 C C . GLY B 1 266 ? 8.292 13.918 38.191 1.00 21.76 243 GLY B C 1
ATOM 5495 O O . GLY B 1 266 ? 9.501 13.959 38.398 1.00 21.47 243 GLY B O 1
ATOM 5496 N N . GLY B 1 267 ? 7.732 13.023 37.359 1.00 20.25 244 GLY B N 1
ATOM 5497 C CA . GLY B 1 267 ? 8.569 12.018 36.705 1.00 19.06 244 GLY B CA 1
ATOM 5498 C C . GLY B 1 267 ? 9.494 12.643 35.681 1.00 17.94 244 GLY B C 1
ATOM 5499 O O . GLY B 1 267 ? 10.668 12.338 35.665 1.00 16.69 244 GLY B O 1
ATOM 5500 N N . ARG B 1 268 ? 8.988 13.579 34.849 1.00 16.77 245 ARG B N 1
ATOM 5501 C CA . ARG B 1 268 ? 9.889 14.183 33.884 1.00 17.13 245 ARG B CA 1
ATOM 5502 C C . ARG B 1 268 ? 10.972 14.956 34.594 1.00 16.50 245 ARG B C 1
ATOM 5503 O O . ARG B 1 268 ? 12.101 15.042 34.103 1.00 16.09 245 ARG B O 1
ATOM 5511 N N . ALA B 1 269 ? 10.623 15.583 35.729 1.00 18.89 246 ALA B N 1
ATOM 5512 C CA . ALA B 1 269 ? 11.653 16.368 36.510 1.00 19.44 246 ALA B CA 1
ATOM 5513 C C . ALA B 1 269 ? 12.758 15.466 36.978 1.00 18.27 246 ALA B C 1
ATOM 5514 O O . ALA B 1 269 ? 13.991 15.832 36.861 1.00 17.95 246 ALA B O 1
ATOM 5516 N N . LEU B 1 270 ? 12.379 14.251 37.465 1.00 17.42 247 LEU B N 1
ATOM 5517 C CA . LEU B 1 270 ? 13.438 13.340 37.959 1.00 15.46 247 LEU B CA 1
ATOM 5518 C C . LEU B 1 270 ? 14.228 12.798 36.776 1.00 16.41 247 LEU B C 1
ATOM 5519 O O . LEU B 1 270 ? 15.441 12.572 36.889 1.00 17.48 247 LEU B O 1
ATOM 5524 N N . PHE B 1 271 ? 13.527 12.531 35.659 1.00 17.62 248 PHE B N 1
ATOM 5525 C CA . PHE B 1 271 ? 14.207 12.051 34.430 1.00 16.17 248 PHE B CA 1
ATOM 5526 C C . PHE B 1 271 ? 15.290 13.032 34.025 1.00 16.96 248 PHE B C 1
ATOM 5527 O O . PHE B 1 271 ? 16.426 12.645 33.687 1.00 17.66 248 PHE B O 1
ATOM 5535 N N . ASP B 1 272 ? 14.919 14.316 34.062 1.00 16.51 249 ASP B N 1
ATOM 5536 C CA . ASP B 1 272 ? 15.851 15.370 33.663 1.00 18.07 249 ASP B CA 1
ATOM 5537 C C . ASP B 1 272 ? 16.994 15.445 34.586 1.00 17.16 249 ASP B C 1
ATOM 5538 O O . ASP B 1 272 ? 18.160 15.592 34.092 1.00 19.12 249 ASP B O 1
ATOM 5543 N N . LEU B 1 273 ? 16.774 15.310 35.909 1.00 18.84 250 LEU B N 1
ATOM 5544 C CA . LEU B 1 273 ? 17.917 15.227 36.805 1.00 18.92 250 LEU B CA 1
ATOM 5545 C C . LEU B 1 273 ? 18.842 14.060 36.535 1.00 19.43 250 LEU B C 1
ATOM 5546 O O . LEU B 1 273 ? 20.096 14.190 36.627 1.00 17.41 250 LEU B O 1
ATOM 5551 N N . CYS B 1 274 ? 18.269 12.862 36.283 1.00 17.73 251 CYS B N 1
ATOM 5552 C CA . CYS B 1 274 ? 19.116 11.726 35.969 1.00 16.19 251 CYS B CA 1
ATOM 5553 C C . CYS B 1 274 ? 19.965 11.946 34.718 1.00 16.47 251 CYS B C 1
ATOM 5554 O O . CYS B 1 274 ? 21.121 11.509 34.685 1.00 16.77 251 CYS B O 1
ATOM 5557 N N . ALA B 1 275 ? 19.419 12.569 33.665 1.00 14.85 252 ALA B N 1
ATOM 5558 C CA . ALA B 1 275 ? 20.211 12.845 32.491 1.00 16.89 252 ALA B CA 1
ATOM 5559 C C . ALA B 1 275 ? 21.286 13.965 32.699 1.00 19.54 252 ALA B C 1
ATOM 5560 O O . ALA B 1 275 ? 22.252 14.028 31.950 1.00 20.60 252 ALA B O 1
ATOM 5562 N N . ALA B 1 276 ? 21.095 14.815 33.711 1.00 20.51 253 ALA B N 1
ATOM 5563 C CA . ALA B 1 276 ? 21.988 15.958 33.925 1.00 20.83 253 ALA B CA 1
ATOM 5564 C C . ALA B 1 276 ? 23.155 15.638 34.868 1.00 23.57 253 ALA B C 1
ATOM 5565 O O . ALA B 1 276 ? 24.082 16.487 35.062 1.00 22.28 253 ALA B O 1
ATOM 5567 N N . ARG B 1 277 ? 23.119 14.451 35.489 1.00 20.74 254 ARG B N 1
ATOM 5568 C CA . ARG B 1 277 ? 24.169 14.004 36.444 1.00 22.26 254 ARG B CA 1
ATOM 5569 C C . ARG B 1 277 ? 25.529 13.982 35.764 1.00 22.97 254 ARG B C 1
ATOM 5570 O O . ARG B 1 277 ? 25.601 13.656 34.576 1.00 22.95 254 ARG B O 1
ATOM 5578 N N . PRO B 1 278 ? 26.614 14.188 36.570 1.00 24.46 255 PRO B N 1
ATOM 5579 C CA . PRO B 1 278 ? 27.932 14.043 35.983 1.00 25.73 255 PRO B CA 1
ATOM 5580 C C . PRO B 1 278 ? 28.072 12.651 35.351 1.00 26.86 255 PRO B C 1
ATOM 5581 O O . PRO B 1 278 ? 28.611 12.559 34.231 1.00 27.65 255 PRO B O 1
ATOM 5585 N N . GLU B 1 279 ? 27.547 11.600 36.004 1.00 26.16 256 GLU B N 1
ATOM 5586 C CA . GLU B 1 279 ? 27.414 10.249 35.410 1.00 25.29 256 GLU B CA 1
ATOM 5587 C C . GLU B 1 279 ? 25.889 9.881 35.312 1.00 23.30 256 GLU B C 1
ATOM 5588 O O . GLU B 1 279 ? 25.291 9.456 36.308 1.00 22.61 256 GLU B O 1
ATOM 5594 N N . PRO B 1 280 ? 25.294 10.001 34.110 1.00 20.85 257 PRO B N 1
ATOM 5595 C CA . PRO B 1 280 ? 23.866 9.745 33.964 1.00 18.69 257 PRO B CA 1
ATOM 5596 C C . PRO B 1 280 ? 23.543 8.291 34.254 1.00 16.60 257 PRO B C 1
ATOM 5597 O O . PRO B 1 280 ? 24.402 7.407 34.109 1.00 18.78 257 PRO B O 1
ATOM 5601 N N . ILE B 1 281 ? 22.291 8.072 34.579 1.00 16.17 258 ILE B N 1
ATOM 5602 C CA . ILE B 1 281 ? 21.754 6.776 34.912 1.00 16.07 258 ILE B CA 1
ATOM 5603 C C . ILE B 1 281 ? 20.380 6.726 34.310 1.00 15.51 258 ILE B C 1
ATOM 5604 O O . ILE B 1 281 ? 19.737 7.777 34.053 1.00 16.03 258 ILE B O 1
ATOM 5609 N N . PRO B 1 282 ? 19.945 5.512 33.993 1.00 15.75 259 PRO B N 1
ATOM 5610 C CA . PRO B 1 282 ? 18.605 5.398 33.447 1.00 15.59 259 PRO B CA 1
ATOM 5611 C C . PRO B 1 282 ? 17.472 5.575 34.472 1.00 15.18 259 PRO B C 1
ATOM 5612 O O . PRO B 1 282 ? 17.527 5.065 35.617 1.00 15.38 259 PRO B O 1
ATOM 5616 N N . PHE B 1 283 ? 16.458 6.321 34.053 1.00 15.06 260 PHE B N 1
ATOM 5617 C CA . PHE B 1 283 ? 15.250 6.584 34.811 1.00 15.94 260 PHE B CA 1
ATOM 5618 C C . PHE B 1 283 ? 14.051 5.915 34.153 1.00 14.14 260 PHE B C 1
ATOM 5619 O O . PHE B 1 283 ? 13.758 6.170 32.975 1.00 14.19 260 PHE B O 1
ATOM 5627 N N . PHE B 1 284 ? 13.433 4.967 34.891 1.00 15.10 261 PHE B N 1
ATOM 5628 C CA . PHE B 1 284 ? 12.304 4.204 34.423 1.00 14.19 261 PHE B CA 1
ATOM 5629 C C . PHE B 1 284 ? 11.025 4.665 35.118 1.00 12.42 261 PHE B C 1
ATOM 5630 O O . PHE B 1 284 ? 10.663 4.178 36.183 1.00 14.39 261 PHE B O 1
ATOM 5638 N N . GLY B 1 285 ? 10.296 5.588 34.500 1.00 15.66 262 GLY B N 1
ATOM 5639 C CA . GLY B 1 285 ? 9.178 6.229 35.215 1.00 14.75 262 GLY B CA 1
ATOM 5640 C C . GLY B 1 285 ? 7.905 5.895 34.421 1.00 16.31 262 GLY B C 1
ATOM 5641 O O . GLY B 1 285 ? 7.866 6.096 33.237 1.00 15.97 262 GLY B O 1
ATOM 5642 N N . GLU B 1 286 ? 6.879 5.438 35.113 1.00 16.58 263 GLU B N 1
ATOM 5643 C CA . GLU B 1 286 ? 5.519 5.224 34.543 1.00 19.32 263 GLU B CA 1
ATOM 5644 C C . GLU B 1 286 ? 4.732 6.444 34.948 1.00 19.78 263 GLU B C 1
ATOM 5645 O O . GLU B 1 286 ? 4.707 6.787 36.162 1.00 21.56 263 GLU B O 1
ATOM 5651 N N . LEU B 1 287 ? 4.206 7.164 33.974 1.00 20.98 264 LEU B N 1
ATOM 5652 C CA . LEU B 1 287 ? 3.649 8.478 34.149 1.00 22.79 264 LEU B CA 1
ATOM 5653 C C . LEU B 1 287 ? 2.178 8.801 33.814 1.00 26.92 264 LEU B C 1
ATOM 5654 O O . LEU B 1 287 ? 1.821 9.913 33.751 1.00 30.05 264 LEU B O 1
ATOM 5659 N N . GLY B 1 288 ? 1.328 7.868 33.554 1.00 27.65 265 GLY B N 1
ATOM 5660 C CA . GLY B 1 288 ? -0.008 8.322 33.206 1.00 26.06 265 GLY B CA 1
ATOM 5661 C C . GLY B 1 288 ? -0.440 8.459 31.757 1.00 22.80 265 GLY B C 1
ATOM 5662 O O . GLY B 1 288 ? 0.227 8.939 30.905 1.00 23.55 265 GLY B O 1
ATOM 5663 N N . SER B 1 289 ? -1.674 8.079 31.557 1.00 20.47 266 SER B N 1
ATOM 5664 C CA . SER B 1 289 ? -2.248 7.878 30.284 1.00 19.40 266 SER B CA 1
ATOM 5665 C C . SER B 1 289 ? -3.714 8.040 30.373 1.00 17.64 266 SER B C 1
ATOM 5666 O O . SER B 1 289 ? -4.258 7.990 31.411 1.00 20.95 266 SER B O 1
ATOM 5669 N N . VAL B 1 290 ? -4.332 8.203 29.239 1.00 16.31 267 VAL B N 1
ATOM 5670 C CA . VAL B 1 290 ? -5.815 8.136 29.169 1.00 15.92 267 VAL B CA 1
ATOM 5671 C C . VAL B 1 290 ? -6.339 6.826 28.619 1.00 15.95 267 VAL B C 1
ATOM 5672 O O . VAL B 1 290 ? -7.542 6.572 28.708 1.00 15.83 267 VAL B O 1
ATOM 5676 N N . ASN B 1 291 ? -5.462 5.977 28.056 1.00 14.12 268 ASN B N 1
ATOM 5677 C CA . ASN B 1 291 ? -5.908 4.565 27.758 1.00 14.19 268 ASN B CA 1
ATOM 5678 C C . ASN B 1 291 ? -7.168 4.472 26.876 1.00 14.32 268 ASN B C 1
ATOM 5679 O O . ASN B 1 291 ? -8.164 3.842 27.301 1.00 16.90 268 ASN B O 1
ATOM 5684 N N . PRO B 1 292 ? -7.138 5.075 25.676 1.00 14.31 269 PRO B N 1
ATOM 5685 C CA . PRO B 1 292 ? -8.304 5.237 24.831 1.00 14.46 269 PRO B CA 1
ATOM 5686 C C . PRO B 1 292 ? -8.802 3.829 24.331 1.00 17.01 269 PRO B C 1
ATOM 5687 O O . PRO B 1 292 ? -7.986 2.934 24.069 1.00 17.31 269 PRO B O 1
ATOM 5699 N N . PHE B 1 294 ? -11.405 2.118 21.255 1.00 16.05 271 PHE B N 1
ATOM 5700 C CA . PHE B 1 294 ? -11.991 2.346 19.942 1.00 16.49 271 PHE B CA 1
ATOM 5701 C C . PHE B 1 294 ? -13.043 1.303 19.862 1.00 18.23 271 PHE B C 1
ATOM 5702 O O . PHE B 1 294 ? -12.751 0.095 20.007 1.00 19.92 271 PHE B O 1
ATOM 5710 N N . LEU B 1 295 ? -14.296 1.738 19.791 1.00 19.07 272 LEU B N 1
ATOM 5711 C CA . LEU B 1 295 ? -15.399 0.767 19.778 1.00 20.61 272 LEU B CA 1
ATOM 5712 C C . LEU B 1 295 ? -15.896 0.720 18.347 1.00 20.19 272 LEU B C 1
ATOM 5713 O O . LEU B 1 295 ? -16.463 1.694 17.830 1.00 20.09 272 LEU B O 1
ATOM 5718 N N . LEU B 1 296 ? -15.679 -0.437 17.710 1.00 19.49 273 LEU B N 1
ATOM 5719 C CA . LEU B 1 296 ? -15.937 -0.540 16.274 1.00 19.79 273 LEU B CA 1
ATOM 5720 C C . LEU B 1 296 ? -17.478 -0.787 15.986 1.00 20.53 273 LEU B C 1
ATOM 5721 O O . LEU B 1 296 ? -18.238 -1.112 16.877 1.00 20.60 273 LEU B O 1
ATOM 5726 N N . PRO B 1 297 ? -17.927 -0.484 14.758 1.00 21.68 274 PRO B N 1
ATOM 5727 C CA . PRO B 1 297 ? -19.415 -0.402 14.516 1.00 23.15 274 PRO B CA 1
ATOM 5728 C C . PRO B 1 297 ? -20.170 -1.679 14.669 1.00 24.79 274 PRO B C 1
ATOM 5729 O O . PRO B 1 297 ? -21.313 -1.615 15.155 1.00 26.36 274 PRO B O 1
ATOM 5733 N N . GLU B 1 298 ? -19.572 -2.823 14.345 1.00 23.90 275 GLU B N 1
ATOM 5734 C CA . GLU B 1 298 ? -20.331 -4.069 14.529 1.00 26.51 275 GLU B CA 1
ATOM 5735 C C . GLU B 1 298 ? -20.467 -4.457 15.979 1.00 26.74 275 GLU B C 1
ATOM 5736 O O . GLU B 1 298 ? -21.502 -4.972 16.400 1.00 26.63 275 GLU B O 1
ATOM 5742 N N . ALA B 1 299 ? -19.408 -4.234 16.756 1.00 25.09 276 ALA B N 1
ATOM 5743 C CA . ALA B 1 299 ? -19.516 -4.420 18.172 1.00 23.53 276 ALA B CA 1
ATOM 5744 C C . ALA B 1 299 ? -20.539 -3.481 18.819 1.00 22.45 276 ALA B C 1
ATOM 5745 O O . ALA B 1 299 ? -21.319 -3.948 19.652 1.00 23.74 276 ALA B O 1
ATOM 5747 N N . LEU B 1 300 ? -20.524 -2.177 18.479 1.00 23.78 277 LEU B N 1
ATOM 5748 C CA . LEU B 1 300 ? -21.464 -1.265 19.096 1.00 26.42 277 LEU B CA 1
ATOM 5749 C C . LEU B 1 300 ? -22.936 -1.623 18.678 1.00 27.62 277 LEU B C 1
ATOM 5750 O O . LEU B 1 300 ? -23.877 -1.587 19.480 1.00 29.81 277 LEU B O 1
ATOM 5755 N N . LYS B 1 301 ? -23.115 -2.019 17.435 1.00 27.21 278 LYS B N 1
ATOM 5756 C CA . LYS B 1 301 ? -24.426 -2.458 16.996 1.00 28.62 278 LYS B CA 1
ATOM 5757 C C . LYS B 1 301 ? -24.947 -3.661 17.788 1.00 29.43 278 LYS B C 1
ATOM 5758 O O . LYS B 1 301 ? -26.130 -3.659 18.222 1.00 30.70 278 LYS B O 1
ATOM 5764 N N . ALA B 1 302 ? -24.089 -4.642 18.076 1.00 26.30 279 ALA B N 1
ATOM 5765 C CA . ALA B 1 302 ? -24.519 -5.859 18.716 1.00 27.31 279 ALA B CA 1
ATOM 5766 C C . ALA B 1 302 ? -24.543 -5.812 20.248 1.00 28.57 279 ALA B C 1
ATOM 5767 O O . ALA B 1 302 ? -25.287 -6.593 20.875 1.00 26.90 279 ALA B O 1
ATOM 5769 N N . ARG B 1 303 ? -23.687 -4.956 20.861 1.00 26.74 280 ARG B N 1
ATOM 5770 C CA . ARG B 1 303 ? -23.417 -5.035 22.339 1.00 27.77 280 ARG B CA 1
ATOM 5771 C C . ARG B 1 303 ? -23.190 -3.641 22.957 1.00 26.11 280 ARG B C 1
ATOM 5772 O O . ARG B 1 303 ? -22.504 -3.549 23.957 1.00 27.18 280 ARG B O 1
ATOM 5780 N N . ALA B 1 304 ? -23.789 -2.617 22.403 1.00 25.49 281 ALA B N 1
ATOM 5781 C CA . ALA B 1 304 ? -23.663 -1.249 22.949 1.00 24.59 281 ALA B CA 1
ATOM 5782 C C . ALA B 1 304 ? -23.931 -1.145 24.438 1.00 24.57 281 ALA B C 1
ATOM 5783 O O . ALA B 1 304 ? -23.227 -0.430 25.146 1.00 23.36 281 ALA B O 1
ATOM 5785 N N . GLU B 1 305 ? -24.940 -1.858 24.938 1.00 24.53 282 GLU B N 1
ATOM 5786 C CA . GLU B 1 305 ? -25.342 -1.722 26.331 1.00 25.28 282 GLU B CA 1
ATOM 5787 C C . GLU B 1 305 ? -24.378 -2.385 27.289 1.00 23.49 282 GLU B C 1
ATOM 5788 O O . GLU B 1 305 ? -23.980 -1.805 28.323 1.00 23.69 282 GLU B O 1
ATOM 5794 N N . THR B 1 306 ? -24.018 -3.623 27.005 1.00 22.57 283 THR B N 1
ATOM 5795 C CA . THR B 1 306 ? -23.061 -4.269 27.850 1.00 23.92 283 THR B CA 1
ATOM 5796 C C . THR B 1 306 ? -21.668 -3.625 27.761 1.00 22.62 283 THR B C 1
ATOM 5797 O O . THR B 1 306 ? -20.918 -3.688 28.747 1.00 23.62 283 THR B O 1
ATOM 5801 N N . LEU B 1 307 ? -21.353 -3.023 26.602 1.00 22.38 284 LEU B N 1
ATOM 5802 C CA . LEU B 1 307 ? -20.104 -2.289 26.441 1.00 20.71 284 LEU B CA 1
ATOM 5803 C C . LEU B 1 307 ? -20.125 -1.032 27.338 1.00 21.85 284 LEU B C 1
ATOM 5804 O O . LEU B 1 307 ? -19.132 -0.735 27.994 1.00 21.88 284 LEU B O 1
ATOM 5809 N N . GLY B 1 308 ? -21.248 -0.308 27.360 1.00 20.26 285 GLY B N 1
ATOM 5810 C CA . GLY B 1 308 ? -21.362 0.964 28.185 1.00 20.03 285 GLY B CA 1
ATOM 5811 C C . GLY B 1 308 ? -21.341 0.566 29.650 1.00 20.13 285 GLY B C 1
ATOM 5812 O O . GLY B 1 308 ? -20.732 1.255 30.485 1.00 18.00 285 GLY B O 1
ATOM 5813 N N . GLN B 1 309 ? -21.900 -0.628 29.978 1.00 19.57 286 GLN B N 1
ATOM 5814 C CA . GLN B 1 309 ? -21.884 -1.085 31.351 1.00 20.19 286 GLN B CA 1
ATOM 5815 C C . GLN B 1 309 ? -20.497 -1.520 31.822 1.00 19.61 286 GLN B C 1
ATOM 5816 O O . GLN B 1 309 ? -20.097 -1.243 33.012 1.00 19.64 286 GLN B O 1
ATOM 5822 N N . GLY B 1 310 ? -19.817 -2.267 30.943 1.00 17.84 287 GLY B N 1
ATOM 5823 C CA . GLY B 1 310 ? -18.451 -2.724 31.211 1.00 19.28 287 GLY B CA 1
ATOM 5824 C C . GLY B 1 310 ? -17.525 -1.488 31.355 1.00 17.93 287 GLY B C 1
ATOM 5825 O O . GLY B 1 310 ? -16.657 -1.442 32.244 1.00 17.59 287 GLY B O 1
ATOM 5826 N N . TRP B 1 311 ? -17.726 -0.483 30.493 1.00 18.02 288 TRP B N 1
ATOM 5827 C CA . TRP B 1 311 ? -16.875 0.729 30.616 1.00 17.73 288 TRP B CA 1
ATOM 5828 C C . TRP B 1 311 ? -17.120 1.389 31.965 1.00 18.78 288 TRP B C 1
ATOM 5829 O O . TRP B 1 311 ? -16.184 1.743 32.695 1.00 19.41 288 TRP B O 1
ATOM 5840 N N . ALA B 1 312 ? -18.382 1.594 32.301 1.00 19.36 289 ALA B N 1
ATOM 5841 C CA . ALA B 1 312 ? -18.715 2.164 33.601 1.00 19.24 289 ALA B CA 1
ATOM 5842 C C . ALA B 1 312 ? -18.018 1.472 34.760 1.00 20.14 289 ALA B C 1
ATOM 5843 O O . ALA B 1 312 ? -17.482 2.165 35.607 1.00 19.32 289 ALA B O 1
ATOM 5845 N N . GLY B 1 313 ? -17.952 0.109 34.775 1.00 18.12 290 GLY B N 1
ATOM 5846 C CA . GLY B 1 313 ? -17.287 -0.637 35.851 1.00 19.99 290 GLY B CA 1
ATOM 5847 C C . GLY B 1 313 ? -15.776 -0.409 35.866 1.00 20.78 290 GLY B C 1
ATOM 5848 O O . GLY B 1 313 ? -15.139 -0.295 36.932 1.00 22.04 290 GLY B O 1
ATOM 5849 N N . SER B 1 314 ? -15.196 -0.301 34.669 1.00 20.20 291 SER B N 1
ATOM 5850 C CA . SER B 1 314 ? -13.753 -0.135 34.561 1.00 19.84 291 SER B CA 1
ATOM 5851 C C . SER B 1 314 ? -13.420 1.301 34.963 1.00 19.78 291 SER B C 1
ATOM 5852 O O . SER B 1 314 ? -12.453 1.546 35.636 1.00 21.73 291 SER B O 1
ATOM 5855 N N . LEU B 1 315 ? -14.249 2.246 34.582 1.00 18.90 292 LEU B N 1
ATOM 5856 C CA . LEU B 1 315 ? -13.972 3.699 34.931 1.00 19.57 292 LEU B CA 1
ATOM 5857 C C . LEU B 1 315 ? -13.981 3.939 36.421 1.00 19.47 292 LEU B C 1
ATOM 5858 O O . LEU B 1 315 ? -13.248 4.813 36.931 1.00 16.88 292 LEU B O 1
ATOM 5863 N N . THR B 1 316 ? -14.868 3.213 37.134 1.00 19.05 293 THR B N 1
ATOM 5864 C CA . THR B 1 316 ? -15.143 3.546 38.504 1.00 19.03 293 THR B CA 1
ATOM 5865 C C . THR B 1 316 ? -14.352 2.665 39.485 1.00 20.83 293 THR B C 1
ATOM 5866 O O . THR B 1 316 ? -14.371 2.899 40.692 1.00 20.17 293 THR B O 1
ATOM 5878 N N . GLY B 1 318 ? -11.917 1.269 42.035 1.00 21.48 295 GLY B N 1
ATOM 5879 C CA . GLY B 1 318 ? -10.828 1.888 42.909 1.00 21.51 295 GLY B CA 1
ATOM 5880 C C . GLY B 1 318 ? -10.910 3.414 42.865 1.00 21.55 295 GLY B C 1
ATOM 5881 O O . GLY B 1 318 ? -9.896 4.103 42.800 1.00 22.24 295 GLY B O 1
ATOM 5882 N N . ALA B 1 319 ? -12.137 3.917 42.842 1.00 20.21 296 ALA B N 1
ATOM 5883 C CA . ALA B 1 319 ? -12.433 5.365 42.722 1.00 19.19 296 ALA B CA 1
ATOM 5884 C C . ALA B 1 319 ? -11.710 5.921 41.479 1.00 20.13 296 ALA B C 1
ATOM 5885 O O . ALA B 1 319 ? -11.277 7.122 41.451 1.00 19.09 296 ALA B O 1
ATOM 5887 N N . GLY B 1 320 ? -11.578 5.057 40.455 1.00 16.98 297 GLY B N 1
ATOM 5888 C CA . GLY B 1 320 ? -10.941 5.477 39.226 1.00 17.68 297 GLY B CA 1
ATOM 5889 C C . GLY B 1 320 ? -9.411 5.569 39.343 1.00 17.73 297 GLY B C 1
ATOM 5890 O O . GLY B 1 320 ? -8.804 6.080 38.467 1.00 20.23 297 GLY B O 1
ATOM 5891 N N . GLN B 1 321 ? -8.827 5.105 40.436 1.00 16.36 298 GLN B N 1
ATOM 5892 C CA . GLN B 1 321 ? -7.413 5.379 40.685 1.00 17.11 298 GLN B CA 1
ATOM 5893 C C . GLN B 1 321 ? -6.407 4.355 40.122 1.00 17.94 298 GLN B C 1
ATOM 5894 O O . GLN B 1 321 ? -5.548 3.795 40.864 1.00 20.93 298 GLN B O 1
ATOM 5900 N N . PHE B 1 322 ? -6.528 4.126 38.817 1.00 20.58 299 PHE B N 1
ATOM 5901 C CA . PHE B 1 322 ? -5.672 3.147 38.067 1.00 19.73 299 PHE B CA 1
ATOM 5902 C C . PHE B 1 322 ? -4.980 3.926 37.057 1.00 18.17 299 PHE B C 1
ATOM 5903 O O . PHE B 1 322 ? -5.605 4.741 36.342 1.00 17.94 299 PHE B O 1
ATOM 5911 N N . CYS B 1 323 ? -3.666 3.668 36.889 1.00 15.96 300 CYS B N 1
ATOM 5912 C CA . CYS B 1 323 ? -2.931 4.273 35.778 1.00 17.60 300 CYS B CA 1
ATOM 5913 C C . CYS B 1 323 ? -3.460 3.840 34.415 1.00 16.52 300 CYS B C 1
ATOM 5914 O O . CYS B 1 323 ? -3.354 4.587 33.428 1.00 17.31 300 CYS B O 1
ATOM 5918 N N . THR B 1 324 ? -4.126 2.694 34.394 1.00 14.81 301 THR B N 1
ATOM 5919 C CA . THR B 1 324 ? -4.714 2.152 33.151 1.00 15.32 301 THR B CA 1
ATOM 5920 C C . THR B 1 324 ? -6.225 2.420 33.016 1.00 15.01 301 THR B C 1
ATOM 5921 O O . THR B 1 324 ? -6.893 1.855 32.134 1.00 16.62 301 THR B O 1
ATOM 5925 N N . ASN B 1 325 ? -6.780 3.285 33.843 1.00 16.43 302 ASN B N 1
ATOM 5926 C CA . ASN B 1 325 ? -8.199 3.696 33.720 1.00 14.77 302 ASN B CA 1
ATOM 5927 C C . ASN B 1 325 ? -8.516 4.156 32.289 1.00 14.48 302 ASN B C 1
ATOM 5928 O O . ASN B 1 325 ? -7.833 5.061 31.762 1.00 16.45 302 ASN B O 1
ATOM 5933 N N . PRO B 1 326 ? -9.572 3.601 31.645 1.00 16.18 303 PRO B N 1
ATOM 5934 C CA . PRO B 1 326 ? -9.915 3.944 30.241 1.00 15.68 303 PRO B CA 1
ATOM 5935 C C . PRO B 1 326 ? -10.676 5.257 30.231 1.00 16.49 303 PRO B C 1
ATOM 5936 O O . PRO B 1 326 ? -11.893 5.288 30.359 1.00 17.66 303 PRO B O 1
ATOM 5940 N N . GLY B 1 327 ? -9.964 6.351 30.090 1.00 16.69 304 GLY B N 1
ATOM 5941 C CA . GLY B 1 327 ? -10.616 7.670 30.183 1.00 16.40 304 GLY B CA 1
ATOM 5942 C C . GLY B 1 327 ? -11.374 8.138 28.937 1.00 17.31 304 GLY B C 1
ATOM 5943 O O . GLY B 1 327 ? -12.170 9.083 28.992 1.00 16.14 304 GLY B O 1
ATOM 5944 N N . ILE B 1 328 ? -11.154 7.495 27.783 1.00 16.10 305 ILE B N 1
ATOM 5945 C CA . ILE B 1 328 ? -11.706 7.962 26.540 1.00 16.32 305 ILE B CA 1
ATOM 5946 C C . ILE B 1 328 ? -12.327 6.796 25.752 1.00 17.10 305 ILE B C 1
ATOM 5947 O O . ILE B 1 328 ? -11.697 5.767 25.655 1.00 17.38 305 ILE B O 1
ATOM 5952 N N . ALA B 1 329 ? -13.583 6.964 25.257 1.00 16.59 306 ALA B N 1
ATOM 5953 C CA . ALA B 1 329 ? -14.177 6.006 24.324 1.00 17.46 306 ALA B CA 1
ATOM 5954 C C . ALA B 1 329 ? -14.375 6.673 22.985 1.00 17.27 306 ALA B C 1
ATOM 5955 O O . ALA B 1 329 ? -15.064 7.688 22.887 1.00 18.96 306 ALA B O 1
ATOM 5957 N N . VAL B 1 330 ? -13.833 6.078 21.922 1.00 15.17 307 VAL B N 1
ATOM 5958 C CA . VAL B 1 330 ? -13.950 6.669 20.569 1.00 16.16 307 VAL B CA 1
ATOM 5959 C C . VAL B 1 330 ? -15.034 5.838 19.809 1.00 16.45 307 VAL B C 1
ATOM 5960 O O . VAL B 1 330 ? -14.900 4.583 19.712 1.00 15.90 307 VAL B O 1
ATOM 5964 N N . VAL B 1 331 ? -16.047 6.520 19.262 1.00 17.43 308 VAL B N 1
ATOM 5965 C CA . VAL B 1 331 ? -17.136 5.790 18.586 1.00 19.34 308 VAL B CA 1
ATOM 5966 C C . VAL B 1 331 ? -17.481 6.525 17.279 1.00 21.19 308 VAL B C 1
ATOM 5967 O O . VAL B 1 331 ? -17.363 7.723 17.206 1.00 22.20 308 VAL B O 1
ATOM 5971 N N . ILE B 1 332 ? -17.905 5.793 16.246 1.00 21.93 309 ILE B N 1
ATOM 5972 C CA . ILE B 1 332 ? -18.481 6.507 15.089 1.00 23.58 309 ILE B CA 1
ATOM 5973 C C . ILE B 1 332 ? -19.932 6.875 15.448 1.00 25.31 309 ILE B C 1
ATOM 5974 O O . ILE B 1 332 ? -20.680 6.001 15.904 1.00 24.48 309 ILE B O 1
ATOM 5979 N N . GLU B 1 333 ? -20.294 8.151 15.270 1.00 26.91 310 GLU B N 1
ATOM 5980 C CA . GLU B 1 333 ? -21.636 8.679 15.593 1.00 30.25 310 GLU B CA 1
ATOM 5981 C C . GLU B 1 333 ? -22.765 7.836 14.995 1.00 30.22 310 GLU B C 1
ATOM 5982 O O . GLU B 1 333 ? -22.563 7.122 14.015 1.00 30.11 310 GLU B O 1
ATOM 5988 N N . GLY B 1 334 ? -23.956 7.967 15.574 1.00 29.58 311 GLY B N 1
ATOM 5989 C CA . GLY B 1 334 ? -25.119 7.192 15.152 1.00 28.96 311 GLY B CA 1
ATOM 5990 C C . GLY B 1 334 ? -25.957 6.627 16.284 1.00 28.58 311 GLY B C 1
ATOM 5991 O O . GLY B 1 334 ? -25.673 6.842 17.453 1.00 28.50 311 GLY B O 1
ATOM 5992 N N . ALA B 1 335 ? -27.006 5.880 15.942 1.00 28.96 312 ALA B N 1
ATOM 5993 C CA . ALA B 1 335 ? -27.929 5.387 16.936 1.00 27.49 312 ALA B CA 1
ATOM 5994 C C . ALA B 1 335 ? -27.193 4.434 17.925 1.00 26.35 312 ALA B C 1
ATOM 5995 O O . ALA B 1 335 ? -27.485 4.430 19.132 1.00 23.85 312 ALA B O 1
ATOM 5997 N N . ASP B 1 336 ? -26.245 3.625 17.421 1.00 24.92 313 ASP B N 1
ATOM 5998 C CA . ASP B 1 336 ? -25.583 2.644 18.292 1.00 24.84 313 ASP B CA 1
ATOM 5999 C C . ASP B 1 336 ? -24.646 3.338 19.300 1.00 23.62 313 ASP B C 1
ATOM 6000 O O . ASP B 1 336 ? -24.496 2.873 20.456 1.00 22.49 313 ASP B O 1
ATOM 6005 N N . ALA B 1 337 ? -24.035 4.435 18.872 1.00 22.52 314 ALA B N 1
ATOM 6006 C CA . ALA B 1 337 ? -23.199 5.195 19.775 1.00 23.18 314 ALA B CA 1
ATOM 6007 C C . ALA B 1 337 ? -24.083 5.861 20.836 1.00 22.95 314 ALA B C 1
ATOM 6008 O O . ALA B 1 337 ? -23.687 5.972 22.007 1.00 22.49 314 ALA B O 1
ATOM 6010 N N . ASP B 1 338 ? -25.290 6.301 20.456 1.00 23.90 315 ASP B N 1
ATOM 6011 C CA . ASP B 1 338 ? -26.251 6.818 21.454 1.00 23.92 315 ASP B CA 1
ATOM 6012 C C . ASP B 1 338 ? -26.653 5.745 22.452 1.00 23.62 315 ASP B C 1
ATOM 6013 O O . ASP B 1 338 ? -26.722 6.041 23.652 1.00 25.23 315 ASP B O 1
ATOM 6018 N N . ARG B 1 339 ? -26.917 4.517 21.985 1.00 22.80 316 ARG B N 1
ATOM 6019 C CA . ARG B 1 339 ? -27.236 3.393 22.907 1.00 23.23 316 ARG B CA 1
ATOM 6020 C C . ARG B 1 339 ? -26.101 3.139 23.884 1.00 23.35 316 ARG B C 1
ATOM 6021 O O . ARG B 1 339 ? -26.340 2.851 25.053 1.00 23.11 316 ARG B O 1
ATOM 6029 N N . PHE B 1 340 ? -24.857 3.214 23.390 1.00 20.48 317 PHE B N 1
ATOM 6030 C CA . PHE B 1 340 ? -23.672 2.957 24.223 1.00 20.86 317 PHE B CA 1
ATOM 6031 C C . PHE B 1 340 ? -23.523 4.028 25.281 1.00 19.86 317 PHE B C 1
ATOM 6032 O O . PHE B 1 340 ? -23.321 3.720 26.469 1.00 20.28 317 PHE B O 1
ATOM 6040 N N . THR B 1 341 ? -23.726 5.285 24.867 1.00 19.66 318 THR B N 1
ATOM 6041 C CA . THR B 1 341 ? -23.604 6.446 25.736 1.00 21.30 318 THR B CA 1
ATOM 6042 C C . THR B 1 341 ? -24.691 6.394 26.838 1.00 22.44 318 THR B C 1
ATOM 6043 O O . THR B 1 341 ? -24.369 6.507 28.023 1.00 22.33 318 THR B O 1
ATOM 6047 N N . THR B 1 342 ? -25.958 6.156 26.446 1.00 21.72 319 THR B N 1
ATOM 6048 C CA . THR B 1 342 ? -27.054 6.062 27.439 1.00 23.62 319 THR B CA 1
ATOM 6049 C C . THR B 1 342 ? -26.787 4.994 28.452 1.00 23.28 319 THR B C 1
ATOM 6050 O O . THR B 1 342 ? -26.953 5.239 29.643 1.00 23.55 319 THR B O 1
ATOM 6054 N N . ALA B 1 343 ? -26.376 3.806 28.000 1.00 21.18 320 ALA B N 1
ATOM 6055 C CA . ALA B 1 343 ? -26.070 2.690 28.897 1.00 22.07 320 ALA B CA 1
ATOM 6056 C C . ALA B 1 343 ? -24.953 3.012 29.894 1.00 21.07 320 ALA B C 1
ATOM 6057 O O . ALA B 1 343 ? -24.974 2.567 31.062 1.00 20.07 320 ALA B O 1
ATOM 6059 N N . ALA B 1 344 ? -23.922 3.723 29.409 1.00 20.78 321 ALA B N 1
ATOM 6060 C CA . ALA B 1 344 ? -22.782 4.048 30.288 1.00 19.71 321 ALA B CA 1
ATOM 6061 C C . ALA B 1 344 ? -23.261 5.087 31.306 1.00 19.94 321 ALA B C 1
ATOM 6062 O O . ALA B 1 344 ? -22.961 5.001 32.500 1.00 17.51 321 ALA B O 1
ATOM 6064 N N . VAL B 1 345 ? -24.044 6.075 30.841 1.00 20.34 322 VAL B N 1
ATOM 6065 C CA . VAL B 1 345 ? -24.538 7.085 31.821 1.00 23.37 322 VAL B CA 1
ATOM 6066 C C . VAL B 1 345 ? -25.449 6.469 32.889 1.00 22.69 322 VAL B C 1
ATOM 6067 O O . VAL B 1 345 ? -25.323 6.727 34.076 1.00 23.04 322 VAL B O 1
ATOM 6071 N N . GLU B 1 346 ? -26.396 5.642 32.453 1.00 23.50 323 GLU B N 1
ATOM 6072 C CA . GLU B 1 346 ? -27.294 5.032 33.441 1.00 25.15 323 GLU B CA 1
ATOM 6073 C C . GLU B 1 346 ? -26.555 4.143 34.438 1.00 24.17 323 GLU B C 1
ATOM 6074 O O . GLU B 1 346 ? -26.931 4.098 35.575 1.00 23.55 323 GLU B O 1
ATOM 6080 N N . ALA B 1 347 ? -25.467 3.479 34.006 1.00 23.77 324 ALA B N 1
ATOM 6081 C CA . ALA B 1 347 ? -24.650 2.624 34.910 1.00 24.47 324 ALA B CA 1
ATOM 6082 C C . ALA B 1 347 ? -23.827 3.526 35.798 1.00 23.63 324 ALA B C 1
ATOM 6083 O O . ALA B 1 347 ? -23.790 3.316 36.986 1.00 23.72 324 ALA B O 1
ATOM 6085 N N . LEU B 1 348 ? -23.249 4.597 35.240 1.00 22.56 325 LEU B N 1
ATOM 6086 C CA . LEU B 1 348 ? -22.439 5.466 36.107 1.00 22.19 325 LEU B CA 1
ATOM 6087 C C . LEU B 1 348 ? -23.286 6.164 37.168 1.00 22.67 325 LEU B C 1
ATOM 6088 O O . LEU B 1 348 ? -22.840 6.396 38.300 1.00 21.19 325 LEU B O 1
ATOM 6093 N N . ALA B 1 349 ? -24.502 6.510 36.788 1.00 23.25 326 ALA B N 1
ATOM 6094 C CA . ALA B 1 349 ? -25.375 7.237 37.706 1.00 24.87 326 ALA B CA 1
ATOM 6095 C C . ALA B 1 349 ? -25.688 6.440 38.980 1.00 24.84 326 ALA B C 1
ATOM 6096 O O . ALA B 1 349 ? -26.028 7.037 39.985 1.00 27.30 326 ALA B O 1
ATOM 6098 N N . LYS B 1 350 ? -25.580 5.114 38.937 1.00 23.21 327 LYS B N 1
ATOM 6099 C CA . LYS B 1 350 ? -25.819 4.233 40.072 1.00 25.72 327 LYS B CA 1
ATOM 6100 C C . LYS B 1 350 ? -24.646 4.081 41.021 1.00 26.94 327 LYS B C 1
ATOM 6101 O O . LYS B 1 350 ? -24.783 3.578 42.160 1.00 27.02 327 LYS B O 1
ATOM 6107 N N . VAL B 1 351 ? -23.476 4.533 40.574 1.00 25.57 328 VAL B N 1
ATOM 6108 C CA . VAL B 1 351 ? -22.264 4.288 41.341 1.00 24.90 328 VAL B CA 1
ATOM 6109 C C . VAL B 1 351 ? -22.106 5.307 42.493 1.00 25.43 328 VAL B C 1
ATOM 6110 O O . VAL B 1 351 ? -22.139 6.526 42.269 1.00 25.32 328 VAL B O 1
ATOM 6114 N N . ALA B 1 352 ? -21.938 4.825 43.720 1.00 24.79 329 ALA B N 1
ATOM 6115 C CA . ALA B 1 352 ? -21.836 5.744 44.907 1.00 25.85 329 ALA B CA 1
ATOM 6116 C C . ALA B 1 352 ? -20.448 6.436 44.927 1.00 26.47 329 ALA B C 1
ATOM 6117 O O . ALA B 1 352 ? -19.501 5.848 44.395 1.00 25.56 329 ALA B O 1
ATOM 6119 N N . PRO B 1 353 ? -20.321 7.651 45.544 1.00 27.42 330 PRO B N 1
ATOM 6120 C CA . PRO B 1 353 ? -18.991 8.321 45.662 1.00 27.26 330 PRO B CA 1
ATOM 6121 C C . PRO B 1 353 ? -18.075 7.377 46.410 1.00 26.63 330 PRO B C 1
ATOM 6122 O O . PRO B 1 353 ? -18.535 6.610 47.294 1.00 26.48 330 PRO B O 1
ATOM 6126 N N . GLN B 1 354 ? -16.784 7.406 46.069 1.00 24.47 331 GLN B N 1
ATOM 6127 C CA . GLN B 1 354 ? -15.819 6.560 46.709 1.00 23.39 331 GLN B CA 1
ATOM 6128 C C . GLN B 1 354 ? -14.659 7.434 47.190 1.00 22.46 331 GLN B C 1
ATOM 6129 O O . GLN B 1 354 ? -14.355 8.441 46.570 1.00 20.95 331 GLN B O 1
ATOM 6135 N N . THR B 1 355 ? -14.069 7.052 48.307 1.00 21.74 332 THR B N 1
ATOM 6136 C CA . THR B 1 355 ? -13.065 7.898 48.925 1.00 21.20 332 THR B CA 1
ATOM 6137 C C . THR B 1 355 ? -11.780 7.732 48.107 1.00 20.57 332 THR B C 1
ATOM 6138 O O . THR B 1 355 ? -11.379 6.600 47.820 1.00 17.98 332 THR B O 1
ATOM 6150 N N . LEU B 1 357 ? -7.454 8.630 47.500 1.00 17.80 334 LEU B N 1
ATOM 6151 C CA . LEU B 1 357 ? -6.271 8.289 48.321 1.00 17.12 334 LEU B CA 1
ATOM 6152 C C . LEU B 1 357 ? -5.784 9.457 49.198 1.00 18.82 334 LEU B C 1
ATOM 6153 O O . LEU B 1 357 ? -5.154 9.246 50.264 1.00 18.75 334 LEU B O 1
ATOM 6158 N N . THR B 1 358 ? -6.002 10.682 48.714 1.00 19.78 335 THR B N 1
ATOM 6159 C CA . THR B 1 358 ? -5.567 11.858 49.493 1.00 21.25 335 THR B CA 1
ATOM 6160 C C . THR B 1 358 ? -6.519 13.040 49.177 1.00 22.81 335 THR B C 1
ATOM 6161 O O . THR B 1 358 ? -7.197 13.086 48.123 1.00 21.46 335 THR B O 1
ATOM 6165 N N . ASP B 1 359 ? -6.539 14.016 50.098 1.00 24.30 336 ASP B N 1
ATOM 6166 C CA . ASP B 1 359 ? -7.264 15.266 49.794 1.00 25.60 336 ASP B CA 1
ATOM 6167 C C . ASP B 1 359 ? -6.780 15.898 48.549 1.00 22.63 336 ASP B C 1
ATOM 6168 O O . ASP B 1 359 ? -7.577 16.403 47.826 1.00 23.69 336 ASP B O 1
ATOM 6173 N N . GLY B 1 360 ? -5.472 15.943 48.327 1.00 22.93 337 GLY B N 1
ATOM 6174 C CA . GLY B 1 360 ? -4.917 16.553 47.147 1.00 23.05 337 GLY B CA 1
ATOM 6175 C C . GLY B 1 360 ? -5.327 15.906 45.834 1.00 21.86 337 GLY B C 1
ATOM 6176 O O . GLY B 1 360 ? -5.619 16.583 44.842 1.00 19.53 337 GLY B O 1
ATOM 6177 N N . ILE B 1 361 ? -5.399 14.573 45.838 1.00 19.90 338 ILE B N 1
ATOM 6178 C CA . ILE B 1 361 ? -5.935 13.854 44.674 1.00 19.43 338 ILE B CA 1
ATOM 6179 C C . ILE B 1 361 ? -7.429 14.133 44.425 1.00 18.55 338 ILE B C 1
ATOM 6180 O O . ILE B 1 361 ? -7.833 14.330 43.272 1.00 21.10 338 ILE B O 1
ATOM 6185 N N . ALA B 1 362 ? -8.205 14.206 45.508 1.00 19.03 339 ALA B N 1
ATOM 6186 C CA . ALA B 1 362 ? -9.634 14.473 45.393 1.00 20.20 339 ALA B CA 1
ATOM 6187 C C . ALA B 1 362 ? -9.782 15.882 44.801 1.00 21.06 339 ALA B C 1
ATOM 6188 O O . ALA B 1 362 ? -10.631 16.120 43.959 1.00 21.37 339 ALA B O 1
ATOM 6190 N N . LYS B 1 363 ? -8.942 16.806 45.242 1.00 21.59 340 LYS B N 1
ATOM 6191 C CA . LYS B 1 363 ? -9.062 18.210 44.753 1.00 21.33 340 LYS B CA 1
ATOM 6192 C C . LYS B 1 363 ? -8.613 18.263 43.281 1.00 20.73 340 LYS B C 1
ATOM 6193 O O . LYS B 1 363 ? -9.247 18.937 42.439 1.00 20.88 340 LYS B O 1
ATOM 6195 N N . ALA B 1 364 ? -7.593 17.480 42.917 1.00 21.09 341 ALA B N 1
ATOM 6196 C CA . ALA B 1 364 ? -7.154 17.481 41.519 1.00 20.81 341 ALA B CA 1
ATOM 6197 C C . ALA B 1 364 ? -8.231 16.851 40.625 1.00 21.51 341 ALA B C 1
ATOM 6198 O O . ALA B 1 364 ? -8.452 17.266 39.461 1.00 21.71 341 ALA B O 1
ATOM 6200 N N . TYR B 1 365 ? -8.933 15.855 41.171 1.00 20.25 342 TYR B N 1
ATOM 6201 C CA . TYR B 1 365 ? -10.104 15.313 40.446 1.00 20.54 342 TYR B CA 1
ATOM 6202 C C . TYR B 1 365 ? -11.207 16.354 40.196 1.00 20.57 342 TYR B C 1
ATOM 6203 O O . TYR B 1 365 ? -11.750 16.460 39.081 1.00 20.37 342 TYR B O 1
ATOM 6212 N N . ARG B 1 366 ? -11.553 17.132 41.249 1.00 21.60 343 ARG B N 1
ATOM 6213 C CA . ARG B 1 366 ? -12.557 18.198 41.078 1.00 22.29 343 ARG B CA 1
ATOM 6214 C C . ARG B 1 366 ? -12.096 19.195 39.999 1.00 21.83 343 ARG B C 1
ATOM 6215 O O . ARG B 1 366 ? -12.900 19.697 39.242 1.00 21.08 343 ARG B O 1
ATOM 6223 N N . ASP B 1 367 ? -10.816 19.520 39.991 1.00 23.18 344 ASP B N 1
ATOM 6224 C CA . ASP B 1 367 ? -10.205 20.317 38.906 1.00 24.40 344 ASP B CA 1
ATOM 6225 C C . ASP B 1 367 ? -10.371 19.715 37.481 1.00 23.05 344 ASP B C 1
ATOM 6226 O O . ASP B 1 367 ? -10.770 20.401 36.537 1.00 20.25 344 ASP B O 1
ATOM 6231 N N . GLY B 1 368 ? -10.106 18.413 37.337 1.00 20.86 345 GLY B N 1
ATOM 6232 C CA . GLY B 1 368 ? -10.399 17.713 36.101 1.00 19.19 345 GLY B CA 1
ATOM 6233 C C . GLY B 1 368 ? -11.849 17.725 35.665 1.00 18.15 345 GLY B C 1
ATOM 6234 O O . GLY B 1 368 ? -12.126 17.918 34.508 1.00 20.04 345 GLY B O 1
ATOM 6235 N N . GLN B 1 369 ? -12.781 17.525 36.573 1.00 17.75 346 GLN B N 1
ATOM 6236 C CA . GLN B 1 369 ? -14.189 17.630 36.228 1.00 20.02 346 GLN B CA 1
ATOM 6237 C C . GLN B 1 369 ? -14.500 19.025 35.640 1.00 18.67 346 GLN B C 1
ATOM 6238 O O . GLN B 1 369 ? -15.173 19.144 34.614 1.00 17.62 346 GLN B O 1
ATOM 6244 N N . ALA B 1 370 ? -13.996 20.058 36.288 1.00 20.45 347 ALA B N 1
ATOM 6245 C CA . ALA B 1 370 ? -14.206 21.417 35.830 1.00 19.30 347 ALA B CA 1
ATOM 6246 C C . ALA B 1 370 ? -13.550 21.693 34.502 1.00 18.71 347 ALA B C 1
ATOM 6247 O O . ALA B 1 370 ? -14.016 22.451 33.743 1.00 20.85 347 ALA B O 1
ATOM 6249 N N . ARG B 1 371 ? -12.460 21.019 34.239 1.00 20.12 348 ARG B N 1
ATOM 6250 C CA . ARG B 1 371 ? -11.775 21.188 33.008 1.00 20.07 348 ARG B CA 1
ATOM 6251 C C . ARG B 1 371 ? -12.733 20.817 31.879 1.00 20.70 348 ARG B C 1
ATOM 6252 O O . ARG B 1 371 ? -12.775 21.457 30.890 1.00 19.72 348 ARG B O 1
ATOM 6260 N N . PHE B 1 372 ? -13.458 19.741 32.021 1.00 18.13 349 PHE B N 1
ATOM 6261 C CA . PHE B 1 372 ? -14.513 19.405 31.111 1.00 18.68 349 PHE B CA 1
ATOM 6262 C C . PHE B 1 372 ? -15.776 20.236 31.223 1.00 17.42 349 PHE B C 1
ATOM 6263 O O . PHE B 1 372 ? -16.348 20.623 30.260 1.00 19.64 349 PHE B O 1
ATOM 6271 N N . ALA B 1 373 ? -16.187 20.494 32.428 1.00 17.98 350 ALA B N 1
ATOM 6272 C CA . ALA B 1 373 ? -17.540 21.107 32.652 1.00 21.00 350 ALA B CA 1
ATOM 6273 C C . ALA B 1 373 ? -17.517 22.608 32.177 1.00 23.61 350 ALA B C 1
ATOM 6274 O O . ALA B 1 373 ? -18.523 23.161 31.726 1.00 23.87 350 ALA B O 1
ATOM 6276 N N . THR B 1 374 ? -16.327 23.196 32.161 1.00 21.37 351 THR B N 1
ATOM 6277 C CA . THR B 1 374 ? -16.202 24.613 31.735 1.00 22.54 351 THR B CA 1
ATOM 6278 C C . THR B 1 374 ? -15.819 24.846 30.321 1.00 23.58 351 THR B C 1
ATOM 6279 O O . THR B 1 374 ? -15.667 26.015 29.920 1.00 24.13 351 THR B O 1
ATOM 6283 N N . ARG B 1 375 ? -15.707 23.774 29.528 1.00 21.42 352 ARG B N 1
ATOM 6284 C CA . ARG B 1 375 ? -15.446 23.922 28.107 1.00 23.99 352 ARG B CA 1
ATOM 6285 C C . ARG B 1 375 ? -16.726 23.767 27.221 1.00 25.69 352 ARG B C 1
ATOM 6286 O O . ARG B 1 375 ? -17.438 22.776 27.267 1.00 25.15 352 ARG B O 1
ATOM 6294 N N . ASN B 1 376 ? -16.992 24.773 26.391 1.00 28.20 353 ASN B N 1
ATOM 6295 C CA . ASN B 1 376 ? -18.162 24.744 25.541 1.00 31.01 353 ASN B CA 1
ATOM 6296 C C . ASN B 1 376 ? -18.130 23.704 24.447 1.00 29.99 353 ASN B C 1
ATOM 6297 O O . ASN B 1 376 ? -19.173 23.335 23.931 1.00 29.74 353 ASN B O 1
ATOM 6302 N N . ALA B 1 377 ? -16.927 23.289 24.069 1.00 28.38 354 ALA B N 1
ATOM 6303 C CA . ALA B 1 377 ? -16.733 22.227 23.096 1.00 28.48 354 ALA B CA 1
ATOM 6304 C C . ALA B 1 377 ? -17.104 20.789 23.628 1.00 28.87 354 ALA B C 1
ATOM 6305 O O . ALA B 1 377 ? -16.988 19.822 22.876 1.00 30.07 354 ALA B O 1
ATOM 6307 N N . VAL B 1 378 ? -17.492 20.679 24.897 1.00 26.94 355 VAL B N 1
ATOM 6308 C CA . VAL B 1 378 ? -17.800 19.394 25.552 1.00 25.07 355 VAL B CA 1
ATOM 6309 C C . VAL B 1 378 ? -19.191 19.483 26.107 1.00 26.16 355 VAL B C 1
ATOM 6310 O O . VAL B 1 378 ? -19.569 20.544 26.652 1.00 24.99 355 VAL B O 1
ATOM 6314 N N . LYS B 1 379 ? -19.973 18.401 25.956 1.00 23.85 356 LYS B N 1
ATOM 6315 C CA . LYS B 1 379 ? -21.331 18.312 26.495 1.00 24.33 356 LYS B CA 1
ATOM 6316 C C . LYS B 1 379 ? -21.330 17.437 27.729 1.00 24.36 356 LYS B C 1
ATOM 6317 O O . LYS B 1 379 ? -20.804 16.313 27.671 1.00 25.49 356 LYS B O 1
ATOM 6323 N N . PRO B 1 380 ? -21.876 17.930 28.858 1.00 24.22 357 PRO B N 1
ATOM 6324 C CA . PRO B 1 380 ? -21.950 17.103 30.023 1.00 24.91 357 PRO B CA 1
ATOM 6325 C C . PRO B 1 380 ? -23.046 16.074 29.913 1.00 26.46 357 PRO B C 1
ATOM 6326 O O . PRO B 1 380 ? -24.173 16.384 29.522 1.00 26.68 357 PRO B O 1
ATOM 6330 N N . LEU B 1 381 ? -22.728 14.861 30.298 1.00 24.73 358 LEU B N 1
ATOM 6331 C CA . LEU B 1 381 ? -23.749 13.834 30.342 1.00 26.76 358 LEU B CA 1
ATOM 6332 C C . LEU B 1 381 ? -24.051 13.438 31.787 1.00 27.99 358 LEU B C 1
ATOM 6333 O O . LEU B 1 381 ? -25.205 13.158 32.114 1.00 28.49 358 LEU B O 1
ATOM 6338 N N . LEU B 1 382 ? -23.024 13.381 32.635 1.00 25.98 359 LEU B N 1
ATOM 6339 C CA . LEU B 1 382 ? -23.201 13.139 34.054 1.00 26.68 359 LEU B CA 1
ATOM 6340 C C . LEU B 1 382 ? -22.168 14.020 34.699 1.00 26.51 359 LEU B C 1
ATOM 6341 O O . LEU B 1 382 ? -20.962 13.852 34.474 1.00 22.95 359 LEU B O 1
ATOM 6346 N N . ALA B 1 383 ? -22.613 14.968 35.497 1.00 26.82 360 ALA B N 1
ATOM 6347 C CA . ALA B 1 383 ? -21.703 16.023 35.894 1.00 28.92 360 ALA B CA 1
ATOM 6348 C C . ALA B 1 383 ? -21.706 16.287 37.381 1.00 30.41 360 ALA B C 1
ATOM 6349 O O . ALA B 1 383 ? -21.258 17.373 37.798 1.00 30.73 360 ALA B O 1
ATOM 6351 N N . THR B 1 384 ? -22.134 15.297 38.161 1.00 31.15 361 THR B N 1
ATOM 6352 C CA . THR B 1 384 ? -22.187 15.349 39.622 1.00 33.24 361 THR B CA 1
ATOM 6353 C C . THR B 1 384 ? -20.937 15.918 40.301 1.00 32.99 361 THR B C 1
ATOM 6354 O O . THR B 1 384 ? -19.821 15.606 39.925 1.00 30.42 361 THR B O 1
ATOM 6358 N N . GLU B 1 385 ? -21.144 16.808 41.271 1.00 34.19 362 GLU B N 1
ATOM 6359 C CA . GLU B 1 385 ? -20.012 17.405 42.003 1.00 34.81 362 GLU B CA 1
ATOM 6360 C C . GLU B 1 385 ? -19.601 16.455 43.159 1.00 33.87 362 GLU B C 1
ATOM 6361 O O . GLU B 1 385 ? -20.396 15.673 43.662 1.00 35.09 362 GLU B O 1
ATOM 6363 N N . SER B 1 386 ? -18.317 16.450 43.485 1.00 34.94 363 SER B N 1
ATOM 6364 C CA . SER B 1 386 ? -17.725 15.510 44.457 1.00 33.16 363 SER B CA 1
ATOM 6365 C C . SER B 1 386 ? -17.492 16.440 45.620 1.00 33.79 363 SER B C 1
ATOM 6366 O O . SER B 1 386 ? -17.288 17.620 45.408 1.00 32.09 363 SER B O 1
ATOM 6369 N N . SER B 1 387 ? -17.417 15.929 46.829 1.00 33.54 364 SER B N 1
ATOM 6370 C CA . SER B 1 387 ? -17.013 16.795 47.918 1.00 35.11 364 SER B CA 1
ATOM 6371 C C . SER B 1 387 ? -16.070 16.078 48.842 1.00 33.72 364 SER B C 1
ATOM 6372 O O . SER B 1 387 ? -16.092 14.844 48.911 1.00 34.41 364 SER B O 1
ATOM 6375 N N . GLY B 1 388 ? -15.237 16.840 49.503 1.00 32.98 365 GLY B N 1
ATOM 6376 C CA . GLY B 1 388 ? -14.269 16.320 50.412 1.00 31.97 365 GLY B CA 1
ATOM 6377 C C . GLY B 1 388 ? -13.331 15.364 49.748 1.00 30.33 365 GLY B C 1
ATOM 6378 O O . GLY B 1 388 ? -12.817 15.645 48.740 1.00 30.09 365 GLY B O 1
ATOM 6379 N N . ARG B 1 389 ? -13.127 14.224 50.339 1.00 29.22 366 ARG B N 1
ATOM 6380 C CA . ARG B 1 389 ? -12.178 13.277 49.788 1.00 29.80 366 ARG B CA 1
ATOM 6381 C C . ARG B 1 389 ? -12.766 12.287 48.770 1.00 27.96 366 ARG B C 1
ATOM 6382 O O . ARG B 1 389 ? -12.080 11.480 48.269 1.00 26.24 366 ARG B O 1
ATOM 6390 N N . ASP B 1 390 ? -14.052 12.385 48.542 1.00 26.19 367 ASP B N 1
ATOM 6391 C CA . ASP B 1 390 ? -14.780 11.460 47.713 1.00 28.03 367 ASP B CA 1
ATOM 6392 C C . ASP B 1 390 ? -14.830 11.855 46.225 1.00 27.22 367 ASP B C 1
ATOM 6393 O O . ASP B 1 390 ? -14.660 13.005 45.906 1.00 28.19 367 ASP B O 1
ATOM 6398 N N . ALA B 1 391 ? -15.048 10.891 45.341 1.00 24.92 368 ALA B N 1
ATOM 6399 C CA . ALA B 1 391 ? -15.071 11.137 43.933 1.00 24.43 368 AL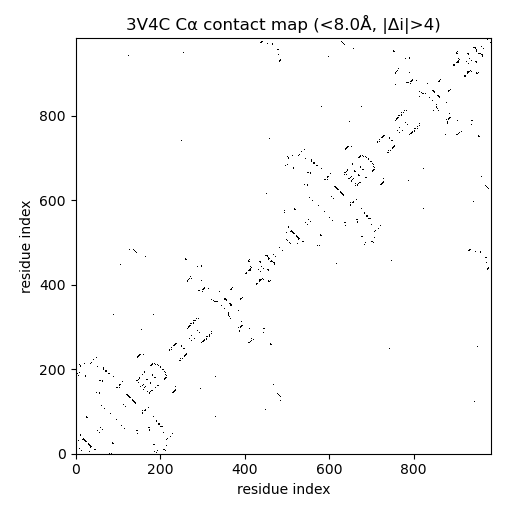A B CA 1
ATOM 6400 C C . ALA B 1 391 ? -16.404 10.608 43.414 1.00 24.82 368 ALA B C 1
ATOM 6401 O O . ALA B 1 391 ? -16.762 9.479 43.686 1.00 23.38 368 ALA B O 1
ATOM 6403 N N . SER B 1 392 ? -17.083 11.466 42.662 1.00 24.12 369 SER B N 1
ATOM 6404 C CA . SER B 1 392 ? -18.306 11.167 41.953 1.00 24.85 369 SER B CA 1
ATOM 6405 C C . SER B 1 392 ? -17.917 10.880 40.512 1.00 21.30 369 SER B C 1
ATOM 6406 O O . SER B 1 392 ? -17.207 11.647 39.899 1.00 21.20 369 SER B O 1
ATOM 6409 N N . PRO B 1 393 ? -18.463 9.819 39.913 1.00 20.40 370 PRO B N 1
ATOM 6410 C CA . PRO B 1 393 ? -18.279 9.541 38.460 1.00 20.57 370 PRO B CA 1
ATOM 6411 C C . PRO B 1 393 ? -18.849 10.644 37.588 1.00 19.83 370 PRO B C 1
ATOM 6412 O O . PRO B 1 393 ? -19.926 11.197 37.895 1.00 18.93 370 PRO B O 1
ATOM 6416 N N . ASN B 1 394 ? -18.195 10.913 36.475 1.00 18.28 371 ASN B N 1
ATOM 6417 C CA . ASN B 1 394 ? -18.693 11.883 35.512 1.00 17.96 371 ASN B CA 1
ATOM 6418 C C . ASN B 1 394 ? -18.524 11.350 34.114 1.00 19.40 371 ASN B C 1
ATOM 6419 O O . ASN B 1 394 ? -17.621 10.529 33.864 1.00 18.69 371 ASN B O 1
ATOM 6424 N N . LEU B 1 395 ? -19.281 11.885 33.167 1.00 17.62 372 LEU B N 1
ATOM 6425 C CA . LEU B 1 395 ? -19.162 11.498 31.799 1.00 17.79 372 LEU B CA 1
ATOM 6426 C C . LEU B 1 395 ? -19.419 12.721 30.965 1.00 18.41 372 LEU B C 1
ATOM 6427 O O . LEU B 1 395 ? -20.413 13.445 31.223 1.00 20.01 372 LEU B O 1
ATOM 6432 N N . PHE B 1 396 ? -18.625 12.905 29.931 1.00 17.10 373 PHE B N 1
ATOM 6433 C CA . PHE B 1 396 ? -18.756 14.014 28.982 1.00 18.13 373 PHE B CA 1
ATOM 6434 C C . PHE B 1 396 ? -18.704 13.511 27.580 1.00 19.72 373 PHE B C 1
ATOM 6435 O O . PHE B 1 396 ? -18.220 12.410 27.337 1.00 18.18 373 PHE B O 1
ATOM 6443 N N . GLU B 1 397 ? -19.179 14.303 26.621 1.00 20.69 374 GLU B N 1
ATOM 6444 C CA . GLU B 1 397 ? -19.006 13.949 25.227 1.00 22.55 374 GLU B CA 1
ATOM 6445 C C . GLU B 1 397 ? -18.509 15.078 24.324 1.00 22.56 374 GLU B C 1
ATOM 6446 O O . GLU B 1 397 ? -18.788 16.297 24.590 1.00 21.59 374 GLU B O 1
ATOM 6452 N N . THR B 1 398 ? -17.815 14.698 23.253 1.00 22.90 375 THR B N 1
ATOM 6453 C CA . THR B 1 398 ? -17.281 15.680 22.295 1.00 24.11 375 THR B CA 1
ATOM 6454 C C . THR B 1 398 ? -17.144 15.050 20.884 1.00 26.22 375 THR B C 1
ATOM 6455 O O . THR B 1 398 ? -17.396 13.853 20.689 1.00 24.68 375 THR B O 1
ATOM 6459 N N . THR B 1 399 ? -16.793 15.851 19.876 1.00 26.33 376 THR B N 1
ATOM 6460 C CA . THR B 1 399 ? -16.548 15.304 18.530 1.00 26.80 376 THR B CA 1
ATOM 6461 C C . THR B 1 399 ? -15.057 15.148 18.294 1.00 25.19 376 THR B C 1
ATOM 6462 O O . THR B 1 399 ? -14.214 15.767 19.002 1.00 24.48 376 THR B O 1
ATOM 6466 N N . GLY B 1 400 ? -14.681 14.309 17.324 1.00 24.86 377 GLY B N 1
ATOM 6467 C CA . GLY B 1 400 ? -13.261 14.225 16.948 1.00 24.60 377 GLY B CA 1
ATOM 6468 C C . GLY B 1 400 ? -12.544 15.565 16.685 1.00 24.65 377 GLY B C 1
ATOM 6469 O O . GLY B 1 400 ? -11.419 15.794 17.171 1.00 25.13 377 GLY B O 1
ATOM 6470 N N . ALA B 1 401 ? -13.185 16.447 15.939 1.00 26.06 378 ALA B N 1
ATOM 6471 C CA . ALA B 1 401 ? -12.533 17.712 15.548 1.00 28.19 378 ALA B CA 1
ATOM 6472 C C . ALA B 1 401 ? -12.254 18.592 16.790 1.00 28.63 378 ALA B C 1
ATOM 6473 O O . ALA B 1 401 ? -11.137 19.140 16.961 1.00 28.39 378 ALA B O 1
ATOM 6475 N N . GLN B 1 402 ? -13.246 18.645 17.683 1.00 27.41 379 GLN B N 1
ATOM 6476 C CA . GLN B 1 402 ? -13.098 19.397 18.925 1.00 27.62 379 GLN B CA 1
ATOM 6477 C C . GLN B 1 402 ? -12.012 18.824 19.837 1.00 27.03 379 GLN B C 1
ATOM 6478 O O . GLN B 1 402 ? -11.260 19.555 20.500 1.00 26.48 379 GLN B O 1
ATOM 6484 N N . PHE B 1 403 ? -11.942 17.498 19.895 1.00 26.50 380 PHE B N 1
ATOM 6485 C CA . PHE B 1 403 ? -10.909 16.831 20.614 1.00 26.91 380 PHE B CA 1
ATOM 6486 C C . PHE B 1 403 ? -9.483 17.202 20.139 1.00 28.32 380 PHE B C 1
ATOM 6487 O O . PHE B 1 403 ? -8.630 17.534 20.931 1.00 27.94 380 PHE B O 1
ATOM 6495 N N . LEU B 1 404 ? -9.236 17.072 18.843 1.00 30.97 381 LEU B N 1
ATOM 6496 C CA . LEU B 1 404 ? -7.907 17.344 18.275 1.00 31.79 381 LEU B CA 1
ATOM 6497 C C . LEU B 1 404 ? -7.541 18.830 18.419 1.00 32.55 381 LEU B C 1
ATOM 6498 O O . LEU B 1 404 ? -6.343 19.149 18.492 1.00 32.12 381 LEU B O 1
ATOM 6503 N N . ALA B 1 405 ? -8.573 19.688 18.401 1.00 32.12 382 ALA B N 1
ATOM 6504 C CA . ALA B 1 405 ? -8.433 21.136 18.556 1.00 32.79 382 ALA B CA 1
ATOM 6505 C C . ALA B 1 405 ? -7.998 21.580 19.981 1.00 33.65 382 ALA B C 1
ATOM 6506 O O . ALA B 1 405 ? -7.543 22.718 20.185 1.00 32.40 382 ALA B O 1
ATOM 6508 N N . ASP B 1 406 ? -8.156 20.689 20.975 1.00 32.29 383 ASP B N 1
ATOM 6509 C CA . ASP B 1 406 ? -7.835 21.077 22.352 1.00 32.29 383 ASP B CA 1
ATOM 6510 C C . ASP B 1 406 ? -7.108 19.943 23.114 1.00 32.90 383 ASP B C 1
ATOM 6511 O O . ASP B 1 406 ? -7.721 19.027 23.636 1.00 30.68 383 ASP B O 1
ATOM 6516 N N . HIS B 1 407 ? -5.796 20.074 23.201 1.00 33.36 384 HIS B N 1
ATOM 6517 C CA . HIS B 1 407 ? -4.893 19.207 23.969 1.00 33.72 384 HIS B CA 1
ATOM 6518 C C . HIS B 1 407 ? -5.372 18.895 25.406 1.00 30.96 384 HIS B C 1
ATOM 6519 O O . HIS B 1 407 ? -5.273 17.743 25.903 1.00 30.04 384 HIS B O 1
ATOM 6526 N N . ALA B 1 408 ? -5.941 19.897 26.091 1.00 28.92 385 ALA B N 1
ATOM 6527 C CA . ALA B 1 408 ? -6.439 19.679 27.447 1.00 26.33 385 ALA B CA 1
ATOM 6528 C C . ALA B 1 408 ? -7.429 18.493 27.476 1.00 25.43 385 ALA B C 1
ATOM 6529 O O . ALA B 1 408 ? -7.452 17.786 28.472 1.00 27.36 385 ALA B O 1
ATOM 6531 N N . LEU B 1 409 ? -8.189 18.268 26.401 1.00 23.85 386 LEU B N 1
ATOM 6532 C CA . LEU B 1 409 ? -9.312 17.237 26.420 1.00 24.39 386 LEU B CA 1
ATOM 6533 C C . LEU B 1 409 ? -8.761 15.805 26.402 1.00 25.54 386 LEU B C 1
ATOM 6534 O O . LEU B 1 409 ? -9.447 14.845 26.822 1.00 23.77 386 LEU B O 1
ATOM 6539 N N . GLY B 1 410 ? -7.494 15.705 25.960 1.00 25.10 387 GLY B N 1
ATOM 6540 C CA . GLY B 1 410 ? -6.712 14.453 25.850 1.00 25.81 387 GLY B CA 1
ATOM 6541 C C . GLY B 1 410 ? -5.824 14.214 27.049 1.00 26.74 387 GLY B C 1
ATOM 6542 O O . GLY B 1 410 ? -5.165 13.172 27.117 1.00 27.53 387 GLY B O 1
ATOM 6543 N N . GLU B 1 411 ? -5.773 15.149 28.011 1.00 23.70 388 GLU B N 1
ATOM 6544 C CA . GLU B 1 411 ? -4.928 14.948 29.174 1.00 25.22 388 GLU B CA 1
ATOM 6545 C C . GLU B 1 411 ? -5.650 14.057 30.231 1.00 24.52 388 GLU B C 1
ATOM 6546 O O . GLU B 1 411 ? -6.874 14.113 30.399 1.00 22.92 388 GLU B O 1
ATOM 6552 N N . GLU B 1 412 ? -4.856 13.307 30.968 1.00 24.17 389 GLU B N 1
ATOM 6553 C CA . GLU B 1 412 ? -5.344 12.362 31.978 1.00 24.83 389 GLU B CA 1
ATOM 6554 C C . GLU B 1 412 ? -6.153 13.104 33.062 1.00 23.48 389 GLU B C 1
ATOM 6555 O O . GLU B 1 412 ? -5.688 14.147 33.514 1.00 21.61 389 GLU B O 1
ATOM 6561 N N . VAL B 1 413 ? -7.305 12.576 33.474 1.00 20.07 390 VAL B N 1
ATOM 6562 C CA . VAL B 1 413 ? -7.916 12.959 34.750 1.00 20.35 390 VAL B CA 1
ATOM 6563 C C . VAL B 1 413 ? -7.757 11.764 35.672 1.00 21.50 390 VAL B C 1
ATOM 6564 O O . VAL B 1 413 ? -8.122 10.618 35.291 1.00 21.21 390 VAL B O 1
ATOM 6568 N N . PHE B 1 414 ? -7.184 11.960 36.848 1.00 18.77 391 PHE B N 1
ATOM 6569 C CA . PHE B 1 414 ? -6.967 10.811 37.709 1.00 18.95 391 PHE B CA 1
ATOM 6570 C C . PHE B 1 414 ? -8.179 10.689 38.591 1.00 19.86 391 PHE B C 1
ATOM 6571 O O . PHE B 1 414 ? -8.358 11.481 39.563 1.00 19.35 391 PHE B O 1
ATOM 6579 N N . GLY B 1 415 ? -9.080 9.783 38.202 1.00 17.82 392 GLY B N 1
ATOM 6580 C CA . GLY B 1 415 ? -10.339 9.578 38.867 1.00 16.42 392 GLY B CA 1
ATOM 6581 C C . GLY B 1 415 ? -11.404 9.142 37.867 1.00 17.40 392 GLY B C 1
ATOM 6582 O O . GLY B 1 415 ? -11.119 9.029 36.657 1.00 17.57 392 GLY B O 1
ATOM 6583 N N . PRO B 1 416 ? -12.649 8.904 38.354 1.00 16.41 393 PRO B N 1
ATOM 6584 C CA . PRO B 1 416 ? -13.656 8.222 37.519 1.00 16.70 393 PRO B CA 1
ATOM 6585 C C . PRO B 1 416 ? -14.431 9.129 36.503 1.00 17.84 393 PRO B C 1
ATOM 6586 O O . PRO B 1 416 ? -15.680 9.294 36.606 1.00 16.65 393 PRO B O 1
ATOM 6590 N N . LEU B 1 417 ? -13.717 9.710 35.546 1.00 16.16 394 LEU B N 1
ATOM 6591 C CA . LEU B 1 417 ? -14.320 10.560 34.544 1.00 17.11 394 LEU B CA 1
ATOM 6592 C C . LEU B 1 417 ? -14.120 9.947 33.150 1.00 18.08 394 LEU B C 1
ATOM 6593 O O . LEU B 1 417 ? -13.019 9.537 32.776 1.00 19.68 394 LEU B O 1
ATOM 6598 N N . GLY B 1 418 ? -15.199 9.777 32.426 1.00 17.20 395 GLY B N 1
ATOM 6599 C CA . GLY B 1 418 ? -15.041 9.329 31.040 1.00 16.63 395 GLY B CA 1
ATOM 6600 C C . GLY B 1 418 ? -15.376 10.391 30.003 1.00 16.73 395 GLY B C 1
ATOM 6601 O O . GLY B 1 418 ? -16.266 11.270 30.245 1.00 17.56 395 GLY B O 1
ATOM 6602 N N . LEU B 1 419 ? -14.754 10.293 28.825 1.00 16.47 396 LEU B N 1
ATOM 6603 C CA . LEU B 1 419 ? -15.057 11.171 27.701 1.00 16.60 396 LEU B CA 1
ATOM 6604 C C . LEU B 1 419 ? -15.392 10.297 26.514 1.00 18.80 396 LEU B C 1
ATOM 6605 O O . LEU B 1 419 ? -14.545 9.483 26.067 1.00 18.68 396 LEU B O 1
ATOM 6610 N N . VAL B 1 420 ? -16.582 10.496 25.936 1.00 18.07 397 VAL B N 1
ATOM 6611 C CA . VAL B 1 420 ? -16.924 9.888 24.644 1.00 18.70 397 VAL B CA 1
ATOM 6612 C C . VAL B 1 420 ? -16.547 10.797 23.484 1.00 19.24 397 VAL B C 1
ATOM 6613 O O . VAL B 1 420 ? -16.875 11.990 23.486 1.00 21.36 397 VAL B O 1
ATOM 6617 N N . VAL B 1 421 ? -15.814 10.278 22.502 1.00 18.67 398 VAL B N 1
ATOM 6618 C CA . VAL B 1 421 ? -15.396 11.129 21.397 1.00 18.37 398 VAL B CA 1
ATOM 6619 C C . VAL B 1 421 ? -16.050 10.561 20.143 1.00 19.79 398 VAL B C 1
ATOM 6620 O O . VAL B 1 421 ? -15.789 9.407 19.750 1.00 19.94 398 VAL B O 1
ATOM 6624 N N . ARG B 1 422 ? -16.930 11.358 19.534 1.00 21.61 399 ARG B N 1
ATOM 6625 C CA . ARG B 1 422 ? -17.718 10.884 18.393 1.00 22.83 399 ARG B CA 1
ATOM 6626 C C . ARG B 1 422 ? -17.016 11.268 17.093 1.00 22.86 399 ARG B C 1
ATOM 6627 O O . ARG B 1 422 ? -16.759 12.450 16.863 1.00 25.22 399 ARG B O 1
ATOM 6635 N N . VAL B 1 423 ? -16.716 10.296 16.229 1.00 23.69 400 VAL B N 1
ATOM 6636 C CA . VAL B 1 423 ? -16.126 10.606 14.926 1.00 22.69 400 VAL B CA 1
ATOM 6637 C C . VAL B 1 423 ? -17.128 10.303 13.809 1.00 24.71 400 VAL B C 1
ATOM 6638 O O . VAL B 1 423 ? -18.145 9.630 14.071 1.00 23.73 400 VAL B O 1
ATOM 6642 N N . GLY B 1 424 ? -16.846 10.740 12.576 1.00 26.08 401 GLY B N 1
ATOM 6643 C CA . GLY B 1 424 ? -17.764 10.455 11.413 1.00 27.98 401 GLY B CA 1
ATOM 6644 C C . GLY B 1 424 ? -17.578 9.213 10.540 1.00 29.81 401 GLY B C 1
ATOM 6645 O O . GLY B 1 424 ? -18.531 8.783 9.821 1.00 31.12 401 GLY B O 1
ATOM 6646 N N . SER B 1 425 ? -16.399 8.595 10.579 1.00 28.26 402 SER B N 1
ATOM 6647 C CA . SER B 1 425 ? -16.106 7.464 9.718 1.00 28.08 402 SER B CA 1
ATOM 6648 C C . SER B 1 425 ? -14.955 6.631 10.267 1.00 27.57 402 SER B C 1
ATOM 6649 O O . SER B 1 425 ? -14.272 7.081 11.195 1.00 26.22 402 SER B O 1
ATOM 6652 N N . PRO B 1 426 ? -14.754 5.409 9.723 1.00 27.94 403 PRO B N 1
ATOM 6653 C CA . PRO B 1 426 ? -13.561 4.667 10.070 1.00 27.24 403 PRO B CA 1
ATOM 6654 C C . PRO B 1 426 ? -12.309 5.480 9.725 1.00 28.72 403 PRO B C 1
ATOM 6655 O O . PRO B 1 426 ? -11.360 5.471 10.560 1.00 29.34 403 PRO B O 1
ATOM 6659 N N . ALA B 1 427 ? -12.294 6.233 8.609 1.00 27.39 404 ALA B N 1
ATOM 6660 C CA . ALA B 1 427 ? -11.073 7.018 8.306 1.00 28.51 404 ALA B CA 1
ATOM 6661 C C . ALA B 1 427 ? -10.758 8.026 9.389 1.00 27.61 404 ALA B C 1
ATOM 6662 O O . ALA B 1 427 ? -9.583 8.167 9.776 1.00 27.20 404 ALA B O 1
ATOM 6664 N N . GLU B 1 428 ? -11.784 8.750 9.847 1.00 27.07 405 GLU B N 1
ATOM 6665 C CA . GLU B 1 428 ? -11.612 9.756 10.873 1.00 26.03 405 GLU B CA 1
ATOM 6666 C C . GLU B 1 428 ? -11.208 9.145 12.210 1.00 24.64 405 GLU B C 1
ATOM 6667 O O . GLU B 1 428 ? -10.459 9.760 12.992 1.00 23.54 405 GLU B O 1
ATOM 6681 N N . GLU B 1 430 ? -9.402 6.477 12.434 1.00 20.16 407 GLU B N 1
ATOM 6682 C CA . GLU B 1 430 ? -8.026 6.091 12.260 1.00 22.54 407 GLU B CA 1
ATOM 6683 C C . GLU B 1 430 ? -7.131 7.349 12.333 1.00 23.76 407 GLU B C 1
ATOM 6684 O O . GLU B 1 430 ? -6.035 7.268 12.873 1.00 23.17 407 GLU B O 1
ATOM 6690 N N . GLU B 1 431 ? -7.569 8.497 11.794 1.00 25.11 408 GLU B N 1
ATOM 6691 C CA . GLU B 1 431 ? -6.802 9.704 11.939 1.00 26.77 408 GLU B CA 1
ATOM 6692 C C . GLU B 1 431 ? -6.711 10.156 13.392 1.00 26.23 408 GLU B C 1
ATOM 6693 O O . GLU B 1 431 ? -5.658 10.678 13.823 1.00 25.66 408 GLU B O 1
ATOM 6699 N N . LEU B 1 432 ? -7.774 9.956 14.165 1.00 24.17 409 LEU B N 1
ATOM 6700 C CA . LEU B 1 432 ? -7.705 10.299 15.584 1.00 23.46 409 LEU B CA 1
ATOM 6701 C C . LEU B 1 432 ? -6.624 9.457 16.345 1.00 22.37 409 LEU B C 1
ATOM 6702 O O . LEU B 1 432 ? -5.827 10.006 17.107 1.00 22.22 409 LEU B O 1
ATOM 6707 N N . ALA B 1 433 ? -6.675 8.141 16.150 1.00 18.72 410 ALA B N 1
ATOM 6708 C CA . ALA B 1 433 ? -5.667 7.140 16.615 1.00 18.71 410 ALA B CA 1
ATOM 6709 C C . ALA B 1 433 ? -4.250 7.613 16.301 1.00 19.56 410 ALA B C 1
ATOM 6710 O O . ALA B 1 433 ? -3.408 7.622 17.218 1.00 19.05 410 ALA B O 1
ATOM 6712 N N . ARG B 1 434 ? -4.009 8.058 15.055 1.00 19.21 411 ARG B N 1
ATOM 6713 C CA . ARG B 1 434 ? -2.712 8.638 14.652 1.00 23.15 411 ARG B CA 1
ATOM 6714 C C . ARG B 1 434 ? -2.380 9.862 15.470 1.00 22.04 411 ARG B C 1
ATOM 6715 O O . ARG B 1 434 ? -1.216 10.135 15.648 1.00 25.65 411 ARG B O 1
ATOM 6723 N N . GLY B 1 435 ? -3.361 10.567 16.016 1.00 23.26 412 GLY B N 1
ATOM 6724 C CA . GLY B 1 435 ? -3.093 11.852 16.729 1.00 23.52 412 GLY B CA 1
ATOM 6725 C C . GLY B 1 435 ? -2.692 11.666 18.200 1.00 24.76 412 GLY B C 1
ATOM 6726 O O . GLY B 1 435 ? -2.225 12.601 18.815 1.00 23.74 412 GLY B O 1
ATOM 6727 N N . PHE B 1 436 ? -2.986 10.498 18.810 1.00 20.76 413 PHE B N 1
ATOM 6728 C CA . PHE B 1 436 ? -2.747 10.350 20.227 1.00 20.68 413 PHE B CA 1
ATOM 6729 C C . PHE B 1 436 ? -1.290 10.408 20.566 1.00 19.84 413 PHE B C 1
ATOM 6730 O O . PHE B 1 436 ? -0.476 9.909 19.815 1.00 20.35 413 PHE B O 1
ATOM 6738 N N . GLN B 1 437 ? -0.975 10.952 21.742 1.00 19.16 414 GLN B N 1
ATOM 6739 C CA . GLN B 1 437 ? 0.361 10.839 22.294 1.00 19.60 414 GLN B CA 1
ATOM 6740 C C . GLN B 1 437 ? 0.526 9.360 22.819 1.00 18.14 414 GLN B C 1
ATOM 6741 O O . GLN B 1 437 ? -0.482 8.637 22.949 1.00 16.75 414 GLN B O 1
ATOM 6747 N N . GLY B 1 438 ? 1.747 8.992 23.182 1.00 15.55 415 GLY B N 1
ATOM 6748 C CA . GLY B 1 438 ? 2.025 7.580 23.739 1.00 16.01 415 GLY B CA 1
ATOM 6749 C C . GLY B 1 438 ? 1.170 7.301 24.968 1.00 16.19 415 GLY B C 1
ATOM 6750 O O . GLY B 1 438 ? 0.951 8.197 25.841 1.00 16.33 415 GLY B O 1
ATOM 6751 N N . GLN B 1 439 ? 0.702 6.061 25.078 1.00 13.69 416 GLN B N 1
ATOM 6752 C CA . GLN B 1 439 ? -0.179 5.626 26.144 1.00 14.00 416 GLN B CA 1
ATOM 6753 C C . GLN B 1 439 ? 0.325 4.279 26.742 1.00 14.77 416 GLN B C 1
ATOM 6754 O O . GLN B 1 439 ? 1.117 3.591 26.094 1.00 14.81 416 GLN B O 1
ATOM 6760 N N . LEU B 1 440 ? -0.133 3.930 27.947 1.00 13.69 417 LEU B N 1
ATOM 6761 C CA . LEU B 1 440 ? 0.167 2.581 28.482 1.00 14.22 417 LEU B CA 1
ATOM 6762 C C . LEU B 1 440 ? -0.590 1.564 27.625 1.00 14.31 417 LEU B C 1
ATOM 6763 O O . LEU B 1 440 ? -0.042 0.535 27.297 1.00 16.06 417 LEU B O 1
ATOM 6768 N N . THR B 1 441 ? -1.852 1.873 27.277 1.00 14.73 418 THR B N 1
ATOM 6769 C CA . THR B 1 441 ? -2.729 0.870 26.618 1.00 14.59 418 THR B CA 1
ATOM 6770 C C . THR B 1 441 ? -3.554 1.530 25.573 1.00 14.82 418 THR B C 1
ATOM 6771 O O . THR B 1 441 ? -3.823 2.763 25.609 1.00 12.93 418 THR B O 1
ATOM 6775 N N . ALA B 1 442 ? -4.014 0.727 24.606 1.00 12.81 419 ALA B N 1
ATOM 6776 C CA . ALA B 1 442 ? -5.132 1.187 23.748 1.00 13.71 419 ALA B CA 1
ATOM 6777 C C . ALA B 1 442 ? -5.980 -0.079 23.522 1.00 15.35 419 ALA B C 1
ATOM 6778 O O . ALA B 1 442 ? -5.408 -1.175 23.450 1.00 14.36 419 ALA B O 1
ATOM 6780 N N . THR B 1 443 ? -7.285 0.075 23.374 1.00 15.64 420 THR B N 1
ATOM 6781 C CA . THR B 1 443 ? -8.243 -1.073 23.305 1.00 16.86 420 THR B CA 1
ATOM 6782 C C . THR B 1 443 ? -9.110 -0.963 22.071 1.00 18.37 420 THR B C 1
ATOM 6783 O O . THR B 1 443 ? -9.485 0.116 21.629 1.00 16.41 420 THR B O 1
ATOM 6787 N N . ILE B 1 444 ? -9.360 -2.098 21.442 1.00 18.28 421 ILE B N 1
ATOM 6788 C CA . ILE B 1 444 ? -10.322 -2.194 20.339 1.00 19.27 421 ILE B CA 1
ATOM 6789 C C . ILE B 1 444 ? -11.454 -3.123 20.817 1.00 20.08 421 ILE B C 1
ATOM 6790 O O . ILE B 1 444 ? -11.193 -4.280 21.243 1.00 17.90 421 ILE B O 1
ATOM 6795 N N . HIS B 1 445 ? -12.689 -2.657 20.699 1.00 17.69 422 HIS B N 1
ATOM 6796 C CA . HIS B 1 445 ? -13.847 -3.514 20.946 1.00 19.76 422 HIS B CA 1
ATOM 6797 C C . HIS B 1 445 ? -14.417 -3.823 19.564 1.00 18.78 422 HIS B C 1
ATOM 6798 O O . HIS B 1 445 ? -14.647 -2.958 18.807 1.00 20.53 422 HIS B O 1
ATOM 6813 N N . ASP B 1 447 ? -16.276 -7.043 16.796 1.00 23.21 424 ASP B N 1
ATOM 6814 C CA . ASP B 1 447 ? -16.975 -8.259 16.506 1.00 24.03 424 ASP B CA 1
ATOM 6815 C C . ASP B 1 447 ? -16.391 -8.699 15.160 1.00 24.04 424 ASP B C 1
ATOM 6816 O O . ASP B 1 447 ? -15.643 -7.990 14.553 1.00 23.59 424 ASP B O 1
ATOM 6821 N N . ALA B 1 448 ? -16.704 -9.892 14.729 1.00 23.54 425 ALA B N 1
ATOM 6822 C CA . ALA B 1 448 ? -16.053 -10.436 13.569 1.00 24.64 425 ALA B CA 1
ATOM 6823 C C . ALA B 1 448 ? -16.150 -9.552 12.329 1.00 24.67 425 ALA B C 1
ATOM 6824 O O . ALA B 1 448 ? -15.191 -9.428 11.629 1.00 24.46 425 ALA B O 1
ATOM 6826 N N . GLY B 1 449 ? -17.283 -8.934 12.081 1.00 23.90 426 GLY B N 1
ATOM 6827 C CA . GLY B 1 449 ? -17.424 -8.027 10.965 1.00 24.96 426 GLY B CA 1
ATOM 6828 C C . GLY B 1 449 ? -16.625 -6.730 10.992 1.00 25.26 426 GLY B C 1
ATOM 6829 O O . GLY B 1 449 ? -16.604 -5.983 9.995 1.00 26.58 426 GLY B O 1
ATOM 6830 N N . ASP B 1 450 ? -15.974 -6.453 12.134 1.00 23.28 427 ASP B N 1
ATOM 6831 C CA . ASP B 1 450 ? -15.089 -5.272 12.294 1.00 22.04 427 ASP B CA 1
ATOM 6832 C C . ASP B 1 450 ? -13.611 -5.571 11.960 1.00 21.13 427 ASP B C 1
ATOM 6833 O O . ASP B 1 450 ? -12.706 -4.695 12.064 1.00 21.56 427 ASP B O 1
ATOM 6838 N N . LEU B 1 451 ? -13.349 -6.797 11.559 1.00 21.42 428 LEU B N 1
ATOM 6839 C CA . LEU B 1 451 ? -11.947 -7.205 11.398 1.00 20.86 428 LEU B CA 1
ATOM 6840 C C . LEU B 1 451 ? -11.169 -6.313 10.476 1.00 21.26 428 LEU B C 1
ATOM 6841 O O . LEU B 1 451 ? -10.005 -5.937 10.781 1.00 20.35 428 LEU B O 1
ATOM 6846 N N . GLU B 1 452 ? -11.755 -5.998 9.305 1.00 20.95 429 GLU B N 1
ATOM 6847 C CA . GLU B 1 452 ? -11.014 -5.137 8.375 1.00 21.07 429 GLU B CA 1
ATOM 6848 C C . GLU B 1 452 ? -10.702 -3.738 8.880 1.00 20.84 429 GLU B C 1
ATOM 6849 O O . GLU B 1 452 ? -9.585 -3.244 8.673 1.00 23.02 429 GLU B O 1
ATOM 6855 N N . THR B 1 453 ? -11.611 -3.114 9.596 1.00 22.68 430 THR B N 1
ATOM 6856 C CA . THR B 1 453 ? -11.283 -1.846 10.296 1.00 23.07 430 THR B CA 1
ATOM 6857 C C . THR B 1 453 ? -10.195 -2.071 11.395 1.00 23.12 430 THR B C 1
ATOM 6858 O O . THR B 1 453 ? -9.194 -1.317 11.434 1.00 21.00 430 THR B O 1
ATOM 6862 N N . ALA B 1 454 ? -10.393 -3.079 12.256 1.00 21.92 431 ALA B N 1
ATOM 6863 C CA . ALA B 1 454 ? -9.357 -3.486 13.259 1.00 21.06 431 ALA B CA 1
ATOM 6864 C C . ALA B 1 454 ? -7.949 -3.631 12.653 1.00 20.35 431 ALA B C 1
ATOM 6865 O O . ALA B 1 454 ? -6.937 -3.212 13.253 1.00 19.59 431 ALA B O 1
ATOM 6867 N N . ARG B 1 455 ? -7.864 -4.192 11.461 1.00 20.44 432 ARG B N 1
ATOM 6868 C CA . ARG B 1 455 ? -6.567 -4.386 10.790 1.00 21.39 432 ARG B CA 1
ATOM 6869 C C . ARG B 1 455 ? -5.888 -3.062 10.420 1.00 21.93 432 ARG B C 1
ATOM 6870 O O . ARG B 1 455 ? -4.685 -3.015 10.377 1.00 22.45 432 ARG B O 1
ATOM 6878 N N . ARG B 1 456 ? -6.652 -2.033 10.095 1.00 22.96 433 ARG B N 1
ATOM 6879 C CA . ARG B 1 456 ? -6.049 -0.725 9.840 1.00 25.00 433 ARG B CA 1
ATOM 6880 C C . ARG B 1 456 ? -5.645 0.000 11.110 1.00 23.27 433 ARG B C 1
ATOM 6881 O O . ARG B 1 456 ? -4.688 0.796 11.112 1.00 23.20 433 ARG B O 1
ATOM 6889 N N . LEU B 1 457 ? -6.398 -0.220 12.185 1.00 20.56 434 LEU B N 1
ATOM 6890 C CA . LEU B 1 457 ? -6.071 0.404 13.477 1.00 21.49 434 LEU B CA 1
ATOM 6891 C C . LEU B 1 457 ? -4.918 -0.238 14.218 1.00 19.98 434 LEU B C 1
ATOM 6892 O O . LEU B 1 457 ? -4.110 0.481 14.835 1.00 18.62 434 LEU B O 1
ATOM 6897 N N . ARG B 1 458 ? -4.832 -1.561 14.219 1.00 19.92 435 ARG B N 1
ATOM 6898 C CA . ARG B 1 458 ? -3.776 -2.207 15.042 1.00 20.48 435 ARG B CA 1
ATOM 6899 C C . ARG B 1 458 ? -2.340 -1.676 14.753 1.00 20.75 435 ARG B C 1
ATOM 6900 O O . ARG B 1 458 ? -1.614 -1.410 15.716 1.00 22.60 435 ARG B O 1
ATOM 6908 N N . PRO B 1 459 ? -1.911 -1.474 13.469 1.00 21.59 436 PRO B N 1
ATOM 6909 C CA . PRO B 1 459 ? -0.538 -0.975 13.306 1.00 21.14 436 PRO B CA 1
ATOM 6910 C C . PRO B 1 459 ? -0.328 0.403 13.903 1.00 20.83 436 PRO B C 1
ATOM 6911 O O . PRO B 1 459 ? 0.765 0.732 14.310 1.00 22.11 436 PRO B O 1
ATOM 6915 N N . VAL B 1 460 ? -1.368 1.214 13.970 1.00 20.50 437 VAL B N 1
ATOM 6916 C CA . VAL B 1 460 ? -1.257 2.543 14.528 1.00 18.53 437 VAL B CA 1
ATOM 6917 C C . VAL B 1 460 ? -1.184 2.382 16.040 1.00 20.18 437 VAL B C 1
ATOM 6918 O O . VAL B 1 460 ? -0.283 2.911 16.683 1.00 20.83 437 VAL B O 1
ATOM 6922 N N . LEU B 1 461 ? -2.130 1.690 16.628 1.00 18.20 438 LEU B N 1
ATOM 6923 C CA . LEU B 1 461 ? -2.171 1.642 18.108 1.00 18.48 438 LEU B CA 1
ATOM 6924 C C . LEU B 1 461 ? -0.972 0.927 18.684 1.00 18.97 438 LEU B C 1
ATOM 6925 O O . LEU B 1 461 ? -0.571 1.250 19.788 1.00 17.62 438 LEU B O 1
ATOM 6930 N N . GLU B 1 462 ? -0.408 -0.064 17.962 1.00 16.44 439 GLU B N 1
ATOM 6931 C CA . GLU B 1 462 ? 0.737 -0.722 18.548 1.00 18.48 439 GLU B CA 1
ATOM 6932 C C . GLU B 1 462 ? 1.994 0.158 18.626 1.00 17.74 439 GLU B C 1
ATOM 6933 O O . GLU B 1 462 ? 2.971 -0.174 19.334 1.00 16.92 439 GLU B O 1
ATOM 6939 N N . ARG B 1 463 ? 2.011 1.253 17.868 1.00 16.74 440 ARG B N 1
ATOM 6940 C CA . ARG B 1 463 ? 3.113 2.212 18.015 1.00 16.65 440 ARG B CA 1
ATOM 6941 C C . ARG B 1 463 ? 2.782 3.162 19.120 1.00 16.01 440 ARG B C 1
ATOM 6942 O O . ARG B 1 463 ? 3.678 3.826 19.610 1.00 18.39 440 ARG B O 1
ATOM 6950 N N . LYS B 1 464 ? 1.496 3.334 19.447 1.00 15.96 441 LYS B N 1
ATOM 6951 C CA . LYS B 1 464 ? 1.100 4.286 20.509 1.00 17.66 441 LYS B CA 1
ATOM 6952 C C . LYS B 1 464 ? 1.095 3.720 21.912 1.00 16.62 441 LYS B C 1
ATOM 6953 O O . LYS B 1 464 ? 1.035 4.468 22.850 1.00 15.25 441 LYS B O 1
ATOM 6959 N N . ALA B 1 465 ? 1.066 2.390 22.093 1.00 15.87 442 ALA B N 1
ATOM 6960 C CA . ALA B 1 465 ? 0.829 1.828 23.430 1.00 14.90 442 ALA B CA 1
ATOM 6961 C C . ALA B 1 465 ? 1.777 0.667 23.647 1.00 13.57 442 ALA B C 1
ATOM 6962 O O . ALA B 1 465 ? 2.245 0.095 22.649 1.00 14.36 442 ALA B O 1
ATOM 6964 N N . GLY B 1 466 ? 2.104 0.433 24.914 1.00 14.00 443 GLY B N 1
ATOM 6965 C CA . GLY B 1 466 ? 2.858 -0.779 25.391 1.00 13.48 443 GLY B CA 1
ATOM 6966 C C . GLY B 1 466 ? 1.974 -2.041 25.281 1.00 14.20 443 GLY B C 1
ATOM 6967 O O . GLY B 1 466 ? 2.512 -3.172 25.009 1.00 14.30 443 GLY B O 1
ATOM 6968 N N . ARG B 1 467 ? 0.667 -1.882 25.470 1.00 13.65 444 ARG B N 1
ATOM 6969 C CA . ARG B 1 467 ? -0.262 -3.083 25.525 1.00 13.70 444 ARG B CA 1
ATOM 6970 C C . ARG B 1 467 ? -1.497 -2.763 24.716 1.00 16.63 444 ARG B C 1
ATOM 6971 O O . ARG B 1 467 ? -2.153 -1.691 24.937 1.00 15.69 444 ARG B O 1
ATOM 6979 N N . VAL B 1 468 ? -1.783 -3.612 23.716 1.00 15.38 445 VAL B N 1
ATOM 6980 C CA . VAL B 1 468 ? -2.973 -3.424 22.882 1.00 15.39 445 VAL B CA 1
ATOM 6981 C C . VAL B 1 468 ? -3.950 -4.525 23.226 1.00 15.83 445 VAL B C 1
ATOM 6982 O O . VAL B 1 468 ? -3.586 -5.726 23.194 1.00 16.00 445 VAL B O 1
ATOM 6986 N N . LEU B 1 469 ? -5.153 -4.125 23.627 1.00 14.62 446 LEU B N 1
ATOM 6987 C CA . LEU B 1 469 ? -6.196 -5.064 24.119 1.00 17.62 446 LEU B CA 1
ATOM 6988 C C . LEU B 1 469 ? -7.299 -5.115 23.083 1.00 16.70 446 LEU B C 1
ATOM 6989 O O . LEU B 1 469 ? -7.620 -4.096 22.424 1.00 17.30 446 LEU B O 1
ATOM 6994 N N . VAL B 1 470 ? -7.875 -6.313 22.921 1.00 16.46 447 VAL B N 1
ATOM 6995 C CA . VAL B 1 470 ? -9.073 -6.474 22.098 1.00 17.70 447 VAL B CA 1
ATOM 6996 C C . VAL B 1 470 ? -10.151 -7.023 23.050 1.00 18.09 447 VAL B C 1
ATOM 6997 O O . VAL B 1 470 ? -9.909 -8.009 23.819 1.00 19.19 447 VAL B O 1
ATOM 7001 N N . ASN B 1 471 ? -11.329 -6.405 23.030 1.00 18.18 448 ASN B N 1
ATOM 7002 C CA . ASN B 1 471 ? -12.466 -6.915 23.803 1.00 18.50 448 ASN B CA 1
ATOM 7003 C C . ASN B 1 471 ? -12.183 -7.168 25.279 1.00 20.51 448 ASN B C 1
ATOM 7004 O O . ASN B 1 471 ? -12.354 -8.283 25.827 1.00 18.99 448 ASN B O 1
ATOM 7009 N N . GLY B 1 472 ? -11.784 -6.101 25.992 1.00 18.63 449 GLY B N 1
ATOM 7010 C CA . GLY B 1 472 ? -11.516 -6.255 27.403 1.00 17.47 449 GLY B CA 1
ATOM 7011 C C . GLY B 1 472 ? -11.418 -4.839 27.906 1.00 17.73 449 GLY B C 1
ATOM 7012 O O . GLY B 1 472 ? -11.577 -3.905 27.079 1.00 18.78 449 GLY B O 1
ATOM 7013 N N . PHE B 1 473 ? -11.178 -4.655 29.197 1.00 17.11 450 PHE B N 1
ATOM 7014 C CA . PHE B 1 473 ? -10.890 -3.257 29.680 1.00 18.77 450 PHE B CA 1
ATOM 7015 C C . PHE B 1 473 ? -9.522 -3.227 30.218 1.00 17.29 450 PHE B C 1
ATOM 7016 O O . PHE B 1 473 ? -9.082 -4.261 30.740 1.00 18.63 450 PHE B O 1
ATOM 7024 N N . PRO B 1 474 ? -8.798 -2.102 29.995 1.00 16.51 451 PRO B N 1
ATOM 7025 C CA . PRO B 1 474 ? -7.390 -2.012 30.315 1.00 15.89 451 PRO B CA 1
ATOM 7026 C C . PRO B 1 474 ? -7.049 -2.016 31.799 1.00 15.81 451 PRO B C 1
ATOM 7027 O O . PRO B 1 474 ? -5.887 -2.257 32.166 1.00 17.19 451 PRO B O 1
ATOM 7031 N N . THR B 1 475 ? -8.024 -1.862 32.654 1.00 16.32 452 THR B N 1
ATOM 7032 C CA . THR B 1 475 ? -7.750 -1.731 34.070 1.00 19.46 452 THR B CA 1
ATOM 7033 C C . THR B 1 475 ? -6.950 -2.871 34.713 1.00 23.45 452 THR B C 1
ATOM 7034 O O . THR B 1 475 ? -6.079 -2.632 35.479 1.00 27.30 452 THR B O 1
ATOM 7038 N N . GLY B 1 476 ? -7.178 -4.105 34.389 1.00 23.36 453 GLY B N 1
ATOM 7039 C CA . GLY B 1 476 ? -6.357 -5.068 35.108 1.00 23.05 453 GLY B CA 1
ATOM 7040 C C . GLY B 1 476 ? -5.038 -5.404 34.467 1.00 21.61 453 GLY B C 1
ATOM 7041 O O . GLY B 1 476 ? -5.023 -5.745 33.348 1.00 24.00 453 GLY B O 1
ATOM 7042 N N . VAL B 1 477 ? -3.944 -5.305 35.192 1.00 18.93 454 VAL B N 1
ATOM 7043 C CA . VAL B 1 477 ? -2.627 -5.585 34.658 1.00 18.99 454 VAL B CA 1
ATOM 7044 C C . VAL B 1 477 ? -2.031 -6.888 35.213 1.00 19.29 454 VAL B C 1
ATOM 7045 O O . VAL B 1 477 ? -1.578 -6.925 36.291 1.00 18.10 454 VAL B O 1
ATOM 7049 N N . GLU B 1 478 ? -2.019 -7.929 34.402 1.00 18.55 455 GLU B N 1
ATOM 7050 C CA . GLU B 1 478 ? -1.573 -9.218 34.905 1.00 16.86 455 GLU B CA 1
ATOM 7051 C C . GLU B 1 478 ? -0.069 -9.270 35.147 1.00 17.48 455 GLU B C 1
ATOM 7052 O O . GLU B 1 478 ? 0.739 -8.741 34.358 1.00 16.80 455 GLU B O 1
ATOM 7058 N N . VAL B 1 479 ? 0.354 -9.966 36.190 1.00 15.06 456 VAL B N 1
ATOM 7059 C CA . VAL B 1 479 ? 1.746 -10.064 36.461 1.00 14.65 456 VAL B CA 1
ATOM 7060 C C . VAL B 1 479 ? 2.202 -11.422 35.856 1.00 17.06 456 VAL B C 1
ATOM 7061 O O . VAL B 1 479 ? 2.105 -12.422 36.580 1.00 15.41 456 VAL B O 1
ATOM 7065 N N . VAL B 1 480 ? 2.642 -11.419 34.594 1.00 16.31 457 VAL B N 1
ATOM 7066 C CA . VAL B 1 480 ? 2.952 -12.665 33.807 1.00 17.42 457 VAL B CA 1
ATOM 7067 C C . VAL B 1 480 ? 4.178 -12.301 33.017 1.00 19.06 457 VAL B C 1
ATOM 7068 O O . VAL B 1 480 ? 4.509 -11.078 32.857 1.00 16.04 457 VAL B O 1
ATOM 7072 N N . ASP B 1 481 ? 4.841 -13.327 32.475 1.00 16.29 458 ASP B N 1
ATOM 7073 C CA . ASP B 1 481 ? 5.990 -13.204 31.619 1.00 18.29 458 ASP B CA 1
ATOM 7074 C C . ASP B 1 481 ? 5.782 -12.349 30.432 1.00 17.09 458 ASP B C 1
ATOM 7075 O O . ASP B 1 481 ? 6.755 -11.673 30.010 1.00 18.84 458 ASP B O 1
ATOM 7080 N N . SER B 1 482 ? 4.543 -12.330 29.926 1.00 15.56 459 SER B N 1
ATOM 7081 C CA . SER B 1 482 ? 4.186 -11.650 28.672 1.00 16.38 459 SER B CA 1
ATOM 7082 C C . SER B 1 482 ? 3.720 -10.173 28.835 1.00 15.14 459 SER B C 1
ATOM 7083 O O . SER B 1 482 ? 3.324 -9.581 27.868 1.00 15.97 459 SER B O 1
ATOM 7094 N N . VAL B 1 484 ? 3.665 -6.139 29.179 1.00 14.49 461 VAL B N 1
ATOM 7095 C CA . VAL B 1 484 ? 4.424 -4.932 28.870 1.00 13.56 461 VAL B CA 1
ATOM 7096 C C . VAL B 1 484 ? 3.520 -3.817 29.454 1.00 12.94 461 VAL B C 1
ATOM 7097 O O . VAL B 1 484 ? 2.393 -3.542 28.939 1.00 12.92 461 VAL B O 1
ATOM 7101 N N . HIS B 1 485 ? 3.978 -3.315 30.597 1.00 14.20 462 HIS B N 1
ATOM 7102 C CA . HIS B 1 485 ? 3.248 -2.269 31.358 1.00 13.68 462 HIS B CA 1
ATOM 7103 C C . HIS B 1 485 ? 4.140 -1.057 31.244 1.00 14.77 462 HIS B C 1
ATOM 7104 O O . HIS B 1 485 ? 5.182 -0.977 31.892 1.00 13.50 462 HIS B O 1
ATOM 7111 N N . GLY B 1 486 ? 3.768 -0.158 30.334 1.00 14.72 463 GLY B N 1
ATOM 7112 C CA . GLY B 1 486 ? 4.703 0.914 29.964 1.00 16.81 463 GLY B CA 1
ATOM 7113 C C . GLY B 1 486 ? 4.191 1.414 28.632 1.00 16.93 463 GLY B C 1
ATOM 7114 O O . GLY B 1 486 ? 3.211 0.926 28.119 1.00 15.26 463 GLY B O 1
ATOM 7115 N N . GLY B 1 487 ? 4.835 2.405 28.055 1.00 16.28 464 GLY B N 1
ATOM 7116 C CA . GLY B 1 487 ? 4.361 2.836 26.725 1.00 14.78 464 GLY B CA 1
ATOM 7117 C C . GLY B 1 487 ? 5.241 4.009 26.318 1.00 14.89 464 GLY B C 1
ATOM 7118 O O . GLY B 1 487 ? 6.008 4.513 27.124 1.00 13.39 464 GLY B O 1
ATOM 7119 N N . PRO B 1 488 ? 5.119 4.438 25.077 1.00 16.14 465 PRO B N 1
ATOM 7120 C CA . PRO B 1 488 ? 5.935 5.490 24.507 1.00 14.27 465 PRO B CA 1
ATOM 7121 C C . PRO B 1 488 ? 5.716 6.794 25.319 1.00 15.35 465 PRO B C 1
ATOM 7122 O O . PRO B 1 488 ? 4.611 7.030 25.844 1.00 14.63 465 PRO B O 1
ATOM 7126 N N . TYR B 1 489 ? 6.750 7.608 25.395 1.00 13.73 466 TYR B N 1
ATOM 7127 C CA . TYR B 1 489 ? 6.620 8.890 26.169 1.00 14.06 466 TYR B CA 1
ATOM 7128 C C . TYR B 1 489 ? 5.404 9.622 25.572 1.00 14.85 466 TYR B C 1
ATOM 7129 O O . TYR B 1 489 ? 5.269 9.614 24.365 1.00 17.24 466 TYR B O 1
ATOM 7138 N N . PRO B 1 490 ? 4.520 10.285 26.378 1.00 16.04 467 PRO B N 1
ATOM 7139 C CA . PRO B 1 490 ? 4.688 10.641 27.787 1.00 16.35 467 PRO B CA 1
ATOM 7140 C C . PRO B 1 490 ? 4.104 9.563 28.743 1.00 16.04 467 PRO B C 1
ATOM 7141 O O . PRO B 1 490 ? 3.973 9.798 29.983 1.00 16.83 467 PRO B O 1
ATOM 7145 N N . ALA B 1 491 ? 3.730 8.370 28.202 1.00 13.26 468 ALA B N 1
ATOM 7146 C CA . ALA B 1 491 ? 3.155 7.358 29.130 1.00 13.08 468 ALA B CA 1
ATOM 7147 C C . ALA B 1 491 ? 4.247 6.885 30.053 1.00 12.65 468 ALA B C 1
ATOM 7148 O O . ALA B 1 491 ? 3.985 6.597 31.218 1.00 14.95 468 ALA B O 1
ATOM 7150 N N . SER B 1 492 ? 5.465 6.732 29.532 1.00 13.83 469 SER B N 1
ATOM 7151 C CA . SER B 1 492 ? 6.586 6.310 30.416 1.00 13.50 469 SER B CA 1
ATOM 7152 C C . SER B 1 492 ? 7.885 6.757 29.824 1.00 12.67 469 SER B C 1
ATOM 7153 O O . SER B 1 492 ? 7.961 7.090 28.645 1.00 14.70 469 SER B O 1
ATOM 7156 N N . THR B 1 493 ? 8.927 6.756 30.648 1.00 13.50 470 THR B N 1
ATOM 7157 C CA . THR B 1 493 ? 10.255 7.007 30.136 1.00 15.19 470 THR B CA 1
ATOM 7158 C C . THR B 1 493 ? 11.041 5.704 29.971 1.00 15.94 470 THR B C 1
ATOM 7159 O O . THR B 1 493 ? 12.260 5.739 29.882 1.00 15.05 470 THR B O 1
ATOM 7163 N N . ASN B 1 494 ? 10.315 4.596 29.866 1.00 15.53 471 ASN B N 1
ATOM 7164 C CA . ASN B 1 494 ? 10.988 3.249 29.842 1.00 15.65 471 ASN B CA 1
ATOM 7165 C C . ASN B 1 494 ? 11.754 2.902 28.585 1.00 15.53 471 ASN B C 1
ATOM 7166 O O . ASN B 1 494 ? 12.612 2.006 28.648 1.00 16.05 471 ASN B O 1
ATOM 7171 N N . PHE B 1 495 ? 11.550 3.664 27.490 1.00 15.53 472 PHE B N 1
ATOM 7172 C CA . PHE B 1 495 ? 12.151 3.404 26.187 1.00 14.48 472 PHE B CA 1
ATOM 7173 C C . PHE B 1 495 ? 12.022 1.902 25.869 1.00 15.56 472 PHE B C 1
ATOM 7174 O O . PHE B 1 495 ? 13.021 1.241 25.542 1.00 18.23 472 PHE B O 1
ATOM 7182 N N . GLY B 1 496 ? 10.814 1.366 26.016 1.00 17.13 473 GLY B N 1
ATOM 7183 C CA . GLY B 1 496 ? 10.646 -0.091 25.711 1.00 18.77 473 GLY B CA 1
ATOM 7184 C C . GLY B 1 496 ? 10.473 -0.920 26.964 1.00 20.70 473 GLY B C 1
ATOM 7185 O O . GLY B 1 496 ? 9.659 -1.845 26.955 1.00 23.30 473 GLY B O 1
ATOM 7186 N N . ALA B 1 497 ? 11.165 -0.628 28.053 1.00 18.70 474 ALA B N 1
ATOM 7187 C CA . ALA B 1 497 ? 11.069 -1.579 29.225 1.00 18.31 474 ALA B CA 1
ATOM 7188 C C . ALA B 1 497 ? 9.619 -1.635 29.787 1.00 19.57 474 ALA B C 1
ATOM 7189 O O . ALA B 1 497 ? 8.791 -0.671 29.635 1.00 20.20 474 ALA B O 1
ATOM 7191 N N . THR B 1 498 ? 9.286 -2.787 30.380 1.00 16.78 475 THR B N 1
ATOM 7192 C CA . THR B 1 498 ? 8.080 -2.922 31.177 1.00 15.51 475 THR B CA 1
ATOM 7193 C C . THR B 1 498 ? 8.401 -2.727 32.666 1.00 16.04 475 THR B C 1
ATOM 7194 O O . THR B 1 498 ? 9.563 -2.989 33.089 1.00 16.31 475 THR B O 1
ATOM 7198 N N . SER B 1 499 ? 7.397 -2.238 33.426 1.00 15.41 476 SER B N 1
ATOM 7199 C CA . SER B 1 499 ? 7.454 -2.044 34.875 1.00 17.62 476 SER B CA 1
ATOM 7200 C C . SER B 1 499 ? 6.922 -3.285 35.588 1.00 16.46 476 SER B C 1
ATOM 7201 O O . SER B 1 499 ? 7.174 -3.439 36.763 1.00 16.13 476 SER B O 1
ATOM 7204 N N . VAL B 1 500 ? 6.201 -4.119 34.819 1.00 16.56 477 VAL B N 1
ATOM 7205 C CA . VAL B 1 500 ? 5.418 -5.237 35.431 1.00 14.19 477 VAL B CA 1
ATOM 7206 C C . VAL B 1 500 ? 5.662 -6.457 34.525 1.00 14.41 477 VAL B C 1
ATOM 7207 O O . VAL B 1 500 ? 5.743 -6.355 33.281 1.00 14.84 477 VAL B O 1
ATOM 7211 N N . GLY B 1 501 ? 5.713 -7.592 35.152 1.00 16.08 478 GLY B N 1
ATOM 7212 C CA . GLY B 1 501 ? 6.102 -8.809 34.358 1.00 14.37 478 GLY B CA 1
ATOM 7213 C C . GLY B 1 501 ? 7.582 -9.098 34.475 1.00 16.20 478 GLY B C 1
ATOM 7214 O O . GLY B 1 501 ? 8.418 -8.252 34.817 1.00 17.19 478 GLY B O 1
ATOM 7215 N N . THR B 1 502 ? 7.976 -10.337 34.233 1.00 15.82 479 THR B N 1
ATOM 7216 C CA . THR B 1 502 ? 9.358 -10.766 34.425 1.00 13.71 479 THR B CA 1
ATOM 7217 C C . THR B 1 502 ? 10.408 -10.050 33.562 1.00 14.74 479 THR B C 1
ATOM 7218 O O . THR B 1 502 ? 11.530 -9.921 33.904 1.00 15.90 479 THR B O 1
ATOM 7230 N N . SER B 1 504 ? 10.638 -7.099 33.211 1.00 12.38 481 SER B N 1
ATOM 7231 C CA . SER B 1 504 ? 11.004 -5.876 33.912 1.00 13.34 481 SER B CA 1
ATOM 7232 C C . SER B 1 504 ? 12.363 -5.985 34.598 1.00 14.85 481 SER B C 1
ATOM 7233 O O . SER B 1 504 ? 12.958 -4.998 34.881 1.00 15.23 481 SER B O 1
ATOM 7236 N N . ILE B 1 505 ? 12.790 -7.206 34.913 1.00 14.55 482 ILE B N 1
ATOM 7237 C CA . ILE B 1 505 ? 14.147 -7.372 35.403 1.00 13.97 482 ILE B CA 1
ATOM 7238 C C . ILE B 1 505 ? 15.260 -6.783 34.545 1.00 15.01 482 ILE B C 1
ATOM 7239 O O . ILE B 1 505 ? 16.330 -6.360 35.045 1.00 14.29 482 ILE B O 1
ATOM 7244 N N . ARG B 1 506 ? 15.006 -6.652 33.259 1.00 14.84 483 ARG B N 1
ATOM 7245 C CA . ARG B 1 506 ? 16.053 -6.094 32.372 1.00 16.76 483 ARG B CA 1
ATOM 7246 C C . ARG B 1 506 ? 16.426 -4.668 32.693 1.00 15.86 483 ARG B C 1
ATOM 7247 O O . ARG B 1 506 ? 17.518 -4.285 32.351 1.00 15.70 483 ARG B O 1
ATOM 7255 N N . ARG B 1 507 ? 15.530 -3.922 33.320 1.00 14.00 484 ARG B N 1
ATOM 7256 C CA . ARG B 1 507 ? 15.852 -2.495 33.667 1.00 15.02 484 ARG B CA 1
ATOM 7257 C C . ARG B 1 507 ? 17.072 -2.439 34.577 1.00 14.08 484 ARG B C 1
ATOM 7258 O O . ARG B 1 507 ? 17.739 -1.427 34.638 1.00 16.19 484 ARG B O 1
ATOM 7266 N N . PHE B 1 508 ? 17.272 -3.483 35.377 1.00 13.57 485 PHE B N 1
ATOM 7267 C CA . PHE B 1 508 ? 18.258 -3.464 36.410 1.00 13.65 485 PHE B CA 1
ATOM 7268 C C . PHE B 1 508 ? 19.472 -4.372 36.186 1.00 15.07 485 PHE B C 1
ATOM 7269 O O . PHE B 1 508 ? 20.181 -4.730 37.140 1.00 15.71 485 PHE B O 1
ATOM 7277 N N . LEU B 1 509 ? 19.678 -4.734 34.933 1.00 14.51 486 LEU B N 1
ATOM 7278 C CA . LEU B 1 509 ? 20.791 -5.644 34.553 1.00 15.78 486 LEU B CA 1
ATOM 7279 C C . LEU B 1 509 ? 21.639 -4.973 33.468 1.00 16.40 486 LEU B C 1
ATOM 7280 O O . LEU B 1 509 ? 21.120 -4.147 32.670 1.00 14.80 486 LEU B O 1
ATOM 7285 N N . ARG B 1 510 ? 22.940 -5.310 33.388 1.00 14.21 487 ARG B N 1
ATOM 7286 C CA . ARG B 1 510 ? 23.819 -4.847 32.308 1.00 14.18 487 ARG B CA 1
ATOM 7287 C C . ARG B 1 510 ? 24.634 -6.058 31.907 1.00 17.47 487 ARG B C 1
ATOM 7288 O O . ARG B 1 510 ? 25.098 -6.772 32.800 1.00 18.08 487 ARG B O 1
ATOM 7296 N N . PRO B 1 511 ? 24.765 -6.329 30.598 1.00 17.33 488 PRO B N 1
ATOM 7297 C CA . PRO B 1 511 ? 25.579 -7.516 30.273 1.00 18.31 488 PRO B CA 1
ATOM 7298 C C . PRO B 1 511 ? 27.087 -7.193 30.345 1.00 18.40 488 PRO B C 1
ATOM 7299 O O . PRO B 1 511 ? 27.507 -6.002 30.181 1.00 18.99 488 PRO B O 1
ATOM 7303 N N . VAL B 1 512 ? 27.899 -8.196 30.657 1.00 18.79 489 VAL B N 1
ATOM 7304 C CA . VAL B 1 512 ? 29.345 -8.040 30.662 1.00 18.63 489 VAL B CA 1
ATOM 7305 C C . VAL B 1 512 ? 29.888 -9.205 29.835 1.00 18.24 489 VAL B C 1
ATOM 7306 O O . VAL B 1 512 ? 29.420 -10.309 29.999 1.00 17.44 489 VAL B O 1
ATOM 7310 N N . ALA B 1 513 ? 30.833 -8.914 28.950 1.00 17.96 490 ALA B N 1
ATOM 7311 C CA . ALA B 1 513 ? 31.527 -10.061 28.273 1.00 19.06 490 ALA B CA 1
ATOM 7312 C C . ALA B 1 513 ? 32.832 -10.387 29.007 1.00 18.61 490 ALA B C 1
ATOM 7313 O O . ALA B 1 513 ? 33.575 -9.505 29.417 1.00 20.85 490 ALA B O 1
ATOM 7315 N N . TYR B 1 514 ? 33.159 -11.670 29.021 1.00 19.47 491 TYR B N 1
ATOM 7316 C CA . TYR B 1 514 ? 34.352 -12.200 29.691 1.00 21.74 491 TYR B CA 1
ATOM 7317 C C . TYR B 1 514 ? 35.131 -12.922 28.608 1.00 21.77 491 TYR B C 1
ATOM 7318 O O . TYR B 1 514 ? 34.630 -13.906 28.091 1.00 22.80 491 TYR B O 1
ATOM 7327 N N . GLN B 1 515 ? 36.321 -12.457 28.297 1.00 22.85 492 GLN B N 1
ATOM 7328 C CA . GLN B 1 515 ? 37.106 -13.038 27.181 1.00 24.25 492 GLN B CA 1
ATOM 7329 C C . GLN B 1 515 ? 38.353 -13.832 27.704 1.00 24.90 492 GLN B C 1
ATOM 7330 O O . GLN B 1 515 ? 39.193 -13.299 28.440 1.00 24.24 492 GLN B O 1
ATOM 7336 N N . ASN B 1 516 ? 38.483 -15.063 27.217 1.00 26.26 493 ASN B N 1
ATOM 7337 C CA . ASN B 1 516 ? 39.685 -15.896 27.482 1.00 28.45 493 ASN B CA 1
ATOM 7338 C C . ASN B 1 516 ? 39.883 -16.091 28.980 1.00 29.65 493 ASN B C 1
ATOM 7339 O O . ASN B 1 516 ? 41.006 -16.192 29.478 1.00 27.97 493 ASN B O 1
ATOM 7352 N N . PRO B 1 518 ? 39.791 -17.859 32.582 1.00 35.25 495 PRO B N 1
ATOM 7353 C CA . PRO B 1 518 ? 39.916 -19.205 33.187 1.00 35.75 495 PRO B CA 1
ATOM 7354 C C . PRO B 1 518 ? 38.692 -19.562 33.967 1.00 37.36 495 PRO B C 1
ATOM 7355 O O . PRO B 1 518 ? 38.116 -18.703 34.624 1.00 36.55 495 PRO B O 1
ATOM 7359 N N . GLU B 1 519 ? 38.272 -20.816 33.889 1.00 38.41 496 GLU B N 1
ATOM 7360 C CA . GLU B 1 519 ? 37.119 -21.303 34.646 1.00 41.67 496 GLU B CA 1
ATOM 7361 C C . GLU B 1 519 ? 37.173 -20.764 36.106 1.00 41.92 496 GLU B C 1
ATOM 7362 O O . GLU B 1 519 ? 36.163 -20.328 36.697 1.00 41.84 496 GLU B O 1
ATOM 7368 N N . ASP B 1 520 ? 38.392 -20.739 36.639 1.00 42.75 497 ASP B N 1
ATOM 7369 C CA . ASP B 1 520 ? 38.640 -20.433 38.042 1.00 44.41 497 ASP B CA 1
ATOM 7370 C C . ASP B 1 520 ? 38.330 -19.007 38.444 1.00 43.34 497 ASP B C 1
ATOM 7371 O O . ASP B 1 520 ? 38.284 -18.713 39.640 1.00 42.24 497 ASP B O 1
ATOM 7376 N N . LEU B 1 521 ? 38.215 -18.132 37.447 1.00 40.92 498 LEU B N 1
ATOM 7377 C CA . LEU B 1 521 ? 38.133 -16.705 37.696 1.00 40.65 498 LEU B CA 1
ATOM 7378 C C . LEU B 1 521 ? 36.779 -16.171 37.260 1.00 41.18 498 LEU B C 1
ATOM 7379 O O . LEU B 1 521 ? 36.461 -15.008 37.514 1.00 41.59 498 LEU B O 1
ATOM 7384 N N . LEU B 1 522 ? 35.989 -17.016 36.611 1.00 41.58 499 LEU B N 1
ATOM 7385 C CA . LEU B 1 522 ? 34.654 -16.641 36.143 1.00 43.40 499 LEU B CA 1
ATOM 7386 C C . LEU B 1 522 ? 33.737 -16.267 37.320 1.00 44.56 499 LEU B C 1
ATOM 7387 O O . LEU B 1 522 ? 33.895 -16.819 38.405 1.00 44.07 499 LEU B O 1
ATOM 7392 N N . PRO B 1 523 ? 32.768 -15.337 37.101 1.00 45.49 500 PRO B N 1
ATOM 7393 C CA . PRO B 1 523 ? 31.721 -15.166 38.116 1.00 46.24 500 PRO B CA 1
ATOM 7394 C C . PRO B 1 523 ? 30.837 -16.446 38.149 1.00 46.89 500 PRO B C 1
ATOM 7395 O O . PRO B 1 523 ? 30.772 -17.155 37.151 1.00 44.68 500 PRO B O 1
ATOM 7399 N N . GLU B 1 524 ? 30.167 -16.703 39.284 1.00 48.76 501 GLU B N 1
ATOM 7400 C CA . GLU B 1 524 ? 29.472 -17.982 39.554 1.00 50.32 501 GLU B CA 1
ATOM 7401 C C . GLU B 1 524 ? 28.210 -18.289 38.694 1.00 51.49 501 GLU B C 1
ATOM 7402 O O . GLU B 1 524 ? 27.746 -19.446 38.642 1.00 52.04 501 GLU B O 1
ATOM 7404 N N . ASP B 1 525 ? 27.681 -17.287 37.992 1.00 52.64 502 ASP B N 1
ATOM 7405 C CA . ASP B 1 525 ? 26.514 -17.490 37.131 1.00 52.63 502 ASP B CA 1
ATOM 7406 C C . ASP B 1 525 ? 26.848 -18.188 35.789 1.00 53.03 502 ASP B C 1
ATOM 7407 O O . ASP B 1 525 ? 27.053 -19.409 35.691 1.00 53.56 502 ASP B O 1
#

Radius of gyration: 29.71 Å; Cα contacts (8 Å, |Δi|>4): 2383; chains: 2; bounding box: 91×48×76 Å

CATH classification: 3.40.605.10 (+1 more: 3.40.309.10)

Organism: Rhizobium meliloti (strain 1021) (NCBI:txid266834)

Foldseek 3Di:
DDDDPQFWFALLDTHAADFWDWADWPDDDIHTHHAHDLVSLVRLLVLLQVLLVPLLQDALLLLLLLLLQLLVLLVVCLPVLLVLVCRLAVQHSVLSNVLNVVLSVLSNVLSVVVVVLVQQVWDKDDWAPDPPGTAFIKIKTKTFQFAEEEEADLLSPRQRAQSHLQVSLNSSRRGQYEYAHDSRRVSSNRSSVVSSSVSCVVSVRRSSSYIYHYHYDPVNVLSNLQPPRHAEYEYEEALVSQVVSQVSQVPHPHHHYYKYQHAFLAEEEFVVLLQVQLLVQLLLLLVQLASQNQFRNRNQEYEYADDDSVVNNLVSNLVNLVPDDWGFRDQVLLVLLVVLLVVQVPDPQKAWPDDDDADGRIDRATEIEHELVSCVVDVCVRDDRRGRYHYYYHYHDLVSCVVLQVDAAHQEYEYEDPVRVVSVVSNVVSRVQRHFYYYYRHGRRDDDQEQPAGAIHPPSISNVGAHSGHSSSVSGIDMDMDTHDPVVDRPSD/DAFPQFWFALLDGHAAPFWDWQDWPDDDIHTHHAFDLVSLQRLLVLQQVLLVPLLLDDLLLLLLLLLLLLVLLVVCLVVLLVLVCGLAVQDSVLSNVLNCVFSVLSNVLSVVVVVVVVQVWDKDDWQPDPPGTAFIKIKTKTFQEEEEEEADLLSQRQRFQSHLQVSLNSSRRYQYEYAHDQSRVRSNRSSVVSSSVSCVVSVRGSSSYIYHYHHDPVNVLSNLQPPRHAEYEEEEALVSQVVSQVSQVVHPHHHYYWYQHAFQQEEEFVVLLVVPLQVLLLQLLVQLASQNQFSNNNAEYEYADDPSPVSNPVNNLVNLVPDDWGFRDQVLQVLLQVLLCLQVVDPQKAWDARDHADGRTHRATEIEHELVSPLVDPSNRHDRRGRYHYYYYYHDLVSCVSLLSHAAAQEYEYEDPVCVVSVVSNVVSVVQRHQYYYYHHGRRDDDQEQPARAIHPPSISNVGAHSGYSSSVSRIDMDMDTHDPVPDRPD

InterPro domains:
  IPR015590 Aldehyde dehydrogenase domain [PF00171] (33-464)
  IPR016161 Aldehyde/histidinol dehydrogenase [SSF53720] (33-499)
  IPR016162 Aldehyde dehydrogenase, N-terminal [G3DSA:3.40.605.10] (3-291)
  IPR016162 Aldehyde dehydrogenase, N-terminal [G3DSA:3.40.605.10] (423-505)
  IPR044151 Alpha-ketoglutaric semialdehyde dehydrogenase [cd07129] (42-493)
  IPR050740 Aldehyde Dehydrogenase Superfamily [PTHR43353] (8-491)

B-factor: mean 27.73, std 9.85, range [11.04, 75.34]

Sequence (984 aa):
IFTPKGKHLVAGEWLDGAGTFASAPAHGPAHDFAVGTVELVNRACEAAEEAFWTYGYSSRKERAAFLRAIADEIEARAEAITEIGSQETGLPEARLNGERGRTTGQLRLFADHIEKGDYLDRRVDAAPERQPAPRQEIRLVQRPVGPVAVFGASNFPLAFSTAGGDTAAALAAGCPVVVKGHSAHPGTGEIVAEAVDAAIRKTGVHPGVFSLIQGGSRDVGHALVQHPHIKAVGFTGSLAGGRALFDLCAARPEPIPFFGELGSVNPFLLPEALKARAETLGQGWAGSLTGAGQFCTNPGIAVVIEGADADRFTTAAVEALAKVAPQTLTDGIAKAYRDGQARFATRNAVKPLLATESSGRDASPNLFETTGAQFLADHALGEEVFGPLGLVVRVGSPAEEELARGFQGQLTATIHDAGDLETARRLRPVLERKAGRVLVNGFPTGVEVVDSVHGGPYPASTNFGATSVGTSIRRFLRPVAYQNPEDLLPEDFFTPKGKHLVAGEWLDGAGTFASAPAHGPAHDFAVGTVELVNRACEAAEEAFWTYGYSSRKERAAFLRAIADEIEARAEAITEIGSQETGLPEARLNGERGRTTGQLRLFADHIEKGDYLDRRVDAAPERQPAPRQEIRLVQRPVGPVAVFGASNFPLAFSTAGGDTAAALAAGCPVVVKGHSAHPGTGEIVAEAVDAAIRKTGVHPGVFSLIQGGSRDVGHALVQHPHIKAVGFTGSLAGGRALFDLCAARPEPIPFFGELGSVNPFLLPEALKARAETLGQGWAGSLTGAGQFCTNPGIAVVIEGADADRFTTAAVEALAKVAPQTLTDGIAKAYRDGQARFATRNAVKPLLATESSGRDASPNLFETTGAQFLADHALGEEVFGPLGLVVRVGSPAEEELARGFQGQLTATIHDAGDLETARRLRPVLERKAGRVLVNGFPTGVEVVDSVHGGPYPASTNFGATSVGTSIRRFLRPVAYQNPEDLLPED

Solvent-accessible surface area: 32956 Å² total